Protein AF-A0A6P4YP68-F1 (afdb_monomer)

Sequence (832 aa):
MTGPCTFGFWMWVSLGLITTTARVTGQVCQDPLGMENGGIPDGSITASSIWGYNHEAYRARLNGVGGRGGCWAAGTNNIGQWLQVFTGNNDMNTPVTNLLDNPIYTRYVRFNPQAWYAYISMRVEILGCSTNILERLPISRYRLRYQPADGSGSSQDLSPAPEAGATSAALLGLMDQTEYSLTLTSFGEDDQPNGVINRTYTTVCQDPLGMESGAIPDDSITASSFVGATLEPYRARLNGVAGNGGWAVQTNVIGEWLQVDLGEMKLITGTITQGRAFGRDLEQWVKSYKIQHSADGAAWTTYAGSDGVDKVFTGNTDTNTPVTNLLDNPVDARYVRFYPQSWNEWITMRVEILGCSTGSRFLVLLGLTLNDAGMDHLTVSWTVVGNLPISRYRLRYQPADGSGSYQDLSPAPGTGATSATVLGLLAETEYSLTLTSFDEDDKPNGEISGTYTTDAVIVNVECDQDSMSLSIPRAALPAVNVENLHLLDPDCGATEDEDEDVFKLETHLQECGTRQETSGDDKFIFSNEIIANQVTYDNGAVRNQPVNLPFQCEFLRQRNVSGGAIMYNIPAPRVQIVDANNSFIIEMHMYSSGDFIESYESSDFPIQVSPSDRLHFGLSVASPLDNLELFARDCVSTPTTSPDDYPRVSIIDDGCQVDQTLQKDNNLSNDKALYYSVDAFTFPNALDPSLVYFHCTMIICFKDDPDSRCKQGCIPPAARRRRAVSDGTETRVRRESNRDKQVDITQGPFQVQSGEEAGTGPAGVPLGTAVGAAVGVAGIMVLLIVAGVLVKKRGGLALGRKKRDNDTVGLDNYAFQTWGKMSKTGIVDTKA

pLDDT: mean 70.21, std 21.25, range [18.53, 98.06]

Organism: Branchiostoma belcheri (NCBI:txid7741)

Secondary structure (DSSP, 8-state):
---------------------EE--S----EE-STTTS-S-GGG---S--SSGGG-GGG-BTT---GGGSSEE-SS------S------SSSSS------SS----S---------SSS-EE-B--EE--S-S-----EEEEEEEEEETTS-S--EE-SSPPPTT-S--EE--PPTT-EEEEEEEEEETTS-EEEEEEEEEE----EE-STTTS-S-GGGEEES--SSTTS-GGG-BTT--STTSSEE-SS-STT--EEEEEEEEEEEEEEEEE-EEETTTEEEEEEEEEEEEESSSSS-EE-B-TTSSBPPEE--SSSS--EEEEEEEEEEEEEEEEEEEEEESS-EEEEEEEEEE--SSS-EEEEEEEEEE-SSEEEEEEEEESSSPP-EEEEEEEETTS-S--EE-SSPPPTT-SEEEEESPPTT-EEEEEEEEE-TTS-EEEEEEEEEEPPP---PEEE-SSEEEEEEEGGG-TT--GGGEE-SSTTSB-EEETTTTEEEEEEETTSTT-EEEE-SSSEEEEEEEEEE--EE-TTS-EES--EEEEEEEEEE----TTT-PPPPP---SEEEEEETTEEEEEEEEEESSTT--SBPPGGGPSEEE-TTPEEEEEEEEE-S-SSEEEEEEEEEEESSS-TT-SS-EEEEETTEE-STT-EE-TTT--SSEEEEEEE----TTSSSTTEEEEEEEEEEEETT-TTSHHHH--------PPP----S------PPPTT-EEEEEEEEEEEE--------------------------S---SS------------------------------------------------

Foldseek 3Di:
DDDDDDDDDDDDPDPDPFFLWDKDFDDPQFDFCDLAPCVPPLVNFQDPAFCDPLAGRSLLAPPQDRPPRNWHFGNDDDADDDDDDDDDDPDDRDDDDDDDPDDDDDPDDDDGDDDDDPTDIHRDTDGGDDPPDDDPQQFQFKWKWKDFPVNPDDIDTDPPGQGRPDRIDTDGDDDAQTKMKMKMFTAGPVRDTPDIDIDIDHHHQFDWLDLQPCPQPLVQKQKPAFDDPQQGRSLLAAVRPGRQRWHFHPDFDFPIKIKGFSVAKWWFWKKKKAAADDPDPAWKEFQKWWKWFAAPVPDIDTQDAPVRHRDIDGADPTHHDIDMDTHPDIDIHRMMMTGGDGMGPGYIIRMTITTGHPPPPFFEFDDQDFPDFAQFKTKTFTDTDDDAAFPFKWKKKDFPVNPDDIDTDPPGDDSPDGMDMDGGHHAQTKMKIKMFTAHPVRHTRYIDIDIDHHHHFDWDWDDDLFKIKTKGACSNFVQADQLQKAKCANVQGWDADPVRNITMGMDTLPDRPWDWDDDDPWKIKIKMWIFGDWDQDPVRDTGGDTGTGMDMDIDTCDDDPPDPDHDARFFDQWDWDDDPPWIKIKGKFKAPDPVRPHTDDSVCPPPEAALADKTKMKIFIDTPDPQKAKAWQWKKKDLHQDRPDPPMDTQHHRQRGPAPQKDWDPVPDDRGMTMIIGGDAFQPPDPQRFWMKMKIKMKMDGNPDCLASVVVHHDDDDDPDDDDDDDDDPPPPRPHDPRIDIDMGMGDIYGYDDDDDDDDDDDDDDDDDDDDDDDDDDDDDDDDDDDDDDDDDDDDDDDDDDDDDDDDDDDDDDDDDDDDDDDDDDDDDDDD

Radius of gyration: 46.15 Å; Cα contacts (8 Å, |Δi|>4): 1598; chains: 1; bounding box: 101×108×128 Å

Mean predicted aligned error: 24.34 Å

InterPro domains:
  IPR000421 Coagulation factor 5/8, C-terminal domain [PF00754] (220-353)
  IPR000421 Coagulation factor 5/8, C-terminal domain [PS01286] (113-129)
  IPR000421 Coagulation factor 5/8, C-terminal domain [PS01286] (340-356)
  IPR000421 Coagulation factor 5/8, C-terminal domain [PS50022] (1-129)
  IPR000421 Coagulation factor 5/8, C-terminal domain [PS50022] (205-356)
  IPR000421 Coagulation factor 5/8, C-terminal domain [SM00231] (28-129)
  IPR000421 Coagulation factor 5/8, C-terminal domain [SM00231] (204-356)
  IPR000421 Coagulation factor 5/8, C-terminal domain [cd00057] (32-128)
  IPR000421 Coagulation factor 5/8, C-terminal domain [cd00057] (208-355)
  IPR001507 Zona pellucida domain [PS51034] (462-717)
  IPR001507 Zona pellucida domain [SM00241] (462-717)
  IPR003961 Fibronectin type III [PF00041] (368-438)
  IPR003961 Fibronectin type III [PS50853] (364-457)
  IPR003961 Fibronectin type III [cd00063] (367-441)
  IPR008979 Galactose-binding-like domain superfamily [SSF49785] (29-130)
  IPR008979 Galactose-binding-like domain superfamily [SSF49785] (205-357)
  IPR013783 Immunoglobulin-like fold [G3DSA:2.60.40.10] (140-208)
  IPR013783 Immunoglobulin-like fold [G3DSA:2.60.40.10] (366-458)
  IPR036116 Fibronectin type III superfamily [SSF49265] (367-440)
  IPR042235 Zona pellucida, ZP-C domain [G3DSA:2.60.40.4100] (584-754)

Structure (mmCIF, N/CA/C/O backbone):
data_AF-A0A6P4YP68-F1
#
_entry.id   AF-A0A6P4YP68-F1
#
loop_
_atom_site.group_PDB
_atom_site.id
_atom_site.type_symbol
_atom_site.label_atom_id
_atom_site.label_alt_id
_atom_site.label_comp_id
_atom_site.label_asym_id
_atom_site.label_entity_id
_atom_site.label_seq_id
_atom_site.pdbx_PDB_ins_code
_atom_site.Cartn_x
_atom_site.Cartn_y
_atom_site.Cartn_z
_atom_site.occupancy
_atom_site.B_iso_or_equiv
_atom_site.auth_seq_id
_atom_site.auth_comp_id
_atom_site.auth_asym_id
_atom_site.auth_atom_id
_atom_site.pdbx_PDB_model_num
ATOM 1 N N . MET A 1 1 ? 53.198 -8.523 -1.053 1.00 25.52 1 MET A N 1
ATOM 2 C CA . MET A 1 1 ? 52.636 -8.945 0.249 1.00 25.52 1 MET A CA 1
ATOM 3 C C . MET A 1 1 ? 51.865 -7.741 0.756 1.00 25.52 1 MET A C 1
ATOM 5 O O . MET A 1 1 ? 52.497 -6.716 0.929 1.00 25.52 1 MET A O 1
ATOM 9 N N . THR A 1 2 ? 50.543 -7.703 0.837 1.00 25.62 2 THR A N 1
ATOM 10 C CA . THR A 1 2 ? 49.514 -8.733 1.047 1.00 25.62 2 THR A CA 1
ATOM 11 C C . THR A 1 2 ? 48.190 -8.211 0.465 1.00 25.62 2 THR A C 1
ATOM 13 O O . THR A 1 2 ? 47.913 -7.021 0.584 1.00 25.62 2 THR A O 1
ATOM 16 N N . GLY A 1 3 ? 47.393 -9.077 -0.171 1.00 22.69 3 GLY A N 1
ATOM 17 C CA . GLY A 1 3 ? 45.963 -8.815 -0.408 1.00 22.69 3 GLY A CA 1
ATOM 18 C C . GLY A 1 3 ? 45.135 -9.057 0.869 1.00 22.69 3 GLY A C 1
ATOM 19 O O . GLY A 1 3 ? 45.709 -9.083 1.957 1.00 22.69 3 GLY A O 1
ATOM 20 N N . PRO A 1 4 ? 43.847 -9.407 0.739 1.00 42.19 4 PRO A N 1
ATOM 21 C CA . PRO A 1 4 ? 42.707 -8.510 0.522 1.00 42.19 4 PRO A CA 1
ATOM 22 C C . PRO A 1 4 ? 41.754 -8.505 1.738 1.00 42.19 4 PRO A C 1
ATOM 24 O O . PRO A 1 4 ? 41.797 -9.424 2.549 1.00 42.19 4 PRO A O 1
ATOM 27 N N . CYS A 1 5 ? 40.841 -7.529 1.823 1.00 20.81 5 CYS A N 1
ATOM 28 C CA . CYS A 1 5 ? 39.636 -7.639 2.654 1.00 20.81 5 CYS A CA 1
ATOM 29 C C . CYS A 1 5 ? 38.392 -7.231 1.854 1.00 20.81 5 CYS A C 1
ATOM 31 O O . CYS A 1 5 ? 38.293 -6.135 1.311 1.00 20.81 5 CYS A O 1
ATOM 33 N N . THR A 1 6 ? 37.483 -8.193 1.804 1.00 23.81 6 THR A N 1
ATOM 34 C CA . THR A 1 6 ? 36.102 -8.241 1.323 1.00 23.81 6 THR A CA 1
ATOM 35 C C . THR A 1 6 ? 35.163 -7.238 1.999 1.00 23.81 6 THR A C 1
ATOM 37 O O . THR A 1 6 ? 35.257 -7.057 3.210 1.00 23.81 6 THR A O 1
ATOM 40 N N . PHE A 1 7 ? 34.168 -6.732 1.264 1.00 22.47 7 PHE A N 1
ATOM 41 C CA . PHE A 1 7 ? 32.848 -6.389 1.811 1.00 22.47 7 PHE A CA 1
ATOM 42 C C . PHE A 1 7 ? 31.752 -6.912 0.874 1.00 22.47 7 PHE A C 1
ATOM 44 O O . PHE A 1 7 ? 31.904 -6.885 -0.346 1.00 22.47 7 PHE A O 1
ATOM 51 N N . GLY A 1 8 ? 30.724 -7.498 1.488 1.00 21.80 8 GLY A N 1
ATOM 52 C CA . GLY A 1 8 ? 29.726 -8.357 0.866 1.00 21.80 8 GLY A CA 1
ATOM 53 C C . GLY A 1 8 ? 28.594 -7.650 0.119 1.00 21.80 8 GLY A C 1
ATOM 54 O O . GLY A 1 8 ? 28.329 -6.464 0.287 1.00 21.80 8 GLY A O 1
ATOM 55 N N . PHE A 1 9 ? 27.956 -8.483 -0.698 1.00 20.31 9 PHE A N 1
ATOM 56 C CA . PHE A 1 9 ? 26.770 -8.327 -1.534 1.00 20.31 9 PHE A CA 1
ATOM 57 C C . PHE A 1 9 ? 25.539 -7.683 -0.873 1.00 20.31 9 PHE A C 1
ATOM 59 O O . PHE A 1 9 ? 25.198 -8.037 0.250 1.00 20.31 9 PHE A O 1
ATOM 66 N N . TRP A 1 10 ? 24.779 -6.923 -1.674 1.00 20.75 10 TRP A N 1
ATOM 67 C CA . TRP A 1 10 ? 23.339 -7.151 -1.873 1.00 20.75 10 TRP A CA 1
ATOM 68 C C . TRP A 1 10 ? 23.056 -7.154 -3.382 1.00 20.75 10 TRP A C 1
ATOM 70 O O . TRP A 1 10 ? 23.332 -6.182 -4.081 1.00 20.75 10 TRP A O 1
ATOM 80 N N . MET A 1 11 ? 22.574 -8.294 -3.877 1.00 18.53 11 MET A N 1
ATOM 81 C CA . MET A 1 11 ? 22.149 -8.524 -5.256 1.00 18.53 11 MET A CA 1
ATOM 82 C C . MET A 1 11 ? 20.680 -8.109 -5.358 1.00 18.53 11 MET A C 1
ATOM 84 O O . MET A 1 11 ? 19.851 -8.683 -4.661 1.00 18.53 11 MET A O 1
ATOM 88 N N . TRP A 1 12 ? 20.348 -7.159 -6.227 1.00 20.64 12 TRP A N 1
ATOM 89 C CA . TRP A 1 12 ? 19.013 -7.102 -6.821 1.00 20.64 12 TRP A CA 1
ATOM 90 C C . TRP A 1 12 ? 19.165 -7.577 -8.261 1.00 20.64 12 TRP A C 1
ATOM 92 O O . TRP A 1 12 ? 19.699 -6.863 -9.108 1.00 20.64 12 TRP A O 1
ATOM 102 N N . VAL A 1 13 ? 18.751 -8.817 -8.524 1.00 19.95 13 VAL A N 1
ATOM 103 C CA . VAL A 1 13 ? 18.486 -9.272 -9.890 1.00 19.95 13 VAL A CA 1
ATOM 104 C C . VAL A 1 13 ? 17.158 -8.646 -10.281 1.00 19.95 13 VAL A C 1
ATOM 106 O O . VAL A 1 13 ? 16.099 -9.135 -9.904 1.00 19.95 13 VAL A O 1
ATOM 109 N N . SER A 1 14 ? 17.216 -7.534 -11.005 1.00 21.30 14 SER A N 1
ATOM 110 C CA . SER A 1 14 ? 16.086 -7.107 -11.819 1.00 21.30 14 SER A CA 1
ATOM 111 C C . SER A 1 14 ? 16.146 -7.914 -13.114 1.00 21.30 14 SER A C 1
ATOM 113 O O . SER A 1 14 ? 17.004 -7.677 -13.965 1.00 21.30 14 SER A O 1
ATOM 115 N N . LEU A 1 15 ? 15.277 -8.918 -13.235 1.00 20.81 15 LEU A N 1
ATOM 116 C CA . LEU A 1 15 ? 14.896 -9.483 -14.527 1.00 20.81 15 LEU A CA 1
ATOM 117 C C . LEU A 1 15 ? 14.131 -8.382 -15.269 1.00 20.81 15 LEU A C 1
ATOM 119 O O . LEU A 1 15 ? 12.941 -8.170 -15.052 1.00 20.81 15 LEU A O 1
ATOM 123 N N . GLY A 1 16 ? 14.860 -7.610 -16.072 1.00 21.55 16 GLY A N 1
ATOM 124 C CA . GLY A 1 16 ? 14.312 -6.478 -16.804 1.00 21.55 16 GLY A CA 1
ATOM 125 C C . GLY A 1 16 ? 13.378 -6.937 -17.919 1.00 21.55 16 GLY A C 1
ATOM 126 O O . GLY A 1 16 ? 13.837 -7.319 -18.990 1.00 21.55 16 GLY A O 1
ATOM 127 N N . LEU A 1 17 ? 12.069 -6.838 -17.688 1.00 22.38 17 LEU A N 1
ATOM 128 C CA . LEU A 1 17 ? 11.087 -6.658 -18.756 1.00 22.38 17 LEU A CA 1
ATOM 129 C C . LEU A 1 17 ? 11.377 -5.305 -19.425 1.00 22.38 17 LEU A C 1
ATOM 131 O O . LEU A 1 17 ? 11.124 -4.239 -18.858 1.00 22.38 17 LEU A O 1
ATOM 135 N N . ILE A 1 18 ? 11.983 -5.360 -20.612 1.00 29.44 18 ILE A N 1
ATOM 136 C CA . ILE A 1 18 ? 12.369 -4.189 -21.403 1.00 29.44 18 ILE A CA 1
ATOM 137 C C . ILE A 1 18 ? 11.091 -3.522 -21.908 1.00 29.44 18 ILE A C 1
ATOM 139 O O . ILE A 1 18 ? 10.360 -4.064 -22.734 1.00 29.44 18 ILE A O 1
ATOM 143 N N . THR A 1 19 ? 10.816 -2.343 -21.368 1.00 25.22 19 THR A N 1
ATOM 144 C CA . THR A 1 19 ? 9.623 -1.546 -21.629 1.00 25.22 19 THR A CA 1
ATOM 145 C C . THR A 1 19 ? 10.037 -0.156 -22.102 1.00 25.22 19 THR A C 1
ATOM 147 O O . THR A 1 19 ? 10.919 0.465 -21.514 1.00 25.22 19 THR A O 1
ATOM 150 N N . THR A 1 20 ? 9.400 0.365 -23.151 1.00 31.42 20 THR A N 1
ATOM 151 C CA . THR A 1 20 ? 9.526 1.769 -23.571 1.00 31.42 20 THR A CA 1
ATOM 152 C C . THR A 1 20 ? 8.841 2.651 -22.527 1.00 31.42 20 THR A C 1
ATOM 154 O O . THR A 1 20 ? 7.652 2.933 -22.620 1.00 31.42 20 THR A O 1
ATOM 157 N N . THR A 1 21 ? 9.563 3.051 -21.478 1.00 30.03 21 THR A N 1
ATOM 158 C CA . THR A 1 21 ? 8.996 3.863 -20.393 1.00 30.03 21 THR A CA 1
ATOM 159 C C . THR A 1 21 ? 9.086 5.354 -20.711 1.00 30.03 21 THR A C 1
ATOM 161 O O . THR A 1 21 ? 10.176 5.927 -20.706 1.00 30.03 21 THR A O 1
ATOM 164 N N . ALA A 1 22 ? 7.951 6.029 -20.892 1.00 31.47 22 ALA A N 1
ATOM 165 C CA . ALA A 1 22 ? 7.900 7.481 -20.725 1.00 31.47 22 ALA A CA 1
ATOM 166 C C . ALA A 1 22 ? 7.827 7.795 -19.221 1.00 31.47 22 ALA A C 1
ATOM 168 O O . ALA A 1 22 ? 6.819 7.499 -18.584 1.00 31.47 22 ALA A O 1
ATOM 169 N N . ARG A 1 23 ? 8.888 8.371 -18.636 1.00 30.39 23 ARG A N 1
ATOM 170 C CA . ARG A 1 23 ? 8.860 8.866 -17.248 1.00 30.39 23 ARG A CA 1
ATOM 171 C C . ARG A 1 23 ? 8.214 10.249 -17.209 1.00 30.39 23 ARG A C 1
ATOM 173 O O . ARG A 1 23 ? 8.785 11.212 -17.719 1.00 30.39 23 ARG A O 1
ATOM 180 N N . VAL A 1 24 ? 7.059 10.367 -16.559 1.00 31.77 24 VAL A N 1
ATOM 181 C CA . VAL A 1 24 ? 6.473 11.671 -16.211 1.00 31.77 24 VAL A CA 1
ATOM 182 C C . VAL A 1 24 ? 6.868 11.999 -14.780 1.00 31.77 24 VAL A C 1
ATOM 184 O O . VAL A 1 24 ? 6.323 11.420 -13.846 1.00 31.77 24 VAL A O 1
ATOM 187 N N . THR A 1 25 ? 7.832 12.901 -14.599 1.00 30.84 25 THR A N 1
ATOM 188 C CA . THR A 1 25 ? 8.198 13.398 -13.272 1.00 30.84 25 THR A CA 1
ATOM 189 C C . THR A 1 25 ? 7.231 14.486 -12.815 1.00 30.84 25 THR A C 1
ATOM 191 O O . THR A 1 25 ? 7.053 15.509 -13.482 1.00 30.84 25 THR A O 1
ATOM 194 N N . GLY A 1 26 ? 6.593 14.260 -11.665 1.00 31.67 26 GLY A N 1
ATOM 195 C CA . GLY A 1 26 ? 5.806 15.273 -10.968 1.00 31.67 26 GLY A CA 1
ATOM 196 C C . GLY A 1 26 ? 6.714 16.425 -10.537 1.00 31.67 26 GLY A C 1
ATOM 197 O O . GLY A 1 26 ? 7.642 16.228 -9.762 1.00 31.67 26 GLY A O 1
ATOM 198 N N . GLN A 1 27 ? 6.444 17.612 -11.081 1.00 42.03 27 GLN A N 1
ATOM 199 C CA . GLN A 1 27 ? 7.165 18.872 -10.875 1.00 42.03 27 GLN A CA 1
ATOM 200 C C . GLN A 1 27 ? 8.647 18.863 -11.307 1.00 42.03 27 GLN A C 1
ATOM 202 O O . GLN A 1 27 ? 9.573 18.641 -10.529 1.00 42.03 27 GLN A O 1
ATOM 207 N N . VAL A 1 28 ? 8.887 19.223 -12.573 1.00 39.66 28 VAL A N 1
ATOM 208 C CA . VAL A 1 28 ? 10.221 19.595 -13.065 1.00 39.66 28 VAL A CA 1
ATOM 209 C C . VAL A 1 28 ? 10.590 20.969 -12.495 1.00 39.66 28 VAL A C 1
ATOM 211 O O . VAL A 1 28 ? 10.307 21.999 -13.095 1.00 39.66 28 VAL A O 1
ATOM 214 N N . CYS A 1 29 ? 11.221 20.989 -11.322 1.00 50.03 29 CYS A N 1
ATOM 215 C CA . CYS A 1 29 ? 11.900 22.168 -10.783 1.00 50.03 29 CYS A CA 1
ATOM 216 C C . CYS A 1 29 ? 13.316 22.266 -11.365 1.00 50.03 29 CYS A C 1
ATOM 218 O O . CYS A 1 29 ? 14.297 22.030 -10.666 1.00 50.03 29 CYS A O 1
ATOM 220 N N . GLN A 1 30 ? 13.415 22.535 -12.666 1.00 56.12 30 GLN A N 1
ATOM 221 C CA . GLN A 1 30 ? 14.692 22.738 -13.367 1.00 56.12 30 GLN A CA 1
ATOM 222 C C . GLN A 1 30 ? 14.798 24.157 -13.937 1.00 56.12 30 GLN A C 1
ATOM 224 O O . GLN A 1 30 ? 15.557 24.399 -14.873 1.00 56.12 30 GLN A O 1
ATOM 229 N N . ASP A 1 31 ? 14.032 25.097 -13.381 1.00 67.19 31 ASP A N 1
ATOM 230 C CA . ASP A 1 31 ? 14.109 26.485 -13.806 1.00 67.19 31 ASP A CA 1
ATOM 231 C C . ASP A 1 31 ? 15.437 27.091 -13.329 1.00 67.19 31 ASP A C 1
ATOM 233 O O . ASP A 1 31 ? 15.872 26.827 -12.198 1.00 67.19 31 ASP A O 1
ATOM 237 N N . PRO A 1 32 ? 16.103 27.910 -14.160 1.00 62.50 32 PRO A N 1
ATOM 238 C CA . PRO A 1 32 ? 17.285 28.640 -13.732 1.00 62.50 32 PRO A CA 1
ATOM 239 C C . PRO A 1 32 ? 16.894 29.603 -12.609 1.00 62.50 32 PRO A C 1
ATOM 241 O O . PRO A 1 32 ? 16.088 30.516 -12.801 1.00 62.50 32 PRO A O 1
ATOM 244 N N . LEU A 1 33 ? 17.485 29.422 -11.426 1.00 71.38 33 LEU A N 1
ATOM 245 C CA . LEU A 1 33 ? 17.204 30.261 -10.257 1.00 71.38 33 LEU A CA 1
ATOM 246 C C . LEU A 1 33 ? 17.818 31.661 -10.370 1.00 71.38 33 LEU A C 1
ATOM 248 O O . LEU A 1 33 ? 17.495 32.550 -9.580 1.00 71.38 33 LEU A O 1
ATOM 252 N N . GLY A 1 34 ? 18.666 31.872 -11.377 1.00 69.12 34 GLY A N 1
ATOM 253 C CA . GLY A 1 34 ? 19.048 33.192 -11.852 1.00 69.12 34 GLY A CA 1
ATOM 254 C C . GLY A 1 34 ? 20.502 33.559 -11.596 1.00 69.12 34 GLY A C 1
ATOM 255 O O . GLY A 1 34 ? 20.819 34.742 -11.421 1.00 69.12 34 GLY A O 1
ATOM 256 N N . MET A 1 35 ? 21.407 32.577 -11.581 1.00 74.38 35 MET A N 1
ATOM 257 C CA . MET A 1 35 ? 22.838 32.867 -11.658 1.00 74.38 35 MET A CA 1
ATOM 258 C C . MET A 1 35 ? 23.205 33.436 -13.031 1.00 74.38 35 MET A C 1
ATOM 260 O O . MET A 1 35 ? 23.973 34.384 -13.089 1.00 74.38 35 MET A O 1
ATOM 264 N N . GLU A 1 36 ? 22.654 32.944 -14.134 1.00 76.44 36 GLU A N 1
ATOM 265 C CA . GLU A 1 36 ? 22.941 33.436 -15.486 1.00 76.44 36 GLU A CA 1
ATOM 266 C C . GLU A 1 36 ? 22.264 34.785 -15.761 1.00 76.44 36 GLU A C 1
ATOM 268 O O . GLU A 1 36 ? 22.911 35.741 -16.183 1.00 76.44 36 GLU A O 1
ATOM 273 N N . ASN A 1 37 ? 20.965 34.889 -15.468 1.00 69.69 37 ASN A N 1
ATOM 274 C CA . ASN A 1 37 ? 20.133 36.032 -15.867 1.00 69.69 37 ASN A CA 1
ATOM 275 C C . ASN A 1 37 ? 20.106 37.204 -14.862 1.00 69.69 37 ASN A C 1
ATOM 277 O O . ASN A 1 37 ? 19.431 38.203 -15.109 1.00 69.69 37 ASN A O 1
ATOM 281 N N . GLY A 1 38 ? 20.811 37.096 -13.730 1.00 66.31 38 GLY A N 1
ATOM 282 C CA . GLY A 1 38 ? 20.847 38.141 -12.700 1.00 66.31 38 GLY A CA 1
ATOM 283 C C . GLY A 1 38 ? 19.732 38.073 -11.649 1.00 66.31 38 GLY A C 1
ATOM 284 O O . GLY A 1 38 ? 19.691 38.940 -10.778 1.00 66.31 38 GLY A O 1
ATOM 285 N N . GLY A 1 39 ? 18.855 37.062 -11.689 1.00 69.00 39 GLY A N 1
ATOM 286 C CA . GLY A 1 39 ? 17.806 36.837 -10.686 1.00 69.00 39 GLY A CA 1
ATOM 287 C C . GLY A 1 39 ? 18.345 36.624 -9.264 1.00 69.00 39 GLY A C 1
ATOM 288 O O . GLY A 1 39 ? 17.727 37.067 -8.296 1.00 69.00 39 GLY A O 1
ATOM 289 N N . ILE A 1 40 ? 19.541 36.043 -9.132 1.00 70.38 40 ILE A N 1
ATOM 290 C CA . ILE A 1 40 ? 20.327 36.067 -7.893 1.00 70.38 40 ILE A CA 1
ATOM 291 C C . ILE A 1 40 ? 21.185 37.337 -7.910 1.00 70.38 40 ILE A C 1
ATOM 293 O O . ILE A 1 40 ? 22.032 37.457 -8.797 1.00 70.38 40 ILE A O 1
ATOM 297 N N . PRO A 1 41 ? 21.021 38.286 -6.970 1.00 73.69 41 PRO A N 1
ATOM 298 C CA . PRO A 1 41 ? 21.763 39.546 -6.984 1.00 73.69 41 PRO A CA 1
ATOM 299 C C . PRO A 1 41 ? 23.236 39.348 -6.598 1.00 73.69 41 PRO A C 1
ATOM 301 O O . PRO A 1 41 ? 23.549 38.519 -5.745 1.00 73.69 41 PRO A O 1
ATOM 304 N N . ASP A 1 42 ? 24.137 40.159 -7.167 1.00 76.19 42 ASP A N 1
ATOM 305 C CA . ASP A 1 42 ? 25.599 40.038 -6.991 1.00 76.19 42 ASP A CA 1
ATOM 306 C C . ASP A 1 42 ? 26.037 39.959 -5.519 1.00 76.19 42 ASP A C 1
ATOM 308 O O . ASP A 1 42 ? 26.904 39.164 -5.168 1.00 76.19 42 ASP A O 1
ATOM 312 N N . GLY A 1 43 ? 25.388 40.723 -4.632 1.00 71.06 43 GLY A N 1
ATOM 313 C CA . GLY A 1 43 ? 25.685 40.727 -3.194 1.00 71.06 43 GLY A CA 1
ATOM 314 C C . GLY A 1 43 ? 25.346 39.426 -2.452 1.00 71.06 43 GLY A C 1
ATOM 315 O O . GLY A 1 43 ? 25.735 39.275 -1.297 1.00 71.06 43 GLY A O 1
ATOM 316 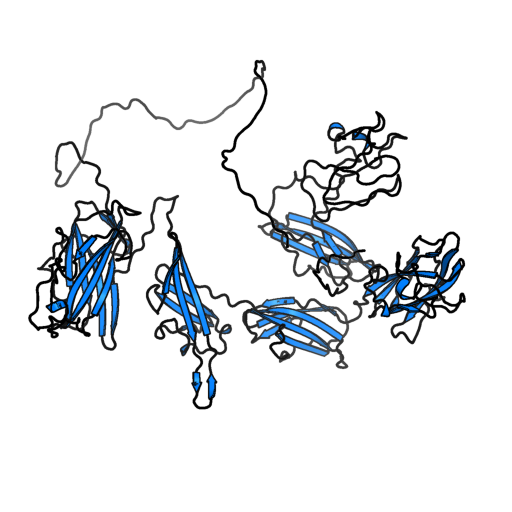N N . SER A 1 44 ? 24.631 38.492 -3.087 1.00 71.00 44 SER A N 1
ATOM 317 C CA . SER A 1 44 ? 24.338 37.158 -2.535 1.00 71.00 44 SER A CA 1
ATOM 318 C C . SER A 1 44 ? 25.393 36.112 -2.905 1.00 71.00 44 SER A C 1
ATOM 320 O O . SER A 1 44 ? 25.364 35.004 -2.372 1.00 71.00 44 SER A O 1
ATOM 322 N N . ILE A 1 45 ? 26.333 36.449 -3.794 1.00 75.38 45 ILE A N 1
ATOM 323 C CA . ILE A 1 45 ? 27.375 35.543 -4.275 1.00 75.38 45 ILE A CA 1
ATOM 324 C C . ILE A 1 45 ? 28.676 35.870 -3.540 1.00 75.38 45 ILE A C 1
ATOM 326 O O . ILE A 1 45 ? 29.223 36.964 -3.658 1.00 75.38 45 ILE A O 1
ATOM 330 N N . THR A 1 46 ? 29.188 34.913 -2.769 1.00 69.75 46 THR A N 1
ATOM 331 C CA . THR A 1 46 ? 30.416 35.077 -1.979 1.00 69.75 46 THR A CA 1
ATOM 332 C C . THR A 1 46 ? 31.391 33.944 -2.270 1.00 69.75 46 THR A C 1
ATOM 334 O O . THR A 1 46 ? 30.986 32.837 -2.621 1.00 69.75 46 THR A O 1
ATOM 337 N N . ALA A 1 47 ? 32.688 34.214 -2.138 1.00 74.69 47 ALA A N 1
ATOM 338 C CA . ALA A 1 47 ? 33.741 33.220 -2.307 1.00 74.69 47 ALA A CA 1
ATOM 339 C C . ALA A 1 47 ? 34.717 33.277 -1.131 1.00 74.69 47 ALA A C 1
ATOM 341 O O . ALA A 1 47 ? 34.905 34.325 -0.515 1.00 74.69 47 ALA A O 1
ATOM 342 N N . SER A 1 48 ? 35.362 32.149 -0.837 1.00 77.38 48 SER A N 1
ATOM 343 C CA . SER A 1 48 ? 36.372 32.049 0.224 1.00 77.38 48 SER A CA 1
ATOM 344 C C . SER A 1 48 ? 37.652 32.829 -0.092 1.00 77.38 48 SER A C 1
ATOM 346 O O . SER A 1 48 ? 38.365 33.245 0.816 1.00 77.38 48 SER A O 1
ATOM 348 N N . SER A 1 49 ? 37.952 33.023 -1.378 1.00 76.56 49 SER A N 1
ATOM 349 C CA . SER A 1 49 ? 39.058 33.840 -1.873 1.00 76.56 49 SER A CA 1
ATOM 350 C C . SER A 1 49 ? 38.805 34.256 -3.323 1.00 76.56 49 SER A C 1
ATOM 352 O O . SER A 1 49 ? 37.986 33.652 -4.021 1.00 76.56 49 SER A O 1
ATOM 354 N N . ILE A 1 50 ? 39.521 35.281 -3.782 1.00 80.69 50 ILE A N 1
ATOM 355 C CA . ILE A 1 50 ? 39.476 35.770 -5.164 1.00 80.69 50 ILE A CA 1
ATOM 356 C C . ILE A 1 50 ? 40.904 36.011 -5.663 1.00 80.69 50 ILE A C 1
ATOM 358 O O . ILE A 1 50 ? 41.746 36.501 -4.911 1.00 80.69 50 ILE A O 1
ATOM 362 N N . TRP A 1 51 ? 41.187 35.663 -6.919 1.00 77.00 51 TRP A N 1
ATOM 363 C CA . TRP A 1 51 ? 42.507 35.870 -7.531 1.00 77.00 51 TRP A CA 1
ATOM 364 C C . TRP A 1 51 ? 42.797 37.347 -7.857 1.00 77.00 51 TRP A C 1
ATOM 366 O O . TRP A 1 51 ? 43.939 37.794 -7.774 1.00 77.00 51 TRP A O 1
ATOM 376 N N . GLY A 1 52 ? 41.768 38.133 -8.189 1.00 77.69 52 GLY A N 1
ATOM 377 C CA . GLY A 1 52 ? 41.883 39.568 -8.471 1.00 77.69 52 GLY A CA 1
ATOM 378 C C . GLY A 1 52 ? 40.551 40.192 -8.901 1.00 77.69 52 GLY A C 1
ATOM 379 O O . GLY A 1 52 ? 39.564 39.481 -9.071 1.00 77.69 52 GLY A O 1
ATOM 380 N N . TYR A 1 53 ? 40.528 41.514 -9.120 1.00 77.75 53 TYR A N 1
ATOM 381 C CA . TYR A 1 53 ? 39.304 42.296 -9.403 1.00 77.75 53 TYR A CA 1
ATOM 382 C C . TYR A 1 53 ? 38.520 41.839 -10.652 1.00 77.75 53 TYR A C 1
ATOM 384 O O . TYR A 1 53 ? 37.312 42.031 -10.757 1.00 77.75 53 TYR A O 1
ATOM 392 N N . ASN A 1 54 ? 39.193 41.188 -11.606 1.00 79.06 54 ASN A N 1
ATOM 393 C CA . ASN A 1 54 ? 38.555 40.633 -12.802 1.00 79.06 54 ASN A CA 1
ATOM 394 C C . ASN A 1 54 ? 37.905 39.254 -12.574 1.00 79.06 54 ASN A C 1
ATOM 396 O O . ASN A 1 54 ? 37.272 38.746 -13.490 1.00 79.06 54 ASN A O 1
ATOM 400 N N . HIS A 1 55 ? 38.055 38.650 -11.390 1.00 79.00 55 HIS A N 1
ATOM 401 C CA . HIS A 1 55 ? 37.623 37.278 -11.077 1.00 79.00 55 HIS A CA 1
ATOM 402 C C . HIS A 1 55 ? 36.843 37.188 -9.760 1.00 79.00 55 HIS A C 1
ATOM 404 O O . HIS A 1 55 ? 36.931 36.203 -9.024 1.00 79.00 55 HIS A O 1
ATOM 410 N N . GLU A 1 56 ? 36.109 38.249 -9.435 1.00 79.69 56 GLU A N 1
ATOM 411 C CA . GLU A 1 56 ? 35.262 38.314 -8.246 1.00 79.69 56 GLU A CA 1
ATOM 412 C C . GLU A 1 56 ? 34.123 37.283 -8.267 1.00 79.69 56 GLU A C 1
ATOM 414 O O . GLU A 1 56 ? 33.713 36.799 -9.321 1.00 79.69 56 GLU A O 1
ATOM 419 N N . ALA A 1 57 ? 33.593 36.955 -7.085 1.00 79.38 57 ALA A N 1
ATOM 420 C CA . ALA A 1 57 ? 32.606 35.888 -6.904 1.00 79.38 57 ALA A CA 1
ATOM 421 C C . ALA A 1 57 ? 31.347 36.072 -7.771 1.00 79.38 57 ALA A C 1
ATOM 423 O O . ALA A 1 57 ? 30.879 35.115 -8.383 1.00 79.38 57 ALA A O 1
ATOM 424 N N . TYR A 1 58 ? 30.845 37.305 -7.905 1.00 76.56 58 TYR A N 1
ATOM 425 C CA . TYR A 1 58 ? 29.649 37.610 -8.703 1.00 76.56 58 TYR A CA 1
ATOM 426 C C . TYR A 1 58 ? 29.813 37.340 -10.208 1.00 76.56 58 TYR A C 1
ATOM 428 O O . TYR A 1 58 ? 28.827 37.324 -10.939 1.00 76.56 58 TYR A O 1
ATOM 436 N N . ARG A 1 59 ? 31.044 37.116 -10.687 1.00 78.31 59 ARG A N 1
ATOM 437 C CA . ARG A 1 59 ? 31.343 36.764 -12.083 1.00 78.31 59 ARG A CA 1
ATOM 438 C C . ARG A 1 59 ? 31.215 35.265 -12.357 1.00 78.31 59 ARG A C 1
ATOM 440 O O . ARG A 1 59 ? 31.355 34.859 -13.503 1.00 78.31 59 ARG A O 1
ATOM 447 N N . ALA A 1 60 ? 30.915 34.439 -11.351 1.00 77.94 60 ALA A N 1
ATOM 448 C CA . ALA A 1 60 ? 30.690 32.992 -11.475 1.00 77.94 60 ALA A CA 1
ATOM 449 C C . ALA A 1 60 ? 29.365 32.614 -12.174 1.00 77.94 60 ALA A C 1
ATOM 451 O O . ALA A 1 60 ? 28.797 31.559 -11.897 1.00 77.94 60 ALA A O 1
ATOM 452 N N . ARG A 1 61 ? 28.857 33.464 -13.066 1.00 79.38 61 ARG A N 1
ATOM 453 C CA . ARG A 1 61 ? 27.581 33.284 -13.765 1.00 79.38 61 ARG A CA 1
ATOM 454 C C . ARG A 1 61 ? 27.788 32.472 -15.039 1.00 79.38 61 ARG A C 1
ATOM 456 O O . ARG A 1 61 ? 28.761 32.700 -15.766 1.00 79.38 61 ARG A O 1
ATOM 463 N N . LEU A 1 62 ? 26.893 31.525 -15.313 1.00 75.88 62 LEU A N 1
ATOM 464 C CA . LEU A 1 62 ? 26.912 30.772 -16.569 1.00 75.88 62 LEU A CA 1
ATOM 465 C C . LEU A 1 62 ? 26.812 31.738 -17.767 1.00 75.88 62 LEU A C 1
ATOM 467 O O . LEU A 1 62 ? 26.161 32.772 -17.673 1.00 75.88 62 LEU A O 1
ATOM 471 N N . ASN A 1 63 ? 27.549 31.461 -18.849 1.00 69.81 63 ASN A N 1
ATOM 472 C CA . ASN A 1 63 ? 27.625 32.289 -20.070 1.00 69.81 63 ASN A CA 1
ATOM 473 C C . ASN A 1 63 ? 28.015 33.777 -19.903 1.00 69.81 63 ASN A C 1
ATOM 475 O O . ASN A 1 63 ? 27.917 34.545 -20.860 1.00 69.81 63 ASN A O 1
ATOM 479 N N . GLY A 1 64 ? 28.536 34.194 -18.744 1.00 61.97 64 GLY A N 1
ATOM 480 C CA . GLY A 1 64 ? 28.983 35.572 -18.520 1.00 61.97 64 GLY A CA 1
ATOM 481 C C . GLY A 1 64 ? 29.992 36.059 -19.573 1.00 61.97 64 GLY A C 1
ATOM 482 O O . GLY A 1 64 ? 31.035 35.436 -19.794 1.00 61.97 64 GLY A O 1
ATOM 483 N N . VAL A 1 65 ? 29.693 37.189 -20.224 1.00 58.62 65 VAL A N 1
ATOM 484 C CA . VAL A 1 65 ? 30.518 37.760 -21.302 1.00 58.62 65 VAL A CA 1
ATOM 485 C C . VAL A 1 65 ? 31.469 38.806 -20.723 1.00 58.62 65 VAL A C 1
ATOM 487 O O . VAL A 1 65 ? 31.046 39.871 -20.278 1.00 58.62 65 VAL A O 1
ATOM 490 N N . GLY A 1 66 ? 32.771 38.510 -20.703 1.00 54.25 66 GLY A N 1
ATOM 491 C CA . GLY A 1 66 ? 33.736 39.403 -20.057 1.00 54.25 66 GLY A CA 1
ATOM 492 C C . GLY A 1 66 ? 35.207 39.057 -20.264 1.00 54.25 66 GLY A C 1
ATOM 493 O O . GLY A 1 66 ? 35.955 39.049 -19.293 1.00 54.25 66 GLY A O 1
ATOM 494 N N . GLY A 1 67 ? 35.650 38.769 -21.494 1.00 60.19 67 GLY A N 1
ATOM 495 C CA . GLY A 1 67 ? 37.075 38.554 -21.808 1.00 60.19 67 GLY A CA 1
ATOM 496 C C . GLY A 1 67 ? 37.798 37.617 -20.822 1.00 60.19 67 GLY A C 1
ATOM 497 O O . GLY A 1 67 ? 37.226 36.631 -20.366 1.00 60.19 67 GLY A O 1
ATOM 498 N N . ARG A 1 68 ? 39.046 37.935 -20.434 1.00 54.75 68 ARG A N 1
ATOM 499 C CA . ARG A 1 68 ? 39.813 37.148 -19.441 1.00 54.75 68 ARG A CA 1
ATOM 500 C C . ARG A 1 68 ? 39.200 37.122 -18.025 1.00 54.75 68 ARG A C 1
ATOM 502 O O . ARG A 1 68 ? 39.732 36.402 -17.198 1.00 54.75 68 ARG A O 1
ATOM 509 N N . GLY A 1 69 ? 38.118 37.858 -17.743 1.00 61.62 69 GLY A N 1
ATOM 510 C CA . GLY A 1 69 ? 37.486 37.998 -16.421 1.00 61.62 69 GLY A CA 1
ATOM 511 C C . GLY A 1 69 ? 36.005 37.595 -16.376 1.00 61.62 69 GLY A C 1
ATOM 512 O O . GLY A 1 69 ? 35.227 38.179 -15.625 1.00 61.62 69 GLY A O 1
ATOM 513 N N . GLY A 1 70 ? 35.567 36.661 -17.224 1.00 68.94 70 GLY A N 1
ATOM 514 C CA . GLY A 1 70 ? 34.170 36.195 -17.286 1.00 68.94 70 GLY A CA 1
ATOM 515 C C . GLY A 1 70 ? 33.805 35.089 -16.286 1.00 68.94 70 GLY A C 1
ATOM 516 O O . GLY A 1 70 ? 32.804 34.413 -16.484 1.00 68.94 70 GLY A O 1
ATOM 517 N N . CYS A 1 71 ? 34.638 34.835 -15.275 1.00 78.50 71 CYS A N 1
ATOM 518 C CA . CYS A 1 71 ? 34.467 33.740 -14.319 1.00 78.50 71 CYS A CA 1
ATOM 519 C C . CYS A 1 71 ? 35.008 34.124 -12.940 1.00 78.50 71 CYS A C 1
ATOM 521 O O . CYS A 1 71 ? 35.826 35.040 -12.820 1.00 78.50 71 CYS A O 1
ATOM 523 N N . TRP A 1 72 ? 34.614 33.378 -11.909 1.00 85.62 72 TRP A N 1
ATOM 524 C CA . TRP A 1 72 ? 35.323 33.410 -10.632 1.00 85.62 72 TRP A CA 1
ATOM 525 C C . TRP A 1 72 ? 36.572 32.521 -10.692 1.00 85.62 72 TRP A C 1
ATOM 527 O O . TRP A 1 72 ? 36.565 31.464 -11.334 1.00 85.62 72 TRP A O 1
ATOM 537 N N . ALA A 1 73 ? 37.635 32.951 -10.010 1.00 81.44 73 ALA A N 1
ATOM 538 C CA . ALA A 1 73 ? 38.843 32.167 -9.786 1.00 81.44 73 ALA A CA 1
ATOM 539 C C . ALA A 1 73 ? 39.346 32.353 -8.348 1.00 81.44 73 ALA A C 1
ATOM 541 O O . ALA A 1 73 ? 39.403 33.480 -7.838 1.00 81.44 73 ALA A O 1
ATOM 542 N N . ALA A 1 74 ? 39.723 31.251 -7.700 1.00 80.06 74 ALA A N 1
ATOM 543 C CA . ALA A 1 74 ? 40.206 31.267 -6.323 1.00 80.06 74 ALA A CA 1
ATOM 544 C C . ALA A 1 74 ? 41.594 31.922 -6.212 1.00 80.06 74 ALA A C 1
ATOM 546 O O . ALA A 1 74 ? 42.431 31.800 -7.105 1.00 80.06 74 ALA A O 1
ATOM 547 N N . GLY A 1 75 ? 41.861 32.593 -5.088 1.00 76.50 75 GLY A N 1
ATOM 548 C CA . GLY A 1 75 ? 43.176 33.185 -4.813 1.00 76.50 75 GLY A CA 1
ATOM 549 C C . GLY A 1 75 ? 44.253 32.146 -4.485 1.00 76.50 75 GLY A C 1
ATOM 550 O O . GLY A 1 75 ? 45.437 32.396 -4.702 1.00 76.50 75 GLY A O 1
ATOM 551 N N . THR A 1 76 ? 43.852 30.973 -3.987 1.00 75.88 76 THR A N 1
ATOM 552 C CA . THR A 1 76 ? 44.729 29.838 -3.667 1.00 75.88 76 THR A CA 1
ATOM 553 C C . THR A 1 76 ? 44.043 28.505 -3.993 1.00 75.88 76 THR A C 1
ATOM 555 O O . THR A 1 76 ? 42.821 28.390 -3.931 1.00 75.88 76 THR A O 1
ATOM 558 N N . ASN A 1 77 ? 44.836 27.486 -4.337 1.00 75.00 77 ASN A N 1
ATOM 559 C CA . ASN A 1 77 ? 44.361 26.171 -4.781 1.00 75.00 77 ASN A CA 1
ATOM 560 C C . ASN A 1 77 ? 44.445 25.129 -3.636 1.00 75.00 77 ASN A C 1
ATOM 562 O O . ASN A 1 77 ? 45.405 24.362 -3.585 1.00 75.00 77 ASN A O 1
ATOM 566 N N . ASN A 1 78 ? 43.469 25.104 -2.715 1.00 70.75 78 ASN A N 1
ATOM 567 C CA . ASN A 1 78 ? 43.445 24.208 -1.538 1.00 70.75 78 ASN A CA 1
ATOM 568 C C . ASN A 1 78 ? 42.195 23.291 -1.515 1.00 70.75 78 ASN A C 1
ATOM 570 O O . ASN A 1 78 ? 41.128 23.719 -1.947 1.00 70.75 78 ASN A O 1
ATOM 574 N N . ILE A 1 79 ? 42.304 22.071 -0.955 1.00 65.44 79 ILE A N 1
ATOM 575 C CA . ILE A 1 79 ? 41.237 21.034 -0.886 1.00 65.44 79 ILE A CA 1
ATOM 576 C C . ILE A 1 79 ? 40.782 20.794 0.573 1.00 65.44 79 ILE A C 1
ATOM 578 O O . ILE A 1 79 ? 41.619 20.835 1.475 1.00 65.44 79 ILE A O 1
ATOM 582 N N . GLY A 1 80 ? 39.493 20.487 0.827 1.00 56.16 80 GLY A N 1
ATOM 583 C CA . GLY A 1 80 ? 38.997 20.092 2.163 1.00 56.16 80 GLY A CA 1
ATOM 584 C C . GLY A 1 80 ? 37.580 19.473 2.223 1.00 56.16 80 GLY A C 1
ATOM 585 O O . GLY A 1 80 ? 36.619 20.147 1.874 1.00 56.16 80 GLY A O 1
ATOM 586 N N . GLN A 1 81 ? 37.534 18.204 2.681 1.00 35.47 81 GLN A N 1
ATOM 587 C CA . GLN A 1 81 ? 36.461 17.240 3.079 1.00 35.47 81 GLN A CA 1
ATOM 588 C C . GLN A 1 81 ? 35.031 17.292 2.472 1.00 35.47 81 GLN A C 1
ATOM 590 O O . GLN A 1 81 ? 34.379 18.333 2.472 1.00 35.47 81 GLN A O 1
ATOM 595 N N . TRP A 1 82 ? 34.503 16.124 2.041 1.00 44.59 82 TRP A N 1
ATOM 596 C CA . TRP A 1 82 ? 33.158 15.953 1.443 1.00 44.59 82 TRP A CA 1
ATOM 597 C C . TRP A 1 82 ? 32.612 14.493 1.481 1.00 44.59 82 TRP A C 1
ATOM 599 O O . TRP A 1 82 ? 33.374 13.565 1.745 1.00 44.59 82 TRP A O 1
ATOM 609 N N . LEU A 1 83 ? 31.297 14.323 1.208 1.00 45.53 83 LEU A N 1
ATOM 610 C CA . LEU A 1 83 ? 30.499 13.068 1.242 1.00 45.53 83 LEU A CA 1
ATOM 611 C C . LEU A 1 83 ? 29.923 12.618 -0.145 1.00 45.53 83 LEU A C 1
ATOM 613 O O . LEU A 1 83 ? 29.624 11.442 -0.306 1.00 45.53 83 LEU A O 1
ATOM 617 N N . GLN A 1 84 ? 29.811 13.494 -1.165 1.00 47.31 84 GLN A N 1
ATOM 618 C CA . GLN A 1 84 ? 29.531 13.151 -2.586 1.00 47.31 84 GLN A CA 1
ATOM 619 C C . GLN A 1 84 ? 30.325 14.002 -3.634 1.00 47.31 84 GLN A C 1
ATOM 621 O O . GLN A 1 84 ? 30.533 15.194 -3.397 1.00 47.31 84 GLN A O 1
ATOM 626 N N . VAL A 1 85 ? 30.770 13.416 -4.771 1.00 56.31 85 VAL A N 1
ATOM 627 C CA . VAL A 1 85 ? 31.543 14.077 -5.866 1.00 56.31 85 VAL A CA 1
ATOM 628 C C . VAL A 1 85 ? 30.833 13.994 -7.208 1.00 56.31 85 VAL A C 1
ATOM 630 O O . VAL A 1 85 ? 30.292 12.953 -7.561 1.00 56.31 85 VAL A O 1
ATOM 633 N N . PHE A 1 86 ? 30.916 15.089 -7.967 1.00 70.94 86 PHE A N 1
ATOM 634 C CA . PHE A 1 86 ? 30.334 15.251 -9.299 1.00 70.94 86 PHE A CA 1
ATOM 635 C C . PHE A 1 86 ? 31.412 15.413 -10.374 1.00 70.94 86 PHE A C 1
ATOM 637 O O . PHE A 1 86 ? 32.508 15.914 -10.097 1.00 70.94 86 PHE A O 1
ATOM 644 N N . THR A 1 87 ? 31.083 15.038 -11.611 1.00 74.44 87 THR A N 1
ATOM 645 C CA . THR A 1 87 ? 31.971 15.211 -12.767 1.00 74.44 87 THR A CA 1
ATOM 646 C C . THR A 1 87 ? 32.033 16.686 -13.175 1.00 74.44 87 THR A C 1
ATOM 648 O O . THR A 1 87 ? 31.004 17.350 -13.319 1.00 74.44 87 THR A O 1
ATOM 651 N N . GLY A 1 88 ? 33.251 17.211 -13.341 1.00 74.12 88 GLY A N 1
ATOM 652 C CA . GLY A 1 88 ? 33.507 18.590 -13.772 1.00 74.12 88 GLY A CA 1
ATOM 653 C C . GLY A 1 88 ? 33.654 18.749 -15.290 1.00 74.12 88 GLY A C 1
ATOM 654 O O . GLY A 1 88 ? 33.545 17.787 -16.046 1.00 74.12 88 GLY A O 1
ATOM 655 N N . ASN A 1 89 ? 33.922 19.977 -15.742 1.00 79.50 89 ASN A N 1
ATOM 656 C CA . ASN A 1 89 ? 34.130 20.296 -17.157 1.00 79.50 89 ASN A CA 1
ATOM 657 C C . ASN A 1 89 ? 35.471 19.757 -17.690 1.00 79.50 89 ASN A C 1
ATOM 659 O O . ASN A 1 89 ? 36.494 19.844 -17.011 1.00 79.50 89 ASN A O 1
ATOM 663 N N . ASN A 1 90 ? 35.471 19.285 -18.943 1.00 79.88 90 ASN A N 1
ATOM 664 C CA . ASN A 1 90 ? 36.679 18.859 -19.671 1.00 79.88 90 ASN A CA 1
ATOM 665 C C . ASN A 1 90 ? 37.268 19.960 -20.573 1.00 79.88 90 ASN A C 1
ATOM 667 O O . ASN A 1 90 ? 38.392 19.837 -21.054 1.00 79.88 90 ASN A O 1
ATOM 671 N N . ASP A 1 91 ? 36.521 21.042 -20.795 1.00 75.88 91 ASP A N 1
ATOM 672 C CA . ASP A 1 91 ? 36.948 22.214 -21.551 1.00 75.88 91 ASP A CA 1
ATOM 673 C C . ASP A 1 91 ? 36.354 23.501 -20.937 1.00 75.88 91 ASP A C 1
ATOM 675 O O . ASP A 1 91 ? 35.605 23.460 -19.961 1.00 75.88 91 ASP A O 1
ATOM 679 N N . MET A 1 92 ? 36.727 24.668 -21.472 1.00 70.25 92 MET A N 1
ATOM 680 C CA . MET A 1 92 ? 36.334 25.973 -20.918 1.00 70.25 92 MET A CA 1
ATOM 681 C C . MET A 1 92 ? 34.944 26.477 -21.345 1.00 70.25 92 MET A C 1
ATOM 683 O O . MET A 1 92 ? 34.475 27.475 -20.793 1.00 70.25 92 MET A O 1
ATOM 687 N N . ASN A 1 93 ? 34.295 25.847 -22.326 1.00 71.88 93 ASN A N 1
ATOM 688 C CA . ASN A 1 93 ? 33.114 26.380 -23.012 1.00 71.88 93 ASN A CA 1
ATOM 689 C C . ASN A 1 93 ? 31.867 25.506 -22.862 1.00 71.88 93 ASN A C 1
ATOM 691 O O . ASN A 1 93 ? 30.771 26.057 -22.822 1.00 71.88 93 ASN A O 1
ATOM 695 N N . THR A 1 94 ? 32.022 24.189 -22.768 1.00 71.50 94 THR A N 1
ATOM 696 C CA . THR A 1 94 ? 30.925 23.222 -22.714 1.00 71.50 94 THR A CA 1
ATOM 697 C C . THR A 1 94 ? 30.369 23.141 -21.290 1.00 71.50 94 THR A C 1
ATOM 699 O O . THR A 1 94 ? 31.102 22.748 -20.374 1.00 71.50 94 THR A O 1
ATOM 702 N N . PRO A 1 95 ? 29.093 23.505 -21.056 1.00 69.94 95 PRO A N 1
ATOM 703 C CA . PRO A 1 95 ? 28.452 23.322 -19.758 1.00 69.94 95 PRO A CA 1
ATOM 704 C C . PRO A 1 95 ? 28.310 21.833 -19.424 1.00 69.94 95 PRO A C 1
ATOM 706 O O . PRO A 1 95 ? 27.971 21.031 -20.290 1.00 69.94 95 PRO A O 1
ATOM 709 N N . VAL A 1 96 ? 28.539 21.469 -18.162 1.00 69.50 96 VAL A N 1
ATOM 710 C CA . VAL A 1 96 ? 28.289 20.116 -17.645 1.00 69.50 96 VAL A CA 1
ATOM 711 C C . VAL A 1 96 ? 27.154 20.200 -16.637 1.00 69.50 96 VAL A C 1
ATOM 713 O O . VAL A 1 96 ? 27.251 20.933 -15.652 1.00 69.50 96 VAL A O 1
ATOM 716 N N . THR A 1 97 ? 26.083 19.451 -16.889 1.00 71.50 97 THR A N 1
ATOM 717 C CA . THR A 1 97 ? 24.911 19.393 -16.012 1.00 71.50 97 THR A CA 1
ATOM 718 C C . THR A 1 97 ? 25.034 18.202 -15.075 1.00 71.50 97 THR A C 1
ATOM 720 O O . THR A 1 97 ? 25.170 17.069 -15.525 1.00 71.50 97 THR A O 1
ATOM 723 N N . ASN A 1 98 ? 24.956 18.459 -13.771 1.00 68.25 98 ASN A N 1
ATOM 724 C CA . ASN A 1 98 ? 24.901 17.425 -12.744 1.00 68.25 98 ASN A CA 1
ATOM 725 C C . ASN A 1 98 ? 23.540 17.509 -12.049 1.00 68.25 98 ASN A C 1
ATOM 727 O O . ASN A 1 98 ? 23.222 18.532 -11.441 1.00 68.25 98 ASN A O 1
ATOM 731 N N . LEU A 1 99 ? 22.737 16.452 -12.166 1.00 61.88 99 LEU A N 1
ATOM 732 C CA . LEU A 1 99 ? 21.444 16.342 -11.494 1.00 61.88 99 LEU A CA 1
ATOM 733 C C . LEU A 1 99 ? 21.625 15.665 -10.133 1.00 61.88 99 LEU A C 1
ATOM 735 O O . LEU A 1 99 ? 22.481 14.798 -9.972 1.00 61.88 99 LEU A O 1
ATOM 739 N N . LEU A 1 100 ? 20.828 16.084 -9.152 1.00 57.34 100 LEU A N 1
ATOM 740 C CA . LEU A 1 100 ? 20.779 15.441 -7.844 1.00 57.34 100 LEU A CA 1
ATOM 741 C C . LEU A 1 100 ? 19.702 14.358 -7.870 1.00 57.34 100 LEU A C 1
ATOM 743 O O . LEU A 1 100 ? 18.553 14.663 -8.184 1.00 57.34 100 LEU A O 1
ATOM 747 N N . ASP A 1 101 ? 20.062 13.131 -7.489 1.00 48.56 101 ASP A N 1
ATOM 748 C CA . ASP A 1 101 ? 19.110 12.013 -7.391 1.00 48.56 101 ASP A CA 1
ATOM 749 C C . ASP A 1 101 ? 17.988 12.307 -6.381 1.00 48.56 101 ASP A C 1
ATOM 751 O O . ASP A 1 101 ? 16.856 11.866 -6.559 1.00 48.56 101 ASP A O 1
ATOM 755 N N . ASN A 1 102 ? 18.293 13.115 -5.353 1.00 46.88 102 ASN A N 1
ATOM 756 C CA . ASN A 1 102 ? 17.333 13.634 -4.382 1.00 46.88 102 ASN A CA 1
ATOM 757 C C . ASN A 1 102 ? 17.385 15.175 -4.341 1.00 46.88 102 ASN A C 1
ATOM 759 O O . ASN A 1 102 ? 18.466 15.734 -4.116 1.00 46.88 102 ASN A O 1
ATOM 763 N N . PRO A 1 103 ? 16.255 15.890 -4.512 1.00 58.41 103 PRO A N 1
ATOM 764 C CA . PRO A 1 103 ? 16.228 17.348 -4.423 1.00 58.41 103 PRO A CA 1
ATOM 765 C C . PRO A 1 103 ? 16.550 17.823 -2.999 1.00 58.41 103 PRO A C 1
ATOM 767 O O . PRO A 1 103 ? 16.074 17.265 -2.011 1.00 58.41 103 PRO A O 1
ATOM 770 N N . ILE A 1 104 ? 17.356 18.881 -2.886 1.00 62.47 104 ILE A N 1
ATOM 771 C CA . ILE A 1 104 ? 17.815 19.422 -1.599 1.00 62.47 104 ILE A CA 1
ATOM 772 C C . ILE A 1 104 ? 17.076 20.727 -1.295 1.00 62.47 104 ILE A C 1
ATOM 774 O O . ILE A 1 104 ? 17.188 21.702 -2.037 1.00 62.47 104 ILE A O 1
ATOM 778 N N . TYR A 1 105 ? 16.383 20.781 -0.155 1.00 64.56 105 TYR A N 1
ATOM 779 C CA . TYR A 1 105 ? 15.786 22.013 0.362 1.00 64.56 105 TYR A CA 1
ATOM 780 C C . TYR A 1 105 ? 16.826 22.809 1.147 1.00 64.56 105 TYR A C 1
ATOM 782 O O . TYR A 1 105 ? 17.184 22.459 2.271 1.00 64.56 105 TYR A O 1
ATOM 790 N N . THR A 1 106 ? 17.326 23.897 0.566 1.00 62.12 106 THR A N 1
ATOM 791 C CA . THR A 1 106 ? 18.307 24.750 1.238 1.00 62.12 106 THR A CA 1
ATOM 792 C C . THR A 1 106 ? 18.189 26.206 0.814 1.00 62.12 106 THR A C 1
ATOM 794 O O . THR A 1 106 ? 17.791 26.529 -0.301 1.00 62.12 106 THR A O 1
ATOM 797 N N . ARG A 1 107 ? 18.579 27.100 1.724 1.00 67.44 107 ARG A N 1
ATOM 798 C CA . ARG A 1 107 ? 18.755 28.529 1.446 1.00 67.44 107 ARG A CA 1
ATOM 799 C C . ARG A 1 107 ? 20.166 28.863 0.955 1.00 67.44 107 ARG A C 1
ATOM 801 O O . ARG A 1 107 ? 20.362 29.902 0.334 1.00 67.44 107 ARG A O 1
ATOM 808 N N . TYR A 1 108 ? 21.145 28.012 1.256 1.00 71.50 108 TYR A N 1
ATOM 809 C CA . TYR A 1 108 ? 22.553 28.248 0.948 1.00 71.50 108 TYR A CA 1
ATOM 810 C C . TYR A 1 108 ? 23.148 27.025 0.254 1.00 71.50 108 TYR A C 1
ATOM 812 O O . TYR A 1 108 ? 23.083 25.911 0.775 1.00 71.50 108 TYR A O 1
ATOM 820 N N . VAL A 1 109 ? 23.759 27.249 -0.907 1.00 74.25 109 VAL A N 1
ATOM 821 C CA . VAL A 1 109 ? 24.483 26.233 -1.680 1.00 74.25 109 VAL A CA 1
ATOM 822 C C . VAL A 1 109 ? 25.964 26.604 -1.678 1.00 74.25 109 VAL A C 1
ATOM 824 O O . VAL A 1 109 ? 26.315 27.764 -1.892 1.00 74.25 109 VAL A O 1
ATOM 827 N N . ARG A 1 110 ? 26.842 25.630 -1.419 1.00 78.81 110 ARG A N 1
ATOM 828 C CA . ARG A 1 110 ? 28.299 25.813 -1.448 1.00 78.81 110 ARG A CA 1
ATOM 829 C C . ARG A 1 110 ? 28.926 24.802 -2.403 1.00 78.81 110 ARG A C 1
ATOM 831 O O . ARG A 1 110 ? 28.709 23.605 -2.258 1.00 78.81 110 ARG A O 1
ATOM 838 N N . PHE A 1 111 ? 29.753 25.292 -3.322 1.00 77.50 111 PHE A N 1
ATOM 839 C CA . PHE A 1 111 ? 30.556 24.466 -4.221 1.00 77.50 111 PHE A CA 1
ATOM 840 C C . PHE A 1 111 ? 31.971 24.304 -3.654 1.00 77.50 111 PHE A C 1
ATOM 842 O O . PHE A 1 111 ? 32.625 25.299 -3.344 1.00 77.50 111 PHE A O 1
ATOM 849 N N . ASN A 1 112 ? 32.439 23.057 -3.536 1.00 78.56 112 ASN A N 1
ATOM 850 C CA . ASN A 1 112 ? 33.779 22.714 -3.048 1.00 78.56 112 ASN A CA 1
ATOM 851 C C . ASN A 1 112 ? 34.555 21.969 -4.154 1.00 78.56 112 ASN A C 1
ATOM 853 O O . ASN A 1 112 ? 34.392 20.753 -4.282 1.00 78.56 112 ASN A O 1
ATOM 857 N N . PRO A 1 113 ? 35.383 22.656 -4.959 1.00 77.50 113 PRO A N 1
ATOM 858 C CA . PRO A 1 113 ? 36.139 22.035 -6.051 1.00 77.50 113 PRO A CA 1
ATOM 859 C C . PRO A 1 113 ? 37.112 20.956 -5.554 1.00 77.50 113 PRO A C 1
ATOM 861 O O . PRO A 1 113 ? 37.848 21.187 -4.597 1.00 77.50 113 PRO A O 1
ATOM 864 N N . GLN A 1 114 ? 37.122 19.789 -6.212 1.00 78.50 114 GLN A N 1
ATOM 865 C CA . GLN A 1 114 ? 37.954 18.635 -5.821 1.00 78.50 114 GLN A CA 1
ATOM 866 C C . GLN A 1 114 ? 39.119 18.357 -6.780 1.00 78.50 114 GLN A C 1
ATOM 868 O O . GLN A 1 114 ? 40.166 17.882 -6.347 1.00 78.50 114 GLN A O 1
ATOM 873 N N . ALA A 1 115 ? 38.960 18.683 -8.065 1.00 77.81 115 ALA A N 1
ATOM 874 C CA . ALA A 1 115 ? 39.993 18.581 -9.094 1.00 77.81 115 ALA A CA 1
ATOM 875 C C . ALA A 1 115 ? 39.844 19.738 -10.097 1.00 77.81 115 ALA A C 1
ATOM 877 O O . ALA A 1 115 ? 38.735 20.229 -10.312 1.00 77.81 115 ALA A O 1
ATOM 878 N N . TRP A 1 116 ? 40.952 20.199 -10.686 1.00 82.62 116 TRP A N 1
ATOM 879 C CA . TRP A 1 116 ? 40.972 21.314 -11.642 1.00 82.62 116 TRP A CA 1
ATOM 880 C C . TRP A 1 116 ? 42.173 21.226 -12.591 1.00 82.62 116 TRP A C 1
ATOM 882 O O . TRP A 1 116 ? 43.165 20.554 -12.305 1.00 82.62 116 TRP A O 1
ATOM 892 N N . TYR A 1 117 ? 42.106 21.966 -13.700 1.00 77.81 117 TYR A N 1
ATOM 893 C CA . TYR A 1 117 ? 43.216 22.163 -14.630 1.00 77.81 117 TYR A CA 1
ATOM 894 C C . TYR A 1 117 ? 43.742 23.604 -14.528 1.00 77.81 117 TYR A C 1
ATOM 896 O O . TYR A 1 117 ? 42.984 24.559 -14.674 1.00 77.81 117 TYR A O 1
ATOM 904 N N . ALA A 1 118 ? 45.046 23.759 -14.270 1.00 83.44 118 ALA A N 1
ATOM 905 C CA . ALA A 1 118 ? 45.759 25.019 -14.003 1.00 83.44 118 ALA A CA 1
ATOM 906 C C . ALA A 1 118 ? 45.310 25.793 -12.741 1.00 83.44 118 ALA A C 1
ATOM 908 O O . ALA A 1 118 ? 46.084 25.909 -11.790 1.00 83.44 118 ALA A O 1
ATOM 909 N N . TYR A 1 119 ? 44.075 26.296 -12.701 1.00 77.94 119 TYR A N 1
ATOM 910 C CA . TYR A 1 119 ? 43.515 27.066 -11.584 1.00 77.94 119 TYR A CA 1
ATOM 911 C C . TYR A 1 119 ? 42.073 26.649 -11.303 1.00 77.94 119 TYR A C 1
ATOM 913 O O . TYR A 1 119 ? 41.350 26.251 -12.214 1.00 77.94 119 TYR A O 1
ATOM 921 N N . ILE A 1 120 ? 41.636 26.791 -10.051 1.00 82.56 120 ILE A N 1
ATOM 922 C CA . ILE A 1 120 ? 40.220 26.638 -9.707 1.00 82.56 120 ILE A CA 1
ATOM 923 C C . ILE A 1 120 ? 39.446 27.799 -10.338 1.00 82.56 120 ILE A C 1
ATOM 925 O O . ILE A 1 120 ? 39.593 28.947 -9.914 1.00 82.56 120 ILE A O 1
ATOM 929 N N . SER A 1 121 ? 38.625 27.490 -11.341 1.00 81.00 121 SER A N 1
ATOM 930 C CA . SER A 1 121 ? 37.783 28.454 -12.049 1.00 81.00 121 SER A CA 1
ATOM 931 C C . SER A 1 121 ? 36.411 27.858 -12.344 1.00 81.00 121 SER A C 1
ATOM 933 O O . SER A 1 121 ? 36.319 26.692 -12.724 1.00 81.00 121 SER A O 1
ATOM 935 N N . MET A 1 122 ? 35.344 28.639 -12.141 1.00 80.38 122 MET A N 1
ATOM 936 C CA . MET A 1 122 ? 33.968 28.157 -12.307 1.00 80.38 122 MET A CA 1
ATOM 937 C C . MET A 1 122 ? 33.015 29.232 -12.847 1.00 80.38 122 MET A C 1
ATOM 939 O O . MET A 1 122 ? 33.113 30.417 -12.508 1.00 80.38 122 MET A O 1
ATOM 943 N N . ARG A 1 123 ? 32.053 28.769 -13.654 1.00 82.06 123 ARG A N 1
ATOM 944 C CA . ARG A 1 123 ? 30.815 29.455 -14.052 1.00 82.06 123 ARG A CA 1
ATOM 945 C C . ARG A 1 123 ? 29.662 28.487 -13.803 1.00 82.06 123 ARG A C 1
ATOM 947 O O . ARG A 1 123 ? 29.768 27.336 -14.217 1.00 82.06 123 ARG A O 1
ATOM 954 N N . VAL A 1 124 ? 28.616 28.918 -13.106 1.00 79.56 124 VAL A N 1
ATOM 955 C CA . VAL A 1 124 ? 27.572 28.013 -12.605 1.00 79.56 124 VAL A CA 1
ATOM 956 C C . VAL A 1 124 ? 26.184 28.614 -12.811 1.00 79.56 124 VAL A C 1
ATOM 958 O O . VAL A 1 124 ? 26.003 29.824 -12.682 1.00 79.56 124 VAL A O 1
ATOM 961 N N . GLU A 1 125 ? 25.212 27.749 -13.098 1.00 81.81 125 GLU A N 1
ATOM 962 C CA . GLU A 1 125 ? 23.781 28.001 -12.912 1.00 81.81 125 GLU A CA 1
ATOM 963 C C . GLU A 1 125 ? 23.211 26.960 -11.947 1.00 81.81 125 GLU A C 1
ATOM 965 O O . GLU A 1 125 ? 23.651 25.810 -11.942 1.00 81.81 125 GLU A O 1
ATOM 970 N N . ILE A 1 126 ? 22.275 27.384 -11.097 1.00 78.88 126 ILE A N 1
ATOM 971 C CA . ILE A 1 126 ? 21.585 26.511 -10.150 1.00 78.88 126 ILE A CA 1
ATOM 972 C C . ILE A 1 126 ? 20.160 26.326 -10.656 1.00 78.88 126 ILE A C 1
ATOM 974 O O . ILE A 1 126 ? 19.422 27.294 -10.835 1.00 78.88 126 ILE A O 1
ATOM 978 N N . LEU A 1 127 ? 19.780 25.070 -10.857 1.00 70.06 127 LEU A N 1
ATOM 979 C CA . LEU A 1 127 ? 18.447 24.695 -11.310 1.00 70.06 127 LEU A CA 1
ATOM 980 C C . LEU A 1 127 ? 17.584 24.323 -10.099 1.00 70.06 127 LEU A C 1
ATOM 982 O O . LEU A 1 127 ? 18.051 23.631 -9.191 1.00 70.06 127 LEU A O 1
ATOM 986 N N . GLY A 1 128 ? 16.346 24.811 -10.053 1.00 69.00 128 GLY A N 1
ATOM 987 C CA . GLY A 1 128 ? 15.431 24.556 -8.941 1.00 69.00 128 GLY A CA 1
ATOM 988 C C . GLY A 1 128 ? 14.099 25.287 -9.083 1.00 69.00 128 GLY A C 1
ATOM 989 O O . GLY A 1 128 ? 13.713 25.700 -10.170 1.00 69.00 128 GLY A O 1
ATOM 990 N N . CYS A 1 129 ? 13.383 25.459 -7.970 1.00 61.75 129 CYS A N 1
ATOM 991 C CA . CYS A 1 129 ? 12.162 26.266 -7.902 1.00 61.75 129 CYS A CA 1
ATOM 992 C C . CYS A 1 129 ? 12.002 26.920 -6.519 1.00 61.75 129 CYS A C 1
ATOM 994 O O . CYS A 1 129 ? 12.532 26.435 -5.519 1.00 61.75 129 CYS A O 1
ATOM 996 N N . SER A 1 130 ? 11.279 28.043 -6.459 1.00 52.66 130 SER A N 1
ATOM 997 C CA . SER A 1 130 ? 10.970 28.749 -5.207 1.00 52.66 130 SER A CA 1
ATOM 998 C C . SER A 1 130 ? 9.766 28.120 -4.506 1.00 52.66 130 SER A C 1
ATOM 1000 O O . SER A 1 130 ? 8.742 27.878 -5.138 1.00 52.66 130 SER A O 1
ATOM 1002 N N . THR A 1 131 ? 9.848 27.919 -3.189 1.00 51.50 131 THR A N 1
ATOM 1003 C CA . THR A 1 131 ? 8.764 27.349 -2.366 1.00 51.50 131 THR A CA 1
ATOM 1004 C C . THR A 1 131 ? 7.688 28.365 -1.956 1.00 51.50 131 THR A C 1
ATOM 1006 O O . THR A 1 131 ? 6.802 28.029 -1.178 1.00 51.50 131 THR A O 1
ATOM 1009 N N . ASN A 1 132 ? 7.742 29.608 -2.452 1.00 43.25 132 ASN A N 1
ATOM 1010 C CA . ASN A 1 132 ? 6.870 30.704 -2.001 1.00 43.25 132 ASN A CA 1
ATOM 1011 C C . ASN A 1 132 ? 5.601 30.939 -2.834 1.00 43.25 132 ASN A C 1
ATOM 1013 O O . ASN A 1 132 ? 5.001 32.007 -2.736 1.00 43.25 132 ASN A O 1
ATOM 1017 N N . ILE A 1 133 ? 5.154 29.959 -3.613 1.00 36.66 133 ILE A N 1
ATOM 1018 C CA . ILE A 1 133 ? 3.779 29.927 -4.115 1.00 36.66 133 ILE A CA 1
ATOM 1019 C C . ILE A 1 133 ? 3.324 28.480 -4.035 1.00 36.66 133 ILE A C 1
ATOM 1021 O O . ILE A 1 133 ? 3.728 27.675 -4.864 1.00 36.66 133 ILE A O 1
ATOM 1025 N N . LEU A 1 134 ? 2.567 28.174 -2.983 1.00 35.12 134 LEU A N 1
ATOM 1026 C CA . LEU A 1 134 ? 1.431 27.255 -2.929 1.00 35.12 134 LEU A CA 1
ATOM 1027 C C . LEU A 1 134 ? 1.104 27.073 -1.444 1.00 35.12 134 LEU A C 1
ATOM 1029 O O . LEU A 1 134 ? 1.867 26.477 -0.681 1.00 35.12 134 LEU A O 1
ATOM 1033 N N . GLU A 1 135 ? -0.044 27.606 -1.027 1.00 36.41 135 GLU A N 1
ATOM 1034 C CA . GLU A 1 135 ? -0.796 26.965 0.046 1.00 36.41 135 GLU A CA 1
ATOM 1035 C C . GLU A 1 135 ? -0.812 25.468 -0.275 1.00 36.41 135 GLU A C 1
ATOM 1037 O O . GLU A 1 135 ? -1.133 25.076 -1.398 1.00 36.41 135 GLU A O 1
ATOM 1042 N N . ARG A 1 136 ? -0.346 24.647 0.670 1.00 41.59 136 ARG A N 1
ATOM 1043 C CA . ARG A 1 136 ? -0.396 23.191 0.562 1.00 41.59 136 ARG A CA 1
ATOM 1044 C C . ARG A 1 136 ? -1.861 22.790 0.412 1.00 41.59 136 ARG A C 1
ATOM 1046 O O . ARG A 1 136 ? -2.538 22.601 1.415 1.00 41.59 136 ARG A O 1
ATOM 1053 N N . LEU A 1 137 ? -2.346 22.682 -0.819 1.00 45.19 137 LEU A N 1
ATOM 1054 C CA . LEU A 1 137 ? -3.542 21.910 -1.095 1.00 45.19 137 LEU A CA 1
ATOM 1055 C C . LEU A 1 137 ? -3.102 20.441 -1.067 1.00 45.19 137 LEU A C 1
ATOM 1057 O O . LEU A 1 137 ? -2.241 20.068 -1.871 1.00 45.19 137 LEU A O 1
ATOM 1061 N N . PRO A 1 138 ? -3.590 19.626 -0.118 1.00 52.38 138 PRO A N 1
ATOM 1062 C CA . PRO A 1 138 ? -3.306 18.197 -0.108 1.00 52.38 138 PRO A CA 1
ATOM 1063 C C . PRO A 1 138 ? -3.799 17.588 -1.428 1.00 52.38 138 PRO A C 1
ATOM 1065 O O . PRO A 1 138 ? -4.964 17.732 -1.800 1.00 52.38 138 PRO A O 1
ATOM 1068 N N . ILE A 1 139 ? -2.878 16.977 -2.177 1.00 56.12 139 ILE A N 1
ATOM 1069 C CA . ILE A 1 139 ? -3.195 16.247 -3.408 1.00 56.12 139 ILE A CA 1
ATOM 1070 C C . ILE A 1 139 ? -3.623 14.845 -2.989 1.00 56.12 139 ILE A C 1
ATOM 1072 O O . ILE A 1 139 ? -2.835 14.127 -2.377 1.00 56.12 139 ILE A O 1
ATOM 1076 N N . SER A 1 140 ? -4.852 14.465 -3.325 1.00 62.75 140 SER A N 1
ATOM 1077 C CA . SER A 1 140 ? -5.438 13.170 -2.972 1.00 62.75 140 SER A CA 1
ATOM 1078 C C . SER A 1 140 ? -5.095 12.077 -3.986 1.00 62.75 140 SER A C 1
ATOM 1080 O O . SER A 1 140 ? -4.911 10.925 -3.604 1.00 62.75 140 SER A O 1
ATOM 1082 N N . ARG A 1 141 ? -4.987 12.422 -5.279 1.00 68.81 141 ARG A N 1
ATOM 1083 C CA . ARG A 1 141 ? -4.600 11.503 -6.365 1.00 68.81 141 ARG A CA 1
ATOM 1084 C C . ARG A 1 141 ? -4.189 12.230 -7.646 1.00 68.81 141 ARG A C 1
ATOM 1086 O O . ARG A 1 141 ? -4.512 13.404 -7.851 1.00 68.81 141 ARG A O 1
ATOM 1093 N N . TYR A 1 142 ? -3.539 11.499 -8.550 1.00 66.19 142 TYR A N 1
ATOM 1094 C CA . TYR A 1 142 ? -3.259 11.936 -9.918 1.00 66.19 142 TYR A CA 1
ATOM 1095 C C . TYR A 1 142 ? -4.061 11.126 -10.941 1.00 66.19 142 TYR A C 1
ATOM 1097 O O . TYR A 1 142 ? -4.418 9.977 -10.708 1.00 66.19 142 TYR A O 1
ATOM 1105 N N . ARG A 1 143 ? -4.304 11.709 -12.115 1.00 74.94 143 ARG A N 1
ATOM 1106 C CA . ARG A 1 143 ? -4.823 11.020 -13.303 1.00 74.94 143 ARG A CA 1
ATOM 1107 C C . ARG A 1 143 ? -3.921 11.328 -14.483 1.00 74.94 143 ARG A C 1
ATOM 1109 O O . ARG A 1 143 ? -3.807 12.491 -14.865 1.00 74.94 143 ARG A O 1
ATOM 1116 N N . LEU A 1 144 ? -3.299 10.307 -15.063 1.00 70.81 144 LEU A N 1
ATOM 1117 C CA . LEU A 1 144 ? -2.502 10.445 -16.280 1.00 70.81 144 LEU A CA 1
ATOM 1118 C C . LEU A 1 144 ? -3.281 9.875 -17.465 1.00 70.81 144 LEU A C 1
ATOM 1120 O O . LEU A 1 144 ? -3.640 8.703 -17.461 1.00 70.81 144 LEU A O 1
ATOM 1124 N N . ARG A 1 145 ? -3.531 10.712 -18.470 1.00 75.00 145 ARG A N 1
ATOM 1125 C CA . ARG A 1 145 ? -4.148 10.358 -19.749 1.00 75.00 145 ARG A CA 1
ATOM 1126 C C . ARG A 1 145 ? -3.124 10.369 -20.861 1.00 75.00 145 ARG A C 1
ATOM 1128 O O . ARG A 1 145 ? -2.250 11.231 -20.857 1.00 75.00 145 ARG A O 1
ATOM 1135 N N . TYR A 1 146 ? -3.272 9.476 -21.829 1.00 72.75 146 TYR A N 1
ATOM 1136 C CA . TYR A 1 146 ? -2.469 9.478 -23.045 1.00 72.75 146 TYR A CA 1
ATOM 1137 C C . TYR A 1 146 ? -3.307 9.134 -24.280 1.00 72.75 146 TYR A C 1
ATOM 1139 O O . TYR A 1 146 ? -4.267 8.366 -24.205 1.00 72.75 146 TYR A O 1
ATOM 1147 N N . GLN A 1 147 ? -2.946 9.720 -25.420 1.00 76.44 147 GLN A N 1
ATOM 1148 C CA . GLN A 1 147 ? -3.550 9.435 -26.725 1.00 76.44 147 GLN A CA 1
ATOM 1149 C C . GLN A 1 147 ? -2.565 9.733 -27.864 1.00 76.44 147 GLN A C 1
ATOM 1151 O O . GLN A 1 147 ? -1.742 10.640 -27.705 1.00 76.44 147 GLN A O 1
ATOM 1156 N N . PRO A 1 148 ? -2.636 9.037 -29.012 1.00 70.31 148 PRO A N 1
ATOM 1157 C CA . PRO A 1 148 ? -1.895 9.432 -30.208 1.00 70.31 148 PRO A CA 1
ATOM 1158 C C . PRO A 1 148 ? -2.219 10.881 -30.600 1.00 70.31 148 PRO A C 1
ATOM 1160 O O . PRO A 1 148 ? -3.386 11.274 -30.666 1.00 70.31 148 PRO A O 1
ATOM 1163 N N . ALA A 1 149 ? -1.194 11.700 -30.829 1.00 67.88 149 ALA A N 1
ATOM 1164 C CA . ALA A 1 149 ? -1.329 13.124 -31.142 1.00 67.88 149 ALA A CA 1
ATOM 1165 C C . ALA A 1 149 ? -1.965 13.368 -32.523 1.00 67.88 149 ALA A C 1
ATOM 1167 O O . ALA A 1 149 ? -2.537 14.430 -32.760 1.00 67.88 149 ALA A O 1
ATOM 1168 N N . ASP A 1 150 ? -1.916 12.369 -33.406 1.00 62.56 150 ASP A N 1
ATOM 1169 C CA . ASP A 1 150 ? -2.592 12.355 -34.705 1.00 62.56 150 ASP A CA 1
ATOM 1170 C C . ASP A 1 150 ? -4.099 12.030 -34.611 1.00 62.56 150 ASP A C 1
ATOM 1172 O O . ASP A 1 150 ? -4.810 12.096 -35.614 1.00 62.56 150 ASP A O 1
ATOM 1176 N N . GLY A 1 151 ? -4.601 11.699 -33.414 1.00 60.75 151 GLY A N 1
ATOM 1177 C CA . GLY A 1 151 ? -6.002 11.353 -33.170 1.00 60.75 151 GLY A CA 1
ATOM 1178 C C . GLY A 1 151 ? -6.405 9.958 -33.659 1.00 60.75 151 GLY A C 1
ATOM 1179 O O . GLY A 1 151 ? -7.597 9.657 -33.699 1.00 60.75 151 GLY A O 1
ATOM 1180 N N . SER A 1 152 ? -5.444 9.102 -34.023 1.00 51.03 152 SER A N 1
ATOM 1181 C CA . SER A 1 152 ? -5.690 7.741 -34.526 1.00 51.03 152 SER A CA 1
ATOM 1182 C C . SER A 1 152 ? -6.202 6.754 -33.466 1.00 51.03 152 SER A C 1
ATOM 1184 O O . SER A 1 152 ? -6.689 5.680 -33.817 1.00 51.03 152 SER A O 1
ATOM 1186 N N . GLY A 1 153 ? -6.133 7.109 -32.178 1.00 59.47 153 GLY A N 1
ATOM 1187 C CA . GLY A 1 153 ? -6.550 6.264 -31.057 1.00 59.47 153 GLY A CA 1
ATOM 1188 C C . GLY A 1 153 ? -7.374 7.005 -30.003 1.00 59.47 153 GLY A C 1
ATOM 1189 O O . GLY A 1 153 ? -7.358 8.232 -29.915 1.00 59.47 153 GLY A O 1
ATOM 1190 N N . SER A 1 154 ? -8.105 6.244 -29.185 1.00 51.19 154 SER A N 1
ATOM 1191 C CA . SER A 1 154 ? -8.890 6.770 -28.064 1.00 51.19 154 SER A CA 1
ATOM 1192 C C . SER A 1 154 ? -8.000 7.175 -26.886 1.00 51.19 154 SER A C 1
ATOM 1194 O O . SER A 1 154 ? -7.033 6.480 -26.583 1.00 51.19 154 SER A O 1
ATOM 1196 N N . SER A 1 155 ? -8.379 8.239 -26.172 1.00 64.12 155 SER A N 1
ATOM 1197 C CA . SER A 1 155 ? -7.756 8.612 -24.895 1.00 64.12 155 SER A CA 1
ATOM 1198 C C . SER A 1 155 ? -7.868 7.481 -23.877 1.00 64.12 155 SER A C 1
ATOM 1200 O O . SER A 1 155 ? -8.972 7.016 -23.595 1.00 64.12 155 SER A O 1
ATOM 1202 N N . GLN A 1 156 ? -6.739 7.094 -23.289 1.00 69.81 156 GLN A N 1
ATOM 1203 C CA . GLN A 1 156 ? -6.659 6.075 -22.243 1.00 69.81 156 GLN A CA 1
ATOM 1204 C C . GLN A 1 156 ? -6.136 6.679 -20.936 1.00 69.81 156 GLN A C 1
ATOM 1206 O O . GLN A 1 156 ? -5.274 7.559 -20.960 1.00 69.81 156 GLN A O 1
ATOM 1211 N N . ASP A 1 157 ? -6.667 6.212 -19.805 1.00 69.69 157 ASP A N 1
ATOM 1212 C CA . ASP A 1 157 ? -6.160 6.524 -18.465 1.00 69.69 157 ASP A CA 1
ATOM 1213 C C . ASP A 1 157 ? -5.095 5.474 -18.086 1.00 69.69 157 ASP A C 1
ATOM 1215 O O . ASP A 1 157 ? -5.279 4.284 -18.347 1.00 69.69 157 ASP A O 1
ATOM 1219 N N . LEU A 1 158 ? -3.987 5.888 -17.465 1.00 60.97 158 LEU A N 1
ATOM 1220 C CA . LEU A 1 158 ? -3.020 4.957 -16.876 1.00 60.97 158 LEU A CA 1
ATOM 1221 C C . LEU A 1 158 ? -3.664 4.245 -15.674 1.00 60.97 158 LEU A C 1
ATOM 1223 O O . LEU A 1 158 ? -4.181 4.918 -14.780 1.00 60.97 158 LEU A O 1
ATOM 1227 N N . SER A 1 159 ? -3.607 2.910 -15.654 1.00 50.88 159 SER A N 1
ATOM 1228 C CA . SER A 1 159 ? -4.139 2.077 -14.571 1.00 50.88 159 SER A CA 1
ATOM 1229 C C . SER A 1 159 ? -3.082 1.066 -14.087 1.00 50.88 159 SER A C 1
ATOM 1231 O O . SER A 1 159 ? -2.550 0.336 -14.927 1.00 50.88 159 SER A O 1
ATOM 1233 N N . PRO A 1 160 ? -2.770 1.008 -12.776 1.00 51.66 160 PRO A N 1
ATOM 1234 C CA . PRO A 1 160 ? -3.324 1.858 -11.722 1.00 51.66 160 PRO A CA 1
ATOM 1235 C C . PRO A 1 160 ? -2.866 3.320 -11.857 1.00 51.66 160 PRO A C 1
ATOM 1237 O O . PRO A 1 160 ? -1.807 3.622 -12.412 1.00 51.66 160 PRO A O 1
ATOM 1240 N N . ALA A 1 161 ? -3.701 4.243 -11.378 1.00 54.38 161 ALA A N 1
ATOM 1241 C CA . ALA A 1 161 ? -3.378 5.664 -11.383 1.00 54.38 161 ALA A CA 1
ATOM 1242 C C . ALA A 1 161 ? -2.194 5.951 -10.435 1.00 54.38 161 ALA A C 1
ATOM 1244 O O . ALA A 1 161 ? -2.066 5.275 -9.414 1.00 54.38 161 ALA A O 1
ATOM 1245 N N . PRO A 1 162 ? -1.334 6.948 -10.720 1.00 58.19 162 PRO A N 1
ATOM 1246 C CA . PRO A 1 162 ? -0.225 7.273 -9.828 1.00 58.19 162 PRO A CA 1
ATOM 1247 C C . PRO A 1 162 ? -0.734 7.697 -8.441 1.00 58.19 162 PRO A C 1
ATOM 1249 O O . PRO A 1 162 ? -1.581 8.590 -8.334 1.00 58.19 162 PRO A O 1
ATOM 1252 N N . GLU A 1 163 ? -0.198 7.075 -7.390 1.00 52.62 163 GLU A N 1
ATOM 1253 C CA . GLU A 1 163 ? -0.555 7.368 -5.999 1.00 52.62 163 GLU A CA 1
ATOM 1254 C C . GLU A 1 163 ? -0.203 8.808 -5.585 1.00 52.62 163 GLU A C 1
ATOM 1256 O O . GLU A 1 163 ? 0.660 9.473 -6.174 1.00 52.62 163 GLU A O 1
ATOM 1261 N N . ALA A 1 164 ? -0.857 9.300 -4.529 1.00 52.75 164 ALA A N 1
ATOM 1262 C CA . ALA A 1 164 ? -0.515 10.577 -3.916 1.00 52.75 164 ALA A CA 1
ATOM 1263 C C . ALA A 1 164 ? 0.943 10.560 -3.422 1.00 52.75 164 ALA A C 1
ATOM 1265 O O . ALA A 1 164 ? 1.315 9.779 -2.554 1.00 52.75 164 ALA A O 1
ATOM 1266 N N . GLY A 1 165 ? 1.780 11.433 -3.990 1.00 48.00 165 GLY A N 1
ATOM 1267 C CA . GLY A 1 165 ? 3.218 11.492 -3.694 1.00 48.00 165 GLY A CA 1
ATOM 1268 C C . GLY A 1 165 ? 4.120 10.744 -4.682 1.00 48.00 165 GLY A C 1
ATOM 1269 O O . GLY A 1 165 ? 5.341 10.861 -4.573 1.00 48.00 165 GLY A O 1
ATOM 1270 N N . ALA A 1 166 ? 3.562 10.050 -5.682 1.00 47.97 166 ALA A N 1
ATOM 1271 C CA . ALA A 1 166 ? 4.349 9.435 -6.747 1.00 47.97 166 ALA A CA 1
ATOM 1272 C C . ALA A 1 166 ? 5.148 10.495 -7.530 1.00 47.97 166 ALA A C 1
ATOM 1274 O O . ALA A 1 166 ? 4.595 11.453 -8.074 1.00 47.97 166 ALA A O 1
ATOM 1275 N N . THR A 1 167 ? 6.469 10.317 -7.605 1.00 43.88 167 THR A N 1
ATOM 1276 C CA . THR A 1 167 ? 7.375 11.224 -8.331 1.00 43.88 167 THR A CA 1
ATOM 1277 C C . THR A 1 167 ? 7.601 10.803 -9.778 1.00 43.88 167 THR A C 1
ATOM 1279 O O . THR A 1 167 ? 8.143 11.589 -10.552 1.00 43.88 167 THR A O 1
ATOM 1282 N N . SER A 1 168 ? 7.184 9.594 -10.165 1.00 45.72 168 SER A N 1
ATOM 1283 C CA . SER A 1 168 ? 7.236 9.103 -11.542 1.00 45.72 168 SER A CA 1
ATOM 1284 C C . SER A 1 168 ? 6.164 8.045 -11.810 1.00 45.72 168 SER A C 1
ATOM 1286 O O . SER A 1 168 ? 5.738 7.353 -10.890 1.00 45.72 168 SER A O 1
ATOM 1288 N N . ALA A 1 169 ? 5.754 7.916 -13.072 1.00 50.84 169 ALA A N 1
ATOM 1289 C CA . ALA A 1 169 ? 4.888 6.846 -13.565 1.00 50.84 169 ALA A CA 1
ATOM 1290 C C . ALA A 1 169 ? 5.444 6.310 -14.893 1.00 50.84 169 ALA A C 1
ATOM 1292 O O . ALA A 1 169 ? 6.008 7.088 -15.669 1.00 50.84 169 ALA A O 1
ATOM 1293 N N . ALA A 1 170 ? 5.306 5.003 -15.134 1.00 49.28 170 ALA A N 1
ATOM 1294 C CA . ALA A 1 170 ? 5.732 4.348 -16.367 1.00 49.28 170 ALA A CA 1
ATOM 1295 C C . ALA A 1 170 ? 4.520 4.090 -17.267 1.00 49.28 170 ALA A C 1
ATOM 1297 O O . ALA A 1 170 ? 3.559 3.443 -16.858 1.00 49.28 170 ALA A O 1
ATOM 1298 N N . LEU A 1 171 ? 4.578 4.603 -18.492 1.00 50.69 171 LEU A N 1
ATOM 1299 C CA . LEU A 1 171 ? 3.581 4.346 -19.524 1.00 50.69 171 LEU A CA 1
ATOM 1300 C C . LEU A 1 171 ? 4.109 3.252 -20.461 1.00 50.69 171 LEU A C 1
ATOM 1302 O O . LEU A 1 171 ? 5.224 3.390 -20.958 1.00 50.69 171 LEU A O 1
ATOM 1306 N N . LEU A 1 172 ? 3.340 2.182 -20.670 1.00 48.88 172 LEU A N 1
ATOM 1307 C CA . LEU A 1 172 ? 3.744 0.992 -21.430 1.00 48.88 172 LEU A CA 1
ATOM 1308 C C . LEU A 1 172 ? 2.875 0.811 -22.681 1.00 48.88 172 LEU A C 1
ATOM 1310 O O . LEU A 1 172 ? 1.744 1.284 -22.715 1.00 48.88 172 LEU A O 1
ATOM 1314 N N . GLY A 1 173 ? 3.386 0.107 -23.697 1.00 49.12 173 GLY A N 1
ATOM 1315 C CA . GLY A 1 173 ? 2.596 -0.264 -24.883 1.00 49.12 173 GLY A CA 1
ATOM 1316 C C . GLY A 1 173 ? 2.349 0.869 -25.887 1.00 49.12 173 GLY A C 1
ATOM 1317 O O . GLY A 1 173 ? 1.389 0.816 -26.653 1.00 49.12 173 GLY A O 1
ATOM 1318 N N . LEU A 1 174 ? 3.197 1.901 -25.888 1.00 53.84 174 LEU A N 1
ATOM 1319 C CA . LEU A 1 174 ? 3.156 2.958 -26.898 1.00 53.84 174 LEU A CA 1
ATOM 1320 C C . LEU A 1 174 ? 3.656 2.441 -28.256 1.00 53.84 174 LEU A C 1
ATOM 1322 O O . LEU A 1 174 ? 4.658 1.730 -28.323 1.00 53.84 174 LEU A O 1
ATOM 1326 N N . MET A 1 175 ? 2.975 2.829 -29.336 1.00 48.56 175 MET A N 1
ATOM 1327 C CA . MET A 1 175 ? 3.391 2.538 -30.709 1.00 48.56 175 MET A CA 1
ATOM 1328 C C . MET A 1 175 ? 4.690 3.282 -31.020 1.00 48.56 175 MET A C 1
ATOM 1330 O O . MET A 1 175 ? 4.776 4.485 -30.785 1.00 48.56 175 MET A O 1
ATOM 1334 N N . ASP A 1 176 ? 5.684 2.576 -31.561 1.00 50.97 176 ASP A N 1
ATOM 1335 C CA . ASP A 1 176 ? 6.973 3.174 -31.921 1.00 50.97 176 ASP A CA 1
ATOM 1336 C C . ASP A 1 176 ? 6.808 4.269 -32.993 1.00 50.97 176 ASP A C 1
ATOM 1338 O O . ASP A 1 176 ? 5.859 4.259 -33.782 1.00 50.97 176 ASP A O 1
ATOM 1342 N N . GLN A 1 177 ? 7.721 5.245 -32.995 1.00 50.75 177 GLN A N 1
ATOM 1343 C CA . GLN A 1 177 ? 7.716 6.423 -33.875 1.00 50.75 177 GLN A CA 1
ATOM 1344 C C . GLN A 1 177 ? 6.414 7.247 -33.860 1.00 50.75 177 GLN A C 1
ATOM 1346 O O . GLN A 1 177 ? 6.185 8.057 -34.758 1.00 50.75 177 GLN A O 1
ATOM 1351 N N . THR A 1 178 ? 5.558 7.068 -32.853 1.00 50.38 178 THR A N 1
ATOM 1352 C CA . THR A 1 178 ? 4.274 7.765 -32.761 1.00 50.38 178 THR A CA 1
ATOM 1353 C C . THR A 1 178 ? 4.377 8.890 -31.736 1.00 50.38 178 THR A C 1
ATOM 1355 O O . THR A 1 178 ? 4.945 8.732 -30.652 1.00 50.38 178 THR A O 1
ATOM 1358 N N . GLU A 1 179 ? 3.862 10.066 -32.089 1.00 64.19 179 GLU A N 1
ATOM 1359 C CA . GLU A 1 179 ? 3.748 11.177 -31.150 1.00 64.19 179 GLU A CA 1
ATOM 1360 C C . GLU A 1 179 ? 2.499 10.971 -30.290 1.00 64.19 179 GLU A C 1
ATOM 1362 O O . GLU A 1 179 ? 1.402 10.772 -30.806 1.00 64.19 179 GLU A O 1
ATOM 1367 N N . TYR A 1 180 ? 2.658 11.019 -28.974 1.00 64.00 180 TYR A N 1
ATOM 1368 C CA . TYR A 1 180 ? 1.584 10.879 -28.001 1.00 64.00 180 TYR A CA 1
ATOM 1369 C C . TYR A 1 180 ? 1.396 12.177 -27.229 1.00 64.00 180 TYR A C 1
ATOM 1371 O O . TYR A 1 180 ? 2.364 12.788 -26.781 1.00 64.00 180 TYR A O 1
ATOM 1379 N N . SER A 1 181 ? 0.144 12.581 -27.030 1.00 73.75 181 SER A N 1
ATOM 1380 C CA . SER A 1 181 ? -0.236 13.648 -26.109 1.00 73.75 181 SER A CA 1
ATOM 1381 C C . SER A 1 181 ? -0.563 13.049 -24.746 1.00 73.75 181 SER A C 1
ATOM 1383 O O . SER A 1 181 ? -1.411 12.163 -24.646 1.00 73.75 181 SER A O 1
ATOM 1385 N N . LEU A 1 182 ? 0.128 13.518 -23.709 1.00 71.38 182 LEU A N 1
ATOM 1386 C CA . LEU A 1 182 ? -0.052 13.115 -22.321 1.00 71.38 182 LEU A CA 1
ATOM 1387 C C . LEU A 1 182 ? -0.638 14.278 -21.512 1.00 71.38 182 LEU A C 1
ATOM 1389 O O . LEU A 1 182 ? -0.109 15.392 -21.542 1.00 71.38 182 LEU A O 1
ATOM 1393 N N . THR A 1 183 ? -1.686 13.994 -20.741 1.00 74.12 183 THR A N 1
ATOM 1394 C CA . THR A 1 183 ? -2.375 14.931 -19.844 1.00 74.12 183 THR A CA 1
ATOM 1395 C C . THR A 1 183 ? -2.311 14.394 -18.417 1.00 74.12 183 THR A C 1
ATOM 1397 O O . THR A 1 183 ? -2.985 13.420 -18.089 1.00 74.12 183 THR A O 1
ATOM 1400 N N . LEU A 1 184 ? -1.542 15.036 -17.542 1.00 69.06 184 LEU A N 1
ATOM 1401 C CA . LEU A 1 184 ? -1.519 14.749 -16.107 1.00 69.06 184 LEU A CA 1
ATOM 1402 C C . LEU A 1 184 ? -2.427 15.737 -15.373 1.00 69.06 184 LEU A C 1
ATOM 1404 O O . LEU A 1 184 ? -2.243 16.944 -15.490 1.00 69.06 184 LEU A O 1
ATOM 1408 N N . THR A 1 185 ? -3.381 15.238 -14.595 1.00 73.62 185 THR A N 1
ATOM 1409 C CA . THR A 1 185 ? -4.274 16.044 -13.750 1.00 73.62 185 THR A CA 1
ATOM 1410 C C . THR A 1 185 ? -4.068 15.675 -12.284 1.00 73.62 185 THR A C 1
ATOM 1412 O O . THR A 1 185 ? -4.072 14.491 -11.957 1.00 73.62 185 THR A O 1
ATOM 1415 N N . SER A 1 186 ? -3.892 16.656 -11.400 1.00 63.34 186 SER A N 1
ATOM 1416 C CA . SER A 1 186 ? -3.886 16.463 -9.944 1.00 63.34 186 SER A CA 1
ATOM 1417 C C . SER A 1 186 ? -5.243 16.822 -9.344 1.00 63.34 186 SER A C 1
ATOM 1419 O O . SER A 1 186 ? -5.880 17.774 -9.796 1.00 63.34 186 SER A O 1
ATOM 1421 N N . PHE A 1 187 ? -5.669 16.080 -8.322 1.00 67.44 187 PHE A N 1
ATOM 1422 C CA . PHE A 1 187 ? -6.944 16.283 -7.627 1.00 67.44 187 PHE A CA 1
ATOM 1423 C C . PHE A 1 187 ? -6.723 16.632 -6.152 1.00 67.44 187 PHE A C 1
ATOM 1425 O O . PHE A 1 187 ? -5.803 16.107 -5.522 1.00 67.44 187 PHE A O 1
ATOM 1432 N N . GLY A 1 188 ? -7.540 17.538 -5.615 1.00 61.41 188 GLY A N 1
ATOM 1433 C CA . GLY A 1 188 ? -7.588 17.865 -4.186 1.00 61.41 188 GLY A CA 1
ATOM 1434 C C . GLY A 1 188 ? -8.378 16.854 -3.357 1.00 61.41 188 GLY A C 1
ATOM 1435 O O . GLY A 1 188 ? -8.961 15.915 -3.895 1.00 61.41 188 GLY A O 1
ATOM 1436 N N . GLU A 1 189 ? -8.428 17.048 -2.037 1.00 64.50 189 GLU A N 1
ATOM 1437 C CA . GLU A 1 189 ? -9.298 16.268 -1.131 1.00 64.50 189 GLU A CA 1
ATOM 1438 C C . GLU A 1 189 ? -10.799 16.394 -1.456 1.00 64.50 189 GLU A C 1
ATOM 1440 O O . GLU A 1 189 ? -11.572 15.491 -1.160 1.00 64.50 189 GLU A O 1
ATOM 1445 N N . ASP A 1 190 ? -11.211 17.480 -2.109 1.00 68.62 190 ASP A N 1
ATOM 1446 C CA . ASP A 1 190 ? -12.574 17.725 -2.600 1.00 68.62 190 ASP A CA 1
ATOM 1447 C C . ASP A 1 190 ? -12.865 17.078 -3.967 1.00 68.62 190 ASP A C 1
ATOM 1449 O O . ASP A 1 190 ? -13.921 17.295 -4.567 1.00 68.62 190 ASP A O 1
ATOM 1453 N N . ASP A 1 191 ? -11.908 16.300 -4.468 1.00 66.50 191 ASP A N 1
ATOM 1454 C CA . ASP A 1 191 ? -11.922 15.632 -5.762 1.00 66.50 191 ASP A CA 1
ATOM 1455 C C . ASP A 1 191 ? -12.057 16.578 -6.972 1.00 66.50 191 ASP A C 1
ATOM 1457 O O . ASP A 1 191 ? -12.468 16.181 -8.068 1.00 66.50 191 ASP A O 1
ATOM 1461 N N . GLN A 1 192 ? -11.678 17.849 -6.795 1.00 63.69 192 GLN A N 1
ATOM 1462 C CA . GLN A 1 192 ? -11.593 18.833 -7.872 1.00 63.69 192 GLN A CA 1
ATOM 1463 C C . GLN A 1 192 ? -10.176 18.908 -8.460 1.00 63.69 192 GLN A C 1
ATOM 1465 O O . GLN A 1 192 ? -9.188 18.713 -7.745 1.00 63.69 192 GLN A O 1
ATOM 1470 N N . PRO A 1 193 ? -10.041 19.185 -9.773 1.00 60.91 193 PRO A N 1
ATOM 1471 C CA . PRO A 1 193 ? -8.741 19.294 -10.415 1.00 60.91 193 PRO A CA 1
ATOM 1472 C C . PRO A 1 193 ? -8.011 20.568 -9.967 1.00 60.91 193 PRO A C 1
ATOM 1474 O O . PRO A 1 193 ? -8.432 21.683 -10.274 1.00 60.91 193 PRO A O 1
ATOM 1477 N N . ASN A 1 194 ? -6.869 20.394 -9.302 1.00 59.97 194 ASN A N 1
ATOM 1478 C CA . ASN A 1 194 ? -6.040 21.480 -8.768 1.00 59.97 194 ASN A CA 1
ATOM 1479 C C . ASN A 1 194 ? -4.869 21.855 -9.693 1.00 59.97 194 ASN A C 1
ATOM 1481 O O . ASN A 1 194 ? -4.221 22.883 -9.495 1.00 59.97 194 ASN A O 1
ATOM 1485 N N . GLY A 1 195 ? -4.599 21.049 -10.724 1.00 56.69 195 GLY A N 1
ATOM 1486 C CA . GLY A 1 195 ? -3.582 21.327 -11.735 1.00 56.69 195 GLY A CA 1
ATOM 1487 C C . GLY A 1 195 ? -3.664 20.369 -12.921 1.00 56.69 195 GLY A C 1
ATOM 1488 O O . GLY A 1 195 ? -3.940 19.185 -12.748 1.00 56.69 195 GLY A O 1
ATOM 1489 N N . VAL A 1 196 ? -3.422 20.878 -14.133 1.00 63.47 196 VAL A N 1
ATOM 1490 C CA . VAL A 1 196 ? -3.390 20.088 -15.376 1.00 63.47 196 VAL A CA 1
ATOM 1491 C C . VAL A 1 196 ? -2.108 20.407 -16.142 1.00 63.47 196 VAL A C 1
ATOM 1493 O O . VAL A 1 196 ? -1.814 21.571 -16.410 1.00 63.47 196 VAL A O 1
ATOM 1496 N N . ILE A 1 197 ? -1.354 19.375 -16.516 1.00 57.31 197 ILE A N 1
ATOM 1497 C CA . ILE A 1 197 ? -0.137 19.457 -17.327 1.00 57.31 197 ILE A CA 1
ATOM 1498 C C . ILE A 1 197 ? -0.367 18.679 -18.619 1.00 57.31 197 ILE A C 1
ATOM 1500 O O . ILE A 1 197 ? -0.693 17.499 -18.572 1.00 57.31 197 ILE A O 1
ATOM 1504 N N . ASN A 1 198 ? -0.131 19.322 -19.762 1.00 67.25 198 ASN A N 1
ATOM 1505 C CA . ASN A 1 198 ? -0.176 18.690 -21.080 1.00 67.25 198 ASN A CA 1
ATOM 1506 C C . ASN A 1 198 ? 1.214 18.706 -21.718 1.00 67.25 198 ASN A C 1
ATOM 1508 O O . ASN A 1 198 ? 1.872 19.749 -21.725 1.00 67.25 198 ASN A O 1
ATOM 1512 N N . ARG A 1 199 ? 1.654 17.580 -22.281 1.00 56.94 199 ARG A N 1
ATOM 1513 C CA . ARG A 1 199 ? 2.893 17.475 -23.068 1.00 56.94 199 ARG A CA 1
ATOM 1514 C C . ARG A 1 199 ? 2.723 16.517 -24.238 1.00 56.94 199 ARG A C 1
ATOM 1516 O O . ARG A 1 199 ? 1.876 15.633 -24.180 1.00 56.94 199 ARG A O 1
ATOM 1523 N N . THR A 1 200 ? 3.542 16.676 -25.273 1.00 54.38 200 THR A N 1
ATOM 1524 C CA . THR A 1 200 ? 3.686 15.670 -26.329 1.00 54.38 200 THR A CA 1
ATOM 1525 C C . THR A 1 200 ? 5.043 14.982 -26.233 1.00 54.38 200 THR A C 1
ATOM 1527 O O . THR A 1 200 ? 6.034 15.592 -25.825 1.00 54.38 200 THR A O 1
ATOM 1530 N N . TYR A 1 201 ? 5.065 13.690 -26.543 1.00 53.88 201 TYR A N 1
ATOM 1531 C CA . TYR A 1 201 ? 6.250 12.842 -26.508 1.00 53.88 201 TYR A CA 1
ATOM 1532 C C . TYR A 1 201 ? 6.292 11.977 -27.760 1.00 53.88 201 TYR A C 1
ATOM 1534 O O . TYR A 1 201 ? 5.298 11.349 -28.109 1.00 53.88 201 TYR A O 1
ATOM 1542 N N . THR A 1 202 ? 7.451 11.906 -28.405 1.00 50.31 202 THR A N 1
ATOM 1543 C CA . THR A 1 202 ? 7.702 10.969 -29.503 1.00 50.31 202 THR A CA 1
ATOM 1544 C C . THR A 1 202 ? 8.440 9.765 -28.942 1.00 50.31 202 THR A C 1
ATOM 1546 O O . THR A 1 202 ? 9.492 9.919 -28.319 1.00 50.31 202 THR A O 1
ATOM 1549 N N . THR A 1 203 ? 7.907 8.565 -29.141 1.00 55.31 203 THR A N 1
ATOM 1550 C CA . THR A 1 203 ? 8.633 7.335 -28.810 1.00 55.31 203 THR A CA 1
ATOM 1551 C C . THR A 1 203 ? 9.744 7.123 -29.835 1.00 55.31 203 THR A C 1
ATOM 1553 O O . THR A 1 203 ? 9.464 7.035 -31.031 1.00 55.31 203 THR A O 1
ATOM 1556 N N . VAL A 1 204 ? 10.998 7.069 -29.386 1.00 55.66 204 VAL A N 1
ATOM 1557 C CA . VAL A 1 204 ? 12.161 6.851 -30.253 1.00 55.66 204 VAL A CA 1
ATOM 1558 C C . VAL A 1 204 ? 12.853 5.559 -29.820 1.00 55.66 204 VAL A C 1
ATOM 1560 O O . VAL A 1 204 ? 13.520 5.538 -28.792 1.00 55.66 204 VAL A O 1
ATOM 1563 N N . CYS A 1 205 ? 12.699 4.483 -30.594 1.00 65.19 205 CYS A N 1
ATOM 1564 C CA . CYS A 1 205 ? 13.395 3.208 -30.390 1.00 65.19 205 CYS A CA 1
ATOM 1565 C C . CYS A 1 205 ? 14.895 3.341 -30.726 1.00 65.19 205 CYS A C 1
ATOM 1567 O O . CYS A 1 205 ? 15.331 2.980 -31.811 1.00 65.19 205 CYS A O 1
ATOM 1569 N N . GLN A 1 206 ? 15.708 3.928 -29.846 1.00 73.00 206 GLN A N 1
ATOM 1570 C CA . GLN A 1 206 ? 17.165 4.093 -30.033 1.00 73.00 206 GLN A CA 1
ATOM 1571 C C . GLN A 1 206 ? 17.955 3.671 -28.786 1.00 73.00 206 GLN A C 1
ATOM 1573 O O . GLN A 1 206 ? 19.051 4.176 -28.540 1.00 73.00 206 GLN A O 1
ATOM 1578 N N . ASP A 1 207 ? 17.409 2.751 -27.991 1.00 77.81 207 ASP A N 1
ATOM 1579 C CA . ASP A 1 207 ? 18.043 2.307 -26.753 1.00 77.81 207 ASP A CA 1
ATOM 1580 C C . ASP A 1 207 ? 19.263 1.410 -27.043 1.00 77.81 207 ASP A C 1
ATOM 1582 O O . ASP A 1 207 ? 19.221 0.587 -27.964 1.00 77.81 207 ASP A O 1
ATOM 1586 N N . PRO A 1 208 ? 20.364 1.530 -26.275 1.00 74.50 208 PRO A N 1
ATOM 1587 C CA . PRO A 1 208 ? 21.487 0.605 -26.376 1.00 74.50 208 PRO A CA 1
ATOM 1588 C C . PRO A 1 208 ? 21.058 -0.794 -25.918 1.00 74.50 208 PRO A C 1
ATOM 1590 O O . PRO A 1 208 ? 20.560 -0.978 -24.807 1.00 74.50 208 PRO A O 1
ATOM 1593 N N . LEU A 1 209 ? 21.276 -1.801 -26.764 1.00 83.25 209 LEU A N 1
ATOM 1594 C CA . LEU A 1 209 ? 20.788 -3.163 -26.529 1.00 83.25 209 LEU A CA 1
ATOM 1595 C C . LEU A 1 209 ? 21.659 -3.985 -25.577 1.00 83.25 209 LEU A C 1
ATOM 1597 O O . LEU A 1 209 ? 21.250 -5.078 -25.179 1.00 83.25 209 LEU A O 1
ATOM 1601 N N . GLY A 1 210 ? 22.822 -3.461 -25.184 1.00 83.81 210 GLY A N 1
ATOM 1602 C CA . GLY A 1 210 ? 23.571 -3.968 -24.039 1.00 83.81 210 GLY A CA 1
ATOM 1603 C C . GLY A 1 210 ? 24.985 -4.449 -24.332 1.00 83.81 210 GLY A C 1
ATOM 1604 O O . GLY A 1 210 ? 25.518 -5.248 -23.554 1.00 83.81 210 GLY A O 1
ATOM 1605 N N . MET A 1 211 ? 25.609 -3.988 -25.420 1.00 90.19 211 MET A N 1
ATOM 1606 C CA . MET A 1 211 ? 27.027 -4.257 -25.653 1.00 90.19 211 MET A CA 1
ATOM 1607 C C . MET A 1 211 ? 27.880 -3.553 -24.596 1.00 90.19 211 MET A C 1
ATOM 1609 O O . MET A 1 211 ? 28.673 -4.215 -23.935 1.00 90.19 211 MET A O 1
ATOM 1613 N N . GLU A 1 212 ? 27.717 -2.247 -24.381 1.00 87.19 212 GLU A N 1
ATOM 1614 C CA . GLU A 1 212 ? 28.503 -1.485 -23.399 1.00 87.19 212 GLU A CA 1
ATOM 1615 C C . GLU A 1 212 ? 28.182 -1.892 -21.958 1.00 87.19 212 GLU A C 1
ATOM 1617 O O . GLU A 1 212 ? 29.089 -2.105 -21.154 1.00 87.19 212 GLU A O 1
ATOM 1622 N N . SER A 1 213 ? 26.894 -2.042 -21.640 1.00 76.50 213 SER A N 1
ATOM 1623 C CA . SER A 1 213 ? 26.429 -2.307 -20.272 1.00 76.50 213 SER A CA 1
ATOM 1624 C C . SER A 1 213 ? 26.748 -3.716 -19.765 1.00 76.50 213 SER A C 1
ATOM 1626 O O . SER A 1 213 ? 26.689 -3.956 -18.561 1.00 76.50 213 SER A O 1
ATOM 1628 N N . GLY A 1 214 ? 27.063 -4.654 -20.663 1.00 81.38 214 GLY A N 1
ATOM 1629 C CA . GLY A 1 214 ? 27.253 -6.064 -20.317 1.00 81.38 214 GLY A CA 1
ATOM 1630 C C . GLY A 1 214 ? 25.960 -6.881 -20.276 1.00 81.38 214 GLY A C 1
ATOM 1631 O O . GLY A 1 214 ? 26.024 -8.073 -19.988 1.00 81.38 214 GLY A O 1
ATOM 1632 N N . ALA A 1 215 ? 24.801 -6.281 -20.577 1.00 78.50 215 ALA A N 1
ATOM 1633 C CA . ALA A 1 215 ? 23.523 -6.998 -20.588 1.00 78.50 215 ALA A CA 1
ATOM 1634 C C . ALA A 1 215 ? 23.465 -8.084 -21.676 1.00 78.50 215 ALA A C 1
ATOM 1636 O O . ALA A 1 215 ? 22.823 -9.112 -21.478 1.00 78.50 215 ALA A O 1
ATOM 1637 N N . ILE A 1 216 ? 24.171 -7.892 -22.796 1.00 86.19 216 ILE A N 1
ATOM 1638 C CA . ILE A 1 216 ? 24.453 -8.968 -23.753 1.00 86.19 216 ILE A CA 1
ATOM 1639 C C . ILE A 1 216 ? 25.610 -9.801 -23.184 1.00 86.19 216 ILE A C 1
ATOM 1641 O O . ILE A 1 216 ? 26.692 -9.233 -23.022 1.00 86.19 216 ILE A O 1
ATOM 1645 N N . PRO A 1 217 ? 25.440 -11.105 -22.893 1.00 89.50 217 PRO A N 1
ATOM 1646 C CA . PRO A 1 217 ? 26.501 -11.947 -22.333 1.00 89.50 217 PRO A CA 1
ATOM 1647 C C . PRO A 1 217 ? 27.690 -12.137 -23.284 1.00 89.50 217 PRO A C 1
ATOM 1649 O O . PRO A 1 217 ? 27.526 -12.109 -24.502 1.00 89.50 217 PRO A O 1
ATOM 1652 N N . ASP A 1 218 ? 28.885 -12.391 -22.740 1.00 92.31 218 ASP A N 1
ATOM 1653 C CA . ASP A 1 218 ? 30.105 -12.595 -23.543 1.00 92.31 218 ASP A CA 1
ATOM 1654 C C . ASP A 1 218 ? 29.958 -13.748 -24.555 1.00 92.31 218 ASP A C 1
ATOM 1656 O O . ASP A 1 218 ? 30.333 -13.597 -25.717 1.00 92.31 218 ASP A O 1
ATOM 1660 N N . ASP A 1 219 ? 29.320 -14.853 -24.154 1.00 94.44 219 ASP A N 1
ATOM 1661 C CA . ASP A 1 219 ? 29.080 -16.025 -25.013 1.00 94.44 219 ASP A CA 1
ATOM 1662 C C . ASP A 1 219 ? 28.141 -15.735 -26.198 1.00 94.44 219 ASP A C 1
ATOM 1664 O O . ASP A 1 219 ? 28.089 -16.494 -27.165 1.00 94.44 219 ASP A O 1
ATOM 1668 N N . SER A 1 220 ? 27.399 -14.626 -26.143 1.00 95.75 220 SER A N 1
ATOM 1669 C CA . SER A 1 220 ? 26.511 -14.181 -27.223 1.00 95.75 220 SER A CA 1
ATOM 1670 C C . SER A 1 220 ? 27.243 -13.365 -28.294 1.00 95.75 220 SER A C 1
ATOM 1672 O O . SER A 1 220 ? 26.645 -12.998 -29.306 1.00 95.75 220 SER A O 1
ATOM 1674 N N . ILE A 1 221 ? 28.538 -13.088 -28.109 1.00 97.56 221 ILE A N 1
ATOM 1675 C CA . ILE A 1 221 ? 29.353 -12.297 -29.030 1.00 97.56 221 ILE A CA 1
ATOM 1676 C C . ILE A 1 221 ? 30.404 -13.209 -29.666 1.00 97.56 221 ILE A C 1
ATOM 1678 O O . ILE A 1 221 ? 31.330 -13.691 -29.017 1.00 97.56 221 ILE A O 1
ATOM 1682 N N . THR A 1 222 ? 30.283 -13.428 -30.972 1.00 96.69 222 THR A N 1
ATOM 1683 C CA . THR A 1 222 ? 31.157 -14.322 -31.748 1.00 96.69 222 THR A CA 1
ATOM 1684 C C . THR A 1 222 ? 31.728 -13.595 -32.960 1.00 96.69 222 THR A C 1
ATOM 1686 O O . THR A 1 222 ? 31.273 -12.517 -33.321 1.00 96.69 222 THR A O 1
ATOM 1689 N N . ALA A 1 223 ? 32.757 -14.143 -33.599 1.00 96.81 223 ALA A N 1
ATOM 1690 C CA . ALA A 1 223 ? 33.327 -13.556 -34.809 1.00 96.81 223 ALA A CA 1
ATOM 1691 C C . ALA A 1 223 ? 33.860 -14.638 -35.747 1.00 96.81 223 ALA A C 1
ATOM 1693 O O . ALA A 1 223 ? 34.055 -15.783 -35.338 1.00 96.81 223 ALA A O 1
ATOM 1694 N N . SER A 1 224 ? 34.159 -14.250 -36.984 1.00 96.00 224 SER A N 1
ATOM 1695 C CA . SER A 1 224 ? 34.838 -15.095 -37.971 1.00 96.00 224 SER A CA 1
ATOM 1696 C C . SER A 1 224 ? 36.229 -15.537 -37.517 1.00 96.00 224 SER A C 1
ATOM 1698 O O . SER A 1 224 ? 36.617 -16.685 -37.726 1.00 96.00 224 SER A O 1
ATOM 1700 N N . SER A 1 225 ? 36.991 -14.625 -36.913 1.00 94.69 225 SER A N 1
ATOM 1701 C CA . SER A 1 225 ? 38.346 -14.858 -36.413 1.00 94.69 225 SER A CA 1
ATOM 1702 C C . SER A 1 225 ? 38.728 -13.809 -35.363 1.00 94.69 225 SER A C 1
ATOM 1704 O O . SER A 1 225 ? 38.061 -12.779 -35.241 1.00 94.69 225 SER A O 1
ATOM 1706 N N . PHE A 1 226 ? 39.793 -14.041 -34.589 1.00 93.56 226 PHE A N 1
ATOM 1707 C CA . PHE A 1 226 ? 40.318 -13.042 -33.649 1.00 93.56 226 PHE A CA 1
ATOM 1708 C C . PHE A 1 226 ? 41.818 -13.219 -33.349 1.00 93.56 226 PHE A C 1
ATOM 1710 O O . PHE A 1 226 ? 42.370 -14.314 -33.476 1.00 93.56 226 PHE A O 1
ATOM 1717 N N . VAL A 1 227 ? 42.495 -12.140 -32.934 1.00 87.38 227 VAL A N 1
ATOM 1718 C CA . VAL A 1 227 ? 43.935 -12.142 -32.596 1.00 87.38 227 VAL A CA 1
ATOM 1719 C C . VAL A 1 227 ? 44.166 -12.333 -31.103 1.00 87.38 227 VAL A C 1
ATOM 1721 O O . VAL A 1 227 ? 44.156 -11.377 -30.332 1.00 87.38 227 VAL A O 1
ATOM 1724 N N . GLY A 1 228 ? 44.504 -13.559 -30.703 1.00 83.19 228 GLY A N 1
ATOM 1725 C CA . GLY A 1 228 ? 44.925 -13.863 -29.333 1.00 83.19 228 GLY A CA 1
ATOM 1726 C C . GLY A 1 228 ? 43.851 -13.589 -28.268 1.00 83.19 228 GLY A C 1
ATOM 1727 O O . GLY A 1 228 ? 42.789 -13.038 -28.534 1.00 83.19 228 GLY A O 1
ATOM 1728 N N . ALA A 1 229 ? 44.136 -13.962 -27.020 1.00 81.94 229 ALA A N 1
ATOM 1729 C CA . ALA A 1 229 ? 43.141 -13.915 -25.937 1.00 81.94 229 ALA A CA 1
ATOM 1730 C C . ALA A 1 229 ? 42.745 -12.487 -25.489 1.00 81.94 229 ALA A C 1
ATOM 1732 O O . ALA A 1 229 ? 41.784 -12.286 -24.751 1.00 81.94 229 ALA A O 1
ATOM 1733 N N . THR A 1 230 ? 43.493 -11.454 -25.893 1.00 83.88 230 THR A N 1
ATOM 1734 C CA . THR A 1 230 ? 43.238 -10.070 -25.457 1.00 83.88 230 THR A CA 1
ATOM 1735 C C . THR A 1 230 ? 42.367 -9.265 -26.423 1.00 83.88 230 THR A C 1
ATOM 1737 O O . THR A 1 230 ? 42.009 -8.139 -26.071 1.00 83.88 230 THR A O 1
ATOM 1740 N N . LEU A 1 231 ? 42.012 -9.820 -27.593 1.00 88.69 231 LEU A N 1
ATOM 1741 C CA . LEU A 1 231 ? 41.191 -9.186 -28.646 1.00 88.69 231 LEU A CA 1
ATOM 1742 C C . LEU A 1 231 ? 40.043 -10.086 -29.126 1.00 88.69 231 LEU A C 1
ATOM 1744 O O . LEU A 1 231 ? 39.645 -10.050 -30.292 1.00 88.69 231 LEU A O 1
ATOM 1748 N N . GLU A 1 232 ? 39.537 -10.916 -28.219 1.00 93.25 232 GLU A N 1
ATOM 1749 C CA . GLU A 1 232 ? 38.401 -11.804 -28.455 1.00 93.25 232 GLU A CA 1
ATOM 1750 C C . GLU A 1 232 ? 37.112 -11.026 -28.790 1.00 93.25 232 GLU A C 1
ATOM 1752 O O . GLU A 1 232 ? 36.987 -9.854 -28.423 1.00 93.25 232 GLU A O 1
ATOM 1757 N N . PRO A 1 233 ? 36.134 -11.660 -29.462 1.00 94.75 233 PRO A N 1
ATOM 1758 C CA . PRO A 1 233 ? 34.925 -10.988 -29.949 1.00 94.75 233 PRO A CA 1
ATOM 1759 C C . PRO A 1 233 ? 34.146 -10.238 -28.864 1.00 94.75 233 PRO A C 1
ATOM 1761 O O . PRO A 1 233 ? 33.778 -9.083 -29.060 1.00 94.75 233 PRO A O 1
ATOM 1764 N N . TYR A 1 234 ? 33.973 -10.834 -27.682 1.00 92.94 234 TYR A N 1
ATOM 1765 C CA . TYR A 1 234 ? 33.248 -10.222 -26.561 1.00 92.94 234 TYR A CA 1
ATOM 1766 C C . TYR A 1 234 ? 33.924 -8.964 -25.983 1.00 92.94 234 TYR A C 1
ATOM 1768 O O . TYR A 1 234 ? 33.321 -8.227 -25.207 1.00 92.94 234 TYR A O 1
ATOM 1776 N N . ARG A 1 235 ? 35.169 -8.663 -26.382 1.00 92.06 235 ARG A N 1
ATOM 1777 C CA . ARG A 1 235 ? 35.865 -7.414 -26.030 1.00 92.06 235 ARG A CA 1
ATOM 1778 C C . ARG A 1 235 ? 35.496 -6.249 -26.946 1.00 92.06 235 ARG A C 1
ATOM 1780 O O . ARG A 1 235 ? 35.927 -5.128 -26.685 1.00 92.06 235 ARG A O 1
ATOM 1787 N N . ALA A 1 236 ? 34.688 -6.478 -27.981 1.00 94.06 236 ALA A N 1
ATOM 1788 C CA . ALA A 1 236 ? 34.192 -5.465 -28.910 1.00 94.06 236 ALA A CA 1
ATOM 1789 C C . ALA A 1 236 ? 33.133 -4.525 -28.313 1.00 94.06 236 ALA A C 1
ATOM 1791 O O . ALA A 1 236 ? 32.360 -3.942 -29.059 1.00 94.06 236 ALA A O 1
ATOM 1792 N N . ARG A 1 237 ? 33.043 -4.372 -26.994 1.00 94.00 237 ARG A N 1
ATOM 1793 C CA . ARG A 1 237 ? 32.037 -3.514 -26.354 1.00 94.00 237 ARG A CA 1
ATOM 1794 C C . ARG A 1 237 ? 32.425 -2.041 -26.505 1.00 94.00 237 ARG A C 1
ATOM 1796 O O . ARG A 1 237 ? 33.608 -1.703 -26.378 1.00 94.00 237 ARG A O 1
ATOM 1803 N N . LEU A 1 238 ? 31.455 -1.172 -26.793 1.00 88.50 238 LEU A N 1
ATOM 1804 C CA . LEU A 1 238 ? 31.663 0.281 -26.849 1.00 88.50 238 LEU A CA 1
ATOM 1805 C C . LEU A 1 238 ? 32.317 0.783 -25.550 1.00 88.50 238 LEU A C 1
ATOM 1807 O O . LEU A 1 238 ? 32.045 0.252 -24.478 1.00 88.50 238 LEU A O 1
ATOM 1811 N N . ASN A 1 239 ? 33.257 1.730 -25.659 1.00 85.06 239 ASN A N 1
ATOM 1812 C CA . ASN A 1 239 ? 34.075 2.241 -24.547 1.00 85.06 239 ASN A CA 1
ATOM 1813 C C . ASN A 1 239 ? 34.847 1.169 -23.748 1.00 85.06 239 ASN A C 1
ATOM 1815 O O . ASN A 1 239 ? 35.458 1.469 -22.722 1.00 85.06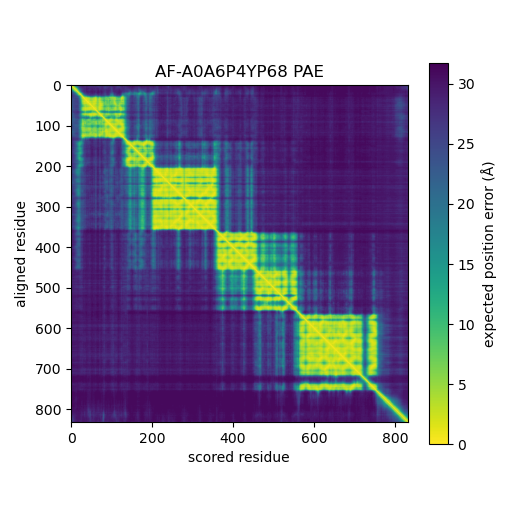 239 ASN A O 1
ATOM 1819 N N . GLY A 1 240 ? 34.901 -0.071 -24.242 1.00 80.94 240 GLY A N 1
ATOM 1820 C CA . GLY A 1 240 ? 35.569 -1.181 -23.584 1.00 80.94 240 GLY A CA 1
ATOM 1821 C C . GLY A 1 240 ? 37.066 -0.930 -23.413 1.00 80.94 240 GLY A C 1
ATOM 1822 O O . GLY A 1 240 ? 37.782 -0.649 -24.376 1.00 80.94 240 GLY A O 1
ATOM 1823 N N . VAL A 1 241 ? 37.540 -1.073 -22.174 1.00 78.19 241 VAL A N 1
ATOM 1824 C CA . VAL A 1 241 ? 38.962 -0.968 -21.792 1.00 78.19 241 VAL A CA 1
ATOM 1825 C C . VAL A 1 241 ? 39.565 -2.310 -21.361 1.00 78.19 241 VAL A C 1
ATOM 1827 O O . VAL A 1 241 ? 40.757 -2.398 -21.081 1.00 78.19 241 VAL A O 1
ATOM 1830 N N . ALA A 1 242 ? 38.755 -3.371 -21.295 1.00 70.50 242 ALA A N 1
ATOM 1831 C CA . ALA A 1 242 ? 39.185 -4.684 -20.832 1.00 70.50 242 ALA A CA 1
ATOM 1832 C C . ALA A 1 242 ? 40.087 -5.398 -21.854 1.00 70.50 242 ALA A C 1
ATOM 1834 O O . ALA A 1 242 ? 39.796 -5.458 -23.053 1.00 70.50 242 ALA A O 1
ATOM 1835 N N . GLY A 1 243 ? 41.155 -6.033 -21.363 1.00 72.44 243 GLY A N 1
ATOM 1836 C CA . GLY A 1 243 ? 42.163 -6.661 -22.216 1.00 72.44 243 GLY A CA 1
ATOM 1837 C C . GLY A 1 243 ? 42.900 -5.590 -23.004 1.00 72.44 243 GLY A C 1
ATOM 1838 O O . GLY A 1 243 ? 43.495 -4.692 -22.420 1.00 72.44 243 GLY A O 1
ATOM 1839 N N . ASN A 1 244 ? 42.839 -5.680 -24.328 1.00 76.44 244 ASN A N 1
ATOM 1840 C CA . ASN A 1 244 ? 43.411 -4.669 -25.198 1.00 76.44 244 ASN A CA 1
ATOM 1841 C C . ASN A 1 244 ? 42.378 -3.634 -25.699 1.00 76.44 244 ASN A C 1
ATOM 1843 O O . ASN A 1 244 ? 42.784 -2.705 -26.391 1.00 76.44 244 ASN A O 1
ATOM 1847 N N . GLY A 1 245 ? 41.090 -3.753 -25.347 1.00 76.69 245 GLY A N 1
ATOM 1848 C CA . GLY A 1 245 ? 40.064 -2.736 -25.629 1.00 76.69 245 GLY A CA 1
ATOM 1849 C C . GLY A 1 245 ? 39.420 -2.803 -27.022 1.00 76.69 245 GLY A C 1
ATOM 1850 O O . GLY A 1 245 ? 39.316 -1.778 -27.691 1.00 76.69 245 GLY A O 1
ATOM 1851 N N . GLY A 1 246 ? 39.038 -3.998 -27.490 1.00 88.00 246 GLY A N 1
ATOM 1852 C CA . GLY A 1 246 ? 38.287 -4.201 -28.740 1.00 88.00 246 GLY A CA 1
ATOM 1853 C C . GLY A 1 246 ? 38.402 -5.626 -29.292 1.00 88.00 246 GLY A C 1
ATOM 1854 O O . GLY A 1 246 ? 39.197 -6.419 -28.788 1.00 88.00 246 GLY A O 1
ATOM 1855 N N . TRP A 1 247 ? 37.651 -5.934 -30.351 1.00 93.88 247 TRP A N 1
ATOM 1856 C CA . TRP A 1 247 ? 37.861 -7.130 -31.179 1.00 93.88 247 TRP A CA 1
ATOM 1857 C C . TRP A 1 247 ? 38.741 -6.793 -32.378 1.00 93.88 247 TRP A C 1
ATOM 1859 O O . TRP A 1 247 ? 38.564 -5.734 -32.981 1.00 93.88 247 TRP A O 1
ATOM 1869 N N . ALA A 1 248 ? 39.661 -7.690 -32.736 1.00 93.00 248 ALA A N 1
ATOM 1870 C CA . ALA A 1 248 ? 40.498 -7.559 -33.926 1.00 93.00 248 ALA A CA 1
ATOM 1871 C C . ALA A 1 248 ? 40.618 -8.892 -34.668 1.00 93.00 248 ALA A C 1
ATOM 1873 O O . ALA A 1 248 ? 40.908 -9.915 -34.046 1.00 93.00 248 ALA A O 1
ATOM 1874 N N . VAL A 1 249 ? 40.453 -8.863 -35.990 1.00 94.69 249 VAL A N 1
ATOM 1875 C CA . VAL A 1 249 ? 40.464 -10.055 -36.863 1.00 94.69 249 VAL A CA 1
ATOM 1876 C C . VAL A 1 249 ? 41.835 -10.714 -36.930 1.00 94.69 249 VAL A C 1
ATOM 1878 O O . VAL A 1 249 ? 42.852 -10.021 -36.898 1.00 94.69 249 VAL A O 1
ATOM 1881 N N . GLN A 1 250 ? 41.891 -12.033 -37.118 1.00 93.25 250 GLN A N 1
ATOM 1882 C CA . GLN A 1 250 ? 43.159 -12.749 -37.290 1.00 93.25 250 GLN A CA 1
ATOM 1883 C C . GLN A 1 250 ? 43.852 -12.403 -38.611 1.00 93.25 250 GLN A C 1
ATOM 1885 O O . GLN A 1 250 ? 45.074 -12.249 -38.643 1.00 93.25 250 GLN A O 1
ATOM 1890 N N . THR A 1 251 ? 43.079 -12.280 -39.692 1.00 90.81 251 THR A N 1
ATOM 1891 C CA . THR A 1 251 ? 43.591 -11.960 -41.026 1.00 90.81 251 THR A CA 1
ATOM 1892 C C . THR A 1 251 ? 42.902 -10.707 -41.545 1.00 90.81 251 THR A C 1
ATOM 1894 O O . THR A 1 251 ? 41.682 -10.605 -41.546 1.00 90.81 251 THR A O 1
ATOM 1897 N N . ASN A 1 252 ? 43.691 -9.734 -41.989 1.00 91.75 252 ASN A N 1
ATOM 1898 C CA . ASN A 1 252 ? 43.208 -8.410 -42.371 1.00 91.75 252 ASN A CA 1
ATOM 1899 C C . ASN A 1 252 ? 42.643 -8.401 -43.808 1.00 91.75 252 ASN A C 1
ATOM 1901 O O . ASN A 1 252 ? 43.263 -7.849 -44.719 1.00 91.75 252 ASN A O 1
ATOM 1905 N N . VAL A 1 253 ? 41.513 -9.081 -44.033 1.00 94.50 253 VAL A N 1
ATOM 1906 C CA . VAL A 1 253 ? 40.873 -9.270 -45.351 1.00 94.50 253 VAL A CA 1
ATOM 1907 C C . VAL A 1 253 ? 39.374 -8.962 -45.315 1.00 94.50 253 VAL A C 1
ATOM 1909 O O . VAL A 1 253 ? 38.730 -9.036 -44.273 1.00 94.50 253 VAL A O 1
ATOM 1912 N N . ILE A 1 254 ? 38.796 -8.633 -46.475 1.00 94.94 254 ILE A N 1
ATOM 1913 C CA . ILE A 1 254 ? 37.336 -8.543 -46.629 1.00 94.94 254 ILE A CA 1
ATOM 1914 C C . ILE A 1 254 ? 36.761 -9.960 -46.513 1.00 94.94 254 ILE A C 1
ATOM 1916 O O . ILE A 1 254 ? 37.280 -10.880 -47.145 1.00 94.94 254 ILE A O 1
ATOM 1920 N N . GLY A 1 255 ? 35.694 -10.135 -45.734 1.00 92.75 255 GLY A N 1
ATOM 1921 C CA . GLY A 1 255 ? 35.136 -11.458 -45.418 1.00 92.75 255 GLY A CA 1
ATOM 1922 C C . GLY A 1 255 ? 34.954 -11.699 -43.925 1.00 92.75 255 GLY A C 1
ATOM 1923 O O . GLY A 1 255 ? 34.178 -12.568 -43.533 1.00 92.75 255 GLY A O 1
ATOM 1924 N N . GLU A 1 256 ? 35.646 -10.919 -43.100 1.00 96.81 256 GLU A N 1
ATOM 1925 C CA . GLU A 1 256 ? 35.566 -11.015 -41.648 1.00 96.81 256 GLU A CA 1
ATOM 1926 C C . GLU A 1 256 ? 34.261 -10.405 -41.112 1.00 96.81 256 GLU A C 1
ATOM 1928 O O . GLU A 1 256 ? 33.710 -9.466 -41.690 1.00 96.81 256 GLU A O 1
ATOM 1933 N N . TRP A 1 257 ? 33.764 -10.929 -39.993 1.00 97.06 257 TRP A N 1
ATOM 1934 C CA . TRP A 1 257 ? 32.542 -10.461 -39.345 1.00 97.06 257 TRP A CA 1
ATOM 1935 C C . TRP A 1 257 ? 32.618 -10.564 -37.824 1.00 97.06 257 TRP A C 1
ATOM 1937 O O . TRP A 1 257 ? 33.200 -11.502 -37.281 1.00 97.06 257 TRP A O 1
ATOM 1947 N N . LEU A 1 258 ? 31.958 -9.622 -37.150 1.00 97.69 258 LEU A N 1
ATOM 1948 C CA . LEU A 1 258 ? 31.619 -9.682 -35.728 1.00 97.69 258 LEU A CA 1
ATOM 1949 C C . LEU A 1 258 ? 30.111 -9.885 -35.610 1.00 97.69 258 LEU A C 1
ATOM 1951 O O . LEU A 1 258 ? 29.350 -9.126 -36.203 1.00 97.69 258 LEU A O 1
ATOM 1955 N N . GLN A 1 259 ? 29.687 -10.893 -34.862 1.00 97.81 259 GLN A N 1
ATOM 1956 C CA . GLN A 1 259 ? 28.301 -11.302 -34.685 1.00 97.81 259 GLN A CA 1
ATOM 1957 C C . GLN A 1 259 ? 27.867 -11.137 -33.232 1.00 97.81 259 GLN A C 1
ATOM 1959 O O . GLN A 1 259 ? 28.589 -11.504 -32.307 1.00 97.81 259 GLN A O 1
ATOM 1964 N N . VAL A 1 260 ? 26.639 -10.667 -33.057 1.00 97.94 260 VAL A N 1
ATOM 1965 C CA . VAL A 1 260 ? 25.980 -10.530 -31.762 1.00 97.94 260 VAL A CA 1
ATOM 1966 C C . VAL A 1 260 ? 24.638 -11.261 -31.817 1.00 97.94 260 VAL A C 1
ATOM 1968 O O . VAL A 1 260 ? 23.827 -10.979 -32.700 1.00 97.94 260 VAL A O 1
ATOM 1971 N N . ASP A 1 261 ? 24.426 -12.218 -30.910 1.00 96.12 261 ASP A N 1
ATOM 1972 C CA . ASP A 1 261 ? 23.115 -12.805 -30.600 1.00 96.12 261 ASP A CA 1
ATOM 1973 C C . ASP A 1 261 ? 22.435 -11.942 -29.529 1.00 96.12 261 ASP A C 1
ATOM 1975 O O . ASP A 1 261 ? 22.970 -11.744 -28.440 1.00 96.12 261 ASP A O 1
ATOM 1979 N N . LEU A 1 262 ? 21.262 -11.402 -29.843 1.00 89.31 262 LEU A N 1
ATOM 1980 C CA . LEU A 1 262 ? 20.486 -10.547 -28.944 1.00 89.31 262 LEU A CA 1
ATOM 1981 C C . LEU A 1 262 ? 19.594 -11.351 -27.982 1.00 89.31 262 LEU A C 1
ATOM 1983 O O . LEU A 1 262 ? 18.872 -10.753 -27.183 1.00 89.31 262 LEU A O 1
ATOM 1987 N N . GLY A 1 263 ? 19.617 -12.686 -28.072 1.00 84.75 263 GLY A N 1
ATOM 1988 C CA . GLY A 1 263 ? 18.831 -13.631 -27.274 1.00 84.75 263 GLY A CA 1
ATOM 1989 C C . GLY A 1 263 ? 17.397 -13.816 -27.779 1.00 84.75 263 GLY A C 1
ATOM 1990 O O . GLY A 1 263 ? 16.895 -14.938 -27.833 1.00 84.75 263 GLY A O 1
ATOM 1991 N N . GLU A 1 264 ? 16.767 -12.730 -28.220 1.00 81.12 264 GLU A N 1
ATOM 1992 C CA . GLU A 1 264 ? 15.397 -12.671 -28.736 1.00 81.12 264 GLU A CA 1
ATOM 1993 C C . GLU A 1 264 ? 15.304 -11.777 -29.984 1.00 81.12 264 GLU A C 1
ATOM 1995 O O . GLU A 1 264 ? 16.257 -11.084 -30.341 1.00 81.12 264 GLU A O 1
ATOM 2000 N N . MET A 1 265 ? 14.151 -11.787 -30.659 1.00 79.25 265 MET A N 1
ATOM 2001 C CA . MET A 1 265 ? 13.894 -10.888 -31.789 1.00 79.25 265 MET A CA 1
ATOM 2002 C C . MET A 1 265 ? 13.770 -9.434 -31.310 1.00 79.25 265 MET A C 1
ATOM 2004 O O . MET A 1 265 ? 12.888 -9.104 -30.511 1.00 79.25 265 MET A O 1
ATOM 2008 N N . LYS A 1 266 ? 14.605 -8.539 -31.846 1.00 79.62 266 LYS A N 1
ATOM 2009 C CA . LYS A 1 266 ? 14.603 -7.099 -31.540 1.00 79.62 266 LYS A CA 1
ATOM 2010 C C . LYS A 1 266 ? 14.506 -6.252 -32.811 1.00 79.62 266 LYS A C 1
ATOM 2012 O O . LYS A 1 266 ? 14.982 -6.658 -33.868 1.00 79.62 266 LYS A O 1
ATOM 2017 N N . LEU A 1 267 ? 13.866 -5.091 -32.699 1.00 81.06 267 LEU A N 1
ATOM 2018 C CA . LEU A 1 267 ? 13.824 -4.080 -33.744 1.00 81.06 267 LEU A CA 1
ATOM 2019 C C . LEU A 1 267 ? 15.130 -3.294 -33.675 1.00 81.06 267 LEU A C 1
ATOM 2021 O O . LEU A 1 267 ? 15.396 -2.607 -32.691 1.00 81.06 267 LEU A O 1
ATOM 2025 N N . ILE A 1 268 ? 15.955 -3.413 -34.707 1.00 86.25 268 ILE A N 1
ATOM 2026 C CA . ILE A 1 268 ? 17.248 -2.745 -34.812 1.00 86.25 268 ILE A CA 1
ATOM 2027 C C . ILE A 1 268 ? 17.054 -1.435 -35.556 1.00 86.25 268 ILE A C 1
ATOM 2029 O O . ILE A 1 268 ? 16.539 -1.420 -36.674 1.00 86.25 268 ILE A O 1
ATOM 2033 N N . THR A 1 269 ? 17.497 -0.339 -34.956 1.00 82.38 269 THR A N 1
ATOM 2034 C CA . THR A 1 269 ? 17.314 1.019 -35.489 1.00 82.38 269 THR A CA 1
ATOM 2035 C C . THR A 1 269 ? 18.629 1.726 -35.769 1.00 82.38 269 THR A C 1
ATOM 2037 O O . THR A 1 269 ? 18.652 2.738 -36.470 1.00 82.38 269 THR A O 1
ATOM 2040 N N . GLY A 1 270 ? 19.750 1.193 -35.285 1.00 85.12 270 GLY A N 1
ATOM 2041 C CA . GLY A 1 270 ? 21.060 1.758 -35.561 1.00 85.12 270 GLY A CA 1
ATOM 2042 C C . GLY A 1 270 ? 22.201 1.009 -34.898 1.00 85.12 270 GLY A C 1
ATOM 2043 O O . GLY A 1 270 ? 22.023 -0.007 -34.231 1.00 85.12 270 GLY A O 1
ATOM 2044 N N . THR A 1 271 ? 23.401 1.538 -35.087 1.00 90.62 271 THR A N 1
ATOM 2045 C CA . THR A 1 271 ? 24.634 1.016 -34.497 1.00 90.62 271 THR A CA 1
ATOM 2046 C C . THR A 1 271 ? 25.585 2.150 -34.153 1.00 90.62 271 THR A C 1
ATOM 2048 O O . THR A 1 271 ? 25.631 3.158 -34.860 1.00 90.62 271 THR A O 1
ATOM 2051 N N . ILE A 1 272 ? 26.403 1.960 -33.123 1.00 87.56 272 ILE A N 1
ATOM 2052 C CA . ILE A 1 272 ? 27.516 2.844 -32.772 1.00 87.56 272 ILE A CA 1
ATOM 2053 C C . ILE A 1 272 ? 28.814 2.059 -32.945 1.00 87.56 272 ILE A C 1
ATOM 2055 O O . ILE A 1 272 ? 28.911 0.930 -32.472 1.00 87.56 272 ILE A O 1
ATOM 2059 N N . THR A 1 273 ? 29.818 2.638 -33.604 1.00 90.12 273 THR A N 1
ATOM 2060 C CA . THR A 1 273 ? 31.139 2.015 -33.782 1.00 90.12 273 THR A CA 1
ATOM 2061 C C . THR A 1 273 ? 32.255 2.903 -33.245 1.00 90.12 273 THR A C 1
ATOM 2063 O O . THR A 1 273 ? 32.172 4.128 -33.288 1.00 90.12 273 THR A O 1
ATOM 2066 N N . GLN A 1 274 ? 33.328 2.300 -32.746 1.00 90.44 274 GLN A N 1
ATOM 2067 C CA . GLN A 1 274 ? 34.502 2.975 -32.195 1.00 90.44 274 GLN A CA 1
ATOM 2068 C C . GLN A 1 274 ? 35.770 2.181 -32.554 1.00 90.44 274 GLN A C 1
ATOM 2070 O O . GLN A 1 274 ? 35.756 0.949 -32.611 1.00 90.44 274 GLN A O 1
ATOM 2075 N N . GLY A 1 275 ? 36.868 2.888 -32.834 1.00 88.88 275 GLY A N 1
ATOM 2076 C CA . GLY A 1 275 ? 38.174 2.288 -33.125 1.00 88.88 275 GLY A CA 1
ATOM 2077 C C . GLY A 1 275 ? 38.908 1.820 -31.867 1.00 88.88 275 GLY A C 1
ATOM 2078 O O . GLY A 1 275 ? 38.309 1.668 -30.804 1.00 88.88 275 GLY A O 1
ATOM 2079 N N . ARG A 1 276 ? 40.225 1.626 -31.961 1.00 85.25 276 ARG A N 1
ATOM 2080 C CA . ARG A 1 276 ? 41.110 1.318 -30.830 1.00 85.25 276 ARG A CA 1
ATOM 2081 C C . ARG A 1 276 ? 42.528 1.832 -31.087 1.00 85.25 276 ARG A C 1
ATOM 2083 O O . ARG A 1 276 ? 43.063 1.691 -32.184 1.00 85.25 276 ARG A O 1
ATOM 2090 N N . ALA A 1 277 ? 43.175 2.348 -30.045 1.00 76.19 277 ALA A N 1
ATOM 2091 C CA . ALA A 1 277 ? 44.608 2.631 -30.059 1.00 76.19 277 ALA A CA 1
ATOM 2092 C C . ALA A 1 277 ? 45.408 1.425 -29.534 1.00 76.19 277 ALA A C 1
ATOM 2094 O O . ALA A 1 277 ? 45.070 0.852 -28.495 1.00 76.19 277 ALA A O 1
ATOM 2095 N N . PHE A 1 278 ? 46.486 1.038 -30.220 1.00 69.75 278 PHE A N 1
ATOM 2096 C CA . PHE A 1 278 ? 47.427 0.023 -29.747 1.00 69.75 278 PHE A CA 1
ATOM 2097 C C . PHE A 1 278 ? 48.859 0.569 -29.721 1.00 69.75 278 PHE A C 1
ATOM 2099 O O . PHE A 1 278 ? 49.498 0.764 -30.748 1.00 69.75 278 PHE A O 1
ATOM 2106 N N . GLY A 1 279 ? 49.407 0.787 -28.524 1.00 67.12 279 GLY A N 1
ATOM 2107 C CA . GLY A 1 279 ? 50.731 1.401 -28.390 1.00 67.12 279 GLY A CA 1
ATOM 2108 C C . GLY A 1 279 ? 50.746 2.871 -28.832 1.00 67.12 279 GLY A C 1
ATOM 2109 O O . GLY A 1 279 ? 49.702 3.511 -28.895 1.00 67.12 279 GLY A O 1
ATOM 2110 N N . ARG A 1 280 ? 51.942 3.426 -29.075 1.00 58.56 280 ARG A N 1
ATOM 2111 C CA . ARG A 1 280 ? 52.106 4.855 -29.406 1.00 58.56 280 ARG A CA 1
ATOM 2112 C C . ARG A 1 280 ? 51.853 5.208 -30.877 1.00 58.56 280 ARG A C 1
ATOM 2114 O O . ARG A 1 280 ? 51.548 6.364 -31.126 1.00 58.56 280 ARG A O 1
ATOM 2121 N N . ASP A 1 281 ? 51.933 4.241 -31.797 1.00 61.66 281 ASP A N 1
ATOM 2122 C CA . ASP A 1 281 ? 51.952 4.517 -33.247 1.00 61.66 281 ASP A CA 1
ATOM 2123 C C . ASP A 1 281 ? 51.013 3.623 -34.090 1.00 61.66 281 ASP A C 1
ATOM 2125 O O . ASP A 1 281 ? 51.023 3.725 -35.314 1.00 61.66 281 ASP A O 1
ATOM 2129 N N . LEU A 1 282 ? 50.217 2.725 -33.485 1.00 73.44 282 LEU A N 1
ATOM 2130 C CA . LEU A 1 282 ? 49.291 1.854 -34.231 1.00 73.44 282 LEU A CA 1
ATOM 2131 C C . LEU A 1 282 ? 47.846 2.200 -33.891 1.00 73.44 282 LEU A C 1
ATOM 2133 O O . LEU A 1 282 ? 47.263 1.726 -32.912 1.00 73.44 282 LEU A O 1
ATOM 2137 N N . GLU A 1 283 ? 47.266 3.038 -34.736 1.00 84.44 283 GLU A N 1
ATOM 2138 C CA . GLU A 1 283 ? 45.883 3.461 -34.628 1.00 84.44 283 GLU A CA 1
ATOM 2139 C C . GLU A 1 283 ? 44.997 2.633 -35.569 1.00 84.44 283 GLU A C 1
ATOM 2141 O O . GLU A 1 283 ? 45.166 2.658 -36.789 1.00 84.44 283 GLU A O 1
ATOM 2146 N N . GLN A 1 284 ? 44.061 1.866 -35.006 1.00 90.25 284 GLN A N 1
ATOM 2147 C CA . GLN A 1 284 ? 43.288 0.868 -35.747 1.00 90.25 284 GLN A CA 1
ATOM 2148 C C . GLN A 1 284 ? 41.796 1.165 -35.662 1.00 90.25 284 GLN A C 1
ATOM 2150 O O . GLN A 1 284 ? 41.258 1.367 -34.572 1.00 90.25 284 GLN A O 1
ATOM 2155 N N . TRP A 1 285 ? 41.110 1.164 -36.800 1.00 93.56 285 TRP A N 1
ATOM 2156 C CA . TRP A 1 285 ? 39.661 1.352 -36.844 1.00 93.56 285 TRP A CA 1
ATOM 2157 C C . TRP A 1 285 ? 39.074 0.926 -38.188 1.00 93.56 285 TRP A C 1
ATOM 2159 O O . TRP A 1 285 ? 39.756 0.909 -39.213 1.00 93.56 285 TRP A O 1
ATOM 2169 N N . VAL A 1 286 ? 37.777 0.632 -38.210 1.00 95.88 286 VAL A N 1
ATOM 2170 C CA . VAL A 1 286 ? 37.032 0.363 -39.446 1.00 95.88 286 VAL A CA 1
ATOM 2171 C C . VAL A 1 286 ? 36.487 1.673 -40.019 1.00 95.88 286 VAL A C 1
ATOM 2173 O O . VAL A 1 286 ? 35.814 2.426 -39.324 1.00 95.88 286 VAL A O 1
ATOM 2176 N N . LYS A 1 287 ? 36.784 1.948 -41.295 1.00 92.94 287 LYS A N 1
ATOM 2177 C CA . LYS A 1 287 ? 36.376 3.157 -42.037 1.00 92.94 287 LYS A CA 1
ATOM 2178 C C . LYS A 1 287 ? 35.024 2.990 -42.723 1.00 92.94 287 LYS A C 1
ATOM 2180 O O . LYS A 1 287 ? 34.309 3.968 -42.903 1.00 92.94 287 LYS A O 1
ATOM 2185 N N . SER A 1 288 ? 34.677 1.771 -43.128 1.00 94.31 288 SER A N 1
ATOM 2186 C CA . SER A 1 288 ? 33.351 1.455 -43.663 1.00 94.31 288 SER A CA 1
ATOM 2187 C C . SER A 1 288 ? 32.980 -0.003 -43.425 1.00 94.31 288 SER A C 1
ATOM 2189 O O . SER A 1 288 ? 33.860 -0.866 -43.364 1.00 94.31 288 SER A O 1
ATOM 2191 N N . TYR A 1 289 ? 31.687 -0.281 -43.283 1.00 97.00 289 TYR A N 1
ATOM 2192 C CA . TYR A 1 289 ? 31.155 -1.618 -43.016 1.00 97.00 289 TYR A CA 1
ATOM 2193 C C . TYR A 1 289 ? 29.745 -1.782 -43.591 1.00 97.00 289 TYR A C 1
ATOM 2195 O O . TYR A 1 289 ? 29.059 -0.807 -43.889 1.00 97.00 289 TYR A O 1
ATOM 2203 N N . LYS A 1 290 ? 29.312 -3.031 -43.749 1.00 96.69 290 LYS A N 1
ATOM 2204 C CA . LYS A 1 290 ? 27.915 -3.405 -43.990 1.00 96.69 290 LYS A CA 1
ATOM 2205 C C . LYS A 1 290 ? 27.334 -4.036 -42.727 1.00 96.69 290 LYS A C 1
ATOM 2207 O O . LYS A 1 290 ? 28.081 -4.571 -41.907 1.00 96.69 290 LYS A O 1
ATOM 2212 N N . ILE A 1 291 ? 26.012 -4.004 -42.602 1.00 97.44 291 ILE A N 1
ATOM 2213 C CA . ILE A 1 291 ? 25.284 -4.756 -41.577 1.00 97.44 291 ILE A CA 1
ATOM 2214 C C . ILE A 1 291 ? 24.589 -5.940 -42.238 1.00 97.44 291 ILE A C 1
ATOM 2216 O O . ILE A 1 291 ? 23.936 -5.782 -43.270 1.00 97.44 291 ILE A O 1
ATOM 2220 N N . GLN A 1 292 ? 24.721 -7.120 -41.642 1.00 96.56 292 GLN A N 1
ATOM 2221 C CA . GLN A 1 292 ? 23.887 -8.273 -41.959 1.00 96.56 292 GLN A CA 1
ATOM 2222 C C . GLN A 1 292 ? 23.027 -8.628 -40.752 1.00 96.56 292 GLN A C 1
ATOM 2224 O O . GLN A 1 292 ? 23.451 -8.452 -39.612 1.00 96.56 292 GLN A O 1
ATOM 2229 N N . HIS A 1 293 ? 21.828 -9.134 -41.000 1.00 94.50 293 HIS A N 1
ATOM 2230 C CA . HIS A 1 293 ? 20.880 -9.499 -39.958 1.00 94.50 293 HIS A CA 1
ATOM 2231 C C . HIS A 1 293 ? 20.233 -10.853 -40.251 1.00 94.50 293 HIS A C 1
ATOM 2233 O O . HIS A 1 293 ? 20.163 -11.288 -41.405 1.00 94.50 293 HIS A O 1
ATOM 2239 N N . SER A 1 294 ? 19.804 -11.537 -39.194 1.00 89.06 294 SER A N 1
ATOM 2240 C CA . SER A 1 294 ? 19.170 -12.850 -39.268 1.00 89.06 294 SER A CA 1
ATOM 2241 C C . SER A 1 294 ? 18.233 -13.084 -38.079 1.00 89.06 294 SER A C 1
ATOM 2243 O O . SER A 1 294 ? 18.463 -12.582 -36.976 1.00 89.06 294 SER A O 1
ATOM 2245 N N . ALA A 1 295 ? 17.178 -13.868 -38.300 1.00 78.75 295 ALA A N 1
ATOM 2246 C CA . ALA A 1 295 ? 16.280 -14.335 -37.245 1.00 78.75 295 ALA A CA 1
ATOM 2247 C C . ALA A 1 295 ? 16.761 -15.651 -36.600 1.00 78.75 295 ALA A C 1
ATOM 2249 O O . ALA A 1 295 ? 16.510 -15.883 -35.421 1.00 78.75 295 ALA A O 1
ATOM 2250 N N . ASP A 1 296 ? 17.468 -16.498 -37.354 1.00 78.69 296 ASP A N 1
ATOM 2251 C CA . ASP A 1 296 ? 17.814 -17.878 -36.975 1.00 78.69 296 ASP A CA 1
ATOM 2252 C C . ASP A 1 296 ? 19.328 -18.144 -36.877 1.00 78.69 296 ASP A C 1
ATOM 2254 O O . ASP A 1 296 ? 19.747 -19.216 -36.446 1.00 78.69 296 ASP A O 1
ATOM 2258 N N . GLY A 1 297 ? 20.158 -17.183 -37.289 1.00 84.31 297 GLY A N 1
ATOM 2259 C CA . GLY A 1 297 ? 21.615 -17.299 -37.322 1.00 84.31 297 GLY A CA 1
ATOM 2260 C C . GLY A 1 297 ? 22.151 -18.129 -38.497 1.00 84.31 297 GLY A C 1
ATOM 2261 O O . GLY A 1 297 ? 23.371 -18.224 -38.667 1.00 84.31 297 GLY A O 1
ATOM 2262 N N . ALA A 1 298 ? 21.278 -18.686 -39.341 1.00 84.12 298 ALA A N 1
ATOM 2263 C CA . ALA A 1 298 ? 21.621 -19.529 -40.485 1.00 84.12 298 ALA A CA 1
ATOM 2264 C C . ALA A 1 298 ? 21.410 -18.801 -41.821 1.00 84.12 298 ALA A C 1
ATOM 2266 O O . ALA A 1 298 ? 22.311 -18.790 -42.664 1.00 84.12 298 ALA A O 1
ATOM 2267 N N . ALA A 1 299 ? 20.255 -18.160 -42.007 1.00 85.50 299 ALA A N 1
ATOM 2268 C CA . ALA A 1 299 ? 19.933 -17.374 -43.192 1.00 85.50 299 ALA A CA 1
ATOM 2269 C C . ALA A 1 299 ? 20.208 -15.889 -42.932 1.00 85.50 299 ALA A C 1
ATOM 2271 O O . ALA A 1 299 ? 19.621 -15.288 -42.034 1.00 85.50 299 ALA A O 1
ATOM 2272 N N . TRP A 1 300 ? 21.104 -15.291 -43.719 1.00 92.69 300 TRP A N 1
ATOM 2273 C CA . TRP A 1 300 ? 21.577 -13.922 -43.506 1.00 92.69 300 TRP A CA 1
ATOM 2274 C C . TRP A 1 300 ? 21.156 -12.992 -44.637 1.00 92.69 300 TRP A C 1
ATOM 2276 O O . TRP A 1 300 ? 21.382 -13.291 -45.811 1.00 92.69 300 TRP A O 1
ATOM 2286 N N . THR A 1 301 ? 20.631 -11.828 -44.265 1.00 92.75 301 THR A N 1
ATOM 2287 C CA . THR A 1 301 ? 20.251 -10.757 -45.189 1.00 92.75 301 THR A CA 1
ATOM 2288 C C . THR A 1 301 ? 21.161 -9.554 -44.967 1.00 92.75 301 THR A C 1
ATOM 2290 O O . THR A 1 301 ? 21.375 -9.125 -43.834 1.00 92.75 301 THR A O 1
ATOM 2293 N N . THR A 1 302 ? 21.713 -8.991 -46.042 1.00 93.31 302 THR A N 1
ATOM 2294 C CA . THR A 1 302 ? 22.478 -7.736 -45.958 1.00 93.31 302 THR A CA 1
ATOM 2295 C C . THR A 1 302 ? 21.507 -6.561 -45.935 1.00 93.31 302 THR A C 1
ATOM 2297 O O . THR A 1 302 ? 20.553 -6.533 -46.709 1.00 93.31 302 THR A O 1
ATOM 2300 N N . TYR A 1 303 ? 21.719 -5.608 -45.028 1.00 92.31 303 TYR A N 1
ATOM 2301 C CA . TYR A 1 303 ? 20.875 -4.424 -44.925 1.00 92.31 303 TYR A CA 1
ATOM 2302 C C . TYR A 1 303 ? 20.984 -3.569 -46.195 1.00 92.31 303 TYR A C 1
ATOM 2304 O O . TYR A 1 303 ? 22.086 -3.206 -46.623 1.00 92.31 303 TYR A O 1
ATOM 2312 N N . ALA A 1 304 ? 19.834 -3.235 -46.774 1.00 82.62 304 ALA A N 1
ATOM 2313 C CA . ALA A 1 304 ? 19.720 -2.397 -47.958 1.00 82.62 304 ALA A CA 1
ATOM 2314 C C . ALA A 1 304 ? 19.173 -1.012 -47.588 1.00 82.62 304 ALA A C 1
ATOM 2316 O O . ALA A 1 304 ? 18.349 -0.876 -46.684 1.00 82.62 304 ALA A O 1
ATOM 2317 N N . GLY A 1 305 ? 19.640 0.022 -48.287 1.00 67.50 305 GLY A N 1
ATOM 2318 C CA . GLY A 1 305 ? 19.106 1.375 -48.163 1.00 67.50 305 GLY A CA 1
ATOM 2319 C C . GLY A 1 305 ? 17.680 1.489 -48.703 1.00 67.50 305 GLY A C 1
ATOM 2320 O O . GLY A 1 305 ? 17.104 0.541 -49.237 1.00 67.50 305 GLY A O 1
ATOM 2321 N N . SER A 1 306 ? 17.107 2.689 -48.611 1.00 72.19 306 SER A N 1
ATOM 2322 C CA . SER A 1 306 ? 15.788 3.002 -49.184 1.00 72.19 306 SER A CA 1
ATOM 2323 C C . SER A 1 306 ? 15.718 2.846 -50.712 1.00 72.19 306 SER A C 1
ATOM 2325 O O . SER A 1 306 ? 14.630 2.763 -51.274 1.00 72.19 306 SER A O 1
ATOM 2327 N N . ASP A 1 307 ? 16.867 2.766 -51.381 1.00 76.75 307 ASP A N 1
ATOM 2328 C CA . ASP A 1 307 ? 17.037 2.499 -52.809 1.00 76.75 307 ASP A CA 1
ATOM 2329 C C . ASP A 1 307 ? 17.109 0.999 -53.161 1.00 76.75 307 ASP A C 1
ATOM 2331 O O . ASP A 1 307 ? 17.202 0.647 -54.338 1.00 76.75 307 ASP A O 1
ATOM 2335 N N . GLY A 1 308 ? 17.055 0.108 -52.163 1.00 74.19 308 GLY A N 1
ATOM 2336 C CA . GLY A 1 308 ? 17.118 -1.344 -52.346 1.00 74.19 308 GLY A CA 1
ATOM 2337 C C . GLY A 1 308 ? 18.521 -1.889 -52.632 1.00 74.19 308 GLY A C 1
ATOM 2338 O O . GLY A 1 308 ? 18.656 -3.069 -52.953 1.00 74.19 308 GLY A O 1
ATOM 2339 N N . VAL A 1 309 ? 19.566 -1.063 -52.514 1.00 83.25 309 VAL A N 1
ATOM 2340 C CA . VAL A 1 309 ? 20.969 -1.470 -52.682 1.00 83.25 309 VAL A CA 1
ATOM 2341 C C . VAL A 1 309 ? 21.608 -1.703 -51.314 1.00 83.25 309 VAL A C 1
ATOM 2343 O O . VAL A 1 309 ? 21.320 -0.975 -50.366 1.00 83.25 309 VAL A O 1
ATOM 2346 N N . ASP A 1 310 ? 22.501 -2.695 -51.203 1.00 89.00 310 ASP A N 1
ATOM 2347 C CA . ASP A 1 310 ? 23.314 -2.930 -50.001 1.00 89.00 310 ASP A CA 1
ATOM 2348 C C . ASP A 1 310 ? 23.908 -1.620 -49.460 1.00 89.00 310 ASP A C 1
ATOM 2350 O O . ASP A 1 310 ? 24.748 -0.981 -50.107 1.00 89.00 310 ASP A O 1
ATOM 2354 N N . LYS A 1 311 ? 23.532 -1.249 -48.237 1.00 90.56 311 LYS A N 1
ATOM 2355 C CA . LYS A 1 311 ? 24.028 -0.030 -47.603 1.00 90.56 311 LYS A CA 1
ATOM 2356 C C . LYS A 1 311 ? 25.447 -0.259 -47.090 1.00 90.56 311 LYS A C 1
ATOM 2358 O O . LYS A 1 311 ? 25.699 -1.158 -46.287 1.00 90.56 311 LYS A O 1
ATOM 2363 N N . VAL A 1 312 ? 26.368 0.602 -47.513 1.00 92.19 312 VAL A N 1
ATOM 2364 C CA . VAL A 1 312 ? 27.704 0.718 -46.917 1.00 92.19 312 VAL A CA 1
ATOM 2365 C C . VAL A 1 312 ? 27.694 1.904 -45.958 1.00 92.19 312 VAL A C 1
ATOM 2367 O O . VAL A 1 312 ? 27.487 3.042 -46.376 1.00 92.19 312 VAL A O 1
ATOM 2370 N N . PHE A 1 313 ? 27.900 1.633 -44.674 1.00 90.31 313 PHE A N 1
ATOM 2371 C CA . PHE A 1 313 ? 27.958 2.640 -43.621 1.00 90.31 313 PHE A CA 1
ATOM 2372 C C . PHE A 1 313 ? 29.353 3.247 -43.524 1.00 90.31 313 PHE A C 1
ATOM 2374 O O . PHE A 1 313 ? 30.363 2.542 -43.628 1.00 90.31 313 PHE A O 1
ATOM 2381 N N . THR A 1 314 ? 29.404 4.554 -43.276 1.00 90.88 314 THR A N 1
ATOM 2382 C CA . THR A 1 314 ? 30.643 5.252 -42.930 1.00 90.88 314 THR A CA 1
ATOM 2383 C C . THR A 1 314 ? 30.957 4.984 -41.460 1.00 90.88 314 THR A C 1
ATOM 2385 O O . THR A 1 314 ? 30.144 5.264 -40.581 1.00 90.88 314 THR A O 1
ATOM 2388 N N . GLY A 1 315 ? 32.126 4.404 -41.203 1.00 86.44 315 GLY A N 1
ATOM 2389 C CA . GLY A 1 315 ? 32.617 4.080 -39.867 1.00 86.44 315 GLY A CA 1
ATOM 2390 C C . GLY A 1 315 ? 33.452 5.204 -39.261 1.00 86.44 315 GLY A C 1
ATOM 2391 O O . GLY A 1 315 ? 33.157 6.387 -39.410 1.00 86.44 315 GLY A O 1
ATOM 2392 N N . ASN A 1 316 ? 34.514 4.823 -38.563 1.00 92.06 316 ASN A N 1
ATOM 2393 C CA . ASN A 1 316 ? 35.335 5.719 -37.762 1.00 92.06 316 ASN A CA 1
ATOM 2394 C C . ASN A 1 316 ? 36.425 6.426 -38.582 1.00 92.06 316 ASN A C 1
ATOM 2396 O O . ASN A 1 316 ? 36.895 5.934 -39.614 1.00 92.06 316 ASN A O 1
ATOM 2400 N N . THR A 1 317 ? 36.862 7.580 -38.079 1.00 89.75 317 THR A N 1
ATOM 2401 C CA . THR A 1 317 ? 37.993 8.362 -38.610 1.00 89.75 317 THR A CA 1
ATOM 2402 C C . THR A 1 317 ? 39.185 8.422 -37.658 1.00 89.75 317 THR A C 1
ATOM 2404 O O . THR A 1 317 ? 40.232 8.927 -38.047 1.00 89.75 317 THR A O 1
ATOM 2407 N N . ASP A 1 318 ? 39.024 7.924 -36.432 1.00 84.75 318 ASP A N 1
ATOM 2408 C CA . ASP A 1 318 ? 40.044 7.880 -35.388 1.00 84.75 318 ASP A CA 1
ATOM 2409 C C . ASP A 1 318 ? 39.818 6.672 -34.450 1.00 84.75 318 ASP A C 1
ATOM 2411 O O . ASP A 1 318 ? 38.956 5.816 -34.686 1.00 84.75 318 ASP A O 1
ATOM 2415 N N . THR A 1 319 ? 40.612 6.584 -33.382 1.00 83.00 319 THR A N 1
ATOM 2416 C CA . THR A 1 319 ? 40.608 5.450 -32.447 1.00 83.00 319 THR A CA 1
ATOM 2417 C C . THR A 1 319 ? 39.556 5.514 -31.344 1.00 83.00 319 THR A C 1
ATOM 2419 O O . THR A 1 319 ? 39.275 4.478 -30.743 1.00 83.00 319 THR A O 1
ATOM 2422 N N . ASN A 1 320 ? 38.989 6.679 -31.030 1.00 80.69 320 ASN A N 1
ATOM 2423 C CA . ASN A 1 320 ? 38.275 6.884 -29.765 1.00 80.69 320 ASN A CA 1
ATOM 2424 C C . ASN A 1 320 ? 36.923 7.581 -29.902 1.00 80.69 320 ASN A C 1
ATOM 2426 O O . ASN A 1 320 ? 36.111 7.447 -28.994 1.00 80.69 320 ASN A O 1
ATOM 2430 N N . THR A 1 321 ? 36.643 8.280 -30.992 1.00 78.12 321 THR A N 1
ATOM 2431 C CA . THR A 1 321 ? 35.366 8.960 -31.207 1.00 78.12 321 THR A CA 1
ATOM 2432 C C . THR A 1 321 ? 34.314 7.941 -31.657 1.00 78.12 321 THR A C 1
ATOM 2434 O O . THR A 1 321 ? 34.487 7.319 -32.714 1.00 78.12 321 THR A O 1
ATOM 2437 N N . PRO A 1 322 ? 33.228 7.729 -30.886 1.00 82.88 322 PRO A N 1
ATOM 2438 C CA . PRO A 1 322 ? 32.111 6.897 -31.320 1.00 82.88 322 PRO A CA 1
ATOM 2439 C C . PRO A 1 322 ? 31.398 7.515 -32.529 1.00 82.88 322 PRO A C 1
ATOM 2441 O O . PRO A 1 322 ? 31.192 8.726 -32.581 1.00 82.88 322 PRO A O 1
ATOM 2444 N N . VAL A 1 323 ? 30.995 6.683 -33.489 1.00 74.31 323 VAL A N 1
ATOM 2445 C CA . VAL A 1 323 ? 30.234 7.090 -34.677 1.00 74.31 323 VAL A CA 1
ATOM 2446 C C . VAL A 1 323 ? 28.916 6.329 -34.711 1.00 74.31 323 VAL A C 1
ATOM 2448 O O . VAL A 1 323 ? 28.908 5.105 -34.828 1.00 74.31 323 VAL A O 1
ATOM 2451 N N . THR A 1 324 ? 27.807 7.060 -34.641 1.00 79.56 324 THR A N 1
ATOM 2452 C CA . THR A 1 324 ? 26.450 6.506 -34.718 1.00 79.56 324 THR A CA 1
ATOM 2453 C C . THR A 1 324 ? 25.953 6.508 -36.158 1.00 79.56 324 THR A C 1
ATOM 2455 O O . THR A 1 324 ? 26.000 7.532 -36.837 1.00 79.56 324 THR A O 1
ATOM 2458 N N . ASN A 1 325 ? 25.433 5.373 -36.614 1.00 74.81 325 ASN A N 1
ATOM 2459 C CA . ASN A 1 325 ? 24.719 5.237 -37.878 1.00 74.81 325 ASN A CA 1
ATOM 2460 C C . ASN A 1 325 ? 23.314 4.698 -37.601 1.00 74.81 325 ASN A C 1
ATOM 2462 O O . ASN A 1 325 ? 23.171 3.612 -37.043 1.00 74.81 325 ASN A O 1
ATOM 2466 N N . LEU A 1 326 ? 22.291 5.454 -37.998 1.00 77.88 326 LEU A N 1
ATOM 2467 C CA . LEU A 1 326 ? 20.897 5.023 -37.916 1.00 77.88 326 LEU A CA 1
ATOM 2468 C C . LEU A 1 326 ? 20.484 4.310 -39.205 1.00 77.88 326 LEU A C 1
ATOM 2470 O O . LEU A 1 326 ? 20.991 4.611 -40.290 1.00 77.88 326 LEU A O 1
ATOM 2474 N N . LEU A 1 327 ? 19.572 3.354 -39.075 1.00 78.06 327 LEU A N 1
ATOM 2475 C CA . LEU A 1 327 ? 18.975 2.655 -40.201 1.00 78.06 327 LEU A CA 1
ATOM 2476 C C . LEU A 1 327 ? 17.797 3.476 -40.725 1.00 78.06 327 LEU A C 1
ATOM 2478 O O . LEU A 1 327 ? 16.852 3.746 -39.992 1.00 78.06 327 LEU A O 1
ATOM 2482 N N . ASP A 1 328 ? 17.858 3.846 -42.006 1.00 70.06 328 ASP A N 1
ATOM 2483 C CA . ASP A 1 328 ? 16.755 4.518 -42.709 1.00 70.06 328 ASP A CA 1
ATOM 2484 C C . ASP A 1 328 ? 15.444 3.707 -42.610 1.00 70.06 328 ASP A C 1
ATOM 2486 O O . ASP A 1 328 ? 14.365 4.280 -42.493 1.00 70.06 328 ASP A O 1
ATOM 2490 N N . ASN A 1 329 ? 15.553 2.372 -42.619 1.00 72.69 329 ASN A N 1
ATOM 2491 C CA . ASN A 1 329 ? 14.468 1.436 -42.350 1.00 72.69 329 ASN A CA 1
ATOM 2492 C C . ASN A 1 329 ? 14.891 0.501 -41.203 1.00 72.69 329 ASN A C 1
ATOM 2494 O O . ASN A 1 329 ? 15.791 -0.316 -41.403 1.00 72.69 329 ASN A O 1
ATOM 2498 N N . PRO A 1 330 ? 14.278 0.585 -40.014 1.00 80.12 330 PRO A N 1
ATOM 2499 C CA . PRO A 1 330 ? 14.505 -0.382 -38.944 1.00 80.12 330 PRO A CA 1
ATOM 2500 C C . PRO A 1 330 ? 14.268 -1.835 -39.384 1.00 80.12 330 PRO A C 1
ATOM 2502 O O . PRO A 1 330 ? 13.421 -2.095 -40.242 1.00 80.12 330 PRO A O 1
ATOM 2505 N N . VAL A 1 331 ? 15.003 -2.786 -38.800 1.00 79.81 331 VAL A N 1
ATOM 2506 C CA . VAL A 1 331 ? 14.928 -4.214 -39.166 1.00 79.81 331 VAL A CA 1
ATOM 2507 C C . VAL A 1 331 ? 14.721 -5.112 -37.955 1.00 79.81 331 VAL A C 1
ATOM 2509 O O . VAL A 1 331 ? 15.402 -4.959 -36.947 1.00 79.81 331 VAL A O 1
ATOM 2512 N N . ASP A 1 332 ? 13.825 -6.091 -38.072 1.00 81.94 332 ASP A N 1
ATOM 2513 C CA . ASP A 1 332 ? 13.624 -7.113 -37.044 1.00 81.94 332 ASP A CA 1
ATOM 2514 C C . ASP A 1 332 ? 14.708 -8.193 -37.151 1.00 81.94 332 ASP A C 1
ATOM 2516 O O . ASP A 1 332 ? 14.855 -8.851 -38.186 1.00 81.94 332 ASP A O 1
ATOM 2520 N N . ALA A 1 333 ? 15.475 -8.400 -36.083 1.00 85.38 333 ALA A N 1
ATOM 2521 C CA . ALA A 1 333 ? 16.547 -9.386 -36.054 1.00 85.38 333 ALA A CA 1
ATOM 2522 C C . ALA A 1 333 ? 16.835 -9.893 -34.640 1.00 85.38 333 ALA A C 1
ATOM 2524 O O . ALA A 1 333 ? 16.743 -9.153 -33.664 1.00 85.38 333 ALA A O 1
ATOM 2525 N N . ARG A 1 334 ? 17.266 -11.152 -34.540 1.00 91.31 334 ARG A N 1
ATOM 2526 C CA . ARG A 1 334 ? 17.901 -11.689 -33.328 1.00 91.31 334 ARG A CA 1
ATOM 2527 C C . ARG A 1 334 ? 19.421 -11.637 -33.431 1.00 91.31 334 ARG A C 1
ATOM 2529 O O . ARG A 1 334 ? 20.103 -11.399 -32.443 1.00 91.31 334 ARG A O 1
ATOM 2536 N N . TYR A 1 335 ? 19.955 -11.848 -34.628 1.00 95.44 335 TYR A N 1
ATOM 2537 C CA . TYR A 1 335 ? 21.387 -11.872 -34.878 1.00 95.44 335 TYR A CA 1
ATOM 2538 C C . TYR A 1 335 ? 21.792 -10.695 -35.756 1.00 95.44 335 TYR A C 1
ATOM 2540 O O . TYR A 1 335 ? 21.220 -10.487 -36.828 1.00 95.44 335 TYR A O 1
ATOM 2548 N N . VAL A 1 336 ? 22.821 -9.962 -35.333 1.00 97.81 336 VAL A N 1
ATOM 2549 C CA . VAL A 1 336 ? 23.382 -8.823 -36.072 1.00 97.81 336 VAL A CA 1
ATOM 2550 C C . VAL A 1 336 ? 24.860 -9.073 -36.340 1.00 97.81 336 VAL A C 1
ATOM 2552 O O . VAL A 1 336 ? 25.605 -9.466 -35.444 1.00 97.81 336 VAL A O 1
ATOM 2555 N N . ARG A 1 337 ? 25.295 -8.844 -37.581 1.00 98.06 337 ARG A N 1
ATOM 2556 C CA . ARG A 1 337 ? 26.686 -8.954 -38.026 1.00 98.06 337 ARG A CA 1
ATOM 2557 C C . ARG A 1 337 ? 27.204 -7.621 -38.540 1.00 98.06 337 ARG A C 1
ATOM 2559 O O . ARG A 1 337 ? 26.650 -7.053 -39.481 1.00 98.06 337 ARG A O 1
ATOM 2566 N N . PHE A 1 338 ? 28.326 -7.183 -37.987 1.00 97.94 338 PHE A N 1
ATOM 2567 C CA . PHE A 1 338 ? 29.152 -6.121 -38.545 1.00 97.94 338 PHE A CA 1
ATOM 2568 C C . PHE A 1 338 ? 30.118 -6.738 -39.554 1.00 97.94 338 PHE A C 1
ATOM 2570 O O . PHE A 1 338 ? 30.877 -7.641 -39.205 1.00 97.94 338 PHE A O 1
ATOM 2577 N N . TYR A 1 339 ? 30.091 -6.251 -40.794 1.00 96.75 339 TYR A N 1
ATOM 2578 C CA . TYR A 1 339 ? 30.871 -6.781 -41.912 1.00 96.75 339 TYR A CA 1
ATOM 2579 C C . TYR A 1 339 ? 31.796 -5.691 -42.494 1.00 96.75 339 TYR A C 1
ATOM 2581 O O . TYR A 1 339 ? 31.385 -4.934 -43.383 1.00 96.75 339 TYR A O 1
ATOM 2589 N N . PRO A 1 340 ? 33.031 -5.541 -41.978 1.00 97.31 340 PRO A N 1
ATOM 2590 C CA . PRO A 1 340 ? 33.972 -4.496 -42.386 1.00 97.31 340 PRO A CA 1
ATOM 2591 C C . PRO A 1 340 ? 34.308 -4.535 -43.882 1.00 97.31 340 PRO A C 1
ATOM 2593 O O . PRO A 1 340 ? 34.475 -5.601 -44.470 1.00 97.31 340 PRO A O 1
ATOM 2596 N N . GLN A 1 341 ? 34.402 -3.362 -44.512 1.00 96.94 341 GLN A N 1
ATOM 2597 C CA . GLN A 1 341 ? 34.693 -3.194 -45.945 1.00 96.94 341 GLN A CA 1
ATOM 2598 C C . GLN A 1 341 ? 36.004 -2.440 -46.190 1.00 96.94 341 GLN A C 1
ATOM 2600 O O . GLN A 1 341 ? 36.724 -2.743 -47.139 1.00 96.94 341 GLN A O 1
ATOM 2605 N N . SER A 1 342 ? 36.337 -1.472 -45.334 1.00 95.81 342 SER A N 1
ATOM 2606 C CA . SER A 1 342 ? 37.629 -0.780 -45.350 1.00 95.81 342 SER A CA 1
ATOM 2607 C C . SER A 1 342 ? 38.035 -0.343 -43.943 1.00 95.81 342 SER A C 1
ATOM 2609 O O . SER A 1 342 ? 37.182 -0.146 -43.078 1.00 95.81 342 SER A O 1
ATOM 2611 N N . TRP A 1 343 ? 39.336 -0.203 -43.690 1.00 96.00 343 TRP A N 1
ATOM 2612 C CA . TRP A 1 343 ? 39.889 0.039 -42.352 1.00 96.00 343 TRP A CA 1
ATOM 2613 C C . TRP A 1 343 ? 41.184 0.862 -42.396 1.00 96.00 343 TRP A C 1
ATOM 2615 O O . TRP A 1 343 ? 41.731 1.167 -43.461 1.00 96.00 343 TRP A O 1
ATOM 2625 N N . ASN A 1 344 ? 41.641 1.286 -41.221 1.00 93.38 344 ASN A N 1
ATOM 2626 C CA . ASN A 1 344 ? 42.955 1.863 -40.980 1.00 93.38 344 ASN A CA 1
ATOM 2627 C C . ASN A 1 344 ? 43.831 0.844 -40.264 1.00 93.38 344 ASN A C 1
ATOM 2629 O O . ASN A 1 344 ? 43.425 0.371 -39.206 1.00 93.38 344 ASN A O 1
ATOM 2633 N N . GLU A 1 345 ? 45.004 0.542 -40.823 1.00 92.06 345 GLU A N 1
ATOM 2634 C CA . GLU A 1 345 ? 45.982 -0.438 -40.321 1.00 92.06 345 GLU A CA 1
ATOM 2635 C C . GLU A 1 345 ? 45.435 -1.873 -40.172 1.00 92.06 345 GLU A C 1
ATOM 2637 O O . GLU A 1 345 ? 45.851 -2.775 -40.898 1.00 92.06 345 GLU A O 1
ATOM 2642 N N . TRP A 1 346 ? 44.463 -2.103 -39.289 1.00 92.00 346 TRP A N 1
ATOM 2643 C CA . TRP A 1 346 ? 43.872 -3.405 -38.986 1.00 92.00 346 TRP A CA 1
ATOM 2644 C C . TRP A 1 346 ? 42.358 -3.311 -38.753 1.00 92.00 346 TRP A C 1
ATOM 2646 O O . TRP A 1 346 ? 41.881 -2.316 -38.202 1.00 92.00 346 TRP A O 1
ATOM 2656 N N . ILE A 1 347 ? 41.600 -4.345 -39.135 1.00 95.06 347 ILE A N 1
ATOM 2657 C CA . ILE A 1 347 ? 40.176 -4.447 -38.785 1.00 95.06 347 ILE A CA 1
ATOM 2658 C C . ILE A 1 347 ? 40.061 -4.655 -37.276 1.00 95.06 347 ILE A C 1
ATOM 2660 O O . ILE A 1 347 ? 40.294 -5.752 -36.760 1.00 95.06 347 ILE A O 1
ATOM 2664 N N . THR A 1 348 ? 39.666 -3.581 -36.601 1.00 92.31 348 THR A N 1
ATOM 2665 C CA . THR A 1 348 ? 39.457 -3.541 -35.159 1.00 92.31 348 THR A CA 1
ATOM 2666 C C . THR A 1 348 ? 38.210 -2.720 -34.853 1.00 92.31 348 THR A C 1
ATOM 2668 O O . THR A 1 348 ? 38.047 -1.625 -35.399 1.00 92.31 348 THR A O 1
ATOM 2671 N N . MET A 1 349 ? 37.329 -3.239 -33.993 1.00 93.06 349 MET A N 1
ATOM 2672 C CA . MET A 1 349 ? 36.058 -2.590 -33.655 1.00 93.06 349 MET A CA 1
ATOM 2673 C C . MET A 1 349 ? 35.701 -2.710 -32.169 1.00 93.06 349 MET A C 1
ATOM 2675 O O . MET A 1 349 ? 35.928 -3.738 -31.525 1.00 93.06 349 MET A O 1
ATOM 2679 N N . ARG A 1 350 ? 35.075 -1.646 -31.668 1.00 94.75 350 ARG A N 1
ATOM 2680 C CA . ARG A 1 350 ? 34.188 -1.596 -30.503 1.00 94.75 350 ARG A CA 1
ATOM 2681 C C . ARG A 1 350 ? 32.811 -1.141 -30.994 1.00 94.75 350 ARG A C 1
ATOM 2683 O O . ARG A 1 350 ? 32.751 -0.258 -31.849 1.00 94.75 350 ARG A O 1
ATOM 2690 N N . VAL A 1 351 ? 31.729 -1.744 -30.518 1.00 95.88 351 VAL A N 1
ATOM 2691 C CA . VAL A 1 351 ? 30.381 -1.549 -31.060 1.00 95.88 351 VAL A CA 1
ATOM 2692 C C . VAL A 1 351 ? 29.308 -1.499 -29.971 1.00 95.88 351 VAL A C 1
ATOM 2694 O O . VAL A 1 351 ? 29.466 -2.077 -28.896 1.00 95.88 351 VAL A O 1
ATOM 2697 N N . GLU A 1 352 ? 28.205 -0.828 -30.290 1.00 94.31 352 GLU A N 1
ATOM 2698 C CA . GLU A 1 352 ? 26.905 -0.908 -29.615 1.00 94.31 352 GLU A CA 1
ATOM 2699 C C . GLU A 1 352 ? 25.804 -1.019 -30.677 1.00 94.31 352 GLU A C 1
ATOM 2701 O O . GLU A 1 352 ? 25.943 -0.491 -31.785 1.00 94.31 352 GLU A O 1
ATOM 2706 N N . ILE A 1 353 ? 24.724 -1.726 -30.358 1.00 94.06 353 ILE A N 1
ATOM 2707 C CA . ILE A 1 353 ? 23.559 -1.876 -31.235 1.00 94.06 353 ILE A CA 1
ATOM 2708 C C . ILE A 1 353 ? 22.411 -1.086 -30.614 1.00 94.06 353 ILE A C 1
ATOM 2710 O O . ILE A 1 353 ? 22.162 -1.202 -29.417 1.00 94.06 353 ILE A O 1
ATOM 2714 N N . LEU A 1 354 ? 21.727 -0.283 -31.426 1.00 82.44 354 LEU A N 1
ATOM 2715 C CA . LEU A 1 354 ? 20.567 0.499 -31.012 1.00 82.44 354 LEU A CA 1
ATOM 2716 C C . LEU A 1 354 ? 19.284 -0.185 -31.476 1.00 82.44 354 LEU A C 1
ATOM 2718 O O . LEU A 1 354 ? 19.205 -0.664 -32.614 1.00 82.44 354 LEU A O 1
ATOM 2722 N N . GLY A 1 355 ? 18.282 -0.219 -30.606 1.00 79.00 355 GLY A N 1
ATOM 2723 C CA . GLY A 1 355 ? 17.000 -0.835 -30.906 1.00 79.00 355 GLY A CA 1
ATOM 2724 C C . GLY A 1 355 ? 16.093 -0.970 -29.691 1.00 79.00 355 GLY A C 1
ATOM 2725 O O . GLY A 1 355 ? 16.344 -0.395 -28.639 1.00 79.00 355 GLY A O 1
ATOM 2726 N N . CYS A 1 356 ? 15.041 -1.766 -29.834 1.00 72.38 356 CYS A N 1
ATOM 2727 C CA . CYS A 1 356 ? 14.087 -2.107 -28.778 1.00 72.38 356 CYS A CA 1
ATOM 2728 C C . CYS A 1 356 ? 13.497 -3.502 -29.056 1.00 72.38 356 CYS A C 1
ATOM 2730 O O . CYS A 1 356 ? 13.642 -4.034 -30.156 1.00 72.38 356 CYS A O 1
ATOM 2732 N N . SER A 1 357 ? 12.871 -4.156 -28.075 1.00 64.19 357 SER A N 1
ATOM 2733 C CA . SER A 1 357 ? 12.279 -5.487 -28.299 1.00 64.19 357 SER A CA 1
ATOM 2734 C C . SER A 1 357 ? 11.111 -5.410 -29.297 1.00 64.19 357 SER A C 1
ATOM 2736 O O . SER A 1 357 ? 10.321 -4.471 -29.257 1.00 64.19 357 SER A O 1
ATOM 2738 N N . THR A 1 358 ? 10.967 -6.406 -30.185 1.00 53.09 358 THR A N 1
ATOM 2739 C CA . THR A 1 358 ? 9.915 -6.463 -31.239 1.00 53.09 358 THR A CA 1
ATOM 2740 C C . THR A 1 358 ? 8.483 -6.670 -30.710 1.00 53.09 358 THR A C 1
ATOM 2742 O O . THR A 1 358 ? 7.597 -7.118 -31.440 1.00 53.09 358 THR A O 1
ATOM 2745 N N . GLY A 1 359 ? 8.217 -6.342 -29.444 1.00 46.81 359 GLY A N 1
ATOM 2746 C CA . GLY A 1 359 ? 6.974 -6.605 -28.713 1.00 46.81 359 GLY A CA 1
ATOM 2747 C C . GLY A 1 359 ? 5.749 -5.803 -29.173 1.00 46.81 359 GLY A C 1
ATOM 2748 O O . GLY A 1 359 ? 4.997 -5.305 -28.345 1.00 46.81 359 GLY A O 1
ATOM 2749 N N . SER A 1 360 ? 5.523 -5.638 -30.477 1.00 45.66 360 SER A N 1
ATOM 2750 C CA . SER A 1 360 ? 4.346 -4.956 -31.034 1.00 45.66 360 SER A CA 1
ATOM 2751 C C . SER A 1 360 ? 3.819 -5.583 -32.335 1.00 45.66 360 SER A C 1
ATOM 2753 O O . SER A 1 360 ? 3.318 -4.867 -33.200 1.00 45.66 360 SER A O 1
ATOM 2755 N N . ARG A 1 361 ? 3.896 -6.919 -32.499 1.00 41.91 361 ARG A N 1
ATOM 2756 C CA . ARG A 1 361 ? 3.191 -7.652 -33.585 1.00 41.91 361 ARG A CA 1
ATOM 2757 C C . ARG A 1 361 ? 2.554 -9.004 -33.210 1.00 41.91 361 ARG A C 1
ATOM 2759 O O . ARG A 1 361 ? 2.280 -9.809 -34.094 1.00 41.91 361 ARG A O 1
ATOM 2766 N N . PHE A 1 362 ? 2.228 -9.234 -31.942 1.00 41.16 362 PHE A N 1
ATOM 2767 C CA . PHE A 1 362 ? 1.332 -10.329 -31.537 1.00 41.16 362 PHE A CA 1
ATOM 2768 C C . PHE A 1 362 ? 0.048 -9.756 -30.932 1.00 41.16 362 PHE A C 1
ATOM 2770 O O . PHE A 1 362 ? 0.031 -8.586 -30.558 1.00 41.16 362 PHE A O 1
ATOM 2777 N N . LEU A 1 363 ? -1.028 -10.551 -30.865 1.00 49.69 363 LEU A N 1
ATOM 2778 C CA . LEU A 1 363 ? -2.138 -10.244 -29.959 1.00 49.69 363 LEU A CA 1
ATOM 2779 C C . LEU A 1 363 ? -1.541 -10.097 -28.567 1.00 49.69 363 LEU A C 1
ATOM 2781 O O . LEU A 1 363 ? -1.044 -11.066 -27.995 1.00 49.69 363 LEU A O 1
ATOM 2785 N N . VAL A 1 364 ? -1.551 -8.882 -28.046 1.00 56.25 364 VAL A N 1
ATOM 2786 C CA . VAL A 1 364 ? -1.009 -8.628 -26.727 1.00 56.25 364 VAL A CA 1
ATOM 2787 C C . VAL A 1 364 ? -2.184 -8.725 -25.777 1.00 56.25 364 VAL A C 1
ATOM 2789 O O . VAL A 1 364 ? -3.013 -7.816 -25.689 1.00 56.25 364 VAL A O 1
ATOM 2792 N N . LEU A 1 365 ? -2.283 -9.869 -25.099 1.00 59.56 365 LEU A N 1
ATOM 2793 C CA . LEU A 1 365 ? -2.899 -9.852 -23.786 1.00 59.56 365 LEU A CA 1
ATOM 2794 C C . LEU A 1 365 ? -2.039 -8.907 -22.946 1.00 59.56 365 LEU A C 1
ATOM 2796 O O . LEU A 1 365 ? -0.828 -9.082 -22.862 1.00 59.56 365 LEU A O 1
ATOM 2800 N N . LEU A 1 366 ? -2.637 -7.847 -22.421 1.00 60.50 366 LEU A N 1
ATOM 2801 C CA . LEU A 1 366 ? -1.950 -6.824 -21.642 1.00 60.50 366 LEU A CA 1
ATOM 2802 C C . LEU A 1 366 ? -2.666 -6.608 -20.325 1.00 60.50 366 LEU A C 1
ATOM 2804 O O . LEU A 1 366 ? -3.893 -6.689 -20.256 1.00 60.50 366 LEU A O 1
ATOM 2808 N N . GLY A 1 367 ? -1.875 -6.265 -19.310 1.00 66.69 367 GLY A N 1
ATOM 2809 C CA . GLY A 1 367 ? -2.376 -5.833 -18.014 1.00 66.69 367 GLY A CA 1
ATOM 2810 C C . GLY A 1 367 ? -3.285 -6.875 -17.385 1.00 66.69 367 GLY A C 1
ATOM 2811 O O . GLY A 1 367 ? -4.474 -6.616 -17.258 1.00 66.69 367 GLY A O 1
ATOM 2812 N N . LEU A 1 368 ? -2.732 -8.034 -16.998 1.00 76.56 368 LEU A N 1
ATOM 2813 C CA . LEU A 1 368 ? -3.441 -8.886 -16.047 1.00 76.56 368 LEU A CA 1
ATOM 2814 C C . LEU A 1 368 ? -3.543 -8.059 -14.762 1.00 76.56 368 LEU A C 1
ATOM 2816 O O . LEU A 1 368 ? -2.533 -7.772 -14.114 1.00 76.56 368 LEU A O 1
ATOM 2820 N N . THR A 1 369 ? -4.732 -7.572 -14.454 1.00 77.00 369 THR A N 1
ATOM 2821 C CA . THR A 1 369 ? -4.967 -6.667 -13.333 1.00 77.00 369 THR A CA 1
ATOM 2822 C C . THR A 1 369 ? -5.962 -7.285 -12.385 1.00 77.00 369 THR A C 1
ATOM 2824 O O . THR A 1 369 ? -6.974 -7.836 -12.810 1.00 77.00 369 THR A O 1
ATOM 2827 N N . LEU A 1 370 ? -5.676 -7.181 -11.093 1.00 81.00 370 LEU A N 1
ATOM 2828 C CA . LEU A 1 370 ? -6.622 -7.532 -10.053 1.00 81.00 370 LEU A CA 1
ATOM 2829 C C . LEU A 1 370 ? -7.746 -6.491 -10.046 1.00 81.00 370 LEU A C 1
ATOM 2831 O O . LEU A 1 370 ? -7.492 -5.303 -9.857 1.00 81.00 370 LEU A O 1
ATOM 2835 N N . ASN A 1 371 ? -8.970 -6.938 -10.293 1.00 78.81 371 ASN A N 1
ATOM 2836 C CA . ASN A 1 371 ? -10.166 -6.118 -10.136 1.00 78.81 371 ASN A CA 1
ATOM 2837 C C . ASN A 1 371 ? -10.693 -6.176 -8.708 1.00 78.81 371 ASN A C 1
ATOM 2839 O O . ASN A 1 371 ? -11.187 -5.173 -8.207 1.00 78.81 371 ASN A O 1
ATOM 2843 N N . ASP A 1 372 ? -10.649 -7.369 -8.118 1.00 81.12 372 ASP A N 1
ATOM 2844 C CA . ASP A 1 372 ? -11.228 -7.668 -6.817 1.00 81.12 372 ASP A CA 1
ATOM 2845 C C . ASP A 1 372 ? -10.482 -8.851 -6.201 1.00 81.12 372 ASP A C 1
ATOM 2847 O O . ASP A 1 372 ? -10.197 -9.831 -6.901 1.00 81.12 372 ASP A O 1
ATOM 2851 N N . ALA A 1 373 ? -10.158 -8.753 -4.920 1.00 82.12 373 ALA A N 1
ATOM 2852 C CA . ALA A 1 373 ? -9.634 -9.849 -4.122 1.00 82.12 373 ALA A CA 1
ATOM 2853 C C . ALA A 1 373 ? -10.570 -10.044 -2.936 1.00 82.12 373 ALA A C 1
ATOM 2855 O O . ALA A 1 373 ? -10.840 -9.110 -2.195 1.00 82.12 373 ALA A O 1
ATOM 2856 N N . GLY A 1 374 ? -11.057 -11.267 -2.770 1.00 76.50 374 GLY A N 1
ATOM 2857 C CA . GLY A 1 374 ? -11.732 -11.697 -1.557 1.00 76.50 374 GLY A CA 1
ATOM 2858 C C . GLY A 1 374 ? -10.879 -12.700 -0.794 1.00 76.50 374 GLY A C 1
ATOM 2859 O O . GLY A 1 374 ? -9.798 -13.096 -1.236 1.00 76.50 374 GLY A O 1
ATOM 2860 N N . MET A 1 375 ? -11.393 -13.155 0.347 1.00 77.06 375 MET A N 1
ATOM 2861 C CA . MET A 1 375 ? -10.727 -14.166 1.179 1.00 77.06 375 MET A CA 1
ATOM 2862 C C . MET A 1 375 ? -10.625 -15.533 0.484 1.00 77.06 375 MET A C 1
ATOM 2864 O O . MET A 1 375 ? -9.738 -16.314 0.800 1.00 77.06 375 MET A O 1
ATOM 2868 N N . ASP A 1 376 ? -11.521 -15.830 -0.458 1.00 81.06 376 ASP A N 1
ATOM 2869 C CA . ASP A 1 376 ? -11.601 -17.118 -1.153 1.00 81.06 376 ASP A CA 1
ATOM 2870 C C . ASP A 1 376 ? -11.582 -16.989 -2.681 1.00 81.06 376 ASP A C 1
ATOM 2872 O O . ASP A 1 376 ? -11.767 -17.980 -3.396 1.00 81.06 376 ASP A O 1
ATOM 2876 N N . HIS A 1 377 ? -11.374 -15.783 -3.211 1.00 86.69 377 HIS A N 1
ATOM 2877 C CA . HIS A 1 377 ? -11.445 -15.555 -4.644 1.00 86.69 377 HIS A CA 1
ATOM 2878 C C . HIS A 1 377 ? -10.568 -14.413 -5.143 1.00 86.69 377 HIS A C 1
ATOM 2880 O O . HIS A 1 377 ? -10.229 -13.480 -4.423 1.00 86.69 377 HIS A O 1
ATOM 2886 N N . LEU A 1 378 ? -10.235 -14.482 -6.431 1.00 88.75 378 LEU A N 1
ATOM 2887 C CA . LEU A 1 378 ? -9.532 -13.433 -7.161 1.00 88.75 378 LEU A CA 1
ATOM 2888 C C . LEU A 1 378 ? -10.261 -13.168 -8.473 1.00 88.75 378 LEU A C 1
ATOM 2890 O O . LEU A 1 378 ? -10.419 -14.071 -9.298 1.00 88.75 378 LEU A O 1
ATOM 2894 N N . THR A 1 379 ? -10.668 -11.924 -8.696 1.00 89.94 379 THR A N 1
ATOM 2895 C CA . THR A 1 379 ? -11.189 -11.467 -9.984 1.00 89.94 379 THR A CA 1
ATOM 2896 C C . THR A 1 379 ? -10.101 -10.704 -10.716 1.00 89.94 379 THR A C 1
ATOM 2898 O O . THR A 1 379 ? -9.679 -9.635 -10.283 1.00 89.94 379 THR A O 1
ATOM 2901 N N . VAL A 1 380 ? -9.676 -11.223 -11.864 1.00 86.44 380 VAL A N 1
ATOM 2902 C CA . VAL A 1 380 ? -8.675 -10.585 -12.725 1.00 86.44 380 VAL A CA 1
ATOM 2903 C C . VAL A 1 380 ? -9.299 -10.116 -14.032 1.00 86.44 380 VAL A C 1
ATOM 2905 O O . VAL A 1 380 ? -10.213 -10.749 -14.562 1.00 86.44 380 VAL A O 1
ATOM 2908 N N . SER A 1 381 ? -8.799 -9.011 -14.569 1.00 84.81 381 SER A N 1
ATOM 2909 C CA . SER A 1 381 ? -9.098 -8.523 -15.913 1.00 84.81 381 SER A CA 1
ATOM 2910 C C . SER A 1 381 ? -7.851 -8.432 -16.769 1.00 84.81 381 SER A C 1
ATOM 2912 O O . SER A 1 381 ? -6.729 -8.479 -16.274 1.00 84.81 381 SER A O 1
ATOM 2914 N N . TRP A 1 382 ? -8.066 -8.351 -18.075 1.00 86.44 382 TRP A N 1
ATOM 2915 C CA . TRP A 1 382 ? -7.020 -8.158 -19.062 1.00 86.44 382 TRP A CA 1
ATOM 2916 C C . TRP A 1 382 ? -7.553 -7.364 -20.245 1.00 86.44 382 TRP A C 1
ATOM 2918 O O . TRP A 1 382 ? -8.755 -7.298 -20.516 1.00 86.44 382 TRP A O 1
ATOM 2928 N N . THR A 1 383 ? -6.624 -6.787 -20.992 1.00 75.88 383 THR A N 1
ATOM 2929 C CA . THR A 1 383 ? -6.898 -6.093 -22.245 1.00 75.88 383 THR A CA 1
ATOM 2930 C C . THR A 1 383 ? -6.390 -6.918 -23.412 1.00 75.88 383 THR A C 1
ATOM 2932 O O . THR A 1 383 ? -5.349 -7.567 -23.331 1.00 75.88 383 THR A O 1
ATOM 2935 N N . VAL A 1 384 ? -7.152 -6.914 -24.501 1.00 71.69 384 VAL A N 1
ATOM 2936 C CA . VAL A 1 384 ? -6.788 -7.585 -25.747 1.00 71.69 384 VAL A CA 1
ATOM 2937 C C . VAL A 1 384 ? -6.433 -6.502 -26.755 1.00 71.69 384 VAL A C 1
ATOM 2939 O O . VAL A 1 384 ? -7.294 -5.706 -27.128 1.00 71.69 384 VAL A O 1
ATOM 2942 N N . VAL A 1 385 ? -5.175 -6.456 -27.188 1.00 57.88 385 VAL A N 1
ATOM 2943 C CA . VAL A 1 385 ? -4.695 -5.480 -28.175 1.00 57.88 385 VAL A CA 1
ATOM 2944 C C . VAL A 1 385 ? -4.198 -6.206 -29.422 1.00 57.88 385 VAL A C 1
ATOM 2946 O O . VAL A 1 385 ? -3.305 -7.046 -29.351 1.00 57.88 385 VAL A O 1
ATOM 2949 N N . GLY A 1 386 ? -4.780 -5.881 -30.579 1.00 55.28 386 GLY A N 1
ATOM 2950 C CA . GLY A 1 386 ? -4.458 -6.487 -31.875 1.00 55.28 386 GLY A CA 1
ATOM 2951 C C . GLY A 1 386 ? -5.701 -6.942 -32.650 1.00 55.28 386 GLY A C 1
ATOM 2952 O O . GLY A 1 386 ? -6.812 -6.899 -32.135 1.00 55.28 386 GLY A O 1
ATOM 2953 N N . ASN A 1 387 ? -5.500 -7.379 -33.900 1.00 52.00 387 ASN A N 1
ATOM 2954 C CA . ASN A 1 387 ? -6.571 -7.778 -34.832 1.00 52.00 387 ASN A CA 1
ATOM 2955 C C . ASN A 1 387 ? -6.558 -9.278 -35.198 1.00 52.00 387 ASN A C 1
ATOM 2957 O O . ASN A 1 387 ? -7.193 -9.664 -36.179 1.00 52.00 387 ASN A O 1
ATOM 2961 N N . LEU A 1 388 ? -5.821 -10.132 -34.475 1.00 57.59 388 LEU A N 1
ATOM 2962 C CA . LEU A 1 388 ? -5.881 -11.579 -34.730 1.00 57.59 388 LEU A CA 1
ATOM 2963 C C . LEU A 1 388 ? -7.089 -12.198 -33.988 1.00 57.59 388 LEU A C 1
ATOM 2965 O O . LEU A 1 388 ? -7.482 -11.693 -32.935 1.00 57.59 388 LEU A O 1
ATOM 2969 N N . PRO A 1 389 ? -7.705 -13.267 -34.520 1.00 63.91 389 PRO A N 1
ATOM 2970 C CA . PRO A 1 389 ? -8.808 -13.966 -33.861 1.00 63.91 389 PRO A CA 1
ATOM 2971 C C . PRO A 1 389 ? -8.323 -14.828 -32.679 1.00 63.91 389 PRO A C 1
ATOM 2973 O O . PRO A 1 389 ? -7.298 -15.505 -32.772 1.00 63.91 389 PRO A O 1
ATOM 2976 N N . ILE A 1 390 ? -9.079 -14.822 -31.573 1.00 78.88 390 ILE A N 1
ATOM 2977 C CA . ILE A 1 390 ? -8.858 -15.683 -30.395 1.00 78.88 390 ILE A CA 1
ATOM 2978 C C . ILE A 1 390 ? -9.865 -16.835 -30.431 1.00 78.88 390 ILE A C 1
ATOM 2980 O O . ILE A 1 390 ? -11.074 -16.600 -30.418 1.00 78.88 390 ILE A O 1
ATOM 2984 N N . SER A 1 391 ? -9.377 -18.078 -30.444 1.00 84.44 391 SER A N 1
ATOM 2985 C CA . SER A 1 391 ? -10.221 -19.281 -30.470 1.00 84.44 391 SER A CA 1
ATOM 2986 C C . SER A 1 391 ? -10.661 -19.735 -29.077 1.00 84.44 391 SER A C 1
ATOM 2988 O O . SER A 1 391 ? -11.780 -20.223 -28.925 1.00 84.44 391 SER A O 1
ATOM 2990 N N . ARG A 1 392 ? -9.814 -19.555 -28.051 1.00 88.44 392 ARG A N 1
ATOM 2991 C CA . ARG A 1 392 ? -10.145 -19.727 -26.623 1.00 88.44 392 ARG A CA 1
ATOM 2992 C C . ARG A 1 392 ? -9.071 -19.146 -25.701 1.00 88.44 392 ARG A C 1
ATOM 2994 O O . ARG A 1 392 ? -7.949 -18.875 -26.131 1.00 88.44 392 ARG A O 1
ATOM 3001 N N . TYR A 1 393 ? -9.406 -19.083 -24.414 1.00 90.81 393 TYR A N 1
ATOM 3002 C CA . TYR A 1 393 ? -8.473 -18.828 -23.320 1.00 90.81 393 TYR A CA 1
ATOM 3003 C C . TYR A 1 393 ? -8.202 -20.078 -22.481 1.00 90.81 393 TYR A C 1
ATOM 3005 O O . TYR A 1 393 ? -9.023 -20.994 -22.410 1.00 90.81 393 TYR A O 1
ATOM 3013 N N . ARG A 1 394 ? -7.068 -20.071 -21.781 1.00 93.00 394 ARG A N 1
ATOM 3014 C CA . ARG A 1 394 ? -6.789 -20.912 -20.614 1.00 93.00 394 ARG A CA 1
ATOM 3015 C C . ARG A 1 394 ? -6.293 -20.013 -19.488 1.00 93.00 394 ARG A C 1
ATOM 3017 O O . ARG A 1 394 ? -5.268 -19.361 -19.661 1.00 93.00 394 ARG A O 1
ATOM 3024 N N . LEU A 1 395 ? -6.992 -20.006 -18.355 1.00 93.19 395 LEU A N 1
ATOM 3025 C CA . LEU A 1 395 ? -6.530 -19.354 -17.130 1.00 93.19 395 LEU A CA 1
ATOM 3026 C C . LEU A 1 395 ? -6.094 -20.429 -16.137 1.00 93.19 395 LEU A C 1
ATOM 3028 O O . LEU A 1 395 ? -6.904 -21.257 -15.725 1.00 93.19 395 LEU A O 1
ATOM 3032 N N . ARG A 1 396 ? -4.813 -20.420 -15.787 1.00 92.56 396 ARG A N 1
ATOM 3033 C CA . ARG A 1 396 ? -4.185 -21.338 -14.838 1.00 92.56 396 ARG A CA 1
ATOM 3034 C C . ARG A 1 396 ? -3.860 -20.602 -13.548 1.00 92.56 396 ARG A C 1
ATOM 3036 O O . ARG A 1 396 ? -3.433 -19.456 -13.619 1.00 92.56 396 ARG A O 1
ATOM 3043 N N . TYR A 1 397 ? -4.013 -21.259 -12.404 1.00 93.25 397 TYR A N 1
ATOM 3044 C CA . TYR A 1 397 ? -3.645 -20.720 -11.095 1.00 93.25 397 TYR A CA 1
ATOM 3045 C C . TYR A 1 397 ? -2.954 -21.774 -10.220 1.00 93.25 397 TYR A C 1
ATOM 3047 O O . TYR A 1 397 ? -3.237 -22.970 -10.324 1.00 93.25 397 TYR A O 1
ATOM 3055 N N . GLN A 1 398 ? -2.028 -21.336 -9.367 1.00 91.56 398 GLN A N 1
ATOM 3056 C CA . GLN A 1 398 ? -1.350 -22.172 -8.368 1.00 91.56 398 GLN A CA 1
ATOM 3057 C C . GLN A 1 398 ? -0.825 -21.324 -7.197 1.00 91.56 398 GLN A C 1
ATOM 3059 O O . GLN A 1 398 ? -0.532 -20.148 -7.423 1.00 91.56 398 GLN A O 1
ATOM 3064 N N . PRO A 1 399 ? -0.648 -21.885 -5.985 1.00 87.75 399 PRO A N 1
ATOM 3065 C CA . PRO A 1 399 ? 0.070 -21.199 -4.910 1.00 87.75 399 PRO A CA 1
ATOM 3066 C C . PRO A 1 399 ? 1.481 -20.796 -5.362 1.00 87.75 399 PRO A C 1
ATOM 3068 O O . PRO A 1 399 ? 2.203 -21.604 -5.957 1.00 87.75 399 PRO A O 1
ATOM 3071 N N . ALA A 1 400 ? 1.873 -19.545 -5.121 1.00 85.38 400 ALA A N 1
ATOM 3072 C CA . ALA A 1 400 ? 3.151 -18.994 -5.574 1.00 85.38 400 ALA A CA 1
ATOM 3073 C C . ALA A 1 400 ? 4.359 -19.623 -4.855 1.00 85.38 400 ALA A C 1
ATOM 3075 O O . ALA A 1 400 ? 5.443 -19.717 -5.430 1.00 85.38 400 ALA A O 1
ATOM 3076 N N . ASP A 1 401 ? 4.154 -20.129 -3.637 1.00 76.62 401 ASP A N 1
ATOM 3077 C CA . ASP A 1 401 ? 5.151 -20.851 -2.838 1.00 76.62 401 ASP A CA 1
ATOM 3078 C C . ASP A 1 401 ? 5.437 -22.283 -3.342 1.00 76.62 401 ASP A C 1
ATOM 3080 O O . ASP A 1 401 ? 6.359 -22.946 -2.863 1.00 76.62 401 ASP A O 1
ATOM 3084 N N . GLY A 1 402 ? 4.661 -22.769 -4.318 1.00 77.56 402 GLY A N 1
ATOM 3085 C CA . GLY A 1 402 ? 4.782 -24.114 -4.876 1.00 77.56 402 GLY A CA 1
ATOM 3086 C C . GLY A 1 402 ? 4.227 -25.230 -3.982 1.00 77.56 402 GLY A C 1
ATOM 3087 O O . GLY A 1 402 ? 4.479 -26.403 -4.263 1.00 77.56 402 GLY A O 1
ATOM 3088 N N . SER A 1 403 ? 3.473 -24.900 -2.929 1.00 73.31 403 SER A N 1
ATOM 3089 C CA . SER A 1 403 ? 2.848 -25.870 -2.014 1.00 73.31 403 SER A CA 1
ATOM 3090 C C . SER A 1 403 ? 1.757 -26.727 -2.672 1.00 73.31 403 SER A C 1
ATOM 3092 O O . SER A 1 403 ? 1.464 -27.827 -2.197 1.00 73.31 403 SER A O 1
ATOM 3094 N N . GLY A 1 404 ? 1.177 -26.259 -3.783 1.00 76.50 404 GLY A N 1
ATOM 3095 C CA . GLY A 1 404 ? 0.094 -26.923 -4.510 1.00 76.50 404 GLY A CA 1
ATOM 3096 C C . GLY A 1 404 ? 0.380 -27.146 -5.997 1.00 76.50 404 GLY A C 1
ATOM 3097 O O . GLY A 1 404 ? 1.203 -26.471 -6.611 1.00 76.50 404 GLY A O 1
ATOM 3098 N N . SER A 1 405 ? -0.334 -28.102 -6.599 1.00 79.31 405 SER A N 1
ATOM 3099 C CA . SER A 1 405 ? -0.336 -28.304 -8.053 1.00 79.31 405 SER A CA 1
ATOM 3100 C C . SER A 1 405 ? -1.172 -27.240 -8.760 1.00 79.31 405 SER A C 1
ATOM 3102 O O . SER A 1 405 ? -2.199 -26.814 -8.229 1.00 79.31 405 SER A O 1
ATOM 3104 N N . TYR A 1 406 ? -0.799 -26.895 -9.992 1.00 85.06 406 TYR A N 1
ATOM 3105 C CA . TYR A 1 406 ? -1.602 -25.996 -10.814 1.00 85.06 406 TYR A CA 1
ATOM 3106 C C . TYR A 1 406 ? -3.004 -26.542 -11.096 1.00 85.06 406 TYR A C 1
ATOM 3108 O O . TYR A 1 406 ? -3.200 -27.749 -11.268 1.00 85.06 406 TYR A O 1
ATOM 3116 N N . GLN A 1 407 ? -3.963 -25.627 -11.195 1.00 91.00 407 GLN A N 1
ATOM 3117 C CA . GLN A 1 407 ? -5.333 -25.888 -11.613 1.00 91.00 407 GLN A CA 1
ATOM 3118 C C . GLN A 1 407 ? -5.704 -24.950 -12.764 1.00 91.00 407 GLN A C 1
ATOM 3120 O O . GLN A 1 407 ? -5.223 -23.820 -12.841 1.00 91.00 407 GLN A O 1
ATOM 3125 N N . ASP A 1 408 ? -6.542 -25.434 -13.678 1.00 91.88 408 ASP A N 1
ATOM 3126 C CA . ASP A 1 408 ? -7.080 -24.634 -14.778 1.00 91.88 408 ASP A CA 1
ATOM 3127 C C . ASP A 1 408 ? -8.534 -24.260 -14.440 1.00 91.88 408 ASP A C 1
ATOM 3129 O O . ASP A 1 408 ? -9.315 -25.120 -14.021 1.00 91.88 408 ASP A O 1
ATOM 3133 N N . LEU A 1 409 ? -8.904 -22.987 -14.620 1.00 93.75 409 LEU A N 1
ATOM 3134 C CA . LEU A 1 409 ? -10.261 -22.508 -14.351 1.00 93.75 409 LEU A CA 1
ATOM 3135 C C . LEU A 1 409 ? -11.272 -23.248 -15.241 1.00 93.75 409 LEU A C 1
ATOM 3137 O O . LEU A 1 409 ? -11.125 -23.289 -16.466 1.00 93.75 409 LEU A O 1
ATOM 3141 N N . SER A 1 410 ? -12.314 -23.807 -14.619 1.00 89.00 410 SER A N 1
ATOM 3142 C CA . SER A 1 410 ? -13.370 -24.557 -15.299 1.00 89.00 410 SER A CA 1
ATOM 3143 C C . SER A 1 410 ? -14.755 -24.020 -14.907 1.00 89.00 410 SER A C 1
ATOM 3145 O O . SER A 1 410 ? -15.107 -24.094 -13.729 1.00 89.00 410 SER A O 1
ATOM 3147 N N . PRO A 1 411 ? -15.561 -23.513 -15.861 1.00 88.88 411 PRO A N 1
ATOM 3148 C CA . PRO A 1 411 ? -15.272 -23.402 -17.293 1.00 88.88 411 PRO A CA 1
ATOM 3149 C C . PRO A 1 411 ? -14.228 -22.318 -17.612 1.00 88.88 411 PRO A C 1
ATOM 3151 O O . PRO A 1 411 ? -14.111 -21.320 -16.906 1.00 88.88 411 PRO A O 1
ATOM 3154 N N . ALA A 1 412 ? -13.488 -22.506 -18.708 1.00 88.19 412 ALA A N 1
ATOM 3155 C CA . ALA A 1 412 ? -12.517 -21.519 -19.174 1.00 88.19 412 ALA A CA 1
ATOM 3156 C C . ALA A 1 412 ? -13.202 -20.204 -19.613 1.00 88.19 412 ALA A C 1
ATOM 3158 O O . ALA A 1 412 ? -14.362 -20.237 -20.045 1.00 88.19 412 ALA A O 1
ATOM 3159 N N . PRO A 1 413 ? -12.496 -19.054 -19.570 1.00 91.62 413 PRO A N 1
ATOM 3160 C CA . PRO A 1 413 ? -13.052 -17.782 -20.024 1.00 91.62 413 PRO A CA 1
ATOM 3161 C C . PRO A 1 413 ? -13.486 -17.833 -21.497 1.00 91.62 413 PRO A C 1
ATOM 3163 O O . PRO A 1 413 ? -12.794 -18.398 -22.348 1.00 91.62 413 PRO A O 1
ATOM 3166 N N . GLY A 1 414 ? -14.630 -17.219 -21.811 1.00 85.62 414 GLY A N 1
ATOM 3167 C CA . GLY A 1 414 ? -15.119 -17.115 -23.190 1.00 85.62 414 GLY A CA 1
ATOM 3168 C C . GLY A 1 414 ? -14.204 -16.254 -24.070 1.00 85.62 414 GLY A C 1
ATOM 3169 O O . GLY A 1 414 ? -13.506 -15.380 -23.573 1.00 85.62 414 GLY A O 1
ATOM 3170 N N . THR A 1 415 ? -14.229 -16.445 -25.391 1.00 81.94 415 THR A N 1
ATOM 3171 C CA . THR A 1 415 ? -13.340 -15.748 -26.351 1.00 81.94 415 THR A CA 1
ATOM 3172 C C . THR A 1 415 ? -13.467 -14.221 -26.360 1.00 81.94 415 THR A C 1
ATOM 3174 O O . THR A 1 415 ? -12.514 -13.535 -26.717 1.00 81.94 415 THR A O 1
ATOM 3177 N N . GLY A 1 416 ? -14.618 -13.685 -25.942 1.00 78.88 416 GLY A N 1
ATOM 3178 C CA . GLY A 1 416 ? -14.849 -12.247 -25.755 1.00 78.88 416 GLY A CA 1
ATOM 3179 C C . GLY A 1 416 ? -14.706 -11.761 -24.310 1.00 78.88 416 GLY A C 1
ATOM 3180 O O . GLY A 1 416 ? -15.017 -10.605 -24.036 1.00 78.88 416 GLY A O 1
ATOM 3181 N N . ALA A 1 417 ? -14.305 -12.627 -23.377 1.00 82.69 417 ALA A N 1
ATOM 3182 C CA . ALA A 1 417 ? -14.122 -12.244 -21.985 1.00 82.69 417 ALA A CA 1
ATOM 3183 C C . ALA A 1 417 ? -12.881 -11.356 -21.829 1.00 82.69 417 ALA A C 1
ATOM 3185 O O . ALA A 1 417 ? -11.834 -11.611 -22.426 1.00 82.69 417 ALA A O 1
ATOM 3186 N N . THR A 1 418 ? -13.016 -10.334 -20.991 1.00 85.75 418 THR A N 1
ATOM 3187 C CA . THR A 1 418 ? -11.932 -9.440 -20.556 1.00 85.75 418 THR A CA 1
ATOM 3188 C C . THR A 1 418 ? -11.706 -9.524 -19.045 1.00 85.75 418 THR A C 1
ATOM 3190 O O . THR A 1 418 ? -10.956 -8.728 -18.487 1.00 85.75 418 THR A O 1
ATOM 3193 N N . SER A 1 419 ? -12.391 -10.446 -18.366 1.00 90.00 419 SER A N 1
ATOM 3194 C CA . SER A 1 419 ? -12.222 -10.740 -16.947 1.00 90.00 419 SER A CA 1
ATOM 3195 C C . SER A 1 419 ? -12.662 -12.163 -16.607 1.00 90.00 419 SER A C 1
ATOM 3197 O O . SER A 1 419 ? -13.423 -12.791 -17.352 1.00 90.00 419 SER A O 1
ATOM 3199 N N . ALA A 1 420 ? -12.169 -12.675 -15.482 1.00 90.75 420 ALA A N 1
ATOM 3200 C CA . ALA A 1 420 ? -12.563 -13.951 -14.899 1.00 90.75 420 ALA A CA 1
ATOM 3201 C C . ALA A 1 420 ? -12.353 -13.941 -13.379 1.00 90.75 420 ALA A C 1
ATOM 3203 O O . ALA A 1 420 ? -11.440 -13.279 -12.885 1.00 90.75 420 ALA A O 1
ATOM 3204 N N . THR A 1 421 ? -13.170 -14.714 -12.666 1.00 93.00 421 THR A N 1
ATOM 3205 C CA . THR A 1 421 ? -13.064 -14.909 -11.215 1.00 93.00 421 THR A CA 1
ATOM 3206 C C . THR A 1 421 ? -12.655 -16.347 -10.922 1.00 93.00 421 THR A C 1
ATOM 3208 O O . THR A 1 421 ? -13.268 -17.289 -11.428 1.00 93.00 421 THR A O 1
ATOM 3211 N N . VAL A 1 422 ? -11.612 -16.512 -10.116 1.00 91.19 422 VAL A N 1
ATOM 3212 C CA . VAL A 1 422 ? -11.164 -17.793 -9.563 1.00 91.19 422 VAL A CA 1
ATOM 3213 C C . VAL A 1 422 ? -11.714 -17.898 -8.144 1.00 91.19 422 VAL A C 1
ATOM 3215 O O . VAL A 1 422 ? -11.484 -16.984 -7.365 1.00 91.19 422 VAL A O 1
ATOM 3218 N N . LEU A 1 423 ? -12.437 -18.973 -7.823 1.00 87.19 423 LEU A N 1
ATOM 3219 C CA . LEU A 1 423 ? -13.081 -19.207 -6.519 1.00 87.19 423 LEU A CA 1
ATOM 3220 C C . LEU A 1 423 ? -12.407 -20.368 -5.767 1.00 87.19 423 LEU A C 1
ATOM 3222 O O . LEU A 1 423 ? -11.765 -21.216 -6.391 1.00 87.19 423 LEU A O 1
ATOM 3226 N N . GLY A 1 424 ? -12.629 -20.460 -4.452 1.00 80.69 424 GLY A N 1
ATOM 3227 C CA . GLY A 1 424 ? -12.152 -21.562 -3.606 1.00 80.69 424 GLY A CA 1
ATOM 3228 C C . GLY A 1 424 ? -10.656 -21.497 -3.282 1.00 80.69 424 GLY A C 1
ATOM 3229 O O . GLY A 1 424 ? -10.010 -22.535 -3.123 1.00 80.69 424 GLY A O 1
ATOM 3230 N N . LEU A 1 425 ? -10.100 -20.290 -3.249 1.00 85.25 425 LEU A N 1
ATOM 3231 C CA . LEU A 1 425 ? -8.719 -20.011 -2.872 1.00 85.25 425 LEU A CA 1
ATOM 3232 C C . LEU A 1 425 ? -8.577 -19.938 -1.343 1.00 85.25 425 LEU A C 1
ATOM 3234 O O . LEU A 1 425 ? -9.561 -19.797 -0.623 1.00 85.25 425 LEU A O 1
ATOM 3238 N N . LEU A 1 426 ? -7.352 -20.080 -0.842 1.00 80.25 426 LEU A N 1
ATOM 3239 C CA . LEU A 1 426 ? -7.038 -19.894 0.574 1.00 80.25 426 LEU A CA 1
ATOM 3240 C C . LEU A 1 426 ? -6.776 -18.415 0.848 1.00 80.25 426 LEU A C 1
ATOM 3242 O O . LEU A 1 426 ? -6.080 -17.784 0.059 1.00 80.25 426 LEU A O 1
ATOM 3246 N N . ALA A 1 427 ? -7.274 -17.903 1.972 1.00 77.25 427 ALA A N 1
ATOM 3247 C CA . ALA A 1 427 ? -7.050 -16.521 2.386 1.00 77.25 427 ALA A CA 1
ATOM 3248 C C . ALA A 1 427 ? -5.571 -16.227 2.681 1.00 77.25 427 ALA A C 1
ATOM 3250 O O . ALA A 1 427 ? -4.793 -17.140 2.974 1.00 77.25 427 ALA A O 1
ATOM 3251 N N . GLU A 1 428 ? -5.188 -14.947 2.592 1.00 80.31 428 GLU A N 1
ATOM 3252 C CA . GLU A 1 428 ? -3.808 -14.457 2.780 1.00 80.31 428 GLU A CA 1
ATOM 3253 C C . GLU A 1 428 ? -2.734 -15.247 1.993 1.00 80.31 428 GLU A C 1
ATOM 3255 O O . GLU A 1 428 ? -1.561 -15.286 2.361 1.00 80.31 428 GLU A O 1
ATOM 3260 N N . THR A 1 429 ? -3.118 -15.906 0.897 1.00 80.25 429 THR A N 1
ATOM 3261 C CA . THR A 1 429 ? -2.218 -16.755 0.116 1.00 80.25 429 THR A CA 1
ATOM 3262 C C . THR A 1 429 ? -1.934 -16.107 -1.233 1.00 80.25 429 THR A C 1
ATOM 3264 O O . THR A 1 429 ? -2.838 -15.669 -1.946 1.00 80.25 429 THR A O 1
ATOM 3267 N N . GLU A 1 430 ? -0.654 -16.028 -1.598 1.00 89.25 430 GLU A N 1
ATOM 3268 C CA . GLU A 1 430 ? -0.239 -15.523 -2.905 1.00 89.25 430 GLU A CA 1
ATOM 3269 C C . GLU A 1 430 ? -0.419 -16.617 -3.965 1.00 89.25 430 GLU A C 1
ATOM 3271 O O . GLU A 1 430 ? 0.127 -17.720 -3.858 1.00 89.25 430 GLU A O 1
ATOM 3276 N N . TYR A 1 431 ? -1.170 -16.306 -5.016 1.00 87.69 431 TYR A N 1
ATOM 3277 C CA . TYR A 1 431 ? -1.397 -17.181 -6.156 1.00 87.69 431 TYR A CA 1
ATOM 3278 C C . TYR A 1 431 ? -0.743 -16.609 -7.410 1.00 87.69 431 TYR A C 1
ATOM 3280 O O . TYR A 1 431 ? -0.881 -15.430 -7.730 1.00 87.69 431 TYR A O 1
ATOM 3288 N N . SER A 1 432 ? -0.069 -17.473 -8.166 1.00 89.12 432 SER A N 1
ATOM 3289 C CA . SER A 1 432 ? 0.404 -17.173 -9.514 1.00 89.12 432 SER A CA 1
ATOM 3290 C C . SER A 1 432 ? -0.669 -17.560 -10.524 1.00 89.12 432 SER A C 1
ATOM 3292 O O . SER A 1 432 ? -1.064 -18.727 -10.596 1.00 89.12 432 SER A O 1
ATOM 3294 N N . LEU A 1 433 ? -1.152 -16.575 -11.279 1.00 90.44 433 LEU A N 1
ATOM 3295 C CA . LEU A 1 433 ? -2.142 -16.735 -12.337 1.00 90.44 433 LEU A CA 1
ATOM 3296 C C . LEU A 1 433 ? -1.471 -16.533 -13.698 1.00 90.44 433 LEU A C 1
ATOM 3298 O O . LEU A 1 433 ? -0.768 -15.547 -13.908 1.00 90.44 433 LEU A O 1
ATOM 3302 N N . THR A 1 434 ? -1.742 -17.432 -14.641 1.00 88.75 434 THR A N 1
ATOM 3303 C CA . THR A 1 434 ? -1.253 -17.367 -16.024 1.00 88.75 434 THR A CA 1
ATOM 3304 C C . THR A 1 434 ? -2.421 -17.501 -16.990 1.00 88.75 434 THR A C 1
ATOM 3306 O O . THR A 1 434 ? -3.086 -18.539 -17.045 1.00 88.75 434 THR A O 1
ATOM 3309 N N . LEU A 1 435 ? -2.664 -16.455 -17.775 1.00 89.44 435 LEU A N 1
ATOM 3310 C CA . LEU A 1 435 ? -3.643 -16.429 -18.852 1.00 89.44 435 LEU A CA 1
ATOM 3311 C C . LEU A 1 435 ? -2.939 -16.642 -20.195 1.00 89.44 435 LEU A C 1
ATOM 3313 O O . LEU A 1 435 ? -2.059 -15.874 -20.574 1.00 89.44 435 LEU A O 1
ATOM 3317 N N . THR A 1 436 ? -3.375 -17.652 -20.943 1.00 88.00 436 THR A N 1
ATOM 3318 C CA . THR A 1 436 ? -2.901 -17.952 -22.300 1.00 88.00 436 THR A CA 1
ATOM 3319 C C . THR A 1 436 ? -4.065 -17.841 -23.290 1.00 88.00 436 THR A C 1
ATOM 3321 O O . THR A 1 436 ? -5.122 -18.434 -23.057 1.00 88.00 436 THR A O 1
ATOM 3324 N N . SER A 1 437 ? -3.888 -17.124 -24.401 1.00 86.12 437 SER A N 1
ATOM 3325 C CA . SER A 1 437 ? -4.801 -17.138 -25.555 1.00 86.12 437 SER A CA 1
ATOM 3326 C C . SER A 1 437 ? -4.271 -18.034 -26.670 1.00 86.12 437 SER A C 1
ATOM 3328 O O . SER A 1 437 ? -3.060 -18.201 -26.832 1.00 86.12 437 SER A O 1
ATOM 3330 N N . PHE A 1 438 ? -5.193 -18.598 -27.449 1.00 84.75 438 PHE A N 1
ATOM 3331 C CA . PHE A 1 438 ? -4.892 -19.493 -28.565 1.00 84.75 438 PHE A CA 1
ATOM 3332 C C . PHE A 1 438 ? -5.493 -18.967 -29.874 1.00 84.75 438 PHE A C 1
ATOM 3334 O O . PHE A 1 438 ? -6.579 -18.379 -29.873 1.00 84.75 438 PHE A O 1
ATOM 3341 N N . ASP A 1 439 ? -4.796 -19.185 -30.989 1.00 80.50 439 ASP A N 1
ATOM 3342 C CA . ASP A 1 439 ? -5.296 -18.905 -32.340 1.00 80.50 439 ASP A CA 1
ATOM 3343 C C . ASP A 1 439 ? -6.201 -20.033 -32.875 1.00 80.50 439 ASP A C 1
ATOM 3345 O O . ASP A 1 439 ? -6.501 -21.005 -32.175 1.00 80.50 439 ASP A O 1
ATOM 3349 N N . GLU A 1 440 ? -6.689 -19.892 -34.110 1.00 80.69 440 GLU A N 1
ATOM 3350 C CA . GLU A 1 440 ? -7.556 -20.882 -34.771 1.00 80.69 440 GLU A CA 1
ATOM 3351 C C . GLU A 1 440 ? -6.886 -22.253 -34.981 1.00 80.69 440 GLU A C 1
ATOM 3353 O O . GLU A 1 440 ? -7.590 -23.261 -35.044 1.00 80.69 440 GLU A O 1
ATOM 3358 N N . ASP A 1 441 ? -5.550 -22.308 -35.022 1.00 79.94 441 ASP A N 1
ATOM 3359 C CA . ASP A 1 441 ? -4.755 -23.534 -35.176 1.00 79.94 441 ASP A CA 1
ATOM 3360 C C . ASP A 1 441 ? -4.370 -24.165 -33.824 1.00 79.94 441 ASP A C 1
ATOM 3362 O O . ASP A 1 441 ? -3.556 -25.091 -33.767 1.00 79.94 441 ASP A O 1
ATOM 3366 N N . ASP A 1 442 ? -4.948 -23.672 -32.727 1.00 79.00 442 ASP A N 1
ATOM 3367 C CA . ASP A 1 442 ? -4.641 -2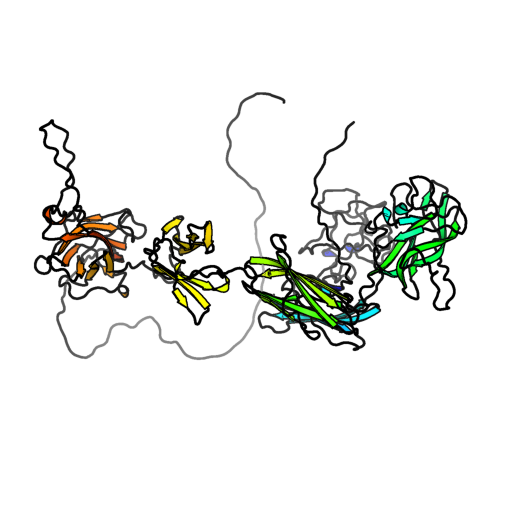4.089 -31.362 1.00 79.00 442 ASP A CA 1
ATOM 3368 C C . ASP A 1 442 ? -3.175 -23.841 -30.943 1.00 79.00 442 ASP A C 1
ATOM 3370 O O . ASP A 1 442 ? -2.582 -24.561 -30.131 1.00 79.00 442 ASP A O 1
ATOM 3374 N N . LYS A 1 443 ? -2.553 -22.798 -31.492 1.00 75.81 443 LYS A N 1
ATOM 3375 C CA . LYS A 1 443 ? -1.235 -22.344 -31.052 1.00 75.81 443 LYS A CA 1
ATOM 3376 C C . LYS A 1 443 ? -1.365 -21.181 -30.073 1.00 75.81 443 LYS A C 1
ATOM 3378 O O . LYS A 1 443 ? -2.183 -20.286 -30.291 1.00 75.81 443 LYS A O 1
ATOM 3383 N N . PRO A 1 444 ? -0.560 -21.165 -28.994 1.00 73.81 444 PRO A N 1
ATOM 3384 C CA . PRO A 1 444 ? -0.548 -20.042 -28.071 1.00 73.81 444 PRO A CA 1
ATOM 3385 C C . PRO A 1 444 ? -0.065 -18.791 -28.810 1.00 73.81 444 PRO A C 1
ATOM 3387 O O . PRO A 1 444 ? 1.017 -18.787 -29.399 1.00 73.81 444 PRO A O 1
ATOM 3390 N N . ASN A 1 445 ? -0.885 -17.743 -28.796 1.00 69.75 445 ASN A N 1
ATOM 3391 C CA . ASN A 1 445 ? -0.639 -16.488 -29.513 1.00 69.75 445 ASN A CA 1
ATOM 3392 C C . ASN A 1 445 ? -0.569 -15.260 -28.589 1.00 69.75 445 ASN A C 1
ATOM 3394 O O . ASN A 1 445 ? -0.340 -14.154 -29.076 1.00 69.75 445 ASN A O 1
ATOM 3398 N N . GLY A 1 446 ? -0.741 -15.469 -27.281 1.00 72.69 446 GLY A N 1
ATOM 3399 C CA . GLY A 1 446 ? -0.580 -14.477 -26.223 1.00 72.69 446 GLY A CA 1
ATOM 3400 C C . GLY A 1 446 ? -0.503 -15.160 -24.856 1.00 72.69 446 GLY A C 1
ATOM 3401 O O . GLY A 1 446 ? -1.202 -16.144 -24.606 1.00 72.69 446 GLY A O 1
ATOM 3402 N N . GLU A 1 447 ? 0.356 -14.658 -23.973 1.00 80.94 447 GLU A N 1
ATOM 3403 C CA . GLU A 1 447 ? 0.496 -15.156 -22.603 1.00 80.94 447 GLU A CA 1
ATOM 3404 C C . GLU A 1 447 ? 0.829 -13.998 -21.663 1.00 80.94 447 GLU A C 1
ATOM 3406 O O . GLU A 1 447 ? 1.742 -13.217 -21.927 1.00 80.94 447 GLU A O 1
ATOM 3411 N N . ILE A 1 448 ? 0.082 -13.892 -20.567 1.00 77.44 448 ILE A N 1
ATOM 3412 C CA . ILE A 1 448 ? 0.353 -12.959 -19.474 1.00 77.44 448 ILE A CA 1
ATOM 3413 C C . ILE A 1 448 ? 0.215 -13.670 -18.145 1.00 77.44 448 ILE A C 1
ATOM 3415 O O . ILE A 1 448 ? -0.635 -14.541 -17.975 1.00 77.44 448 ILE A O 1
ATOM 3419 N N . SER A 1 449 ? 1.059 -13.290 -17.196 1.00 84.00 449 SER A N 1
ATOM 3420 C CA . SER A 1 449 ? 1.028 -13.831 -15.845 1.00 84.00 449 SER A CA 1
ATOM 3421 C C . SER A 1 449 ? 1.102 -12.708 -14.824 1.00 84.00 449 SER A C 1
ATOM 3423 O O . SER A 1 449 ? 1.640 -11.639 -15.110 1.00 84.00 449 SER A O 1
ATOM 3425 N N . GLY A 1 450 ? 0.587 -12.972 -13.634 1.00 78.50 450 GLY A N 1
ATOM 3426 C CA . GLY A 1 450 ? 0.678 -12.090 -12.481 1.00 78.50 450 GLY A CA 1
ATOM 3427 C C . GLY A 1 450 ? 0.605 -12.903 -11.198 1.00 78.50 450 GLY A C 1
ATOM 3428 O O . GLY A 1 450 ? 0.097 -14.026 -11.199 1.00 78.50 450 GLY A O 1
ATOM 3429 N N . THR A 1 451 ? 1.145 -12.353 -10.118 1.00 85.44 451 THR A N 1
ATOM 3430 C CA . THR A 1 451 ? 0.915 -12.878 -8.773 1.00 85.44 451 THR A CA 1
ATOM 3431 C C . THR A 1 451 ? -0.020 -11.939 -8.036 1.00 85.44 451 THR A C 1
ATOM 3433 O O . THR A 1 451 ? 0.110 -10.717 -8.132 1.00 85.44 451 THR A O 1
ATOM 3436 N N . TYR A 1 452 ? -0.999 -12.514 -7.350 1.00 87.88 452 TYR A N 1
ATOM 3437 C CA . TYR A 1 452 ? -1.982 -11.768 -6.578 1.00 87.88 452 TYR A CA 1
ATOM 3438 C C . TYR A 1 452 ? -2.234 -12.491 -5.272 1.00 87.88 452 TYR A C 1
ATOM 3440 O O . TYR A 1 452 ? -2.279 -13.722 -5.229 1.00 87.88 452 TYR A O 1
ATOM 3448 N N . THR A 1 453 ? -2.425 -11.712 -4.223 1.00 86.38 453 THR A N 1
ATOM 3449 C CA . THR A 1 453 ? -2.719 -12.220 -2.891 1.00 86.38 453 THR A CA 1
ATOM 3450 C C . THR A 1 453 ? -4.212 -12.073 -2.653 1.00 86.38 453 THR A C 1
ATOM 3452 O O . THR A 1 453 ? -4.774 -11.014 -2.923 1.00 86.38 453 THR A O 1
ATOM 3455 N N . THR A 1 454 ? -4.859 -13.144 -2.201 1.00 83.12 454 THR A N 1
ATOM 3456 C CA . THR A 1 454 ? -6.224 -13.075 -1.659 1.00 83.12 454 THR A CA 1
ATOM 3457 C C . THR A 1 454 ? -6.237 -12.211 -0.408 1.00 83.12 454 THR A C 1
ATOM 3459 O O . THR A 1 454 ? -5.248 -12.191 0.331 1.00 83.12 454 THR A O 1
ATOM 3462 N N . ASP A 1 455 ? -7.361 -11.573 -0.118 1.00 80.75 455 ASP A N 1
ATOM 3463 C CA . ASP A 1 455 ? -7.471 -10.739 1.072 1.00 80.75 455 ASP A CA 1
ATOM 3464 C C . ASP A 1 455 ? -7.229 -11.547 2.354 1.00 80.75 455 ASP A C 1
ATOM 3466 O O . ASP A 1 455 ? -7.512 -12.750 2.448 1.00 80.75 455 ASP A O 1
ATOM 3470 N N . ALA A 1 456 ? -6.657 -10.871 3.349 1.00 65.75 456 ALA A N 1
ATOM 3471 C CA . ALA A 1 456 ? -6.538 -11.427 4.685 1.00 65.75 456 ALA A CA 1
ATOM 3472 C C . ALA A 1 456 ? -7.936 -11.572 5.297 1.00 65.75 456 ALA A C 1
ATOM 3474 O O . ALA A 1 456 ? -8.814 -10.731 5.087 1.00 65.75 456 ALA A O 1
ATOM 3475 N N . VAL A 1 457 ? -8.138 -12.617 6.100 1.00 64.31 457 VAL A N 1
ATOM 3476 C CA . VAL A 1 457 ? -9.351 -12.724 6.914 1.00 64.31 457 VAL A CA 1
ATOM 3477 C C . VAL A 1 457 ? -9.243 -11.697 8.037 1.00 64.31 457 VAL A C 1
ATOM 3479 O O . VAL A 1 457 ? -8.597 -11.940 9.056 1.00 64.31 457 VAL A O 1
ATOM 3482 N N . ILE A 1 458 ? -9.856 -10.531 7.849 1.00 58.25 458 ILE A N 1
ATOM 3483 C CA . ILE A 1 458 ? -9.964 -9.524 8.903 1.00 58.25 458 ILE A CA 1
ATOM 3484 C C . ILE A 1 458 ? -11.228 -9.831 9.697 1.00 58.25 458 ILE A C 1
ATOM 3486 O O . ILE A 1 458 ? -12.339 -9.508 9.285 1.00 58.25 458 ILE A O 1
ATOM 3490 N N . VAL A 1 459 ? -11.043 -10.479 10.843 1.00 64.75 459 VAL A N 1
ATOM 3491 C CA . VAL A 1 459 ? -12.098 -10.650 11.839 1.00 64.75 459 VAL A CA 1
ATOM 3492 C C . VAL A 1 459 ? -12.021 -9.463 12.786 1.00 64.75 459 VAL A C 1
ATOM 3494 O O . VAL A 1 459 ? -11.053 -9.324 13.537 1.00 64.75 459 VAL A O 1
ATOM 3497 N N . ASN A 1 460 ? -13.026 -8.593 12.746 1.00 65.62 460 ASN A N 1
ATOM 3498 C CA . ASN A 1 460 ? -13.133 -7.526 13.729 1.00 65.62 460 ASN A CA 1
ATOM 3499 C C . ASN A 1 460 ? -13.657 -8.109 15.039 1.00 65.62 460 ASN A C 1
ATOM 3501 O O . ASN A 1 460 ? -14.705 -8.754 15.067 1.00 65.62 460 ASN A O 1
ATOM 3505 N N . VAL A 1 461 ? -12.907 -7.867 16.110 1.00 74.94 461 VAL A N 1
ATOM 3506 C CA . VAL A 1 461 ? -13.368 -8.110 17.473 1.00 74.94 461 VAL A CA 1
ATOM 3507 C C . VAL A 1 461 ? -14.098 -6.853 17.919 1.00 74.94 461 VAL A C 1
ATOM 3509 O O . VAL A 1 461 ? -13.502 -5.775 17.989 1.00 74.94 461 VAL A O 1
ATOM 3512 N N . GLU A 1 462 ? -15.386 -6.983 18.190 1.00 77.94 462 GLU A N 1
ATOM 3513 C CA . GLU A 1 462 ? -16.179 -5.932 18.804 1.00 77.94 462 GLU A CA 1
ATOM 3514 C C . GLU A 1 462 ? -16.042 -6.062 20.316 1.00 77.94 462 GLU A C 1
ATOM 3516 O O . GLU A 1 462 ? -16.386 -7.079 20.912 1.00 77.94 462 GLU A O 1
ATOM 3521 N N . CYS A 1 463 ? -15.469 -5.031 20.926 1.00 75.06 463 CYS A N 1
ATOM 3522 C CA . CYS A 1 463 ? -15.287 -4.944 22.365 1.00 75.06 463 CYS A CA 1
ATOM 3523 C C . CYS A 1 463 ? -16.316 -3.958 22.906 1.00 75.06 463 CYS A C 1
ATOM 3525 O O . CYS A 1 463 ? -16.162 -2.748 22.708 1.00 75.06 463 CYS A O 1
ATOM 3527 N N . ASP A 1 464 ? -17.351 -4.465 23.567 1.00 68.25 464 ASP A N 1
ATOM 3528 C CA . ASP A 1 464 ? -18.298 -3.637 24.308 1.00 68.25 464 ASP A CA 1
ATOM 3529 C C . ASP A 1 464 ? -17.847 -3.500 25.775 1.00 68.25 464 ASP A C 1
ATOM 3531 O O . ASP A 1 464 ? -16.774 -3.960 26.172 1.00 68.25 464 ASP A O 1
ATOM 3535 N N . GLN A 1 465 ? -18.630 -2.808 26.595 1.00 57.53 465 GLN A N 1
ATOM 3536 C CA . GLN A 1 465 ? -18.298 -2.509 27.987 1.00 57.53 465 GLN A CA 1
ATOM 3537 C C . GLN A 1 465 ? -18.178 -3.763 28.864 1.00 57.53 465 GLN A C 1
ATOM 3539 O O . GLN A 1 465 ? -17.388 -3.764 29.808 1.00 57.53 465 GLN A O 1
ATOM 3544 N N . ASP A 1 466 ? -18.949 -4.807 28.567 1.00 64.69 466 ASP A N 1
ATOM 3545 C CA . ASP A 1 466 ? -19.068 -6.029 29.368 1.00 64.69 466 ASP A CA 1
ATOM 3546 C C . ASP A 1 466 ? -18.925 -7.319 28.545 1.00 64.69 466 ASP A C 1
ATOM 3548 O O . ASP A 1 466 ? -18.869 -8.414 29.104 1.00 64.69 466 ASP A O 1
ATOM 3552 N N . SER A 1 467 ? -18.783 -7.208 27.227 1.00 75.38 467 SER A N 1
ATOM 3553 C CA . SER A 1 467 ? -18.751 -8.342 26.311 1.00 75.38 467 SER A CA 1
ATOM 3554 C C . SER A 1 467 ? -17.752 -8.143 25.181 1.00 75.38 467 SER A C 1
ATOM 3556 O O . SER A 1 467 ? -17.272 -7.044 24.897 1.00 75.38 467 SER A O 1
ATOM 3558 N N . MET A 1 468 ? -17.402 -9.255 24.551 1.00 78.69 468 MET A N 1
ATOM 3559 C CA . MET A 1 468 ? -16.623 -9.274 23.332 1.00 78.69 468 MET A CA 1
ATOM 3560 C C . MET A 1 468 ? -17.231 -10.263 22.348 1.00 78.69 468 MET A C 1
ATOM 3562 O O . MET A 1 468 ? -17.554 -11.403 22.698 1.00 78.69 468 MET A O 1
ATOM 3566 N N . SER A 1 469 ? -17.383 -9.814 21.111 1.00 85.94 469 SER A N 1
ATOM 3567 C CA . SER A 1 469 ? -17.969 -10.596 20.035 1.00 85.94 469 SER A CA 1
ATOM 3568 C C . SER A 1 469 ? -17.122 -10.503 18.774 1.00 85.94 469 SER A C 1
ATOM 3570 O O . SER A 1 469 ? -16.294 -9.607 18.597 1.00 85.94 469 SER A O 1
ATOM 3572 N N . LEU A 1 470 ? -17.278 -11.490 17.902 1.00 84.06 470 LEU A N 1
ATOM 3573 C CA . LEU A 1 470 ? -16.620 -11.532 16.607 1.00 84.06 470 LEU A CA 1
ATOM 3574 C C . LEU A 1 470 ? -17.482 -12.295 15.607 1.00 84.06 470 LEU A C 1
ATOM 3576 O O . LEU A 1 470 ? -18.186 -13.247 15.955 1.00 84.06 470 LEU A O 1
ATOM 3580 N N . SER A 1 471 ? -17.382 -11.887 14.347 1.00 85.12 471 SER A N 1
ATOM 3581 C CA . SER A 1 471 ? -18.061 -12.532 13.225 1.00 85.12 471 SER A CA 1
ATOM 3582 C C . SER A 1 471 ? -17.023 -13.024 12.222 1.00 85.12 471 SER A C 1
ATOM 3584 O O . SER A 1 471 ? -16.259 -12.227 11.677 1.00 85.12 471 SER A O 1
ATOM 3586 N N . ILE A 1 472 ? -16.975 -14.336 11.984 1.00 79.56 472 ILE A N 1
ATOM 3587 C CA . ILE A 1 472 ? -16.058 -14.968 11.030 1.00 79.56 472 ILE A CA 1
ATOM 3588 C C . ILE A 1 472 ? -16.825 -15.309 9.756 1.00 79.56 472 ILE A C 1
ATOM 3590 O O . ILE A 1 472 ? -17.735 -16.133 9.811 1.00 79.56 472 ILE A O 1
ATOM 3594 N N . PRO A 1 473 ? -16.438 -14.767 8.596 1.00 78.38 473 PRO A N 1
ATOM 3595 C CA . PRO A 1 473 ? -17.006 -15.177 7.317 1.00 78.38 473 PRO A CA 1
ATOM 3596 C C . PRO A 1 473 ? -16.850 -16.678 7.082 1.00 78.38 473 PRO A C 1
ATOM 3598 O O . PRO A 1 473 ? -15.758 -17.225 7.248 1.00 78.38 473 PRO A O 1
ATOM 3601 N N . ARG A 1 474 ? -17.908 -17.360 6.637 1.00 78.25 474 ARG A N 1
ATOM 3602 C CA . ARG A 1 474 ? -17.876 -18.814 6.404 1.00 78.25 474 ARG A CA 1
ATOM 3603 C C . ARG A 1 474 ? -16.785 -19.232 5.416 1.00 78.25 474 ARG A C 1
ATOM 3605 O O . ARG A 1 474 ? -16.142 -20.266 5.598 1.00 78.25 474 ARG A O 1
ATOM 3612 N N . ALA A 1 475 ? -16.530 -18.391 4.415 1.00 69.94 475 ALA A N 1
ATOM 3613 C CA . ALA A 1 475 ? -15.459 -18.559 3.434 1.00 69.94 475 ALA A CA 1
ATOM 3614 C C . ALA A 1 475 ? -14.051 -18.660 4.058 1.00 69.94 475 ALA A C 1
ATOM 3616 O O . ALA A 1 475 ? -13.170 -19.280 3.468 1.00 69.94 475 ALA A O 1
ATOM 3617 N N . ALA A 1 476 ? -13.836 -18.114 5.261 1.00 69.69 476 ALA A N 1
ATOM 3618 C CA . ALA A 1 476 ? -12.567 -18.221 5.980 1.00 69.69 476 ALA A CA 1
ATOM 3619 C C . ALA A 1 476 ? -12.318 -19.622 6.568 1.00 69.69 476 ALA A C 1
ATOM 3621 O O . ALA A 1 476 ? -11.169 -20.000 6.791 1.00 69.69 476 ALA A O 1
ATOM 3622 N N . LEU A 1 477 ? -13.376 -20.405 6.818 1.00 74.62 477 LEU A N 1
ATOM 3623 C CA . LEU A 1 477 ? -13.309 -21.735 7.435 1.00 74.62 477 LEU A CA 1
ATOM 3624 C C . LEU A 1 477 ? -14.141 -22.775 6.649 1.00 74.62 477 LEU A C 1
ATOM 3626 O O . LEU A 1 477 ? -15.038 -23.410 7.209 1.00 74.62 477 LEU A O 1
ATOM 3630 N N . PRO A 1 478 ? -13.833 -23.031 5.362 1.00 66.31 478 PRO A N 1
ATOM 3631 C CA . PRO A 1 478 ? -14.684 -23.834 4.475 1.00 66.31 478 PRO A CA 1
ATOM 3632 C C . PRO A 1 478 ? -14.760 -25.326 4.854 1.00 66.31 478 PRO A C 1
ATOM 3634 O O . PRO A 1 478 ? -15.641 -26.046 4.389 1.00 66.31 478 PRO A O 1
ATOM 3637 N N . ALA A 1 479 ? -13.835 -25.808 5.692 1.00 66.44 479 ALA A N 1
ATOM 3638 C CA . ALA A 1 479 ? -13.737 -27.202 6.133 1.00 66.44 479 ALA A CA 1
ATOM 3639 C C . ALA A 1 479 ? -14.153 -27.423 7.604 1.00 66.44 479 ALA A C 1
ATOM 3641 O O . ALA A 1 479 ? -13.879 -28.491 8.166 1.00 66.44 479 ALA A O 1
ATOM 3642 N N . VAL A 1 480 ? -14.789 -26.431 8.239 1.00 72.12 480 VAL A N 1
ATOM 3643 C CA . VAL A 1 480 ? -15.202 -26.463 9.651 1.00 72.12 480 VAL A CA 1
ATOM 3644 C C . VAL A 1 480 ? -16.726 -26.407 9.745 1.00 72.12 480 VAL A C 1
ATOM 3646 O O . VAL A 1 480 ? -17.379 -25.654 9.031 1.00 72.12 480 VAL A O 1
ATOM 3649 N N . ASN A 1 481 ? -17.304 -27.236 10.615 1.00 75.88 481 ASN A N 1
ATOM 3650 C CA . ASN A 1 481 ? -18.733 -27.201 10.928 1.00 75.88 481 ASN A CA 1
ATOM 3651 C C . ASN A 1 481 ? -18.944 -26.356 12.196 1.00 75.88 481 ASN A C 1
ATOM 3653 O O . ASN A 1 481 ? -18.216 -26.566 13.169 1.00 75.88 481 ASN A O 1
ATOM 3657 N N . VAL A 1 482 ? -19.937 -25.457 12.174 1.00 79.06 482 VAL A N 1
ATOM 3658 C CA . VAL A 1 482 ? -20.298 -24.534 13.265 1.00 79.06 482 VAL A CA 1
ATOM 3659 C C . VAL A 1 482 ? -20.463 -25.237 14.613 1.00 79.06 482 VAL A C 1
ATOM 3661 O O . VAL A 1 482 ? -19.985 -24.735 15.620 1.00 79.06 482 VAL A O 1
ATOM 3664 N N . GLU A 1 483 ? -21.007 -26.458 14.632 1.00 80.69 483 GLU A N 1
ATOM 3665 C CA . GLU A 1 483 ? -21.203 -27.240 15.864 1.00 80.69 483 GLU A CA 1
ATOM 3666 C C . GLU A 1 483 ? -19.892 -27.621 16.573 1.00 80.69 483 GLU A C 1
ATOM 3668 O O . GLU A 1 483 ? -19.904 -28.013 17.735 1.00 80.69 483 GLU A O 1
ATOM 3673 N N . ASN A 1 484 ? -18.757 -27.553 15.871 1.00 80.62 484 ASN A N 1
ATOM 3674 C CA . ASN A 1 484 ? -17.443 -27.860 16.433 1.00 80.62 484 ASN A CA 1
ATOM 3675 C C . ASN A 1 484 ? -16.631 -26.601 16.766 1.00 80.62 484 ASN A C 1
ATOM 3677 O O . ASN A 1 484 ? -15.500 -26.748 17.221 1.00 80.62 484 ASN A O 1
ATOM 3681 N N . LEU A 1 485 ? -17.166 -25.404 16.502 1.00 86.94 485 LEU A N 1
ATOM 3682 C CA . LEU A 1 485 ? -16.546 -24.124 16.840 1.00 86.94 485 LEU A CA 1
ATOM 3683 C C . LEU A 1 485 ? -17.039 -23.672 18.213 1.00 86.94 485 LEU A C 1
ATOM 3685 O O . LEU A 1 485 ? -18.236 -23.472 18.410 1.00 86.94 485 LEU A O 1
ATOM 3689 N N . HIS A 1 486 ? -16.114 -23.491 19.148 1.00 90.19 486 HIS A N 1
ATOM 3690 C CA . HIS A 1 486 ? -16.408 -23.017 20.498 1.00 90.19 486 HIS A CA 1
ATOM 3691 C C . HIS A 1 486 ? -15.281 -22.119 21.027 1.00 90.19 486 HIS A C 1
ATOM 3693 O O . HIS A 1 486 ? -14.185 -22.091 20.465 1.00 90.19 486 HIS A O 1
ATOM 3699 N N . LEU A 1 487 ? -15.549 -21.371 22.096 1.00 90.94 487 LEU A N 1
ATOM 3700 C CA . LEU A 1 487 ? -14.542 -20.581 22.817 1.00 90.94 487 LEU A CA 1
ATOM 3701 C C . LEU A 1 487 ? -13.711 -21.463 23.769 1.00 90.94 487 LEU A C 1
ATOM 3703 O O . LEU A 1 487 ? -13.801 -22.689 23.738 1.00 90.94 487 LEU A O 1
ATOM 3707 N N . LEU A 1 488 ? -12.894 -20.871 24.645 1.00 86.75 488 LEU A N 1
ATOM 3708 C CA . LEU A 1 488 ? -12.155 -21.623 25.670 1.00 86.75 488 LEU A CA 1
ATOM 3709 C C . LEU A 1 488 ? -13.068 -22.512 26.533 1.00 86.75 488 LEU A C 1
ATOM 3711 O O . LEU A 1 488 ? -12.635 -23.582 26.968 1.00 86.75 488 LEU A O 1
ATOM 3715 N N . ASP A 1 489 ? -14.314 -22.086 26.750 1.00 86.44 489 ASP A N 1
ATOM 3716 C CA . ASP A 1 489 ? -15.382 -22.930 27.282 1.00 86.44 489 ASP A CA 1
ATOM 3717 C C . ASP A 1 489 ? -16.141 -23.647 26.142 1.00 86.44 489 ASP A C 1
ATOM 3719 O O . ASP A 1 489 ? -16.739 -22.974 25.295 1.00 86.44 489 ASP A O 1
ATOM 3723 N N . PRO A 1 490 ? -16.149 -24.995 26.103 1.00 84.38 490 PRO A N 1
ATOM 3724 C CA . PRO A 1 490 ? -16.882 -25.771 25.102 1.00 84.38 490 PRO A CA 1
ATOM 3725 C C . PRO A 1 490 ? -18.396 -25.540 25.082 1.00 84.38 490 PRO A C 1
ATOM 3727 O O . PRO A 1 490 ? -19.015 -25.795 24.050 1.00 84.38 490 PRO A O 1
ATOM 3730 N N . ASP A 1 491 ? -18.992 -25.075 26.185 1.00 86.00 491 ASP A N 1
ATOM 3731 C CA . ASP A 1 491 ? -20.429 -24.777 26.244 1.00 86.00 491 ASP A CA 1
ATOM 3732 C C . ASP A 1 491 ? -20.775 -23.454 25.526 1.00 86.00 491 ASP A C 1
ATOM 3734 O O . ASP A 1 491 ? -21.933 -23.213 25.180 1.00 86.00 491 ASP A O 1
ATOM 3738 N N . CYS A 1 492 ? -19.771 -22.622 25.226 1.00 88.44 492 CYS A N 1
ATOM 3739 C CA . CYS A 1 492 ? -19.913 -21.385 24.461 1.00 88.44 492 CYS A CA 1
ATOM 3740 C C . CYS A 1 492 ? -19.587 -21.617 22.979 1.00 88.44 492 CYS A C 1
ATOM 3742 O O . CYS A 1 492 ? -18.494 -21.305 22.493 1.00 88.44 492 CYS A O 1
ATOM 3744 N N . GLY A 1 493 ? -20.548 -22.218 22.277 1.00 87.06 493 GLY A N 1
ATOM 3745 C CA . GLY A 1 493 ? -20.466 -22.539 20.853 1.00 87.06 493 GLY A CA 1
ATOM 3746 C C . GLY A 1 493 ? -20.758 -21.356 19.924 1.00 87.06 493 GLY A C 1
ATOM 3747 O O . GLY A 1 493 ? -21.397 -20.376 20.306 1.00 87.06 493 GLY A O 1
ATOM 3748 N N . ALA A 1 494 ? -20.312 -21.471 18.675 1.00 88.19 494 ALA A N 1
ATOM 3749 C CA . ALA A 1 494 ? -20.636 -20.519 17.621 1.00 88.19 494 ALA A CA 1
ATOM 3750 C C . ALA A 1 494 ? -22.093 -20.645 17.150 1.00 88.19 494 ALA A C 1
ATOM 3752 O O . ALA A 1 494 ? -22.687 -21.724 17.157 1.00 88.19 494 ALA A O 1
ATOM 3753 N N . THR A 1 495 ? -22.646 -19.532 16.678 1.00 87.75 495 THR A N 1
ATOM 3754 C CA . THR A 1 495 ? -23.951 -19.471 16.009 1.00 87.75 495 THR A CA 1
ATOM 3755 C C . THR A 1 495 ? -23.763 -19.139 14.529 1.00 87.75 495 THR A C 1
ATOM 3757 O O . THR A 1 495 ? -22.794 -18.479 14.158 1.00 87.75 495 THR A O 1
ATOM 3760 N N . GLU A 1 496 ? -24.646 -19.638 13.663 1.00 82.62 496 GLU A N 1
ATOM 3761 C CA . GLU A 1 496 ? -24.616 -19.354 12.221 1.00 82.62 496 GLU A CA 1
ATOM 3762 C C . GLU A 1 496 ? -25.690 -18.317 11.896 1.00 82.62 496 GLU A C 1
ATOM 3764 O O . GLU A 1 496 ? -26.857 -18.494 12.252 1.00 82.62 496 GLU A O 1
ATOM 3769 N N . ASP A 1 497 ? -25.287 -17.236 11.234 1.00 79.56 497 ASP A N 1
ATOM 3770 C CA . ASP A 1 497 ? -26.206 -16.259 10.664 1.00 79.56 497 ASP A CA 1
ATOM 3771 C C . ASP A 1 497 ? -26.317 -16.523 9.156 1.00 79.56 497 ASP A C 1
ATOM 3773 O O . ASP A 1 497 ? -25.413 -16.186 8.388 1.00 79.56 497 ASP A O 1
ATOM 3777 N N . GLU A 1 498 ? -27.398 -17.195 8.741 1.00 74.81 498 GLU A N 1
ATOM 3778 C CA . GLU A 1 498 ? -27.617 -17.588 7.340 1.00 74.81 498 GLU A CA 1
ATOM 3779 C C . GLU A 1 498 ? -27.800 -16.380 6.404 1.00 74.81 498 GLU A C 1
ATOM 3781 O O . GLU A 1 498 ? -27.539 -16.500 5.205 1.00 74.81 498 GLU A O 1
ATOM 3786 N N . ASP A 1 499 ? -28.234 -15.227 6.927 1.00 76.00 499 ASP A N 1
ATOM 3787 C CA . ASP A 1 499 ? -28.461 -14.019 6.128 1.00 76.00 499 ASP A CA 1
ATOM 3788 C C . ASP A 1 499 ? -27.144 -13.273 5.839 1.00 76.00 499 ASP A C 1
ATOM 3790 O O . ASP A 1 499 ? -26.995 -12.671 4.772 1.00 76.00 499 ASP A O 1
ATOM 3794 N N . GLU A 1 500 ? -26.176 -13.333 6.762 1.00 70.50 500 GLU A N 1
ATOM 3795 C CA . GLU A 1 500 ? -24.866 -12.671 6.642 1.00 70.50 500 GLU A CA 1
ATOM 3796 C C . GLU A 1 500 ? -23.714 -13.617 6.221 1.00 70.50 500 GLU A C 1
ATOM 3798 O O . GLU A 1 500 ? -22.618 -13.136 5.939 1.00 70.50 500 GLU A O 1
ATOM 3803 N N . ASP A 1 501 ? -23.946 -14.935 6.125 1.00 79.69 501 ASP A N 1
ATOM 3804 C CA . ASP A 1 501 ? -22.951 -15.992 5.816 1.00 79.69 501 ASP A CA 1
ATOM 3805 C C . ASP A 1 501 ? -21.705 -15.946 6.731 1.00 79.69 501 ASP A C 1
ATOM 3807 O O . ASP A 1 501 ? -20.551 -16.097 6.305 1.00 79.69 501 ASP A O 1
ATOM 3811 N N . VAL A 1 502 ? -21.947 -15.725 8.029 1.00 82.81 502 VAL A N 1
ATOM 3812 C CA . VAL A 1 502 ? -20.917 -15.624 9.077 1.00 82.81 502 VAL A CA 1
ATOM 3813 C C . VAL A 1 502 ? -21.188 -16.562 10.260 1.00 82.81 502 VAL A C 1
ATOM 3815 O O . VAL A 1 502 ? -22.330 -16.832 10.634 1.00 82.81 502 VAL A O 1
ATOM 3818 N N . PHE A 1 503 ? -20.112 -17.018 10.902 1.00 85.88 503 PHE A N 1
ATOM 3819 C CA . PHE A 1 503 ? -20.129 -17.624 12.231 1.00 85.88 503 PHE A CA 1
ATOM 3820 C C . PHE A 1 503 ? -19.961 -16.532 13.293 1.00 85.88 503 PHE A C 1
ATOM 3822 O O . PHE A 1 503 ? -18.938 -15.846 13.309 1.00 85.88 503 PHE A O 1
ATOM 3829 N N . LYS A 1 504 ? -20.935 -16.380 14.193 1.00 87.81 504 LYS A N 1
ATOM 3830 C CA . LYS A 1 504 ? -20.911 -15.409 15.296 1.00 87.81 504 LYS A CA 1
ATOM 3831 C C . LYS A 1 504 ? -20.530 -16.096 16.603 1.00 87.81 504 LYS A C 1
ATOM 3833 O O . LYS A 1 504 ? -21.137 -17.104 16.978 1.00 87.81 504 LYS A O 1
ATOM 3838 N N . LEU A 1 505 ? -19.536 -15.545 17.295 1.00 88.94 505 LEU A N 1
ATOM 3839 C CA . LEU A 1 505 ? -19.154 -15.932 18.652 1.00 88.94 505 LEU A CA 1
ATOM 3840 C C . LEU A 1 505 ? -19.205 -14.697 19.549 1.00 88.94 505 LEU A C 1
ATOM 3842 O O . LEU A 1 505 ? -18.643 -13.660 19.208 1.00 88.94 505 LEU A O 1
ATOM 3846 N N . GLU A 1 506 ? -19.859 -14.824 20.698 1.00 87.81 506 GLU A N 1
ATOM 3847 C CA . GLU A 1 506 ? -20.030 -13.755 21.680 1.00 87.81 506 GLU A CA 1
ATOM 3848 C C . GLU A 1 506 ? -19.795 -14.315 23.082 1.00 87.81 506 GLU A C 1
ATOM 3850 O O . GLU A 1 506 ? -20.173 -15.447 23.387 1.00 87.81 506 GLU A O 1
ATOM 3855 N N . THR A 1 507 ? -19.145 -13.528 23.934 1.00 82.44 507 THR A N 1
ATOM 3856 C CA . THR A 1 507 ? -18.956 -13.854 25.346 1.00 82.44 507 THR A CA 1
ATOM 3857 C C . THR A 1 507 ? -18.934 -12.598 26.197 1.00 82.44 507 THR A C 1
ATOM 3859 O O . THR A 1 507 ? -18.377 -11.574 25.809 1.00 82.44 507 THR A O 1
ATOM 3862 N N . HIS A 1 508 ? -19.447 -12.704 27.419 1.00 81.25 508 HIS A N 1
ATOM 3863 C CA . HIS A 1 508 ? -19.192 -11.717 28.461 1.00 81.25 508 HIS A CA 1
ATOM 3864 C C . HIS A 1 508 ? -17.707 -11.765 28.888 1.00 81.25 508 HIS A C 1
ATOM 3866 O O . HIS A 1 508 ? -17.085 -12.832 28.871 1.00 81.25 508 HIS A O 1
ATOM 3872 N N . LEU A 1 509 ? -17.122 -10.633 29.299 1.00 69.50 509 LEU A N 1
ATOM 3873 C CA . LEU A 1 509 ? -15.682 -10.497 29.610 1.00 69.50 509 LEU A CA 1
ATOM 3874 C C . LEU A 1 509 ? -15.205 -11.395 30.769 1.00 69.50 509 LEU A C 1
ATOM 3876 O O . LEU A 1 509 ? -14.005 -11.590 30.946 1.00 69.50 509 LEU A O 1
ATOM 3880 N N . GLN A 1 510 ? -16.138 -11.921 31.566 1.00 71.94 510 GLN A N 1
ATOM 3881 C CA . GLN A 1 510 ? -15.887 -12.772 32.740 1.00 71.94 510 GLN A CA 1
ATOM 3882 C C . GLN A 1 510 ? -16.436 -14.202 32.583 1.00 71.94 510 GLN A C 1
ATOM 3884 O O . GLN A 1 510 ? -16.415 -14.979 33.535 1.00 71.94 510 GLN A O 1
ATOM 3889 N N . GLU A 1 511 ? -16.951 -14.554 31.405 1.00 77.25 511 GLU A N 1
ATOM 3890 C CA . GLU A 1 511 ? -17.564 -15.858 31.127 1.00 77.25 511 GLU A CA 1
ATOM 3891 C C . GLU A 1 511 ? -16.850 -16.567 29.960 1.00 77.25 511 GLU A C 1
ATOM 3893 O O . GLU A 1 511 ? -15.825 -16.096 29.455 1.00 77.25 511 GLU A O 1
ATOM 3898 N N . CYS A 1 512 ? -17.337 -17.755 29.584 1.00 80.19 512 CYS A N 1
ATOM 3899 C CA . CYS A 1 512 ? -16.826 -18.591 28.488 1.00 80.19 512 CYS A CA 1
ATOM 3900 C C . CYS A 1 512 ? -15.308 -18.832 28.483 1.00 80.19 512 CYS A C 1
ATOM 3902 O O . CYS A 1 512 ? -14.669 -18.896 27.427 1.00 80.19 512 CYS A O 1
ATOM 3904 N N . GLY A 1 513 ? -14.707 -18.941 29.670 1.00 77.69 513 GLY A N 1
ATOM 3905 C CA . GLY A 1 513 ? -13.272 -19.176 29.820 1.00 77.69 513 GLY A CA 1
ATOM 3906 C C . GLY A 1 513 ? -12.384 -17.988 29.431 1.00 77.69 513 GLY A C 1
ATOM 3907 O O . GLY A 1 513 ? -11.172 -18.176 29.307 1.00 77.69 513 GLY A O 1
ATOM 3908 N N . THR A 1 514 ? -12.951 -16.788 29.254 1.00 81.62 514 THR A N 1
ATOM 3909 C CA . THR A 1 514 ? -12.211 -15.556 28.942 1.00 81.62 514 THR A CA 1
ATOM 3910 C C . THR A 1 514 ? -11.158 -15.279 30.015 1.00 81.62 514 THR A C 1
ATOM 3912 O O . THR A 1 514 ? -11.428 -15.287 31.215 1.00 81.62 514 THR A O 1
ATOM 3915 N N . ARG A 1 515 ? -9.918 -15.061 29.582 1.00 79.19 515 ARG A N 1
ATOM 3916 C CA . ARG A 1 515 ? -8.764 -14.783 30.435 1.00 79.19 515 ARG A CA 1
ATOM 3917 C C . ARG A 1 515 ? -8.598 -13.278 30.572 1.00 79.19 515 ARG A C 1
ATOM 3919 O O . ARG A 1 515 ? -8.639 -12.554 29.586 1.00 79.19 515 ARG A O 1
ATOM 3926 N N . GLN A 1 516 ? -8.348 -12.809 31.786 1.00 75.81 516 GLN A N 1
ATOM 3927 C CA . GLN A 1 516 ? -8.032 -11.409 32.042 1.00 75.81 516 GLN A CA 1
ATOM 3928 C C . GLN A 1 516 ? -6.548 -11.261 32.382 1.00 75.81 516 GLN A C 1
ATOM 3930 O O . GLN A 1 516 ? -6.040 -11.910 33.296 1.00 75.81 516 GLN A O 1
ATOM 3935 N N . GLU A 1 517 ? -5.863 -10.365 31.679 1.00 65.12 517 GLU A N 1
ATOM 3936 C CA . GLU A 1 517 ? -4.478 -9.992 31.934 1.00 65.12 517 GLU A CA 1
ATOM 3937 C C . GLU A 1 517 ? -4.363 -8.480 32.165 1.00 65.12 517 GLU A C 1
ATOM 3939 O O . GLU A 1 517 ? -4.879 -7.654 31.411 1.00 65.12 517 GLU A O 1
ATOM 3944 N N . THR A 1 518 ? -3.645 -8.091 33.219 1.00 54.78 518 THR A N 1
ATOM 3945 C CA . THR A 1 518 ? -3.298 -6.686 33.463 1.00 54.78 518 THR A CA 1
ATOM 3946 C C . THR A 1 518 ? -1.925 -6.425 32.858 1.00 54.78 518 THR A C 1
ATOM 3948 O O . THR A 1 518 ? -0.931 -7.007 33.294 1.00 54.78 518 THR A O 1
ATOM 3951 N N . SER A 1 519 ? -1.856 -5.554 31.853 1.00 39.28 519 SER A N 1
ATOM 3952 C CA . SER A 1 519 ? -0.609 -5.220 31.161 1.00 39.28 519 SER A CA 1
ATOM 3953 C C . SER A 1 519 ? -0.246 -3.766 31.446 1.00 39.28 519 SER A C 1
ATOM 3955 O O . SER A 1 519 ? -0.762 -2.857 30.809 1.00 39.28 519 SER A O 1
ATOM 3957 N N . GLY A 1 520 ? 0.625 -3.543 32.434 1.00 47.97 520 GLY A N 1
ATOM 3958 C CA . GLY A 1 520 ? 1.027 -2.195 32.854 1.00 47.97 520 GLY A CA 1
ATOM 3959 C C . GLY A 1 520 ? -0.006 -1.456 33.719 1.00 47.97 520 GLY A C 1
ATOM 3960 O O . GLY A 1 520 ? -1.022 -2.014 34.132 1.00 47.97 520 GLY A O 1
ATOM 3961 N N . ASP A 1 521 ? 0.286 -0.191 34.037 1.00 52.53 521 ASP A N 1
ATOM 3962 C CA . ASP A 1 521 ? -0.507 0.651 34.953 1.00 52.53 521 ASP A CA 1
ATOM 3963 C C . ASP A 1 521 ? -1.736 1.311 34.288 1.00 52.53 521 ASP A C 1
ATOM 3965 O O . ASP A 1 521 ? -2.488 2.033 34.953 1.00 52.53 521 ASP A O 1
ATOM 3969 N N . ASP A 1 522 ? -1.963 1.084 32.994 1.00 52.91 522 ASP A N 1
ATOM 3970 C CA . ASP A 1 522 ? -2.805 1.912 32.124 1.00 52.91 522 ASP A CA 1
ATOM 3971 C C . ASP A 1 522 ? -3.844 1.152 31.277 1.00 52.91 522 ASP A C 1
ATOM 3973 O O . ASP A 1 522 ? -4.720 1.807 30.704 1.00 52.91 522 ASP A O 1
ATOM 3977 N N . LYS A 1 523 ? -3.836 -0.192 31.245 1.00 52.69 523 LYS A N 1
ATOM 3978 C CA . LYS A 1 523 ? -4.831 -0.987 30.496 1.00 52.69 523 LYS A CA 1
ATOM 3979 C C . LYS A 1 523 ? -5.248 -2.314 31.144 1.00 52.69 523 LYS A C 1
ATOM 3981 O O . LYS A 1 523 ? -4.475 -2.945 31.862 1.00 52.69 523 LYS A O 1
ATOM 3986 N N . PHE A 1 524 ? -6.471 -2.750 30.842 1.00 65.19 524 PHE A N 1
ATOM 3987 C CA . PHE A 1 524 ? -6.973 -4.110 31.072 1.00 65.19 524 PHE A CA 1
ATOM 3988 C C . PHE A 1 524 ? -7.049 -4.855 29.739 1.00 65.19 524 PHE A C 1
ATOM 3990 O O . PHE A 1 524 ? -7.526 -4.283 28.763 1.00 65.19 524 PHE A O 1
ATOM 3997 N N . ILE A 1 525 ? -6.587 -6.103 29.689 1.00 72.31 525 ILE A N 1
ATOM 3998 C CA . ILE A 1 525 ? -6.669 -6.954 28.498 1.00 72.31 525 ILE A CA 1
ATOM 3999 C C . ILE A 1 525 ? -7.547 -8.162 28.827 1.00 72.31 525 ILE A C 1
ATOM 4001 O O . ILE A 1 525 ? -7.286 -8.866 29.799 1.00 72.31 525 ILE A O 1
ATOM 4005 N N . PHE A 1 526 ? -8.568 -8.412 28.017 1.00 79.81 526 PHE A N 1
ATOM 4006 C CA . PHE A 1 526 ? -9.388 -9.623 28.074 1.00 79.81 526 PHE A CA 1
ATOM 4007 C C . PHE A 1 526 ? -9.134 -10.440 26.819 1.00 79.81 526 PHE A C 1
ATOM 4009 O O . PHE A 1 526 ? -9.176 -9.875 25.734 1.00 79.81 526 PHE A O 1
ATOM 4016 N N . SER A 1 527 ? -8.842 -11.731 26.945 1.00 80.44 527 SER A N 1
ATOM 4017 C CA . SER A 1 527 ? -8.494 -12.606 25.827 1.00 80.44 527 SER A CA 1
ATOM 4018 C C . SER A 1 527 ? -9.249 -13.932 25.868 1.00 80.44 527 SER A C 1
ATOM 4020 O O . SER A 1 527 ? -9.509 -14.497 26.927 1.00 80.44 527 SER A O 1
ATOM 4022 N N . ASN A 1 528 ? -9.603 -14.455 24.701 1.00 85.75 528 ASN A N 1
ATOM 4023 C CA . ASN A 1 528 ? -10.204 -15.779 24.539 1.00 85.75 528 ASN A CA 1
ATOM 4024 C C . ASN A 1 528 ? -9.695 -16.391 23.225 1.00 85.75 528 ASN A C 1
ATOM 4026 O O . ASN A 1 528 ? -8.902 -15.780 22.506 1.00 85.75 528 ASN A O 1
ATOM 4030 N N . GLU A 1 529 ? -10.066 -17.629 22.942 1.00 85.19 529 GLU A N 1
ATOM 4031 C CA . GLU A 1 529 ? -9.526 -18.407 21.838 1.00 85.19 529 GLU A CA 1
ATOM 4032 C C . GLU A 1 529 ? -10.626 -19.259 21.217 1.00 85.19 529 GLU A C 1
ATOM 4034 O O . GLU A 1 529 ? -11.360 -19.953 21.917 1.00 85.19 529 GLU A O 1
ATOM 4039 N N . ILE A 1 530 ? -10.741 -19.189 19.893 1.00 87.31 530 ILE A N 1
ATOM 4040 C CA . ILE A 1 530 ? -11.698 -19.976 19.120 1.00 87.31 530 ILE A CA 1
ATOM 4041 C C . ILE A 1 530 ? -11.054 -21.309 18.782 1.00 87.31 530 ILE A C 1
ATOM 4043 O O . ILE A 1 530 ? -9.994 -21.349 18.150 1.00 87.31 530 ILE A O 1
ATOM 4047 N N . ILE A 1 531 ? -11.722 -22.388 19.161 1.00 82.56 531 ILE A N 1
ATOM 4048 C CA . ILE A 1 531 ? -11.222 -23.750 19.064 1.00 82.56 531 ILE A CA 1
ATOM 4049 C C . ILE A 1 531 ? -12.164 -24.569 18.181 1.00 82.56 531 ILE A C 1
ATOM 4051 O O . ILE A 1 531 ? -13.380 -24.565 18.363 1.00 82.56 531 ILE A O 1
ATOM 4055 N N . ALA A 1 532 ? -11.581 -25.315 17.241 1.00 83.38 532 ALA A N 1
ATOM 4056 C CA . ALA A 1 532 ? -12.245 -26.434 16.583 1.00 83.38 532 ALA A CA 1
ATOM 4057 C C . ALA A 1 532 ? -11.303 -27.638 16.552 1.00 83.38 532 ALA A C 1
ATOM 4059 O O . ALA A 1 532 ? -10.192 -27.558 16.026 1.00 83.38 532 ALA A O 1
ATOM 4060 N N . ASN A 1 533 ? -11.733 -28.765 17.118 1.00 72.06 533 ASN A N 1
ATOM 4061 C CA . ASN A 1 533 ? -10.901 -29.962 17.229 1.00 72.06 533 ASN A CA 1
ATOM 4062 C C . ASN A 1 533 ? -11.038 -30.894 16.013 1.00 72.06 533 ASN A C 1
ATOM 4064 O O . ASN A 1 533 ? -12.112 -31.063 15.430 1.00 72.06 533 ASN A O 1
ATOM 4068 N N . GLN A 1 534 ? -9.937 -31.566 15.667 1.00 68.62 534 GLN A N 1
ATOM 4069 C CA . GLN A 1 534 ? -9.924 -32.641 14.674 1.00 68.62 534 GLN A CA 1
ATOM 4070 C C . GLN A 1 534 ? -10.543 -33.923 15.239 1.00 68.62 534 GLN A C 1
ATOM 4072 O O . GLN A 1 534 ? -10.110 -34.426 16.276 1.00 68.62 534 GLN A O 1
ATOM 4077 N N . VAL A 1 535 ? -11.510 -34.506 14.525 1.00 61.28 535 VAL A N 1
ATOM 4078 C CA . VAL A 1 535 ? -12.125 -35.782 14.911 1.00 61.28 535 VAL A CA 1
ATOM 4079 C C . VAL A 1 535 ? -11.438 -36.910 14.151 1.00 61.28 535 VAL A C 1
ATOM 4081 O O . VAL A 1 535 ? -11.551 -37.014 12.927 1.00 61.28 535 VAL A O 1
ATOM 4084 N N . THR A 1 536 ? -10.726 -37.767 14.884 1.00 55.28 536 THR A N 1
ATOM 4085 C CA . THR A 1 536 ? -10.117 -38.988 14.339 1.00 55.28 536 THR A CA 1
ATOM 4086 C C . THR A 1 536 ? -11.030 -40.172 14.625 1.00 55.28 536 THR A C 1
ATOM 4088 O O . THR A 1 536 ? -11.286 -40.498 15.781 1.00 55.28 536 THR A O 1
ATOM 4091 N N . TYR A 1 537 ? -11.530 -40.812 13.573 1.00 60.81 537 TYR A N 1
ATOM 4092 C CA . TYR A 1 537 ? -12.374 -42.000 13.674 1.00 60.81 537 TYR A CA 1
ATOM 4093 C C . TYR A 1 537 ? -11.521 -43.268 13.811 1.00 60.81 537 TYR A C 1
ATOM 4095 O O . TYR A 1 537 ? -10.373 -43.305 13.370 1.00 60.81 537 TYR A O 1
ATOM 4103 N N . ASP A 1 538 ? -12.106 -44.345 14.345 1.00 56.53 538 ASP A N 1
ATOM 4104 C CA . ASP A 1 538 ? -11.430 -45.638 14.572 1.00 56.53 538 ASP A CA 1
ATOM 4105 C C . ASP A 1 538 ? -10.802 -46.258 13.305 1.00 56.53 538 ASP A C 1
ATOM 4107 O O . ASP A 1 538 ? -9.922 -47.113 13.386 1.00 56.53 538 ASP A O 1
ATOM 4111 N N . ASN A 1 539 ? -11.232 -45.827 12.114 1.00 60.44 539 ASN A N 1
ATOM 4112 C CA . ASN A 1 539 ? -10.665 -46.231 10.825 1.00 60.44 539 ASN A CA 1
ATOM 4113 C C . ASN A 1 539 ? -9.444 -45.392 10.388 1.00 60.44 539 ASN A C 1
ATOM 4115 O O . ASN A 1 539 ? -8.972 -45.554 9.263 1.00 60.44 539 ASN A O 1
ATOM 4119 N N . GLY A 1 540 ? -8.957 -44.486 11.239 1.00 43.62 540 GLY A N 1
ATOM 4120 C CA . GLY A 1 540 ? -7.855 -43.569 10.947 1.00 43.62 540 GLY A CA 1
ATOM 4121 C C . GLY A 1 540 ? -8.234 -42.389 10.048 1.00 43.62 540 GLY A C 1
ATOM 4122 O O . GLY A 1 540 ? -7.352 -41.631 9.651 1.00 43.62 540 GLY A O 1
ATOM 4123 N N . ALA A 1 541 ? -9.517 -42.212 9.706 1.00 42.44 541 ALA A N 1
ATOM 4124 C CA . ALA A 1 541 ? -9.970 -41.032 8.980 1.00 42.44 541 ALA A CA 1
ATOM 4125 C C . ALA A 1 541 ? -10.012 -39.828 9.927 1.00 42.44 541 ALA A C 1
ATOM 4127 O O . ALA A 1 541 ? -10.674 -39.873 10.963 1.00 42.44 541 ALA A O 1
ATOM 4128 N N . VAL A 1 542 ? -9.335 -38.747 9.548 1.00 53.44 542 VAL A N 1
ATOM 4129 C CA . VAL A 1 542 ? -9.392 -37.457 10.242 1.00 53.44 542 VAL A CA 1
ATOM 4130 C C . VAL A 1 542 ? -10.373 -36.563 9.485 1.00 53.44 542 VAL A C 1
ATOM 4132 O O . VAL A 1 542 ? -10.244 -36.398 8.271 1.00 53.44 542 VAL A O 1
ATOM 4135 N N . ARG A 1 543 ? -11.383 -36.028 10.175 1.00 56.22 543 ARG A N 1
ATOM 4136 C CA . ARG A 1 543 ? -12.309 -35.012 9.645 1.00 56.22 543 ARG A CA 1
ATOM 4137 C C . ARG A 1 543 ? -12.221 -33.738 10.489 1.00 56.22 543 ARG A C 1
ATOM 4139 O O . ARG A 1 543 ? -11.869 -33.810 11.665 1.00 56.22 543 ARG A O 1
ATOM 4146 N N . ASN A 1 544 ? -12.600 -32.617 9.874 1.00 59.03 544 ASN A N 1
ATOM 4147 C CA . ASN A 1 544 ? -12.482 -31.240 10.369 1.00 59.03 544 ASN A CA 1
ATOM 4148 C C . ASN A 1 544 ? -11.044 -30.697 10.322 1.00 59.03 544 ASN A C 1
ATOM 4150 O O . ASN A 1 544 ? -10.067 -31.437 10.445 1.00 59.03 544 ASN A O 1
A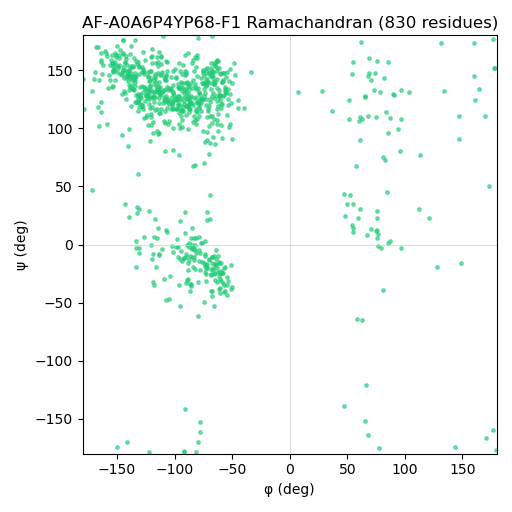TOM 4154 N N . GLN A 1 545 ? -10.915 -29.393 10.097 1.00 64.25 545 GLN A N 1
ATOM 4155 C CA . GLN A 1 545 ? -9.645 -28.674 10.178 1.00 64.25 545 GLN A CA 1
ATOM 4156 C C . GLN A 1 545 ? -9.464 -28.153 11.612 1.00 64.25 545 GLN A C 1
ATOM 4158 O O . GLN A 1 545 ? -10.430 -27.629 12.166 1.00 64.25 545 GLN A O 1
ATOM 4163 N N . PRO A 1 546 ? -8.283 -28.316 12.239 1.00 68.94 546 PRO A N 1
ATOM 4164 C CA . PRO A 1 546 ? -8.066 -27.813 13.581 1.00 68.94 546 PRO A CA 1
ATOM 4165 C C . PRO A 1 546 ? -7.959 -26.288 13.511 1.00 68.94 546 PRO A C 1
ATOM 4167 O O . PRO A 1 546 ? -7.156 -25.762 12.739 1.00 68.94 546 PRO A O 1
ATOM 4170 N N . VAL A 1 547 ? -8.778 -25.593 14.294 1.00 72.94 547 VAL A N 1
ATOM 4171 C CA . VAL A 1 547 ? -8.781 -24.128 14.390 1.00 72.94 547 VAL A CA 1
ATOM 4172 C C . VAL A 1 547 ? -8.354 -23.748 15.793 1.00 72.94 547 VAL A C 1
ATOM 4174 O O . VAL A 1 547 ? -8.840 -24.334 16.758 1.00 72.94 547 VAL A O 1
ATOM 4177 N N . ASN A 1 548 ? -7.429 -22.795 15.887 1.00 78.38 548 ASN A N 1
ATOM 4178 C CA . ASN A 1 548 ? -7.004 -22.211 17.147 1.00 78.38 548 ASN A CA 1
ATOM 4179 C C . ASN A 1 548 ? -6.675 -20.730 16.924 1.00 78.38 548 ASN A C 1
ATOM 4181 O O . ASN A 1 548 ? -5.588 -20.406 16.439 1.00 78.38 548 ASN A O 1
ATOM 4185 N N . LEU A 1 549 ? -7.647 -19.851 17.169 1.00 76.25 549 LEU A N 1
ATOM 4186 C CA . LEU A 1 549 ? -7.554 -18.421 16.859 1.00 76.25 549 LEU A CA 1
ATOM 4187 C C . LEU A 1 549 ? -7.722 -17.588 18.139 1.00 76.25 549 LEU A C 1
ATOM 4189 O O . LEU A 1 549 ? -8.850 -17.440 18.614 1.00 76.25 549 LEU A O 1
ATOM 4193 N N . PRO A 1 550 ? -6.634 -17.046 18.713 1.00 78.38 550 PRO A N 1
ATOM 4194 C CA . PRO A 1 550 ? -6.716 -16.178 19.880 1.00 78.38 550 PRO A CA 1
ATOM 4195 C C . PRO A 1 550 ? -7.182 -14.770 19.493 1.00 78.38 550 PRO A C 1
ATOM 4197 O O . PRO A 1 550 ? -6.780 -14.232 18.461 1.00 78.38 550 PRO A O 1
ATOM 4200 N N . PHE A 1 551 ? -7.979 -14.143 20.353 1.00 80.19 551 PHE A N 1
ATOM 4201 C CA . PHE A 1 551 ? -8.428 -12.762 20.202 1.00 80.19 551 PHE A CA 1
ATOM 4202 C C . PHE A 1 551 ? -8.497 -12.050 21.557 1.00 80.19 551 PHE A C 1
ATOM 4204 O O . PHE A 1 551 ? -8.572 -12.699 22.602 1.00 80.19 551 PHE A O 1
ATOM 4211 N N . GLN A 1 552 ? -8.421 -10.713 21.556 1.00 79.19 552 GLN A N 1
ATOM 4212 C CA . GLN A 1 552 ? -8.413 -9.923 22.788 1.00 79.19 552 GLN A CA 1
ATOM 4213 C C . GLN A 1 552 ? -9.000 -8.515 22.628 1.00 79.19 552 GLN A C 1
ATOM 4215 O O . GLN A 1 552 ? -8.912 -7.917 21.557 1.00 79.19 552 GLN A O 1
ATOM 4220 N N . CYS A 1 553 ? -9.496 -7.964 23.732 1.00 76.12 553 CYS A N 1
ATOM 4221 C CA . CYS A 1 553 ? -9.953 -6.588 23.890 1.00 76.12 553 CYS A CA 1
ATOM 4222 C C . CYS A 1 553 ? -9.063 -5.839 24.889 1.00 76.12 553 CYS A C 1
ATOM 4224 O O . CYS A 1 553 ? -8.808 -6.338 25.986 1.00 76.12 553 CYS A O 1
ATOM 4226 N N . GLU A 1 554 ? -8.600 -4.637 24.528 1.00 72.12 554 GLU A N 1
ATOM 4227 C CA . GLU A 1 554 ? -7.822 -3.764 25.418 1.00 72.12 554 GLU A CA 1
ATOM 4228 C C . GLU A 1 554 ? -8.652 -2.554 25.870 1.00 72.12 554 GLU A C 1
ATOM 4230 O O . GLU A 1 554 ? -9.101 -1.750 25.055 1.00 72.12 554 GLU A O 1
ATOM 4235 N N . PHE A 1 555 ? -8.793 -2.370 27.181 1.00 66.94 555 PHE A N 1
ATOM 4236 C CA . PHE A 1 555 ? -9.520 -1.257 27.788 1.00 66.94 555 PHE A CA 1
ATOM 4237 C C . PHE A 1 555 ? -8.551 -0.315 28.506 1.00 66.94 555 PHE A C 1
ATOM 4239 O O . PHE A 1 555 ? -7.899 -0.697 29.480 1.00 66.94 555 PHE A O 1
ATOM 4246 N N . LEU A 1 556 ? -8.458 0.935 28.041 1.00 50.72 556 LEU A N 1
ATOM 4247 C CA . LEU A 1 556 ? -7.625 1.976 28.654 1.00 50.72 556 LEU A CA 1
ATOM 4248 C C . LEU A 1 556 ? -8.250 2.509 29.950 1.00 50.72 556 LEU A C 1
ATOM 4250 O O . LEU A 1 556 ? -9.433 2.845 29.997 1.00 50.72 556 LEU A O 1
ATOM 4254 N N . ARG A 1 557 ? -7.427 2.727 30.979 1.00 55.38 557 ARG A N 1
ATOM 4255 C CA . ARG A 1 557 ? -7.811 3.497 32.172 1.00 55.38 557 ARG A CA 1
ATOM 4256 C C . ARG A 1 557 ? -7.863 4.995 31.825 1.00 55.38 557 ARG A C 1
ATOM 4258 O O . ARG A 1 557 ? -6.860 5.693 31.955 1.00 55.38 557 ARG A O 1
ATOM 4265 N N . GLN A 1 558 ? -8.993 5.529 31.354 1.00 45.38 558 GLN A N 1
ATOM 4266 C CA . GLN A 1 558 ? -9.073 6.951 30.971 1.00 45.38 558 GLN A CA 1
ATOM 4267 C C . GLN A 1 558 ? -9.415 7.899 32.141 1.00 45.38 558 GLN A C 1
ATOM 4269 O O . GLN A 1 558 ? -10.488 7.831 32.734 1.00 45.38 558 GLN A O 1
ATOM 4274 N N . ARG A 1 559 ? -8.525 8.877 32.397 1.00 41.19 559 ARG A N 1
ATOM 4275 C CA . ARG A 1 559 ? -8.850 10.193 32.994 1.00 41.19 559 ARG A CA 1
ATOM 4276 C C . ARG A 1 559 ? -9.191 11.169 31.868 1.00 41.19 559 ARG A C 1
ATOM 4278 O O . ARG A 1 559 ? -8.357 11.372 30.988 1.00 41.19 559 ARG A O 1
ATOM 4285 N N . ASN A 1 560 ? -10.333 11.852 31.930 1.00 32.09 560 ASN A N 1
ATOM 4286 C CA . ASN A 1 560 ? -10.657 12.909 30.968 1.00 32.09 560 ASN A CA 1
ATOM 4287 C C . ASN A 1 560 ? -10.242 14.301 31.496 1.00 32.09 560 ASN A C 1
ATOM 4289 O O . ASN A 1 560 ? -10.778 14.787 32.491 1.00 32.09 560 ASN A O 1
ATOM 4293 N N . VAL A 1 561 ? -9.276 14.949 30.829 1.00 44.62 561 VAL A N 1
ATOM 4294 C CA . VAL A 1 561 ? -8.709 16.272 31.198 1.00 44.62 561 VAL A CA 1
ATOM 4295 C C . VAL A 1 561 ? -9.501 17.445 30.589 1.00 44.62 561 VAL A C 1
ATOM 4297 O O . VAL A 1 561 ? -9.204 18.609 30.842 1.00 44.62 561 VAL A O 1
ATOM 4300 N N . SER A 1 562 ? -10.581 17.188 29.855 1.00 39.81 562 SER A N 1
ATOM 4301 C CA . SER A 1 562 ? -11.453 18.248 29.335 1.00 39.81 562 SER A CA 1
ATOM 4302 C C . SER A 1 562 ? -12.913 17.829 29.433 1.00 39.81 562 SER A C 1
ATOM 4304 O O . SER A 1 562 ? -13.482 17.289 28.492 1.00 39.81 562 SER A O 1
ATOM 4306 N N . GLY A 1 563 ? -13.505 18.060 30.605 1.00 39.84 563 GLY A N 1
ATOM 4307 C CA . GLY A 1 563 ? -14.927 17.812 30.859 1.00 39.84 563 GLY A CA 1
ATOM 4308 C C . GLY A 1 563 ? -15.258 17.418 32.296 1.00 39.84 563 GLY A C 1
ATOM 4309 O O . GLY A 1 563 ? -16.412 17.522 32.686 1.00 39.84 563 GLY A O 1
ATOM 4310 N N . GLY A 1 564 ? -14.264 17.016 33.098 1.00 37.47 564 GLY A N 1
ATOM 4311 C CA . GLY A 1 564 ? -14.433 16.801 34.541 1.00 37.47 564 GLY A CA 1
ATOM 4312 C C . GLY A 1 564 ? -15.336 15.629 34.947 1.00 37.47 564 GLY A C 1
ATOM 4313 O O . GLY A 1 564 ? -15.617 15.500 36.131 1.00 37.47 564 GLY A O 1
ATOM 4314 N N . ALA A 1 565 ? -15.771 14.778 34.013 1.00 35.44 565 ALA A N 1
ATOM 4315 C CA . ALA A 1 565 ? -16.516 13.560 34.321 1.00 35.44 565 ALA A CA 1
ATOM 4316 C C . ALA A 1 565 ? -15.593 12.337 34.229 1.00 35.44 565 ALA A C 1
ATOM 4318 O O . ALA A 1 565 ? -14.952 12.097 33.203 1.00 35.44 565 ALA A O 1
ATOM 4319 N N . ILE A 1 566 ? -15.511 11.605 35.337 1.00 42.78 566 ILE A N 1
ATOM 4320 C CA . ILE A 1 566 ? -14.813 10.327 35.485 1.00 42.78 566 ILE A CA 1
ATOM 4321 C C . ILE A 1 566 ? -15.809 9.239 35.054 1.00 42.78 566 ILE A C 1
ATOM 4323 O O . ILE A 1 566 ? -16.938 9.237 35.536 1.00 42.78 566 ILE A O 1
ATOM 4327 N N . MET A 1 567 ? -15.431 8.354 34.126 1.00 42.28 567 MET A N 1
ATOM 4328 C CA . MET A 1 567 ? -16.223 7.153 33.827 1.00 42.28 567 MET A CA 1
ATOM 4329 C C . MET A 1 567 ? -15.860 6.071 34.845 1.00 42.28 567 MET A C 1
ATOM 4331 O O . MET A 1 567 ? -14.679 5.771 35.029 1.00 42.28 567 MET A O 1
ATOM 4335 N N . TYR A 1 568 ? -16.867 5.524 35.519 1.00 56.31 568 TYR A N 1
ATOM 4336 C CA . TYR A 1 568 ? -16.714 4.503 36.551 1.00 56.31 568 TYR A CA 1
ATOM 4337 C C . TYR A 1 568 ? -17.085 3.129 35.995 1.00 56.31 568 TYR A C 1
ATOM 4339 O O . TYR A 1 568 ? -18.004 3.024 35.190 1.00 56.31 568 TYR A O 1
ATOM 4347 N N . ASN A 1 569 ? -16.380 2.083 36.428 1.00 52.03 569 ASN A N 1
ATOM 4348 C CA . ASN A 1 569 ? -16.791 0.707 36.161 1.00 52.03 569 ASN A CA 1
ATOM 4349 C C . ASN A 1 569 ? -17.960 0.373 37.100 1.00 52.03 569 ASN A C 1
ATOM 4351 O O . ASN A 1 569 ? -17.807 0.551 38.307 1.00 52.03 569 ASN A O 1
ATOM 4355 N N . ILE A 1 570 ? -19.103 -0.063 36.567 1.00 68.75 570 ILE A N 1
ATOM 4356 C CA . ILE A 1 570 ? -20.332 -0.321 37.334 1.00 68.75 570 ILE A CA 1
ATOM 4357 C C . ILE A 1 570 ? -20.625 -1.824 37.250 1.00 68.75 570 ILE A C 1
ATOM 4359 O O . ILE A 1 570 ? -21.168 -2.283 36.246 1.00 68.75 570 ILE A O 1
ATOM 4363 N N . PRO A 1 571 ? -20.232 -2.617 38.262 1.00 65.75 571 PRO A N 1
ATOM 4364 C CA . PRO A 1 571 ? -20.417 -4.064 38.244 1.00 65.75 571 PRO A CA 1
ATOM 4365 C C . PRO A 1 571 ? -21.898 -4.467 38.208 1.00 65.75 571 PRO A C 1
ATOM 4367 O O . PRO A 1 571 ? -22.754 -3.784 38.780 1.00 65.75 571 PRO A O 1
ATOM 4370 N N . ALA A 1 572 ? -22.202 -5.605 37.579 1.00 70.12 572 ALA A N 1
ATOM 4371 C CA . ALA A 1 572 ? -23.564 -6.123 37.515 1.00 70.12 572 ALA A CA 1
ATOM 4372 C C . ALA A 1 572 ? -24.099 -6.475 38.923 1.00 70.12 572 ALA A C 1
ATOM 4374 O O . ALA A 1 572 ? -23.404 -7.139 39.697 1.00 70.12 572 ALA A O 1
ATOM 4375 N N . PRO A 1 573 ? -25.344 -6.092 39.267 1.00 76.31 573 PRO A N 1
ATOM 4376 C CA . PRO A 1 573 ? -25.935 -6.363 40.582 1.00 76.31 573 PRO A CA 1
ATOM 4377 C C . PRO A 1 573 ? -26.421 -7.801 40.750 1.00 76.31 573 PRO A C 1
ATOM 4379 O O . PRO A 1 573 ? -26.957 -8.145 41.801 1.00 76.31 573 PRO A O 1
ATOM 4382 N N . ARG A 1 574 ? -26.249 -8.650 39.732 1.00 79.38 574 ARG A N 1
ATOM 4383 C CA . ARG A 1 574 ? -26.742 -10.025 39.716 1.00 79.38 574 ARG A CA 1
ATOM 4384 C C . ARG A 1 574 ? -25.736 -10.987 39.108 1.00 79.38 574 ARG A C 1
ATOM 4386 O O . ARG A 1 574 ? -25.054 -10.645 38.148 1.00 79.38 574 ARG A O 1
ATOM 4393 N N . VAL A 1 575 ? -25.707 -12.201 39.641 1.00 76.81 575 VAL A N 1
ATOM 4394 C CA . VAL A 1 575 ? -24.894 -13.321 39.157 1.00 76.81 575 VAL A CA 1
ATOM 4395 C C . VAL A 1 575 ? -25.783 -14.557 39.086 1.00 76.81 575 VAL A C 1
ATOM 4397 O O . VAL A 1 575 ? -26.456 -14.898 40.063 1.00 76.81 575 VAL A O 1
ATOM 4400 N N . GLN A 1 576 ? -25.803 -15.239 37.942 1.00 76.75 576 GLN A N 1
ATOM 4401 C CA . GLN A 1 576 ? -26.546 -16.486 37.782 1.00 76.75 576 GLN A CA 1
ATOM 4402 C C . GLN A 1 576 ? -25.614 -17.686 37.969 1.00 76.75 576 GLN A C 1
ATOM 4404 O O . GLN A 1 576 ? -24.585 -17.801 37.318 1.00 76.75 576 GLN A O 1
ATOM 4409 N N . ILE A 1 577 ? -26.001 -18.612 38.844 1.00 69.44 577 ILE A N 1
ATOM 4410 C CA . ILE A 1 577 ? -25.348 -19.911 39.003 1.00 69.44 577 ILE A CA 1
ATOM 4411 C C . ILE A 1 577 ? -26.249 -20.969 38.385 1.00 69.44 577 ILE A C 1
ATOM 4413 O O . ILE A 1 577 ? -27.393 -21.139 38.819 1.00 69.44 577 ILE A O 1
ATOM 4417 N N . VAL A 1 578 ? -25.715 -21.734 37.440 1.00 67.19 578 VAL A N 1
ATOM 4418 C CA . VAL A 1 578 ? -26.379 -22.917 36.891 1.00 67.19 578 VAL A CA 1
ATOM 4419 C C . VAL A 1 578 ? -25.618 -24.158 37.357 1.00 67.19 578 VAL A C 1
ATOM 4421 O O . VAL A 1 578 ? -24.419 -24.290 37.144 1.00 67.19 578 VAL A O 1
ATOM 4424 N N . ASP A 1 579 ? -26.314 -25.060 38.042 1.00 54.69 579 ASP A N 1
ATOM 4425 C CA . ASP A 1 579 ? -25.850 -26.413 38.363 1.00 54.69 579 ASP A CA 1
ATOM 4426 C C . ASP A 1 579 ? -26.708 -27.415 37.573 1.00 54.69 579 ASP A C 1
ATOM 4428 O O . ASP A 1 579 ? -27.821 -27.083 37.166 1.00 54.69 579 ASP A O 1
ATOM 4432 N N . ALA A 1 580 ? -26.244 -28.656 37.404 1.00 46.50 580 ALA A N 1
ATOM 4433 C CA . ALA A 1 580 ? -26.803 -29.672 36.500 1.00 46.50 580 ALA A CA 1
ATOM 4434 C C . ALA A 1 580 ? -28.326 -29.914 36.619 1.00 46.50 580 ALA A C 1
ATOM 4436 O O . ALA A 1 580 ? -28.919 -30.489 35.713 1.00 46.50 580 ALA A O 1
ATOM 4437 N N . ASN A 1 581 ? -28.959 -29.487 37.721 1.00 56.41 581 ASN A N 1
ATOM 4438 C CA . ASN A 1 581 ? -30.406 -29.557 37.933 1.00 56.41 581 ASN A CA 1
ATOM 4439 C C . ASN A 1 581 ? -31.055 -28.263 38.483 1.00 56.41 581 ASN A C 1
ATOM 4441 O O . ASN A 1 581 ? -32.271 -28.259 38.663 1.00 56.41 581 ASN A O 1
ATOM 4445 N N . ASN A 1 582 ? -30.304 -27.194 38.793 1.00 63.53 582 ASN A N 1
ATOM 4446 C CA . ASN A 1 582 ? -30.825 -26.011 39.503 1.00 63.53 582 ASN A CA 1
ATOM 4447 C C . ASN A 1 582 ? -30.225 -24.698 38.977 1.00 63.53 582 ASN A C 1
ATOM 4449 O O . ASN A 1 582 ? -29.033 -24.636 38.701 1.00 63.53 582 ASN A O 1
ATOM 4453 N N . SER A 1 583 ? -31.026 -23.629 38.955 1.00 74.50 583 SER A N 1
ATOM 4454 C CA . SER A 1 583 ? -30.559 -22.256 38.722 1.00 74.50 583 SER A CA 1
ATOM 4455 C C . SER A 1 583 ? -30.771 -21.415 39.981 1.00 74.50 583 SER A C 1
ATOM 4457 O O . SER A 1 583 ? -31.852 -21.446 40.580 1.00 74.50 583 SER A O 1
ATOM 4459 N N . PHE A 1 584 ? -29.755 -20.651 40.366 1.00 78.19 584 PHE A N 1
ATOM 4460 C CA . PHE A 1 584 ? -29.798 -19.682 41.459 1.00 78.19 584 PHE A CA 1
ATOM 4461 C C . PHE A 1 584 ? -29.426 -18.317 40.891 1.00 78.19 584 PHE A C 1
ATOM 4463 O O . PHE A 1 584 ? -28.393 -18.192 40.243 1.00 78.19 584 PHE A O 1
ATOM 4470 N N . ILE A 1 585 ? -30.253 -17.302 41.116 1.00 82.38 585 ILE A N 1
ATOM 4471 C CA . ILE A 1 585 ? -29.899 -15.920 40.784 1.00 82.38 585 ILE A CA 1
ATOM 4472 C C . ILE A 1 585 ? -29.541 -15.246 42.099 1.00 82.38 585 ILE A C 1
ATOM 4474 O O . ILE A 1 585 ? -30.372 -15.179 43.003 1.00 82.38 585 ILE A O 1
ATOM 4478 N N . ILE A 1 586 ? -28.292 -14.823 42.229 1.00 84.56 586 ILE A N 1
ATOM 4479 C CA . ILE A 1 586 ? -27.810 -14.063 43.376 1.00 84.56 586 ILE A CA 1
ATOM 4480 C C . ILE A 1 586 ? -27.853 -12.593 43.018 1.00 84.56 586 ILE A C 1
ATOM 4482 O O . ILE A 1 586 ? -27.404 -12.212 41.941 1.00 84.56 586 ILE A O 1
ATOM 4486 N N . GLU A 1 587 ? -28.355 -11.783 43.938 1.00 87.94 587 GLU A N 1
ATOM 4487 C CA . GLU A 1 587 ? -28.483 -10.347 43.747 1.00 87.94 587 GLU A CA 1
ATOM 4488 C C . GLU A 1 587 ? -27.884 -9.600 44.937 1.00 87.94 587 GLU A C 1
ATOM 4490 O O . GLU A 1 587 ? -28.124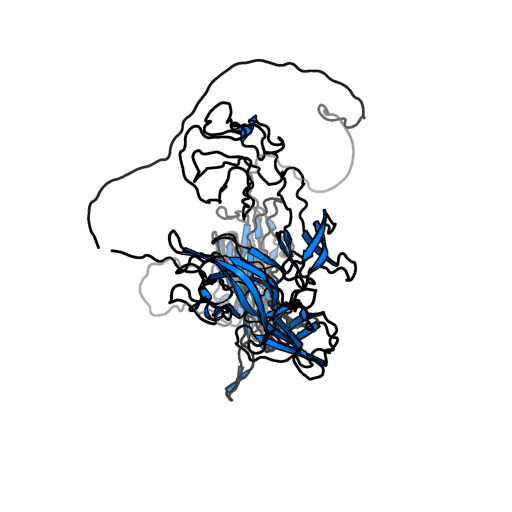 -9.945 46.101 1.00 87.94 587 GLU A O 1
ATOM 4495 N N . MET A 1 588 ? -27.118 -8.556 44.631 1.00 92.38 588 MET A N 1
ATOM 4496 C CA . MET A 1 588 ? -26.642 -7.565 45.581 1.00 92.38 588 MET A CA 1
ATOM 4497 C C . MET A 1 588 ? -27.159 -6.204 45.135 1.00 92.38 588 MET A C 1
ATOM 4499 O O . MET A 1 588 ? -26.728 -5.670 44.117 1.00 92.38 588 MET A O 1
ATOM 4503 N N . HIS A 1 589 ? -28.060 -5.636 45.929 1.00 90.88 589 HIS A N 1
ATOM 4504 C CA . HIS A 1 589 ? -28.637 -4.324 45.665 1.00 90.88 589 HIS A CA 1
ATOM 4505 C C . HIS A 1 589 ? -28.211 -3.322 46.725 1.00 90.88 589 HIS A C 1
ATOM 4507 O O . HIS A 1 589 ? -28.194 -3.629 47.920 1.00 90.88 589 HIS A O 1
ATOM 4513 N N . MET A 1 590 ? -27.920 -2.107 46.273 1.00 92.00 590 MET A N 1
ATOM 4514 C CA . MET A 1 590 ? -27.734 -0.943 47.129 1.00 92.00 590 MET A CA 1
ATOM 4515 C C . MET A 1 590 ? -29.064 -0.203 47.245 1.00 92.00 590 MET A C 1
ATOM 4517 O O . MET A 1 590 ? -29.770 -0.074 46.252 1.00 92.00 590 MET A O 1
ATOM 4521 N N . TYR A 1 591 ? -29.414 0.275 48.436 1.00 92.69 591 TYR A N 1
ATOM 4522 C CA . TYR A 1 591 ? -30.699 0.918 48.716 1.00 92.69 591 TYR A CA 1
ATOM 4523 C C . TYR A 1 591 ? -30.510 2.369 49.140 1.00 92.69 591 TYR A C 1
ATOM 4525 O O . TYR A 1 591 ? -29.533 2.718 49.809 1.00 92.69 591 TYR A O 1
ATOM 4533 N N . SER A 1 592 ? -31.471 3.217 48.781 1.00 90.38 592 SER A N 1
ATOM 4534 C CA . SER A 1 592 ? -31.440 4.644 49.113 1.00 90.38 592 SER A CA 1
ATOM 4535 C C . SER A 1 592 ? -31.706 4.924 50.595 1.00 90.38 592 SER A C 1
ATOM 4537 O O . SER A 1 592 ? -31.347 5.988 51.101 1.00 90.38 592 SER A O 1
ATOM 4539 N N . SER A 1 593 ? -32.320 3.973 51.305 1.00 91.31 593 SER A N 1
ATOM 4540 C CA . SER A 1 593 ? -32.772 4.141 52.683 1.00 91.31 593 SER A CA 1
ATOM 4541 C C . SER A 1 593 ? -32.791 2.817 53.462 1.00 91.31 593 SER A C 1
ATOM 4543 O O . SER A 1 593 ? -32.748 1.726 52.893 1.00 91.31 593 SER A O 1
ATOM 4545 N N . GLY A 1 594 ? -32.886 2.916 54.792 1.00 89.38 594 GLY A N 1
ATOM 4546 C CA . GLY A 1 594 ? -32.966 1.767 55.697 1.00 89.38 594 GLY A CA 1
ATOM 4547 C C . GLY A 1 594 ? -34.304 1.021 55.708 1.00 89.38 594 GLY A C 1
ATOM 4548 O O . GLY A 1 594 ? -34.454 0.102 56.506 1.00 89.38 594 GLY A O 1
ATOM 4549 N N . ASP A 1 595 ? -35.276 1.403 54.874 1.00 90.31 595 ASP A N 1
ATOM 4550 C CA . ASP A 1 595 ? -36.495 0.615 54.639 1.00 90.31 595 ASP A CA 1
ATOM 4551 C C . ASP A 1 595 ? -36.312 -0.498 53.593 1.00 90.31 595 ASP A C 1
ATOM 4553 O O . ASP A 1 595 ? -37.151 -1.396 53.520 1.00 90.31 595 ASP A O 1
ATOM 4557 N N . PHE A 1 596 ? -35.207 -0.468 52.836 1.00 90.88 596 PHE A N 1
ATOM 4558 C CA . PHE A 1 596 ? -34.850 -1.440 51.799 1.00 90.88 596 PHE A CA 1
ATOM 4559 C C . PHE A 1 596 ? -35.937 -1.631 50.724 1.00 90.88 596 PHE A C 1
ATOM 4561 O O . PHE A 1 596 ? -36.139 -2.739 50.225 1.00 90.88 596 PHE A O 1
ATOM 4568 N N . ILE A 1 597 ? -36.654 -0.556 50.373 1.00 88.00 597 ILE A N 1
ATOM 4569 C CA . ILE A 1 597 ? -37.702 -0.584 49.338 1.00 88.00 597 ILE A CA 1
ATOM 4570 C C . ILE A 1 597 ? -37.151 -0.138 47.980 1.00 88.00 597 ILE A C 1
ATOM 4572 O O . ILE A 1 597 ? -37.307 -0.849 46.990 1.00 88.00 597 ILE A O 1
ATOM 4576 N N . GLU A 1 598 ? -36.514 1.032 47.923 1.00 90.19 598 GLU A N 1
ATOM 4577 C CA . GLU A 1 598 ? -35.965 1.595 46.685 1.00 90.19 598 GLU A CA 1
ATOM 4578 C C . GLU A 1 598 ? -34.487 1.219 46.536 1.00 90.19 598 GLU A C 1
ATOM 4580 O O . GLU A 1 598 ? -33.650 1.619 47.352 1.00 90.19 598 GLU A O 1
ATOM 4585 N N . SER A 1 599 ? -34.178 0.437 45.497 1.00 90.12 599 SER A N 1
ATOM 4586 C CA . SER A 1 599 ? -32.803 0.085 45.130 1.00 90.12 599 SER A CA 1
ATOM 4587 C C . SER A 1 599 ? -32.261 1.017 44.050 1.00 90.12 599 SER A C 1
ATOM 4589 O O . SER A 1 599 ? -33.021 1.531 43.232 1.00 90.12 599 SER A O 1
ATOM 4591 N N . TYR A 1 600 ? -30.952 1.245 44.083 1.00 85.00 600 TYR A N 1
ATOM 4592 C CA . TYR A 1 600 ? -30.228 1.958 43.042 1.00 85.00 600 TYR A CA 1
ATOM 4593 C C . TYR A 1 600 ? -30.053 1.069 41.814 1.00 85.00 600 TYR A C 1
ATOM 4595 O O . TYR A 1 600 ? -29.729 -0.117 41.929 1.00 85.00 600 TYR A O 1
ATOM 4603 N N . GLU A 1 601 ? -30.221 1.669 40.645 1.00 77.31 601 GLU A N 1
ATOM 4604 C CA . GLU A 1 601 ? -29.968 1.047 39.353 1.00 77.31 601 GLU A CA 1
ATOM 4605 C C . GLU A 1 601 ? -28.524 1.300 38.909 1.00 77.31 601 GLU A C 1
ATOM 4607 O O . GLU A 1 601 ? -27.857 2.223 39.382 1.00 77.31 601 GLU A O 1
ATOM 4612 N N . SER A 1 602 ? -28.031 0.527 37.935 1.00 72.25 602 SER A N 1
ATOM 4613 C CA . SER A 1 602 ? -26.683 0.727 37.381 1.00 72.25 602 SER A CA 1
ATOM 4614 C C . SER A 1 602 ? -26.455 2.162 36.877 1.00 72.25 602 SER A C 1
ATOM 4616 O O . SER A 1 602 ? -25.335 2.648 36.927 1.00 72.25 602 SER A O 1
ATOM 4618 N N . SER A 1 603 ? -27.501 2.880 36.450 1.00 67.94 603 SER A N 1
ATOM 4619 C CA . SER A 1 603 ? -27.404 4.286 36.028 1.00 67.94 603 SER A CA 1
ATOM 4620 C C . SER A 1 603 ? -27.188 5.293 37.161 1.00 67.94 603 SER A C 1
ATOM 4622 O O . SER A 1 603 ? -26.823 6.434 36.882 1.00 67.94 603 SER A O 1
ATOM 4624 N N . ASP A 1 604 ? -27.439 4.913 38.415 1.00 73.56 604 ASP A N 1
ATOM 4625 C CA . ASP A 1 604 ? -27.348 5.816 39.569 1.00 73.56 604 ASP A CA 1
ATOM 4626 C C . ASP A 1 604 ? -25.920 5.921 40.126 1.00 73.56 604 ASP A C 1
ATOM 4628 O O . ASP A 1 604 ? -25.624 6.795 40.945 1.00 73.56 604 ASP A O 1
ATOM 4632 N N . PHE A 1 605 ? -25.016 5.048 39.678 1.00 74.50 605 PHE A N 1
ATOM 4633 C CA . PHE A 1 605 ? -23.616 5.069 40.075 1.00 74.50 605 PHE A CA 1
ATOM 4634 C C . PHE A 1 605 ? -22.817 6.107 39.253 1.00 74.50 605 PHE A C 1
ATOM 4636 O O . PHE A 1 605 ? -22.987 6.200 38.036 1.00 74.50 605 PHE A O 1
ATOM 4643 N N . PRO A 1 606 ? -21.908 6.887 39.876 1.00 78.31 606 PRO A N 1
ATOM 4644 C CA . PRO A 1 606 ? -21.486 6.808 41.271 1.00 78.31 606 PRO A CA 1
ATOM 4645 C C . PRO A 1 606 ? -22.483 7.460 42.241 1.00 78.31 606 PRO A C 1
ATOM 4647 O O . PRO A 1 606 ? -22.853 8.629 42.094 1.00 78.31 606 PRO A O 1
ATOM 4650 N N . ILE A 1 607 ? -22.834 6.747 43.309 1.00 81.44 607 ILE A N 1
ATOM 4651 C CA . ILE A 1 607 ? -23.751 7.276 44.324 1.00 81.44 607 ILE A CA 1
ATOM 4652 C C . ILE A 1 607 ? -22.987 8.260 45.212 1.00 81.44 607 ILE A C 1
ATOM 4654 O O . ILE A 1 607 ? -21.996 7.901 45.850 1.00 81.44 607 ILE A O 1
ATOM 4658 N N . GLN A 1 608 ? -23.455 9.504 45.267 1.00 85.38 608 GLN A N 1
ATOM 4659 C CA . GLN A 1 608 ? -22.854 10.554 46.090 1.00 85.38 608 GLN A CA 1
ATOM 4660 C C . GLN A 1 608 ? -23.314 10.425 47.539 1.00 85.38 608 GLN A C 1
ATOM 4662 O O . GLN A 1 608 ? -24.512 10.489 47.809 1.00 85.38 608 GLN A O 1
ATOM 4667 N N . VAL A 1 609 ? -22.372 10.295 48.471 1.00 86.50 609 VAL A N 1
ATOM 4668 C CA . VAL A 1 609 ? -22.673 10.126 49.901 1.00 86.50 609 VAL A CA 1
ATOM 4669 C C . VAL A 1 609 ? -21.765 10.993 50.767 1.00 86.50 609 VAL A C 1
ATOM 4671 O O . VAL A 1 609 ? -20.638 11.326 50.397 1.00 86.50 609 VAL A O 1
ATOM 4674 N N . SER A 1 610 ? -22.249 11.379 51.938 1.00 85.25 610 SER A N 1
ATOM 4675 C CA . SER A 1 610 ? -21.460 12.069 52.958 1.00 85.25 610 SER A CA 1
ATOM 4676 C C . SER A 1 610 ? -20.858 11.057 53.941 1.00 85.25 610 SER A C 1
ATOM 4678 O O . SER A 1 610 ? -21.456 10.011 54.176 1.00 85.25 610 SER A O 1
ATOM 4680 N N . PRO A 1 611 ? -19.729 11.361 54.608 1.00 79.06 611 PRO A N 1
ATOM 4681 C CA . PRO A 1 611 ? -19.142 10.476 55.623 1.00 79.06 611 PRO A CA 1
ATOM 4682 C C . PRO A 1 611 ? -20.060 10.183 56.823 1.00 79.06 611 PRO A C 1
ATOM 4684 O O . PRO A 1 611 ? -19.786 9.284 57.606 1.00 79.06 611 PRO A O 1
ATOM 4687 N N . SER A 1 612 ? -21.121 10.975 57.011 1.00 80.25 612 SER A N 1
ATOM 4688 C CA . SER A 1 612 ? -22.153 10.763 58.033 1.00 80.25 612 SER A CA 1
ATOM 4689 C C . SER A 1 612 ? -23.289 9.838 57.594 1.00 80.25 612 SER A C 1
ATOM 4691 O O . SER A 1 612 ? -24.142 9.506 58.418 1.00 80.25 612 SER A O 1
ATOM 4693 N N . ASP A 1 613 ? -23.353 9.490 56.310 1.00 89.81 613 ASP A N 1
ATOM 4694 C CA . ASP A 1 613 ? -24.445 8.700 55.756 1.00 89.81 613 ASP A CA 1
ATOM 4695 C C . ASP A 1 613 ? -24.219 7.214 56.034 1.00 89.81 613 ASP A C 1
ATOM 4697 O O . ASP A 1 613 ? -23.088 6.742 56.177 1.00 89.81 613 ASP A O 1
ATOM 4701 N N . ARG A 1 614 ? -25.320 6.465 56.102 1.00 91.81 614 ARG A N 1
ATOM 4702 C CA . ARG A 1 614 ? -25.290 5.006 56.194 1.00 91.81 614 ARG A CA 1
ATOM 4703 C C . ARG A 1 614 ? -25.587 4.415 54.828 1.00 91.81 614 ARG A C 1
ATOM 4705 O O . ARG A 1 614 ? -26.553 4.795 54.176 1.00 91.81 614 ARG A O 1
ATOM 4712 N N . LEU A 1 615 ? -24.749 3.479 54.413 1.00 92.69 615 LEU A N 1
ATOM 4713 C CA . LEU A 1 615 ? -24.884 2.732 53.174 1.00 92.69 615 LEU A CA 1
ATOM 4714 C C . LEU A 1 615 ? -25.717 1.487 53.449 1.00 92.69 615 LEU A C 1
ATOM 4716 O O . LEU A 1 615 ? -25.396 0.715 54.355 1.00 92.69 615 LEU A O 1
ATOM 4720 N N . HIS A 1 616 ? -26.792 1.309 52.686 1.00 94.62 616 HIS A N 1
ATOM 4721 C CA . HIS A 1 616 ? -27.749 0.220 52.848 1.00 94.62 616 HIS A CA 1
ATOM 4722 C C . HIS A 1 616 ? -27.587 -0.778 51.707 1.00 94.62 616 HIS A C 1
ATOM 4724 O O . HIS A 1 616 ? -27.664 -0.394 50.543 1.00 94.62 616 HIS A O 1
ATOM 4730 N N . PHE A 1 617 ? -27.372 -2.054 52.026 1.00 94.62 617 PHE A N 1
ATOM 4731 C CA . PHE A 1 617 ? -27.221 -3.099 51.017 1.00 94.62 617 PHE A CA 1
ATOM 4732 C C . PHE A 1 617 ? -27.977 -4.369 51.394 1.00 94.62 617 PHE A C 1
ATOM 4734 O O . PHE A 1 617 ? -28.079 -4.737 52.568 1.00 94.62 617 PHE A O 1
ATOM 4741 N N . GLY A 1 618 ? -28.527 -5.029 50.381 1.00 94.88 618 GLY A N 1
ATOM 4742 C CA . GLY A 1 618 ? -29.254 -6.283 50.503 1.00 94.88 618 GLY A CA 1
ATOM 4743 C C . GLY A 1 618 ? -28.604 -7.362 49.655 1.00 94.88 618 GLY A C 1
ATOM 4744 O O . GLY A 1 618 ? -28.238 -7.118 48.509 1.00 94.88 618 GLY A O 1
ATOM 4745 N N . LEU A 1 619 ? -28.477 -8.550 50.232 1.00 95.12 619 LEU A N 1
ATOM 4746 C CA . LEU A 1 619 ? -27.968 -9.754 49.589 1.00 95.12 619 LEU A CA 1
ATOM 4747 C C . LEU A 1 619 ? -29.118 -10.746 49.488 1.00 95.12 619 LEU A C 1
ATOM 4749 O O . LEU A 1 619 ? -29.728 -11.057 50.512 1.00 95.12 619 LEU A O 1
ATOM 4753 N N . SER A 1 620 ? -29.423 -11.259 48.302 1.00 94.00 620 SER A N 1
ATOM 4754 C CA . SER A 1 620 ? -30.531 -12.199 48.139 1.00 94.00 620 SER A CA 1
ATOM 4755 C C . SER A 1 620 ? -30.243 -13.308 47.136 1.00 94.00 620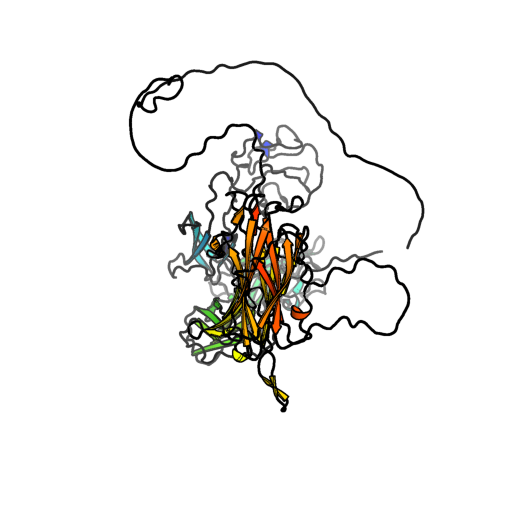 SER A C 1
ATOM 4757 O O . SER A 1 620 ? -29.338 -13.203 46.310 1.00 94.00 620 SER A O 1
ATOM 4759 N N . VAL A 1 621 ? -30.998 -14.401 47.249 1.00 90.50 621 VAL A N 1
ATOM 4760 C CA . VAL A 1 621 ? -30.980 -15.507 46.292 1.00 90.50 621 VAL A CA 1
ATOM 4761 C C . VAL A 1 621 ? -32.397 -15.839 45.828 1.00 90.50 621 VAL A C 1
ATOM 4763 O O . VAL A 1 621 ? -33.260 -16.239 46.617 1.00 90.50 621 VAL A O 1
ATOM 4766 N N . ALA A 1 622 ? -32.633 -15.729 44.524 1.00 86.88 622 ALA A N 1
ATOM 4767 C CA . ALA A 1 622 ? -33.843 -16.194 43.869 1.00 86.88 622 ALA A CA 1
ATOM 4768 C C . ALA A 1 622 ? -33.639 -17.628 43.357 1.00 86.88 622 ALA A C 1
ATOM 4770 O O . ALA A 1 622 ? -32.768 -17.921 42.536 1.00 86.88 622 ALA A O 1
ATOM 4771 N N . SER A 1 623 ? -34.447 -18.551 43.880 1.00 83.12 623 SER A N 1
ATOM 4772 C CA . SER A 1 623 ? -34.425 -19.966 43.508 1.00 83.12 623 SER A CA 1
ATOM 4773 C C . SER A 1 623 ? -35.775 -20.623 43.814 1.00 83.12 623 SER A C 1
ATOM 4775 O O . SER A 1 623 ? -36.394 -20.279 44.831 1.00 83.12 623 SER A O 1
ATOM 4777 N N . PRO A 1 624 ? -36.220 -21.601 42.998 1.00 77.56 624 PRO A N 1
ATOM 4778 C CA . PRO A 1 624 ? -37.435 -22.373 43.264 1.00 77.56 624 PRO A CA 1
ATOM 4779 C C . PRO A 1 624 ? -37.330 -23.303 44.488 1.00 77.56 624 PRO A C 1
ATOM 4781 O O . PRO A 1 624 ? -38.339 -23.857 44.913 1.00 77.56 624 PRO A O 1
ATOM 4784 N N . LEU A 1 625 ? -36.138 -23.507 45.061 1.00 80.31 625 LEU A N 1
ATOM 4785 C CA . LEU A 1 625 ? -35.940 -24.378 46.224 1.00 80.31 625 LEU A CA 1
ATOM 4786 C C . LEU A 1 625 ? -36.184 -23.633 47.542 1.00 80.31 625 LEU A C 1
ATOM 4788 O O . LEU A 1 625 ? -35.564 -22.602 47.794 1.00 80.31 625 LEU A O 1
ATOM 4792 N N . ASP A 1 626 ? -37.028 -24.167 48.428 1.00 82.62 626 ASP A N 1
ATOM 4793 C CA . ASP A 1 626 ? -37.352 -23.548 49.731 1.00 82.62 626 ASP A CA 1
ATOM 4794 C C . ASP A 1 626 ? -36.457 -23.996 50.897 1.00 82.62 626 ASP A C 1
ATOM 4796 O O . ASP A 1 626 ? -36.451 -23.384 51.969 1.00 82.62 626 ASP A O 1
ATOM 4800 N N . ASN A 1 627 ? -35.657 -25.043 50.699 1.00 87.31 627 ASN A N 1
ATOM 4801 C CA . ASN A 1 627 ? -34.746 -25.595 51.703 1.00 87.31 627 ASN A CA 1
ATOM 4802 C C . ASN A 1 627 ? -33.335 -24.978 51.666 1.00 87.31 627 ASN A C 1
ATOM 4804 O O . ASN A 1 627 ? -32.372 -25.640 52.056 1.00 87.31 627 ASN A O 1
ATOM 4808 N N . LEU A 1 628 ? -33.217 -23.727 51.221 1.00 88.75 628 LEU A N 1
ATOM 4809 C CA . LEU A 1 628 ? -31.954 -22.989 51.153 1.00 88.75 628 LEU A CA 1
ATOM 4810 C C . LEU A 1 628 ? -31.813 -22.001 52.314 1.00 88.75 628 LEU A C 1
ATOM 4812 O O . LEU A 1 628 ? -32.808 -21.468 52.810 1.00 88.75 628 LEU A O 1
ATOM 4816 N N . GLU A 1 629 ? -30.571 -21.766 52.717 1.00 90.62 629 GLU A N 1
ATOM 4817 C CA . GLU A 1 629 ? -30.152 -20.740 53.669 1.00 90.62 629 GLU A CA 1
ATOM 4818 C C . GLU A 1 629 ? -28.957 -19.979 53.075 1.00 90.62 629 GLU A C 1
ATOM 4820 O O . GLU A 1 629 ? -27.998 -20.591 52.603 1.00 90.62 629 GLU A O 1
ATOM 4825 N N . LEU A 1 630 ? -29.038 -18.652 53.067 1.00 92.69 630 LEU A N 1
ATOM 4826 C CA . LEU A 1 630 ? -28.032 -17.740 52.548 1.00 92.69 630 LEU A CA 1
ATOM 4827 C C . LEU A 1 630 ? -27.142 -17.229 53.683 1.00 92.69 630 LEU A C 1
ATOM 4829 O O . LEU A 1 630 ? -27.628 -16.806 54.733 1.00 92.69 630 LEU A O 1
ATOM 4833 N N . PHE A 1 631 ? -25.833 -17.213 53.451 1.00 93.75 631 PHE A N 1
ATOM 4834 C CA . PHE A 1 631 ? -24.834 -16.817 54.435 1.00 93.75 631 PHE A CA 1
ATOM 4835 C C . PHE A 1 631 ? -23.802 -15.870 53.826 1.00 93.75 631 PHE A C 1
ATOM 4837 O O . PHE A 1 631 ? -23.133 -16.215 52.859 1.00 93.75 631 PHE A O 1
ATOM 4844 N N . ALA A 1 632 ? -23.647 -14.678 54.401 1.00 94.06 632 ALA A N 1
ATOM 4845 C CA . ALA A 1 632 ? -22.563 -13.766 54.042 1.00 94.06 632 ALA A CA 1
ATOM 4846 C C . ALA A 1 632 ? -21.283 -14.206 54.769 1.00 94.06 632 ALA A C 1
ATOM 4848 O O . ALA A 1 632 ? -21.202 -14.062 55.992 1.00 94.06 632 ALA A O 1
ATOM 4849 N N . ARG A 1 633 ? -20.316 -14.777 54.036 1.00 92.94 633 ARG A N 1
ATOM 4850 C CA . ARG A 1 633 ? -19.038 -15.214 54.613 1.00 92.94 633 ARG A CA 1
ATOM 4851 C C . ARG A 1 633 ? -18.110 -14.024 54.786 1.00 92.94 633 ARG A C 1
ATOM 4853 O O . ARG A 1 633 ? -17.771 -13.694 55.912 1.00 92.94 633 ARG A O 1
ATOM 4860 N N . ASP A 1 634 ? -17.762 -13.365 53.692 1.00 93.12 634 ASP A N 1
ATOM 4861 C CA . ASP A 1 634 ? -16.836 -12.239 53.704 1.00 93.12 634 ASP A CA 1
ATOM 4862 C C . ASP A 1 634 ? -17.501 -11.060 53.016 1.00 93.12 634 ASP A C 1
ATOM 4864 O O . ASP A 1 634 ? -18.116 -11.221 51.971 1.00 93.12 634 ASP A O 1
ATOM 4868 N N . CYS A 1 635 ? -17.397 -9.873 53.591 1.00 94.94 635 CYS A N 1
ATOM 4869 C CA . CYS A 1 635 ? -17.727 -8.642 52.893 1.00 94.94 635 CYS A CA 1
ATOM 4870 C C . CYS A 1 635 ? -16.580 -7.675 53.128 1.00 94.94 635 CYS A C 1
ATOM 4872 O O . CYS A 1 635 ? -16.235 -7.374 54.272 1.00 94.94 635 CYS A O 1
ATOM 4874 N N . VAL A 1 636 ? -15.984 -7.199 52.048 1.00 93.75 636 VAL A N 1
ATOM 4875 C CA . VAL A 1 636 ? -14.840 -6.298 52.051 1.00 93.75 636 VAL A CA 1
ATOM 4876 C C . VAL A 1 636 ? -15.149 -5.111 51.161 1.00 93.75 636 VAL A C 1
ATOM 4878 O O . VAL A 1 636 ? -15.933 -5.197 50.220 1.00 93.75 636 VAL A O 1
ATOM 4881 N N . SER A 1 637 ? -14.527 -3.987 51.464 1.00 91.56 637 SER A N 1
ATOM 4882 C CA . SER A 1 637 ? -14.579 -2.816 50.617 1.00 91.56 637 SER A CA 1
ATOM 4883 C C . SER A 1 637 ? -13.188 -2.387 50.193 1.00 91.56 637 SER A C 1
ATOM 4885 O O . SER A 1 637 ? -12.250 -2.437 50.997 1.00 91.56 637 SER A O 1
ATOM 4887 N N . THR A 1 638 ? -13.072 -1.960 48.939 1.00 86.38 638 THR A N 1
ATOM 4888 C CA . THR A 1 638 ? -11.838 -1.468 48.321 1.00 86.38 638 THR A CA 1
ATOM 4889 C C . THR A 1 638 ? -12.141 -0.231 47.452 1.00 86.38 638 THR A C 1
ATOM 4891 O O . THR A 1 638 ? -13.306 0.029 47.134 1.00 86.38 638 THR A O 1
ATOM 4894 N N . PRO A 1 639 ? -11.130 0.568 47.056 1.00 79.44 639 PRO A N 1
ATOM 4895 C CA . PRO A 1 639 ? -11.319 1.693 46.137 1.00 79.44 639 PRO A CA 1
ATOM 4896 C C . PRO A 1 639 ? -11.423 1.273 44.656 1.00 79.44 639 PRO A C 1
ATOM 4898 O O . PRO A 1 639 ? -11.435 2.139 43.780 1.00 79.44 639 PRO A O 1
ATOM 4901 N N . THR A 1 640 ? -11.466 -0.029 44.347 1.00 76.88 640 THR A N 1
ATOM 4902 C CA . THR A 1 640 ? -11.501 -0.569 42.978 1.00 76.88 640 THR A CA 1
ATOM 4903 C C . THR A 1 640 ? -12.551 -1.676 42.852 1.00 76.88 640 THR A C 1
ATOM 4905 O O . THR A 1 640 ? -13.172 -2.078 43.824 1.00 76.88 640 THR A O 1
ATOM 4908 N N . THR A 1 641 ? -12.769 -2.211 41.651 1.00 76.56 641 THR A N 1
ATOM 4909 C CA . THR A 1 641 ? -13.686 -3.347 41.456 1.00 76.56 641 THR A CA 1
ATOM 4910 C C . THR A 1 641 ? -13.108 -4.694 41.910 1.00 76.56 641 THR A C 1
ATOM 4912 O O . THR A 1 641 ? -13.787 -5.708 41.776 1.00 76.56 641 THR A O 1
ATOM 4915 N N . SER A 1 642 ? -11.887 -4.727 42.453 1.00 78.06 642 SER A N 1
ATOM 4916 C CA . SER A 1 642 ? -11.203 -5.944 42.897 1.00 78.06 642 SER A CA 1
ATOM 4917 C C . SER A 1 642 ? -11.272 -6.093 44.426 1.00 78.06 642 SER A C 1
ATOM 4919 O O . SER A 1 642 ? -10.750 -5.229 45.130 1.00 78.06 642 SER A O 1
ATOM 4921 N N . PRO A 1 643 ? -11.835 -7.188 44.976 1.00 78.44 643 PRO A N 1
ATOM 4922 C CA . PRO A 1 643 ? -11.889 -7.425 46.427 1.00 78.44 643 PRO A CA 1
ATOM 4923 C C . PRO A 1 643 ? -10.514 -7.582 47.097 1.00 78.44 643 PRO A C 1
ATOM 4925 O O . PRO A 1 643 ? -10.394 -7.422 48.316 1.00 78.44 643 PRO A O 1
ATOM 4928 N N . ASP A 1 644 ? -9.479 -7.900 46.318 1.00 79.69 644 ASP A N 1
ATOM 4929 C CA . ASP A 1 644 ? -8.129 -8.176 46.813 1.00 79.69 644 ASP A CA 1
ATOM 4930 C C . ASP A 1 644 ? -7.230 -6.932 46.889 1.00 79.69 644 ASP A C 1
ATOM 4932 O O . ASP A 1 644 ? -6.149 -6.989 47.489 1.00 79.69 644 ASP A O 1
ATOM 4936 N N . ASP A 1 645 ? -7.666 -5.807 46.318 1.00 77.94 645 ASP A N 1
ATOM 4937 C CA . ASP A 1 645 ? -6.876 -4.578 46.259 1.00 77.94 645 ASP A CA 1
ATOM 4938 C C . ASP A 1 645 ? -6.686 -3.935 47.642 1.00 77.94 645 ASP A C 1
ATOM 4940 O O . ASP A 1 645 ? -7.468 -4.118 48.573 1.00 77.94 645 ASP A O 1
ATOM 4944 N N . TYR A 1 646 ? -5.618 -3.142 47.781 1.00 75.94 646 TYR A N 1
ATOM 4945 C CA . TYR A 1 646 ? -5.324 -2.370 48.990 1.00 75.94 646 TYR A CA 1
ATOM 4946 C C . TYR A 1 646 ? -5.335 -0.863 48.692 1.00 75.94 646 TYR A C 1
ATOM 4948 O O . TYR A 1 646 ? -4.842 -0.448 47.643 1.00 75.94 646 TYR A O 1
ATOM 4956 N N . PRO A 1 647 ? -5.781 -0.011 49.633 1.00 80.88 647 PRO A N 1
ATOM 4957 C CA . PRO A 1 647 ? -6.288 -0.336 50.972 1.00 80.88 647 PRO A CA 1
ATOM 4958 C C . PRO A 1 647 ? -7.655 -1.041 50.948 1.00 80.88 647 PRO A C 1
ATOM 4960 O O . PRO A 1 647 ? -8.471 -0.763 50.081 1.00 80.88 647 PRO A O 1
ATOM 4963 N N . ARG A 1 648 ? -7.908 -1.915 51.932 1.00 86.38 648 ARG A N 1
ATOM 4964 C CA . ARG A 1 648 ? -9.189 -2.620 52.092 1.00 86.38 648 ARG A CA 1
ATOM 4965 C C . ARG A 1 648 ? -9.726 -2.529 53.510 1.00 86.38 648 ARG A C 1
ATOM 4967 O O . ARG A 1 648 ? -8.945 -2.532 54.465 1.00 86.38 648 ARG A O 1
ATOM 4974 N N . VAL A 1 649 ? -11.046 -2.494 53.635 1.00 89.12 649 VAL A N 1
ATOM 4975 C CA . VAL A 1 649 ? -11.775 -2.533 54.908 1.00 89.12 649 VAL A CA 1
ATOM 4976 C C . VAL A 1 649 ? -12.630 -3.791 54.932 1.00 89.12 649 VAL A C 1
ATOM 4978 O O . VAL A 1 649 ? -13.531 -3.947 54.114 1.00 89.12 649 VAL A O 1
ATOM 4981 N N . SER A 1 650 ? -12.343 -4.701 55.860 1.00 90.50 650 SER A N 1
ATOM 4982 C CA . SER A 1 650 ? -13.195 -5.866 56.104 1.00 90.50 650 SER A CA 1
ATOM 4983 C C . SER A 1 650 ? -14.409 -5.442 56.925 1.00 90.50 650 SER A C 1
ATOM 4985 O O . SER A 1 650 ? -14.258 -4.811 57.969 1.00 90.50 650 SER A O 1
ATOM 4987 N N . ILE A 1 651 ? -15.596 -5.808 56.453 1.00 93.44 651 ILE A N 1
ATOM 4988 C CA . ILE A 1 651 ? -16.897 -5.511 57.062 1.00 93.44 651 ILE A CA 1
ATOM 4989 C C . ILE A 1 651 ? -17.451 -6.770 57.734 1.00 93.44 651 ILE A C 1
ATOM 4991 O O . ILE A 1 651 ? -17.857 -6.745 58.900 1.00 93.44 651 ILE A O 1
ATOM 4995 N N . ILE A 1 652 ? -17.390 -7.889 57.013 1.00 93.62 652 ILE A N 1
ATOM 4996 C CA . ILE A 1 652 ? -17.658 -9.239 57.511 1.00 93.62 652 ILE A CA 1
ATOM 4997 C C . ILE A 1 652 ? -16.434 -10.097 57.168 1.00 93.62 652 ILE A C 1
ATOM 4999 O O . ILE A 1 652 ? -15.929 -10.008 56.052 1.00 93.62 652 ILE A O 1
ATOM 5003 N N . ASP A 1 653 ? -15.947 -10.881 58.125 1.00 92.25 653 ASP A N 1
ATOM 5004 C CA . ASP A 1 653 ? -14.793 -11.780 57.980 1.00 92.25 653 ASP A CA 1
ATOM 5005 C C . ASP A 1 653 ? -15.169 -13.156 58.542 1.00 92.25 653 ASP A C 1
ATOM 5007 O O . ASP A 1 653 ? -15.494 -13.274 59.726 1.00 92.25 653 ASP A O 1
ATOM 5011 N N . ASP A 1 654 ? -15.213 -14.177 57.689 1.00 90.38 654 ASP A N 1
ATOM 5012 C CA . ASP A 1 654 ? -15.618 -15.556 57.998 1.00 90.38 654 ASP A CA 1
ATOM 5013 C C . ASP A 1 654 ? -16.936 -15.665 58.809 1.00 90.38 654 ASP A C 1
ATOM 5015 O O . ASP A 1 654 ? -17.091 -16.407 59.791 1.00 90.38 654 ASP A O 1
ATOM 5019 N N . GLY A 1 655 ? -17.918 -14.860 58.402 1.00 88.81 655 GLY A N 1
ATOM 5020 C CA . GLY A 1 655 ? -19.245 -14.718 58.999 1.00 88.81 655 GLY A CA 1
ATOM 5021 C C . GLY A 1 655 ? -19.294 -13.838 60.247 1.00 88.81 655 GLY A C 1
ATOM 5022 O O . GLY A 1 655 ? -20.371 -13.626 60.811 1.00 88.81 655 GLY A O 1
ATOM 5023 N N . CYS A 1 656 ? -18.153 -13.337 60.717 1.00 91.06 656 CYS A N 1
ATOM 5024 C CA . CYS A 1 656 ? -18.059 -12.458 61.872 1.00 91.06 656 CYS A CA 1
ATOM 5025 C C . CYS A 1 656 ? -18.169 -10.993 61.455 1.00 91.06 656 CYS A C 1
ATOM 5027 O O . CYS A 1 656 ? -17.468 -10.531 60.560 1.00 91.06 656 CYS A O 1
ATOM 5029 N N . GLN A 1 657 ? -19.019 -10.236 62.148 1.00 90.81 657 GLN A N 1
ATOM 5030 C CA . GLN A 1 657 ? -19.123 -8.789 61.962 1.00 90.81 657 GLN A CA 1
ATOM 5031 C C . GLN A 1 657 ? -17.880 -8.123 62.560 1.00 90.81 657 GLN A C 1
ATOM 5033 O O . GLN A 1 657 ? -17.699 -8.138 63.780 1.00 90.81 657 GLN A O 1
ATOM 5038 N N . VAL A 1 658 ? -17.008 -7.598 61.700 1.00 90.69 658 VAL A N 1
ATOM 5039 C CA . VAL A 1 658 ? -15.725 -6.999 62.104 1.00 90.69 658 VAL A CA 1
ATOM 5040 C C . VAL A 1 658 ? -15.755 -5.473 62.073 1.00 90.69 658 VAL A C 1
ATOM 5042 O O . VAL A 1 658 ? -15.054 -4.844 62.868 1.00 90.69 658 VAL A O 1
ATOM 5045 N N . ASP A 1 659 ? -16.602 -4.878 61.231 1.00 90.12 659 ASP A N 1
ATOM 5046 C CA . ASP A 1 659 ? -16.872 -3.442 61.269 1.00 90.12 659 ASP A CA 1
ATOM 5047 C C . ASP A 1 659 ? -17.857 -3.104 62.400 1.00 90.12 659 ASP A C 1
ATOM 5049 O O . ASP A 1 659 ? -18.908 -3.729 62.551 1.00 90.12 659 ASP A O 1
ATOM 5053 N N . GLN A 1 660 ? -17.508 -2.111 63.222 1.00 89.75 660 GLN A N 1
ATOM 5054 C CA . GLN A 1 660 ? -18.281 -1.736 64.415 1.00 89.75 660 GLN A CA 1
ATOM 5055 C C . GLN A 1 660 ? -19.582 -0.995 64.090 1.00 89.75 660 GLN A C 1
ATOM 5057 O O . GLN A 1 660 ? -20.464 -0.891 64.944 1.00 89.75 660 GLN A O 1
ATOM 5062 N N . THR A 1 661 ? -19.684 -0.444 62.885 1.00 92.38 661 THR A N 1
ATOM 5063 C CA . THR A 1 661 ? -20.820 0.347 62.416 1.00 92.38 661 THR A CA 1
ATOM 5064 C C . THR A 1 661 ? -21.841 -0.506 61.670 1.00 92.38 661 THR A C 1
ATOM 5066 O O . THR A 1 661 ? -22.978 -0.061 61.497 1.00 92.38 661 THR A O 1
ATOM 5069 N N . LEU A 1 662 ? -21.480 -1.736 61.281 1.00 94.12 662 LEU A N 1
ATOM 5070 C CA . LEU A 1 662 ? -22.361 -2.683 60.604 1.00 94.12 662 LEU A CA 1
ATOM 5071 C C . LEU A 1 662 ? -23.571 -3.054 61.478 1.00 94.12 662 LEU A C 1
ATOM 5073 O O . LEU A 1 662 ? -23.441 -3.480 62.624 1.00 94.12 662 LEU A O 1
ATOM 5077 N N . GLN A 1 663 ? -24.770 -2.947 60.911 1.00 94.19 663 GLN A N 1
ATOM 5078 C CA . GLN A 1 663 ? -26.032 -3.327 61.543 1.00 94.19 663 GLN A CA 1
ATOM 5079 C C . GLN A 1 663 ? -26.854 -4.190 60.587 1.00 94.19 663 GLN A C 1
ATOM 5081 O O . GLN A 1 663 ? -27.104 -3.790 59.453 1.00 94.19 663 GLN A O 1
ATOM 5086 N N . LYS A 1 664 ? -27.298 -5.362 61.055 1.00 94.00 664 LYS A N 1
ATOM 5087 C CA . LYS A 1 664 ? -28.216 -6.250 60.323 1.00 94.00 664 LYS A CA 1
ATOM 5088 C C . LYS A 1 664 ? -29.663 -5.959 60.720 1.00 94.00 664 LYS A C 1
ATOM 5090 O O . LYS A 1 664 ? -29.963 -5.933 61.916 1.00 94.00 664 LYS A O 1
ATOM 5095 N N . ASP A 1 665 ? -30.563 -5.821 59.748 1.00 95.06 665 ASP A N 1
ATOM 5096 C CA . ASP A 1 665 ? -32.001 -5.741 60.021 1.00 95.06 665 ASP A CA 1
ATOM 5097 C C . ASP A 1 665 ? -32.585 -7.148 60.209 1.00 95.06 665 ASP A C 1
ATOM 5099 O O . ASP A 1 665 ? -32.736 -7.915 59.257 1.00 95.06 665 ASP A O 1
ATOM 5103 N N . ASN A 1 666 ? -32.911 -7.506 61.451 1.00 92.12 666 ASN A N 1
ATOM 5104 C CA . ASN A 1 666 ? -33.435 -8.835 61.781 1.00 92.12 666 ASN A CA 1
ATOM 5105 C C . ASN A 1 666 ? -34.927 -9.022 61.459 1.00 92.12 666 ASN A C 1
ATOM 5107 O O . ASN A 1 666 ? -35.397 -10.155 61.504 1.00 92.12 666 ASN A O 1
ATOM 5111 N N . ASN A 1 667 ? -35.676 -7.949 61.191 1.00 92.19 667 ASN A N 1
ATOM 5112 C CA . ASN A 1 667 ? -37.101 -8.038 60.866 1.00 92.19 667 ASN A CA 1
ATOM 5113 C C . ASN A 1 667 ? -37.312 -8.301 59.371 1.00 92.19 667 ASN A C 1
ATOM 5115 O O . ASN A 1 667 ? -38.248 -9.009 59.007 1.00 92.19 667 ASN A O 1
ATOM 5119 N N . LEU A 1 668 ? -36.452 -7.727 58.526 1.00 91.56 668 LEU A N 1
ATOM 5120 C CA . LEU A 1 668 ? -36.494 -7.890 57.072 1.00 91.56 668 LEU A CA 1
ATOM 5121 C C . LEU A 1 668 ? -35.659 -9.083 56.594 1.00 91.56 668 LEU A C 1
ATOM 5123 O O . LEU A 1 668 ? -36.029 -9.747 55.624 1.00 91.56 668 LEU A O 1
ATOM 5127 N N . SER A 1 669 ? -34.548 -9.385 57.276 1.00 93.62 669 SER A N 1
ATOM 5128 C CA . SER A 1 669 ? -33.698 -10.520 56.904 1.00 93.62 669 SER A CA 1
ATOM 5129 C C . SER A 1 669 ? -34.385 -11.862 57.167 1.00 93.62 669 SER A C 1
ATOM 5131 O O . SER A 1 669 ? -34.988 -12.082 58.216 1.00 93.62 669 SER A O 1
ATOM 5133 N N . ASN A 1 670 ? -34.218 -12.798 56.241 1.00 93.06 670 ASN A N 1
ATOM 5134 C CA . ASN A 1 670 ? -34.712 -14.169 56.309 1.00 93.06 670 ASN A CA 1
ATOM 5135 C C . ASN A 1 670 ? -33.673 -15.147 55.724 1.00 93.06 670 ASN A C 1
ATOM 5137 O O . ASN A 1 670 ? -32.534 -14.770 55.456 1.00 93.06 670 ASN A O 1
ATOM 5141 N N . ASP A 1 671 ? -34.056 -16.410 55.530 1.00 91.12 671 ASP A N 1
ATOM 5142 C CA . ASP A 1 671 ? -33.135 -17.447 55.050 1.00 91.12 671 ASP A CA 1
ATOM 5143 C C . ASP A 1 671 ? -32.641 -17.230 53.607 1.00 91.12 671 ASP A C 1
ATOM 5145 O O . ASP A 1 671 ? -31.630 -17.808 53.236 1.00 91.12 671 ASP A O 1
ATOM 5149 N N . LYS A 1 672 ? -33.324 -16.433 52.776 1.00 91.06 672 LYS A N 1
ATOM 5150 C CA . LYS A 1 672 ? -32.954 -16.173 51.369 1.00 91.06 672 LYS A CA 1
ATOM 5151 C C . LYS A 1 672 ? -32.539 -14.724 51.096 1.00 91.06 672 LYS A C 1
ATOM 5153 O O . LYS A 1 672 ? -32.070 -14.444 49.997 1.00 91.06 672 LYS A O 1
ATOM 5158 N N . ALA A 1 673 ? -32.709 -13.815 52.055 1.00 93.94 673 ALA A N 1
ATOM 5159 C CA . ALA A 1 673 ? -32.372 -12.403 51.901 1.00 93.94 673 ALA A CA 1
ATOM 5160 C C . ALA A 1 673 ? -31.814 -11.815 53.204 1.00 93.94 673 ALA A C 1
ATOM 5162 O O . ALA A 1 673 ? -32.395 -11.995 54.273 1.00 93.94 673 ALA A O 1
ATOM 5163 N N . LEU A 1 674 ? -30.699 -11.097 53.120 1.00 95.62 674 LEU A N 1
ATOM 5164 C CA . LEU A 1 674 ? -30.000 -10.477 54.242 1.00 95.62 674 LEU A CA 1
ATOM 5165 C C . LEU A 1 674 ? -29.854 -8.976 53.983 1.00 95.62 674 LEU A C 1
ATOM 5167 O O . LEU A 1 674 ? -29.333 -8.588 52.942 1.00 95.62 674 LEU A O 1
ATOM 5171 N N . TYR A 1 675 ? -30.260 -8.145 54.942 1.00 96.56 675 TYR A N 1
ATOM 5172 C CA . TYR A 1 675 ? -30.232 -6.686 54.816 1.00 96.56 675 TYR A CA 1
ATOM 5173 C C . TYR A 1 675 ? -29.319 -6.056 55.866 1.00 96.56 675 TYR A C 1
ATOM 5175 O O . TYR A 1 675 ? -29.451 -6.321 57.068 1.00 96.56 675 TYR A O 1
ATOM 5183 N N . TYR A 1 676 ? -28.393 -5.218 55.405 1.00 95.94 676 TYR A N 1
ATOM 5184 C CA . TYR A 1 676 ? -27.339 -4.613 56.212 1.00 95.94 676 TYR A CA 1
ATOM 5185 C C . TYR A 1 676 ? -27.254 -3.100 55.999 1.00 95.94 676 TYR A C 1
ATOM 5187 O O . TYR A 1 676 ? -27.601 -2.571 54.945 1.00 95.94 676 TYR A O 1
ATOM 5195 N N . SER A 1 677 ? -26.748 -2.401 57.014 1.00 94.94 677 SER A N 1
ATOM 5196 C CA . SER A 1 677 ? -26.319 -1.008 56.905 1.00 94.94 677 SER A CA 1
ATOM 5197 C C . SER A 1 677 ? -24.960 -0.794 57.561 1.00 94.94 677 SER A C 1
ATOM 5199 O O . SER A 1 677 ? -24.699 -1.368 58.617 1.00 94.94 677 SER A O 1
ATOM 5201 N N . VAL A 1 678 ? -24.112 0.042 56.973 1.00 94.25 678 VAL A N 1
ATOM 5202 C CA . VAL A 1 678 ? -22.766 0.375 57.475 1.00 94.25 678 VAL A CA 1
ATOM 5203 C C . VAL A 1 678 ? -22.512 1.872 57.291 1.00 94.25 678 VAL A C 1
ATOM 5205 O O . VAL A 1 678 ? -23.089 2.468 56.385 1.00 94.25 678 VAL A O 1
ATOM 5208 N N . ASP A 1 679 ? -21.711 2.506 58.147 1.00 92.06 679 ASP A N 1
ATOM 5209 C CA . ASP A 1 679 ? -21.374 3.926 57.961 1.00 92.06 679 ASP A CA 1
ATOM 5210 C C . ASP A 1 679 ? -20.485 4.101 56.714 1.00 92.06 679 ASP A C 1
ATOM 5212 O O . ASP A 1 679 ? -19.661 3.239 56.405 1.00 92.06 679 ASP A O 1
ATOM 5216 N N . ALA A 1 680 ? -20.648 5.204 55.980 1.00 89.25 680 ALA A N 1
ATOM 5217 C CA . ALA A 1 680 ? -19.792 5.531 54.842 1.00 89.25 680 ALA A CA 1
ATOM 5218 C C . ALA A 1 680 ? -18.355 5.863 55.293 1.00 89.25 680 ALA A C 1
ATOM 5220 O O . ALA A 1 680 ? -18.131 6.499 56.323 1.00 89.25 680 ALA A O 1
ATOM 5221 N N . PHE A 1 681 ? -17.356 5.476 54.498 1.00 88.50 681 PHE A N 1
ATOM 5222 C CA . PHE A 1 681 ? -15.935 5.707 54.793 1.00 88.50 681 PHE A CA 1
ATOM 5223 C C . PHE A 1 681 ? -15.133 5.983 53.517 1.00 88.50 681 PHE A C 1
ATOM 5225 O O . PHE A 1 681 ? -15.595 5.716 52.419 1.00 88.50 681 PHE A O 1
ATOM 5232 N N . THR A 1 682 ? -13.920 6.524 53.650 1.00 85.25 682 THR A N 1
ATOM 5233 C CA . THR A 1 682 ? -13.032 6.871 52.524 1.00 85.25 682 THR A CA 1
ATOM 5234 C C . THR A 1 682 ? -11.710 6.116 52.602 1.00 85.25 682 THR A C 1
ATOM 5236 O O . THR A 1 682 ? -11.299 5.654 53.670 1.00 85.25 682 THR A O 1
ATOM 5239 N N . PHE A 1 683 ? -10.995 6.038 51.477 1.00 82.88 683 PHE A N 1
ATOM 5240 C CA . PHE A 1 683 ? -9.665 5.434 51.394 1.00 82.88 683 PHE A CA 1
ATOM 5241 C C . PHE A 1 683 ? -8.584 6.511 51.207 1.00 82.88 683 PHE A C 1
ATOM 5243 O O . PHE A 1 683 ? -8.094 6.705 50.098 1.00 82.88 683 PHE A O 1
ATOM 5250 N N . PRO A 1 684 ? -8.133 7.204 52.271 1.00 69.88 684 PRO A N 1
ATOM 5251 C CA . PRO A 1 684 ? -7.255 8.380 52.166 1.00 69.88 684 PRO A CA 1
ATOM 5252 C C . PRO A 1 684 ? -5.926 8.142 51.428 1.00 69.88 684 PRO A C 1
ATOM 5254 O O . PRO A 1 684 ? -5.309 9.096 50.966 1.00 69.88 684 PRO A O 1
ATOM 5257 N N . ASN A 1 685 ? -5.489 6.883 51.312 1.00 67.62 685 ASN A N 1
ATOM 5258 C CA . ASN A 1 685 ? -4.239 6.489 50.658 1.00 67.62 685 ASN A CA 1
ATOM 5259 C C . ASN A 1 685 ? -4.444 5.816 49.283 1.00 67.62 685 ASN A C 1
ATOM 5261 O O . ASN A 1 685 ? -3.502 5.220 48.762 1.00 67.62 685 ASN A O 1
ATOM 5265 N N . ALA A 1 686 ? -5.653 5.854 48.718 1.00 68.06 686 ALA A N 1
ATOM 5266 C CA . ALA A 1 686 ? -5.957 5.317 47.392 1.00 68.06 686 ALA A CA 1
ATOM 5267 C C . ALA A 1 686 ? -5.732 6.353 46.276 1.00 68.06 686 ALA A C 1
ATOM 5269 O O . ALA A 1 686 ? -5.634 7.553 46.531 1.00 68.06 686 ALA A O 1
ATOM 5270 N N . LEU A 1 687 ? -5.674 5.882 45.023 1.00 64.62 687 LEU A N 1
ATOM 5271 C CA . LEU A 1 687 ? -5.564 6.742 43.834 1.00 64.62 687 LEU A CA 1
ATOM 5272 C C . LEU A 1 687 ? -6.749 7.710 43.695 1.00 64.62 687 LEU A C 1
ATOM 5274 O O . LEU A 1 687 ? -6.551 8.856 43.288 1.00 64.62 687 LEU A O 1
ATOM 5278 N N . ASP A 1 688 ? -7.950 7.251 44.049 1.00 68.75 688 ASP A N 1
ATOM 5279 C CA . ASP A 1 688 ? -9.121 8.090 44.284 1.00 68.75 688 ASP A CA 1
ATOM 5280 C C . ASP A 1 688 ? -9.642 7.818 45.705 1.00 68.75 688 ASP A C 1
ATOM 5282 O O . ASP A 1 688 ? -10.257 6.778 45.950 1.00 68.75 688 ASP A O 1
ATOM 5286 N N . PRO A 1 689 ? -9.376 8.720 46.666 1.00 71.25 689 PRO A N 1
ATOM 5287 C CA . PRO A 1 689 ? -9.772 8.521 48.054 1.00 71.25 689 PRO A CA 1
ATOM 5288 C C . PRO A 1 689 ? -11.278 8.486 48.304 1.00 71.25 689 PRO A C 1
ATOM 5290 O O . PRO A 1 689 ? -11.698 8.064 49.383 1.00 71.25 689 PRO A O 1
ATOM 5293 N N . SER A 1 690 ? -12.072 8.974 47.348 1.00 79.19 690 SER A N 1
ATOM 5294 C CA . SER A 1 690 ? -13.520 9.103 47.483 1.00 79.19 690 SER A CA 1
ATOM 5295 C C . SER A 1 690 ? -14.283 7.853 47.054 1.00 79.19 690 SER A C 1
ATOM 5297 O O . SER A 1 690 ? -15.447 7.729 47.421 1.00 79.19 690 SER A O 1
ATOM 5299 N N . LEU A 1 691 ? -13.652 6.931 46.316 1.00 82.75 691 LEU A N 1
ATOM 5300 C CA . LEU A 1 691 ? -14.335 5.769 45.748 1.00 82.75 691 LEU A CA 1
ATOM 5301 C C . LEU A 1 691 ? -14.360 4.574 46.684 1.00 82.75 691 LEU A C 1
ATOM 5303 O O . LEU A 1 691 ? -13.350 4.215 47.285 1.00 82.75 691 LEU A O 1
ATOM 5307 N N . VAL A 1 692 ? -15.524 3.936 46.745 1.00 87.38 692 VAL A N 1
ATOM 5308 C CA . VAL A 1 692 ? -15.790 2.771 47.585 1.00 87.38 692 VAL A CA 1
ATOM 5309 C C . VAL A 1 692 ? -16.601 1.763 46.779 1.00 87.38 692 VAL A C 1
ATOM 5311 O O . VAL A 1 692 ? -17.717 2.057 46.352 1.00 87.38 692 VAL A O 1
ATOM 5314 N N . TYR A 1 693 ? -16.053 0.569 46.592 1.00 89.44 693 TYR A N 1
ATOM 5315 C CA . TYR A 1 693 ? -16.769 -0.601 46.094 1.00 89.44 693 TYR A CA 1
ATOM 5316 C C . TYR A 1 693 ? -16.991 -1.580 47.239 1.00 89.44 693 TYR A C 1
ATOM 5318 O O . TYR A 1 693 ? -16.194 -1.652 48.178 1.00 89.44 693 TYR A O 1
ATOM 5326 N N . PHE A 1 694 ? -18.084 -2.325 47.168 1.00 92.31 694 PHE A N 1
ATOM 5327 C CA . PHE A 1 694 ? -18.420 -3.388 48.099 1.00 92.31 694 PHE A CA 1
ATOM 5328 C C . PHE A 1 694 ? -18.315 -4.720 47.388 1.00 92.31 694 PHE A C 1
ATOM 5330 O O . PHE A 1 694 ? -18.898 -4.897 46.324 1.00 92.31 694 PHE A O 1
ATOM 5337 N N . HIS A 1 695 ? -17.631 -5.660 48.018 1.00 92.62 695 HIS A N 1
ATOM 5338 C CA . HIS A 1 695 ? -17.485 -7.019 47.536 1.00 92.62 695 HIS A CA 1
ATOM 5339 C C . HIS A 1 695 ? -17.965 -7.951 48.632 1.00 92.62 695 HIS A C 1
ATOM 5341 O O . HIS A 1 695 ? -17.507 -7.841 49.770 1.00 92.62 695 HIS A O 1
ATOM 5347 N N . CYS A 1 696 ? -18.871 -8.861 48.308 1.00 94.31 696 CYS A N 1
ATOM 5348 C CA . CYS A 1 696 ? -19.355 -9.852 49.252 1.00 94.31 696 CYS A CA 1
ATOM 5349 C C . CYS A 1 696 ? -19.231 -11.254 48.669 1.00 94.31 696 CYS A C 1
ATOM 5351 O O . CYS A 1 696 ? -19.690 -11.535 47.566 1.00 94.31 696 CYS A O 1
ATOM 5353 N N . THR A 1 697 ? -18.664 -12.139 49.471 1.00 92.94 697 THR A N 1
ATOM 5354 C CA . THR A 1 697 ? -18.668 -13.577 49.284 1.00 92.94 697 THR A CA 1
ATOM 5355 C C . THR A 1 697 ? -19.855 -14.178 50.025 1.00 92.94 697 THR A C 1
ATOM 5357 O O . THR A 1 697 ? -19.942 -14.157 51.259 1.00 92.94 697 THR A O 1
ATOM 5360 N N . MET A 1 698 ? -20.778 -14.743 49.263 1.00 91.81 698 MET A N 1
ATOM 5361 C CA . MET A 1 698 ? -22.015 -15.357 49.718 1.00 91.81 698 MET A CA 1
ATOM 5362 C C . MET A 1 698 ? -21.917 -16.873 49.597 1.00 91.81 698 MET A C 1
ATOM 5364 O O . MET A 1 698 ? -21.367 -17.390 48.633 1.00 91.81 698 MET A O 1
ATOM 5368 N N . ILE A 1 699 ? -22.474 -17.596 50.561 1.00 90.00 699 ILE A N 1
ATOM 5369 C CA . ILE A 1 699 ? -22.591 -19.050 50.535 1.00 90.00 699 ILE A CA 1
ATOM 5370 C C . ILE A 1 699 ? -24.067 -19.423 50.605 1.00 90.00 699 ILE A C 1
ATOM 5372 O O . ILE A 1 699 ? -24.787 -18.994 51.507 1.00 90.00 699 ILE A O 1
ATOM 5376 N N . ILE A 1 700 ? -24.509 -20.246 49.660 1.00 89.31 700 ILE A N 1
ATOM 5377 C CA . ILE A 1 700 ? -25.816 -20.896 49.677 1.00 89.31 700 ILE A CA 1
ATOM 5378 C C . ILE A 1 700 ? -25.634 -22.285 50.284 1.00 89.31 700 ILE A C 1
ATOM 5380 O O . ILE A 1 700 ? -24.902 -23.112 49.736 1.00 89.31 700 ILE A O 1
ATOM 5384 N N . CYS A 1 701 ? -26.329 -22.555 51.386 1.00 89.44 701 CYS A N 1
ATOM 5385 C CA . CYS A 1 701 ? -26.347 -23.860 52.035 1.00 89.44 701 CYS A CA 1
ATOM 5386 C C . CYS A 1 701 ? -27.730 -24.499 51.981 1.00 89.44 701 CYS A C 1
ATOM 5388 O O . CYS A 1 701 ? -28.765 -23.833 51.925 1.00 89.44 701 CYS A O 1
ATOM 5390 N N . PHE A 1 702 ? -27.748 -25.821 52.102 1.00 87.25 702 PHE A N 1
ATOM 5391 C CA . PHE A 1 702 ? -28.969 -26.585 52.315 1.00 87.25 702 PHE A CA 1
ATOM 5392 C C . PHE A 1 702 ? -29.273 -26.709 53.810 1.00 87.25 702 PHE A C 1
ATOM 5394 O O . PHE A 1 702 ? -28.421 -27.126 54.593 1.00 87.25 702 PHE A O 1
ATOM 5401 N N . LYS A 1 703 ? -30.508 -26.397 54.219 1.00 86.69 703 LYS A N 1
ATOM 5402 C CA . LYS A 1 703 ? -30.913 -26.425 55.639 1.00 86.69 703 LYS A CA 1
ATOM 5403 C C . LYS A 1 703 ? -30.809 -27.809 56.283 1.00 86.69 703 LYS A C 1
ATOM 5405 O O . LYS A 1 703 ? -30.653 -27.899 57.499 1.00 86.69 703 LYS A O 1
ATOM 5410 N N . ASP A 1 704 ? -30.936 -28.866 55.482 1.00 84.88 704 ASP A N 1
ATOM 5411 C CA . ASP A 1 704 ? -30.825 -30.265 55.898 1.00 84.88 704 ASP A CA 1
ATOM 5412 C C . ASP A 1 704 ? -29.378 -30.740 56.093 1.00 84.88 704 ASP A C 1
ATOM 5414 O O . ASP A 1 704 ? -29.176 -31.843 56.598 1.00 84.88 704 ASP A O 1
ATOM 5418 N N . ASP A 1 705 ? -28.381 -29.927 55.734 1.00 84.75 705 ASP A N 1
ATOM 5419 C CA . ASP A 1 705 ? -26.971 -30.280 55.859 1.00 84.75 705 ASP A CA 1
ATOM 5420 C C . ASP A 1 705 ? -26.374 -29.774 57.193 1.00 84.75 705 ASP A C 1
ATOM 5422 O O . ASP A 1 705 ? -26.153 -28.566 57.362 1.00 84.75 705 ASP A O 1
ATOM 5426 N N . PRO A 1 706 ? -26.095 -30.674 58.160 1.00 80.81 706 PRO A N 1
ATOM 5427 C CA . PRO A 1 706 ? -25.562 -30.303 59.467 1.00 80.81 706 PRO A CA 1
ATOM 5428 C C . PRO A 1 706 ? -24.081 -29.899 59.436 1.00 80.81 706 PRO A C 1
ATOM 5430 O O . PRO A 1 706 ? -23.607 -29.316 60.412 1.00 80.81 706 PRO A O 1
ATOM 5433 N N . ASP A 1 707 ? -23.352 -30.218 58.364 1.00 82.75 707 ASP A N 1
ATOM 5434 C CA . ASP A 1 707 ? -21.937 -29.873 58.205 1.00 82.75 707 ASP A CA 1
ATOM 5435 C C . ASP A 1 707 ? -21.735 -28.619 57.327 1.00 82.75 707 ASP A C 1
ATOM 5437 O O . ASP A 1 707 ? -20.603 -28.147 57.193 1.00 82.75 707 ASP A O 1
ATOM 5441 N N . SER A 1 708 ? -22.819 -28.034 56.797 1.00 86.75 708 SER A N 1
ATOM 5442 C CA . SER A 1 708 ? -22.777 -26.815 55.977 1.00 86.75 708 SER A CA 1
ATOM 5443 C C . SER A 1 708 ? -22.125 -25.627 56.684 1.00 86.75 708 SER A C 1
ATOM 5445 O O . SER A 1 708 ? -22.258 -25.435 57.902 1.00 86.75 708 SER A O 1
ATOM 5447 N N . ARG A 1 709 ? -21.455 -24.768 55.910 1.00 87.25 709 ARG A N 1
ATOM 5448 C CA . ARG A 1 709 ? -20.805 -23.555 56.421 1.00 87.25 709 ARG A CA 1
ATOM 5449 C C . ARG A 1 709 ? -21.800 -22.627 57.121 1.00 87.25 709 ARG A C 1
ATOM 5451 O O . ARG A 1 709 ? -21.441 -22.041 58.140 1.00 87.25 709 ARG A O 1
ATOM 5458 N N . CYS A 1 710 ? -23.055 -22.566 56.676 1.00 89.06 710 CYS A N 1
ATOM 5459 C CA . CYS A 1 710 ? -24.101 -21.757 57.307 1.00 89.06 710 CYS A CA 1
ATOM 5460 C C . CYS A 1 710 ? -24.379 -22.185 58.759 1.00 89.06 710 CYS A C 1
ATOM 5462 O O . CYS A 1 710 ? -24.522 -21.334 59.638 1.00 89.06 710 CYS A O 1
ATOM 5464 N N . LYS A 1 711 ? -24.362 -23.495 59.062 1.00 87.62 711 LYS A N 1
ATOM 5465 C CA . LYS A 1 711 ? -24.534 -24.004 60.438 1.00 87.62 711 LYS A CA 1
ATOM 5466 C C . LYS A 1 711 ? -23.334 -23.747 61.342 1.00 87.62 711 LYS A C 1
ATOM 5468 O O . LYS A 1 711 ? -23.487 -23.760 62.563 1.00 87.62 711 LYS A O 1
ATOM 5473 N N . GLN A 1 712 ? -22.159 -23.497 60.769 1.00 85.81 712 GLN A N 1
ATOM 5474 C CA . GLN A 1 712 ? -20.948 -23.187 61.528 1.00 85.81 712 GLN A CA 1
ATOM 5475 C C . GLN A 1 712 ? -20.930 -21.732 62.036 1.00 85.81 712 GLN A C 1
ATOM 5477 O O . GLN A 1 712 ? -20.279 -21.457 63.041 1.00 85.81 712 GLN A O 1
ATOM 5482 N N . GLY A 1 713 ? -21.689 -20.817 61.417 1.00 86.50 713 GLY A N 1
ATOM 5483 C CA . GLY A 1 713 ? -21.834 -19.429 61.876 1.00 86.50 713 GLY A CA 1
ATOM 5484 C C . GLY A 1 713 ? -20.535 -18.612 61.809 1.00 86.50 713 GLY A C 1
ATOM 5485 O O . GLY A 1 713 ? -19.679 -18.865 60.969 1.00 86.50 713 GLY A O 1
ATOM 5486 N N . CYS A 1 714 ? -20.374 -17.612 62.674 1.00 89.00 714 CYS A N 1
ATOM 5487 C CA . CYS A 1 714 ? -19.141 -16.816 62.748 1.00 89.00 714 CYS A CA 1
ATOM 5488 C C . CYS A 1 714 ? -17.971 -17.657 63.292 1.00 89.00 714 CYS A C 1
ATOM 5490 O O . CYS A 1 714 ? -18.061 -18.208 64.395 1.00 89.00 714 CYS A O 1
ATOM 5492 N N . ILE A 1 715 ? -16.867 -17.716 62.541 1.00 86.88 715 ILE A N 1
ATOM 5493 C CA . ILE A 1 715 ? -15.610 -18.344 62.962 1.00 86.88 715 ILE A CA 1
ATOM 5494 C C . ILE A 1 715 ? -14.581 -17.230 63.220 1.00 86.88 715 ILE A C 1
ATOM 5496 O O . ILE A 1 715 ? -14.057 -16.639 62.283 1.00 86.88 715 ILE A O 1
ATOM 5500 N N . PRO A 1 716 ? -14.268 -16.898 64.485 1.00 76.12 716 PRO A N 1
ATOM 5501 C CA . PRO A 1 716 ? -13.381 -15.778 64.779 1.00 76.12 716 PRO A CA 1
ATOM 5502 C C . PRO A 1 716 ? -11.925 -16.070 64.365 1.00 76.12 716 PRO A C 1
ATOM 5504 O O . PRO A 1 716 ? -11.450 -17.197 64.564 1.00 76.12 716 PRO A O 1
ATOM 5507 N N . PRO A 1 717 ? -11.162 -15.056 63.903 1.00 67.12 717 PRO A N 1
ATOM 5508 C CA . PRO A 1 717 ? -9.758 -15.216 63.540 1.00 67.12 717 PRO A CA 1
ATOM 5509 C C . PRO A 1 717 ? -8.953 -15.807 64.701 1.00 67.12 717 PRO A C 1
ATOM 5511 O O . PRO A 1 717 ? -9.029 -15.335 65.841 1.00 67.12 717 PRO A O 1
ATOM 5514 N N . ALA A 1 718 ? -8.156 -16.843 64.429 1.00 60.28 718 ALA A N 1
ATOM 5515 C CA . ALA A 1 718 ? -7.371 -17.518 65.455 1.00 60.28 718 ALA A CA 1
ATOM 5516 C C . ALA A 1 718 ? -6.390 -16.538 66.129 1.00 60.28 718 ALA A C 1
ATOM 5518 O O . ALA A 1 718 ? -5.320 -16.229 65.600 1.00 60.28 718 ALA A O 1
ATOM 5519 N N . ALA A 1 719 ? -6.718 -16.073 67.340 1.00 49.91 719 ALA A N 1
ATOM 5520 C CA . ALA A 1 719 ? -5.774 -15.349 68.181 1.00 49.91 719 ALA A CA 1
ATOM 5521 C C . ALA A 1 719 ? -4.517 -16.216 68.334 1.00 49.91 719 ALA A C 1
ATOM 5523 O O . ALA A 1 719 ? -4.622 -17.341 68.827 1.00 49.91 719 ALA A O 1
ATOM 5524 N N . ARG A 1 720 ? -3.340 -15.724 67.905 1.00 46.09 720 ARG A N 1
ATOM 5525 C CA . ARG A 1 720 ? -2.046 -16.429 68.018 1.00 46.09 720 ARG A CA 1
ATOM 5526 C C . ARG A 1 720 ? -1.838 -16.937 69.452 1.00 46.09 720 ARG A C 1
ATOM 5528 O O . ARG A 1 720 ? -1.269 -16.240 70.293 1.00 46.09 720 ARG A O 1
ATOM 5535 N N . ARG A 1 721 ? -2.264 -18.166 69.746 1.00 45.00 721 ARG A N 1
ATOM 5536 C CA . ARG A 1 721 ? -2.020 -18.840 71.021 1.00 45.00 721 ARG A CA 1
ATOM 5537 C C . ARG A 1 721 ? -0.812 -19.752 70.869 1.00 45.00 721 ARG A C 1
ATOM 5539 O O . ARG A 1 721 ? -0.764 -20.637 70.019 1.00 45.00 721 ARG A O 1
ATOM 5546 N N . ARG A 1 722 ? 0.196 -19.477 71.703 1.00 41.28 722 ARG A N 1
ATOM 5547 C CA . ARG A 1 722 ? 1.414 -20.279 71.861 1.00 41.28 722 ARG A CA 1
ATOM 5548 C C . ARG A 1 722 ? 1.037 -21.718 72.227 1.00 41.28 722 ARG A C 1
ATOM 5550 O O . ARG A 1 722 ? 0.182 -21.932 73.080 1.00 41.28 722 ARG A O 1
ATOM 5557 N N . ARG A 1 723 ? 1.704 -22.674 71.574 1.00 40.16 723 ARG A N 1
ATOM 5558 C CA . ARG A 1 723 ? 1.502 -24.122 71.727 1.00 40.16 723 ARG A CA 1
ATOM 5559 C C . ARG A 1 723 ? 1.601 -24.557 73.193 1.00 40.16 723 ARG A C 1
ATOM 5561 O O . ARG A 1 723 ? 2.581 -24.235 73.862 1.00 40.16 723 ARG A O 1
ATOM 5568 N N . ALA A 1 724 ? 0.648 -25.377 73.619 1.00 37.19 724 ALA A N 1
ATOM 5569 C CA . ALA A 1 724 ? 0.806 -26.332 74.708 1.00 37.19 724 ALA A CA 1
ATOM 5570 C C . ALA A 1 724 ? 0.136 -27.660 74.309 1.00 37.19 724 ALA A C 1
ATOM 5572 O O . ALA A 1 724 ? -0.715 -27.697 73.427 1.00 37.19 724 ALA A O 1
ATOM 5573 N N . VAL A 1 725 ? 0.636 -28.737 74.905 1.00 39.31 725 VAL A N 1
ATOM 5574 C CA . VAL A 1 725 ? 0.754 -30.103 74.379 1.00 39.31 725 VAL A CA 1
ATOM 5575 C C . VAL A 1 725 ? -0.511 -30.962 74.546 1.00 39.31 725 VAL A C 1
ATOM 5577 O O . VAL A 1 725 ? -1.060 -31.025 75.637 1.00 39.31 725 VAL A O 1
ATOM 5580 N N . SER A 1 726 ? -0.864 -31.654 73.451 1.00 42.84 726 SER A N 1
ATOM 5581 C CA . SER A 1 726 ? -1.541 -32.960 73.292 1.00 42.84 726 SER A CA 1
ATOM 5582 C C . SER A 1 726 ? -2.662 -33.374 74.259 1.00 42.84 726 SER A C 1
ATOM 5584 O O . SER A 1 726 ? -2.386 -33.817 75.369 1.00 42.84 726 SER A O 1
ATOM 5586 N N . ASP A 1 727 ? -3.873 -33.507 73.712 1.00 32.47 727 ASP A N 1
ATOM 5587 C CA . ASP A 1 727 ? -4.611 -34.774 73.808 1.00 32.47 727 ASP A CA 1
ATOM 5588 C C . ASP A 1 727 ? -5.251 -35.100 72.447 1.00 32.47 727 ASP A C 1
ATOM 5590 O O . ASP A 1 727 ? -5.720 -34.212 71.733 1.00 32.47 727 ASP A O 1
ATOM 5594 N N . GLY A 1 728 ? -5.154 -36.365 72.052 1.00 42.59 728 GLY A N 1
ATOM 5595 C CA . GLY A 1 728 ? -5.326 -36.884 70.698 1.00 42.59 728 GLY A CA 1
ATOM 5596 C C . GLY A 1 728 ? -6.771 -36.929 70.216 1.00 42.59 728 GLY A C 1
ATOM 5597 O O . GLY A 1 728 ? -7.318 -38.003 69.989 1.00 42.59 728 GLY A O 1
ATOM 5598 N N . THR A 1 729 ? -7.359 -35.765 69.964 1.00 34.56 729 THR A N 1
ATOM 5599 C CA . THR A 1 729 ? -8.468 -35.634 69.018 1.00 34.56 729 THR A CA 1
ATOM 5600 C C . THR A 1 729 ? -8.100 -34.551 68.020 1.00 34.56 729 THR A C 1
ATOM 5602 O O . THR A 1 729 ? -8.000 -33.376 68.360 1.00 34.56 729 THR A O 1
ATOM 5605 N N . GLU A 1 730 ? -7.823 -34.959 66.781 1.00 34.81 730 GLU A N 1
ATOM 5606 C CA . GLU A 1 730 ? -7.775 -34.041 65.651 1.00 34.81 730 GLU A CA 1
ATOM 5607 C C . GLU A 1 730 ? -9.081 -33.239 65.646 1.00 34.81 730 GLU A C 1
ATOM 5609 O O . GLU A 1 730 ? -10.135 -33.742 65.250 1.00 34.81 730 GLU A O 1
ATOM 5614 N N . THR A 1 731 ? -9.040 -31.980 66.082 1.00 37.22 731 THR A N 1
ATOM 5615 C CA . THR A 1 731 ? -10.036 -31.000 65.666 1.00 37.22 731 THR A CA 1
ATOM 5616 C C . THR A 1 731 ? -9.842 -30.824 64.170 1.00 37.22 731 THR A C 1
ATOM 5618 O O . THR A 1 731 ? -9.059 -29.982 63.729 1.00 37.22 731 THR A O 1
ATOM 5621 N N . ARG A 1 732 ? -10.500 -31.700 63.400 1.00 39.16 732 ARG A N 1
ATOM 5622 C CA . ARG A 1 732 ? -10.742 -31.537 61.971 1.00 39.16 732 ARG A CA 1
ATOM 5623 C C . ARG A 1 732 ? -11.077 -30.069 61.752 1.00 39.16 732 ARG A C 1
ATOM 5625 O O . ARG A 1 732 ? -12.089 -29.594 62.263 1.00 39.16 732 ARG A O 1
ATOM 5632 N N . VAL A 1 733 ? -10.247 -29.380 60.977 1.00 45.91 733 VAL A N 1
ATOM 5633 C CA . VAL A 1 733 ? -10.735 -28.293 60.131 1.00 45.91 733 VAL A CA 1
ATOM 5634 C C . VAL A 1 733 ? -11.881 -28.934 59.349 1.00 45.91 733 VAL A C 1
ATOM 5636 O O . VAL A 1 733 ? -11.645 -29.817 58.520 1.00 45.91 733 VAL A O 1
ATOM 5639 N N . ARG A 1 734 ? -13.124 -28.677 59.774 1.00 51.66 734 ARG A N 1
ATOM 5640 C CA . ARG A 1 734 ? -14.317 -29.275 59.170 1.00 51.66 734 ARG A CA 1
ATOM 5641 C C . ARG A 1 734 ? -14.329 -28.788 57.725 1.00 51.66 734 ARG A C 1
ATOM 5643 O O . ARG A 1 734 ? -14.427 -27.590 57.497 1.00 51.66 734 ARG A O 1
ATOM 5650 N N . ARG A 1 735 ? -14.129 -29.714 56.780 1.00 47.47 735 ARG A N 1
ATOM 5651 C CA . ARG A 1 735 ? -14.274 -29.451 55.343 1.00 47.47 735 ARG A CA 1
ATOM 5652 C C . ARG A 1 735 ? -15.640 -28.806 55.119 1.00 47.47 735 ARG A C 1
ATOM 5654 O O . ARG A 1 735 ? -16.626 -29.354 55.609 1.00 47.47 735 ARG A O 1
ATOM 5661 N N . GLU A 1 736 ? -15.664 -27.682 54.409 1.00 55.19 736 GLU A N 1
ATOM 5662 C CA . GLU A 1 736 ? -16.891 -27.114 53.844 1.00 55.19 736 GLU A CA 1
ATOM 5663 C C . GLU A 1 736 ? -17.640 -28.218 53.082 1.00 55.19 736 GLU A C 1
ATOM 5665 O O . GLU A 1 736 ? -17.012 -29.090 52.462 1.00 55.19 736 GLU A O 1
ATOM 5670 N N . SER A 1 737 ? -18.968 -28.256 53.209 1.00 65.62 737 SER A N 1
ATOM 5671 C CA . SER A 1 737 ? -19.761 -29.292 52.553 1.00 65.62 737 SER A CA 1
ATOM 5672 C C . SER A 1 737 ? -19.652 -29.114 51.044 1.00 65.62 737 SER A C 1
ATOM 5674 O O . SER A 1 737 ? -19.789 -28.008 50.536 1.00 65.62 737 SER A O 1
ATOM 5676 N N . ASN A 1 738 ? -19.498 -30.206 50.291 1.00 64.56 738 ASN A N 1
ATOM 5677 C CA . ASN A 1 738 ? -19.523 -30.148 48.822 1.00 64.56 738 ASN A CA 1
ATOM 5678 C C . ASN A 1 738 ? -20.881 -29.660 48.265 1.00 64.56 738 ASN A C 1
ATOM 5680 O O . ASN A 1 738 ? -21.010 -29.464 47.057 1.00 64.56 738 ASN A O 1
ATOM 5684 N N . ARG A 1 739 ? -21.911 -29.541 49.117 1.00 72.75 739 ARG A N 1
ATOM 5685 C CA . ARG A 1 739 ? -23.226 -28.989 48.770 1.00 72.75 739 ARG A CA 1
ATOM 5686 C C . ARG A 1 739 ? -23.307 -27.469 48.934 1.00 72.75 739 ARG A C 1
ATOM 5688 O O . ARG A 1 739 ? -24.275 -26.895 48.440 1.00 72.75 739 ARG A O 1
ATOM 5695 N N . ASP A 1 740 ? -22.341 -26.844 49.603 1.00 81.88 740 ASP A N 1
ATOM 5696 C CA . ASP A 1 740 ? -22.288 -25.394 49.773 1.00 81.88 740 ASP A CA 1
ATOM 5697 C C . ASP A 1 740 ? -21.845 -24.746 48.450 1.00 81.88 740 ASP A C 1
ATOM 5699 O O . ASP A 1 740 ? -20.903 -25.209 47.801 1.00 81.88 740 ASP A O 1
ATOM 5703 N N . LYS A 1 741 ? -22.534 -23.685 48.019 1.00 82.88 741 LYS A N 1
ATOM 5704 C CA . LYS A 1 741 ? -22.180 -22.926 46.807 1.00 82.88 741 LYS A CA 1
ATOM 5705 C C . LYS A 1 741 ? -21.730 -21.529 47.199 1.00 82.88 741 LYS A C 1
ATOM 5707 O O . LYS A 1 741 ? -22.541 -20.755 47.696 1.00 82.88 741 LYS A O 1
ATOM 5712 N N . GLN A 1 742 ? -20.453 -21.230 46.987 1.00 85.62 742 GLN A N 1
ATOM 5713 C CA . GLN A 1 742 ? -19.877 -19.908 47.219 1.00 85.62 742 GLN A CA 1
ATOM 5714 C C . GLN A 1 742 ? -19.956 -19.062 45.942 1.00 85.62 742 GLN A C 1
ATOM 5716 O O . GLN A 1 742 ? -19.666 -19.575 44.863 1.00 85.62 742 GLN A O 1
ATOM 5721 N N . VAL A 1 743 ? -20.296 -17.782 46.074 1.00 84.44 743 VAL A N 1
ATOM 5722 C CA . VAL A 1 743 ? -20.283 -16.787 44.995 1.00 84.44 743 VAL A CA 1
ATOM 5723 C C . VAL A 1 743 ? -19.772 -15.456 45.506 1.00 84.44 743 VAL A C 1
ATOM 5725 O O . VAL A 1 743 ? -20.139 -15.037 46.600 1.00 84.44 743 VAL A O 1
ATOM 5728 N N . ASP A 1 744 ? -18.984 -14.782 44.680 1.00 85.38 744 ASP A N 1
ATOM 5729 C CA . ASP A 1 744 ? -18.512 -13.427 44.927 1.00 85.38 744 ASP A CA 1
ATOM 5730 C C . ASP A 1 744 ? -19.302 -12.448 44.054 1.00 85.38 744 ASP A C 1
ATOM 5732 O O . ASP A 1 744 ? -19.511 -12.684 42.864 1.00 85.38 744 ASP A O 1
ATOM 5736 N N . ILE A 1 745 ? -19.766 -11.351 44.646 1.00 85.50 745 ILE A N 1
ATOM 5737 C CA . ILE A 1 745 ? -20.522 -10.303 43.958 1.00 85.50 745 ILE A CA 1
ATOM 5738 C C . ILE A 1 745 ? -20.004 -8.929 44.375 1.00 85.50 745 ILE A C 1
ATOM 5740 O O . ILE A 1 745 ? -19.630 -8.723 45.531 1.00 85.50 745 ILE A O 1
ATOM 5744 N N . THR A 1 746 ? -19.947 -7.996 43.422 1.00 86.88 746 THR A N 1
ATOM 5745 C CA . THR A 1 746 ? -19.434 -6.636 43.639 1.00 86.88 746 THR A CA 1
ATOM 5746 C C . THR A 1 746 ? -20.486 -5.592 43.275 1.00 86.88 746 THR A C 1
ATOM 5748 O O . THR A 1 746 ? -21.224 -5.769 42.310 1.00 86.88 746 THR A O 1
ATOM 5751 N N . GLN A 1 747 ? -20.529 -4.487 44.020 1.00 86.44 747 GLN A N 1
ATOM 5752 C CA . GLN A 1 747 ? -21.357 -3.312 43.741 1.00 86.44 747 GLN A CA 1
ATOM 5753 C C . GLN A 1 747 ? -20.621 -2.001 44.042 1.00 86.44 747 GLN A C 1
ATOM 5755 O O . GLN A 1 747 ? -19.781 -1.941 44.942 1.00 86.44 747 GLN A O 1
ATOM 5760 N N . GLY A 1 748 ? -20.943 -0.939 43.301 1.00 82.25 748 GLY A N 1
ATOM 5761 C CA . GLY A 1 748 ? -20.311 0.378 43.424 1.00 82.25 748 GLY A CA 1
ATOM 5762 C C . GLY A 1 748 ? -20.141 1.097 42.074 1.00 82.25 748 GLY A C 1
ATOM 5763 O O . GLY A 1 748 ? -20.584 0.573 41.054 1.00 82.25 748 GLY A O 1
ATOM 5764 N N . PRO A 1 749 ? -19.471 2.267 42.049 1.00 85.69 749 PRO A N 1
ATOM 5765 C CA . PRO A 1 749 ? -18.837 2.926 43.197 1.00 85.69 749 PRO A CA 1
ATOM 5766 C C . PRO A 1 749 ? -19.730 3.915 43.956 1.00 85.69 749 PRO A C 1
ATOM 5768 O O . PRO A 1 749 ? -20.538 4.635 43.376 1.00 85.69 749 PRO A O 1
ATOM 5771 N N . PHE A 1 750 ? -19.488 4.049 45.257 1.00 86.44 750 PHE A N 1
ATOM 5772 C CA . PHE A 1 750 ? -19.909 5.223 46.024 1.00 86.44 750 PHE A CA 1
ATOM 5773 C C . PHE A 1 750 ? -18.812 6.271 45.983 1.00 86.44 750 PHE A C 1
ATOM 5775 O O . PHE A 1 750 ? -17.635 5.935 46.107 1.00 86.44 750 PHE A O 1
ATOM 5782 N N . GLN A 1 751 ? -19.206 7.530 45.850 1.00 85.31 751 GLN A N 1
ATOM 5783 C CA . GLN A 1 751 ? -18.314 8.670 45.934 1.00 85.31 751 GLN A CA 1
ATOM 5784 C C . GLN A 1 751 ? -18.589 9.436 47.229 1.00 85.31 751 GLN A C 1
ATOM 5786 O O . GLN A 1 751 ? -19.601 10.126 47.367 1.00 85.31 751 GLN A O 1
ATOM 5791 N N . VAL A 1 752 ? -17.681 9.297 48.193 1.00 82.81 752 VAL A N 1
ATOM 5792 C CA . VAL A 1 752 ? -17.805 9.916 49.513 1.00 82.81 752 VAL A CA 1
ATOM 5793 C C . VAL A 1 752 ? -17.200 11.319 49.498 1.00 82.81 752 VAL A C 1
ATOM 5795 O O . VAL A 1 752 ? -16.005 11.498 49.250 1.00 82.81 752 VAL A O 1
ATOM 5798 N N . GLN A 1 753 ? -18.017 12.331 49.781 1.00 78.00 753 GLN A N 1
ATOM 5799 C CA . GLN A 1 753 ? -17.593 13.730 49.766 1.00 78.00 753 GLN A CA 1
ATOM 5800 C C . GLN A 1 753 ? -16.689 14.055 50.966 1.00 78.00 753 GLN A C 1
ATOM 5802 O O . GLN A 1 753 ? -16.963 13.671 52.103 1.00 78.00 753 GLN A O 1
ATOM 5807 N N . SER A 1 754 ? -15.599 14.793 50.746 1.00 59.41 754 SER A N 1
ATOM 5808 C CA . SER A 1 754 ? -14.726 15.251 51.832 1.00 59.41 754 SER A CA 1
ATOM 5809 C C . SER A 1 754 ? -15.431 16.332 52.657 1.00 59.41 754 SER A C 1
ATOM 5811 O O . SER A 1 754 ? -15.702 17.414 52.141 1.00 59.41 754 SER A O 1
ATOM 5813 N N . GLY A 1 755 ? -15.723 16.058 53.929 1.00 49.00 755 GLY A N 1
ATOM 5814 C CA . GLY A 1 755 ? -16.350 17.033 54.822 1.00 49.00 755 GLY A CA 1
ATOM 5815 C C . GLY A 1 755 ? -15.439 18.233 55.095 1.00 49.00 755 GLY A C 1
ATOM 5816 O O . GLY A 1 755 ? -14.462 18.110 55.829 1.00 49.00 755 GLY A O 1
ATOM 5817 N N . GLU A 1 756 ? -15.767 19.395 54.529 1.00 36.16 756 GLU A N 1
ATOM 5818 C CA . GLU A 1 756 ? -15.236 20.689 54.966 1.00 36.16 756 GLU A CA 1
ATOM 5819 C C . GLU A 1 756 ? -16.007 21.164 56.211 1.00 36.16 756 GLU A C 1
ATOM 5821 O O . GLU A 1 756 ? -17.232 21.061 56.292 1.00 36.16 756 GLU A O 1
ATOM 5826 N N . GLU A 1 757 ? -15.261 21.633 57.211 1.00 33.41 757 GLU A N 1
ATOM 5827 C CA . GLU A 1 757 ? -15.719 22.000 58.552 1.00 33.41 757 GLU A CA 1
ATOM 5828 C C . GLU A 1 757 ? -16.919 22.964 58.555 1.00 33.41 757 GLU A C 1
ATOM 5830 O O . GLU A 1 757 ? -16.842 24.108 58.105 1.00 33.41 757 GLU A O 1
ATOM 5835 N N . ALA A 1 758 ? -18.018 22.544 59.185 1.00 35.41 758 ALA A N 1
ATOM 5836 C CA . ALA A 1 758 ? -19.080 23.450 59.597 1.00 35.41 758 ALA A CA 1
ATOM 5837 C C . ALA A 1 758 ? -18.742 24.108 60.952 1.00 35.41 758 ALA A C 1
ATOM 5839 O O . ALA A 1 758 ? -18.809 23.475 62.005 1.00 35.41 758 ALA A O 1
ATOM 5840 N N . GLY A 1 759 ? -18.467 25.414 60.937 1.00 28.62 759 GLY A N 1
ATOM 5841 C CA . GLY A 1 759 ? -18.541 26.316 62.096 1.00 28.62 759 GLY A CA 1
ATOM 5842 C C . GLY A 1 759 ? -18.539 27.770 61.603 1.00 28.62 759 GLY A C 1
ATOM 5843 O O . GLY A 1 759 ? -17.618 28.178 60.917 1.00 28.62 759 GLY A O 1
ATOM 5844 N N . THR A 1 760 ? -19.506 28.656 61.876 1.00 28.03 760 THR A N 1
ATOM 5845 C CA . THR A 1 760 ? -20.227 28.858 63.141 1.00 28.03 760 THR A CA 1
ATOM 5846 C C . THR A 1 760 ? -21.519 29.696 62.938 1.00 28.03 760 THR A C 1
ATOM 5848 O O . THR A 1 760 ? -21.429 30.882 62.647 1.00 28.03 760 THR A O 1
ATOM 5851 N N . GLY A 1 761 ? -22.691 29.072 63.157 1.00 26.64 761 GLY A N 1
ATOM 5852 C CA . GLY A 1 761 ? -23.923 29.560 63.836 1.00 26.64 761 GLY A CA 1
ATOM 5853 C C . GLY A 1 761 ? -24.854 30.664 63.253 1.00 26.64 761 GLY A C 1
ATOM 5854 O O . GLY A 1 761 ? -24.407 31.508 62.484 1.00 26.64 761 GLY A O 1
ATOM 5855 N N . PRO A 1 762 ? -26.129 30.767 63.725 1.00 37.59 762 PRO A N 1
ATOM 5856 C CA . PRO A 1 762 ? -26.938 29.804 64.485 1.00 37.59 762 PRO A CA 1
ATOM 5857 C C . PRO A 1 762 ? -28.249 29.373 63.783 1.00 37.59 762 PRO A C 1
ATOM 5859 O O . PRO A 1 762 ? -28.702 29.945 62.796 1.00 37.59 762 PRO A O 1
ATOM 5862 N N . ALA A 1 763 ? -28.844 28.331 64.364 1.00 37.53 763 ALA A N 1
ATOM 5863 C CA . ALA A 1 763 ? -30.023 27.597 63.928 1.00 37.53 763 ALA A CA 1
ATOM 5864 C C . ALA A 1 763 ? -31.299 28.430 63.699 1.00 37.53 763 ALA A C 1
ATOM 5866 O O . ALA A 1 763 ? -31.645 29.313 64.484 1.00 37.53 763 ALA A O 1
ATOM 5867 N N . GLY A 1 764 ? -32.063 28.017 62.684 1.00 26.52 764 GLY A N 1
ATOM 5868 C CA . GLY A 1 764 ? -33.457 28.387 62.462 1.00 26.52 764 GLY A CA 1
ATOM 5869 C C . GLY A 1 764 ? -34.093 27.461 61.423 1.00 26.52 764 GLY A C 1
ATOM 5870 O O . GLY A 1 764 ? -33.844 27.600 60.233 1.00 26.52 764 GLY A O 1
ATOM 5871 N N . VAL A 1 765 ? -34.876 26.493 61.899 1.00 36.66 765 VAL A N 1
ATOM 5872 C CA . VAL A 1 765 ? -35.711 25.552 61.125 1.00 36.66 765 VAL A CA 1
ATOM 5873 C C . VAL A 1 765 ? -36.616 26.297 60.128 1.00 36.66 765 VAL A C 1
ATOM 5875 O O . VAL A 1 765 ? -37.101 27.378 60.468 1.00 36.66 765 VAL A O 1
ATOM 5878 N N . PRO A 1 766 ? -36.989 25.682 58.989 1.00 29.75 766 PRO A N 1
ATOM 5879 C CA . PRO A 1 766 ? -38.363 25.876 58.539 1.00 29.75 766 PRO A CA 1
ATOM 5880 C C . PRO A 1 766 ? -39.063 24.568 58.156 1.00 29.75 766 PRO A C 1
ATOM 5882 O O . PRO A 1 766 ? -38.655 23.826 57.267 1.00 29.75 766 PRO A O 1
ATOM 5885 N N . LEU A 1 767 ? -40.185 24.353 58.836 1.00 29.69 767 LEU A N 1
ATOM 5886 C CA . LEU A 1 767 ? -41.277 23.486 58.430 1.00 29.69 767 LEU A CA 1
ATOM 5887 C C . LEU A 1 767 ? -42.234 24.321 57.554 1.00 29.69 767 LEU A C 1
ATOM 5889 O O . LEU A 1 767 ? -42.606 25.420 57.950 1.00 29.69 767 LEU A O 1
ATOM 5893 N N . GLY A 1 768 ? -42.653 23.773 56.412 1.00 28.09 768 GLY A N 1
ATOM 5894 C CA . GLY A 1 768 ? -44.007 23.914 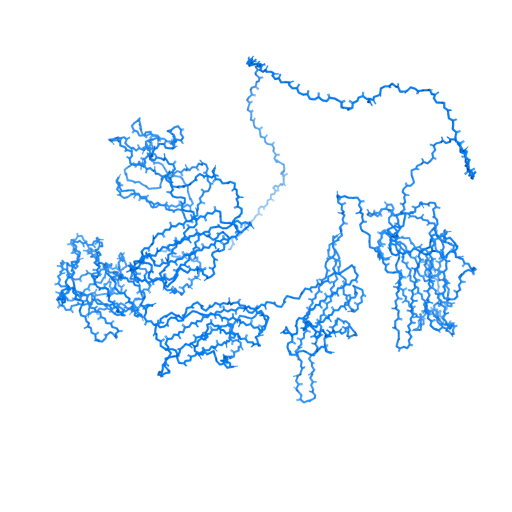55.857 1.00 28.09 768 GLY 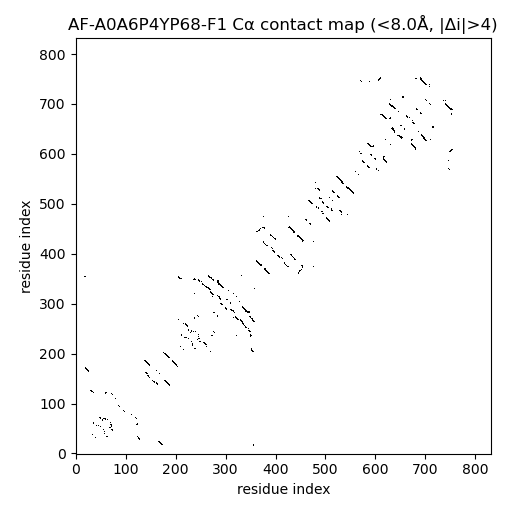A CA 1
ATOM 5895 C C . GLY A 1 768 ? -44.562 25.292 55.446 1.00 28.09 768 GLY A C 1
ATOM 5896 O O . GLY A 1 768 ? -45.094 26.035 56.260 1.00 28.09 768 GLY A O 1
ATOM 5897 N N . THR A 1 769 ? -44.665 25.465 54.123 1.00 31.62 769 THR A N 1
ATOM 5898 C CA . THR A 1 769 ? -45.807 26.029 53.359 1.00 31.62 769 THR A CA 1
ATOM 5899 C C . THR A 1 769 ? -46.250 27.503 53.506 1.00 31.62 769 THR A C 1
ATOM 5901 O O . THR A 1 769 ? -46.729 27.937 54.545 1.00 31.62 769 THR A O 1
ATOM 5904 N N . ALA A 1 770 ? -46.340 28.136 52.323 1.00 27.88 770 ALA A N 1
ATOM 5905 C CA . ALA A 1 770 ? -47.443 28.976 51.818 1.00 27.88 770 ALA A CA 1
ATOM 5906 C C . ALA A 1 770 ? -47.321 30.525 51.797 1.00 27.88 770 ALA A C 1
ATOM 5908 O O . ALA A 1 770 ? -47.076 31.187 52.793 1.00 27.88 770 ALA A O 1
ATOM 5909 N N . VAL A 1 771 ? -47.665 31.046 50.605 1.00 26.56 771 VAL A N 1
ATOM 5910 C CA . VAL A 1 771 ? -48.307 32.335 50.255 1.00 26.56 771 VAL A CA 1
ATOM 5911 C C . VAL A 1 771 ? -47.539 33.654 50.468 1.00 26.56 771 VAL A C 1
ATOM 5913 O O . VAL A 1 771 ? -47.466 34.198 51.557 1.00 26.56 771 VAL A O 1
ATOM 5916 N N . GLY A 1 772 ? -47.181 34.271 49.333 1.00 25.16 772 GLY A N 1
ATOM 5917 C CA . GLY A 1 772 ? -47.779 35.550 48.925 1.00 25.16 772 GLY A CA 1
ATOM 5918 C C . GLY A 1 772 ? -47.167 36.865 49.420 1.00 25.16 772 GLY A C 1
ATOM 5919 O O . GLY A 1 772 ? -47.451 37.327 50.513 1.00 25.16 772 GLY A O 1
ATOM 5920 N N . ALA A 1 773 ? -46.547 37.545 48.452 1.00 27.12 773 ALA A N 1
ATOM 5921 C CA . ALA A 1 773 ? -46.691 38.971 48.151 1.00 27.12 773 ALA A CA 1
ATOM 5922 C C . ALA A 1 773 ? -46.070 40.048 49.073 1.00 27.12 773 ALA A C 1
ATOM 5924 O O . ALA A 1 773 ? -46.359 40.172 50.254 1.00 27.12 773 ALA A O 1
ATOM 5925 N N . ALA A 1 774 ? -45.404 40.969 48.362 1.00 27.47 774 ALA A N 1
ATOM 5926 C CA . ALA A 1 774 ? -45.480 42.425 48.507 1.00 27.47 774 ALA A CA 1
ATOM 5927 C C . ALA A 1 774 ? -44.419 43.172 49.351 1.00 27.47 774 ALA A C 1
ATOM 5929 O O . ALA A 1 774 ? -44.510 43.293 50.564 1.00 27.47 774 ALA A O 1
ATOM 5930 N N . VAL A 1 775 ? -43.574 43.878 48.580 1.00 29.75 775 VAL A N 1
ATOM 5931 C CA . VAL A 1 775 ? -43.262 45.323 48.678 1.00 29.75 775 VAL A CA 1
ATOM 5932 C C . VAL A 1 775 ? -42.093 45.778 49.563 1.00 29.75 775 VAL A C 1
ATOM 5934 O O . VAL A 1 775 ? -42.060 45.573 50.767 1.00 29.75 775 VAL A O 1
ATOM 5937 N N . GLY A 1 776 ? -41.235 46.592 48.926 1.00 26.91 776 GLY A N 1
ATOM 5938 C CA . GLY A 1 776 ? -40.532 47.721 49.552 1.00 26.91 776 GLY A CA 1
ATOM 5939 C C . GLY A 1 776 ? -39.025 47.515 49.654 1.00 26.91 776 GLY A C 1
ATOM 5940 O O . GLY A 1 776 ? -38.534 47.070 50.675 1.00 26.91 776 GLY A O 1
ATOM 5941 N N . VAL A 1 777 ? -38.262 47.671 48.569 1.00 30.92 777 VAL A N 1
ATOM 5942 C CA . VAL A 1 777 ? -37.645 48.948 48.143 1.00 30.92 777 VAL A CA 1
ATOM 5943 C C . VAL A 1 777 ? -36.856 49.641 49.258 1.00 30.92 777 VAL A C 1
ATOM 5945 O O . VAL A 1 777 ? -37.446 50.273 50.125 1.00 30.92 777 VAL A O 1
ATOM 5948 N N . ALA A 1 778 ? -35.527 49.608 49.126 1.00 28.17 778 ALA A N 1
ATOM 5949 C CA . ALA A 1 778 ? -34.609 50.758 49.146 1.00 28.17 778 ALA A CA 1
ATOM 5950 C C . ALA A 1 778 ? -33.275 50.337 49.768 1.00 28.17 778 ALA A C 1
ATOM 5952 O O . ALA A 1 778 ? -33.192 50.106 50.970 1.00 28.17 778 ALA A O 1
ATOM 5953 N N . GLY A 1 779 ? -32.214 50.267 48.963 1.00 27.75 779 GLY A N 1
ATOM 5954 C CA . GLY A 1 779 ? -30.912 49.932 49.528 1.00 27.75 779 GLY A CA 1
ATOM 5955 C C . GLY A 1 779 ? -29.779 49.699 48.546 1.00 27.75 779 GLY A C 1
ATOM 5956 O O . GLY A 1 779 ? -29.057 48.732 48.703 1.00 27.75 779 GLY A O 1
ATOM 5957 N N . ILE A 1 780 ? -29.590 50.630 47.606 1.00 33.53 780 ILE A N 1
ATOM 5958 C CA . ILE A 1 780 ? -28.265 50.945 47.041 1.00 33.53 780 ILE A CA 1
ATOM 5959 C C . ILE A 1 780 ? -27.802 49.997 45.919 1.00 33.53 780 ILE A C 1
ATOM 5961 O O . ILE A 1 780 ? -26.844 49.240 46.006 1.00 33.53 780 ILE A O 1
ATOM 5965 N N . MET A 1 781 ? -28.467 50.195 44.780 1.00 30.11 781 MET A N 1
ATOM 5966 C CA . MET A 1 781 ? -27.823 50.336 43.474 1.00 30.11 781 MET A CA 1
ATOM 5967 C C . MET A 1 781 ? -26.915 51.575 43.482 1.00 30.11 781 MET A C 1
ATOM 5969 O O . MET A 1 781 ? -27.394 52.686 43.264 1.00 30.11 781 MET A O 1
ATOM 5973 N N . VAL A 1 782 ? -25.614 51.403 43.699 1.00 35.88 782 VAL A N 1
ATOM 5974 C CA . VAL A 1 782 ? -24.591 52.309 43.158 1.00 35.88 782 VAL A CA 1
ATOM 5975 C C . VAL A 1 782 ? -23.405 51.435 42.761 1.00 35.88 782 VAL A C 1
ATOM 5977 O O . VAL A 1 782 ? -22.883 50.701 43.589 1.00 35.88 782 VAL A O 1
ATOM 5980 N N . LEU A 1 783 ? -22.991 51.563 41.499 1.00 31.20 783 LEU A N 1
ATOM 5981 C CA . LEU A 1 783 ? -21.843 50.905 40.860 1.00 31.20 783 LEU A CA 1
ATOM 5982 C C . LEU A 1 783 ? -22.070 49.466 40.381 1.00 31.20 783 LEU A C 1
ATOM 5984 O O . LEU A 1 783 ? -21.465 48.538 40.899 1.00 31.20 783 LEU A O 1
ATOM 5988 N N . LEU A 1 784 ? -22.791 49.314 39.266 1.00 32.22 784 LEU A N 1
ATOM 5989 C CA . LEU A 1 784 ? -22.168 48.991 37.967 1.00 32.22 784 LEU A CA 1
ATOM 5990 C C . LEU A 1 784 ? -23.206 48.407 36.991 1.00 32.22 784 LEU A C 1
ATOM 5992 O O . LEU A 1 784 ? -23.776 47.356 37.239 1.00 32.22 784 LEU A O 1
ATOM 5996 N N . ILE A 1 785 ? -23.319 49.049 35.821 1.00 34.50 785 ILE A N 1
ATOM 5997 C CA . ILE A 1 785 ? -23.826 48.482 34.554 1.00 34.50 785 ILE A CA 1
ATOM 5998 C C . ILE A 1 785 ? -25.315 48.736 34.246 1.00 34.50 785 ILE A C 1
ATOM 6000 O O . ILE A 1 785 ? -26.176 47.871 34.317 1.00 34.50 785 ILE A O 1
ATOM 6004 N N . VAL A 1 786 ? -25.577 49.943 33.743 1.00 30.97 786 VAL A N 1
ATOM 6005 C CA . VAL A 1 786 ? -26.412 50.183 32.551 1.00 30.97 786 VAL A CA 1
ATOM 6006 C C . VAL A 1 786 ? -25.553 51.147 31.714 1.00 30.97 786 VAL A C 1
ATOM 6008 O O . VAL A 1 786 ? -25.059 52.129 32.251 1.00 30.97 786 VAL A O 1
ATOM 6011 N N . ALA A 1 787 ? -25.198 50.923 30.456 1.00 31.69 787 ALA A N 1
ATOM 6012 C CA . ALA A 1 787 ? -25.946 50.293 29.394 1.00 31.69 787 ALA A CA 1
ATOM 6013 C C . ALA A 1 787 ? -24.984 49.670 28.374 1.00 31.69 787 ALA A C 1
ATOM 6015 O O . ALA A 1 787 ? -24.048 50.320 27.903 1.00 31.69 787 ALA A O 1
ATOM 6016 N N . GLY A 1 788 ? -25.299 48.452 27.947 1.00 35.44 788 GLY A N 1
ATOM 6017 C CA . GLY A 1 788 ? -25.139 48.130 26.542 1.00 35.44 788 GLY A CA 1
ATOM 6018 C C . GLY A 1 788 ? -26.142 48.945 25.721 1.00 35.44 788 GLY A C 1
ATOM 6019 O O . GLY A 1 788 ? -27.264 49.186 26.158 1.00 35.44 788 GLY A O 1
ATOM 6020 N N . VAL A 1 789 ? -25.725 49.270 24.498 1.00 32.19 789 VAL A N 1
ATOM 6021 C CA . VAL A 1 789 ? -26.532 49.780 23.379 1.00 32.19 789 VAL A CA 1
ATOM 6022 C C . VAL A 1 789 ? -26.747 51.296 23.358 1.00 32.19 789 VAL A C 1
ATOM 6024 O O . VAL A 1 789 ? -27.713 51.804 23.902 1.00 32.19 789 VAL A O 1
ATOM 6027 N N . LEU A 1 790 ? -25.903 51.995 22.588 1.00 28.64 790 LEU A N 1
ATOM 6028 C CA . LEU A 1 790 ? -26.345 52.773 21.420 1.00 28.64 790 LEU A CA 1
ATOM 6029 C C . LEU A 1 790 ? -25.159 53.023 20.454 1.00 28.64 790 LEU A C 1
ATOM 6031 O O . LEU A 1 790 ? -24.314 53.877 20.672 1.00 28.64 790 LEU A O 1
ATOM 6035 N N . VAL A 1 791 ? -25.155 52.266 19.350 1.00 32.31 791 VAL A N 1
ATOM 6036 C CA . VAL A 1 791 ? -25.091 52.795 17.972 1.00 32.31 791 VAL A CA 1
ATOM 6037 C C . VAL A 1 791 ? -23.857 53.636 17.561 1.00 32.31 791 VAL A C 1
ATOM 6039 O O . VAL A 1 791 ? -23.791 54.838 17.758 1.00 32.31 791 VAL A O 1
ATOM 6042 N N . LYS A 1 792 ? -23.003 52.986 16.751 1.00 29.61 792 LYS A N 1
ATOM 6043 C CA . LYS A 1 792 ? -22.666 53.374 15.359 1.00 29.61 792 LYS A CA 1
ATOM 6044 C C . LYS A 1 792 ? -21.919 54.710 15.120 1.00 29.61 792 LYS A C 1
ATOM 6046 O O . LYS A 1 792 ? -22.474 55.795 15.232 1.00 29.61 792 LYS A O 1
ATOM 6051 N N . LYS A 1 793 ? -20.805 54.536 14.392 1.00 29.30 793 LYS A N 1
ATOM 6052 C CA . LYS A 1 793 ? -20.341 55.315 13.217 1.00 29.30 793 LYS A CA 1
ATOM 6053 C C . LYS A 1 793 ? -19.325 56.453 13.427 1.00 29.30 793 LYS A C 1
ATOM 6055 O O . LYS A 1 793 ? -19.594 57.428 14.110 1.00 29.30 793 LYS A O 1
ATOM 6060 N N . ARG A 1 794 ? -18.318 56.385 12.534 1.00 29.69 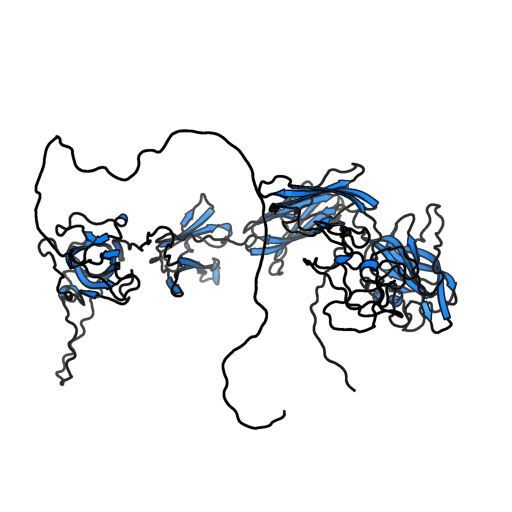794 ARG A N 1
ATOM 6061 C CA . ARG A 1 794 ? -17.354 57.411 12.064 1.00 29.69 794 ARG A CA 1
ATOM 6062 C C . ARG A 1 794 ? -16.204 57.679 13.042 1.00 29.69 794 ARG A C 1
ATOM 6064 O O . ARG A 1 794 ? -16.442 57.878 14.214 1.00 29.69 794 ARG A O 1
ATOM 6071 N N . GLY A 1 795 ? -14.936 57.703 12.642 1.00 26.05 795 GLY A N 1
ATOM 6072 C CA . GLY A 1 795 ? -14.325 57.816 11.318 1.00 26.05 795 GLY A CA 1
ATOM 6073 C C . GLY A 1 795 ? -13.198 58.855 11.397 1.00 26.05 795 GLY A C 1
ATOM 6074 O O . GLY A 1 795 ? -13.438 59.946 11.898 1.00 26.05 795 GLY A O 1
ATOM 6075 N N . GLY A 1 796 ? -12.016 58.523 10.865 1.00 27.88 796 GLY A N 1
ATOM 6076 C CA . GLY A 1 796 ? -10.872 59.435 10.703 1.00 27.88 796 GLY A CA 1
ATOM 6077 C C . GLY A 1 796 ? -9.954 59.570 11.927 1.00 27.88 796 GLY A C 1
ATOM 6078 O O . GLY A 1 796 ? -10.386 59.355 13.047 1.00 27.88 796 GLY A O 1
ATOM 6079 N N . LEU A 1 797 ? -8.686 59.961 11.815 1.00 26.89 797 LEU A N 1
ATOM 6080 C CA . LEU A 1 797 ? -7.741 60.043 10.700 1.00 26.89 797 LEU A CA 1
ATOM 6081 C C . LEU A 1 797 ? -6.376 60.387 11.344 1.00 26.89 797 LEU A C 1
ATOM 6083 O O . LEU A 1 797 ? -6.325 61.326 12.124 1.00 26.89 797 LEU A O 1
ATOM 6087 N N . ALA A 1 798 ? -5.320 59.663 10.960 1.00 29.84 798 ALA A N 1
ATOM 6088 C CA . ALA A 1 798 ? -3.913 60.081 10.813 1.00 29.84 798 ALA A CA 1
ATOM 6089 C C . ALA A 1 798 ? -3.086 60.741 11.956 1.00 29.84 798 ALA A C 1
ATOM 6091 O O . ALA A 1 798 ? -3.577 61.473 12.802 1.00 29.84 798 ALA A O 1
ATOM 6092 N N . LEU A 1 799 ? -1.758 60.582 11.771 1.00 30.84 799 LEU A N 1
ATOM 6093 C CA . LEU A 1 799 ? -0.589 61.253 12.387 1.00 30.84 799 LEU A CA 1
ATOM 6094 C C . LEU A 1 799 ? -0.050 60.586 13.668 1.00 30.84 799 LEU A C 1
ATOM 6096 O O . LEU A 1 799 ? -0.787 60.321 14.598 1.00 30.84 799 LEU A O 1
ATOM 6100 N N . GLY A 1 800 ? 1.246 60.303 13.814 1.00 28.94 800 GLY A N 1
ATOM 6101 C CA . GLY A 1 800 ? 2.401 60.602 12.973 1.00 28.94 800 GLY A CA 1
ATOM 6102 C C . GLY A 1 800 ? 3.697 60.104 13.633 1.00 28.94 800 GLY A C 1
ATOM 6103 O O . GLY A 1 800 ? 3.802 59.997 14.849 1.00 28.94 800 GLY A O 1
ATOM 6104 N N . ARG A 1 801 ? 4.685 59.788 12.789 1.00 29.19 801 ARG A N 1
ATOM 6105 C CA . ARG A 1 801 ? 6.075 59.410 13.109 1.00 29.19 801 ARG A CA 1
ATOM 6106 C C . ARG A 1 801 ? 6.841 60.476 13.916 1.00 29.19 801 ARG A C 1
ATOM 6108 O O . ARG A 1 801 ? 6.849 61.633 13.504 1.00 29.19 801 ARG A O 1
ATOM 6115 N N . LYS A 1 802 ? 7.665 60.030 14.878 1.00 27.05 802 LYS A N 1
ATOM 6116 C CA . LYS A 1 802 ? 9.090 60.400 15.134 1.00 27.05 802 LYS A CA 1
ATOM 6117 C C . LYS A 1 802 ? 9.573 59.561 16.339 1.00 27.05 802 LYS A C 1
ATOM 6119 O O . LYS A 1 802 ? 8.885 59.556 17.344 1.00 27.05 802 LYS A O 1
ATOM 6124 N N . LYS A 1 803 ? 10.560 58.658 16.260 1.00 26.69 803 LYS A N 1
ATOM 6125 C CA . LYS A 1 803 ? 11.992 58.705 15.868 1.00 26.69 803 LYS A CA 1
ATOM 6126 C C . LYS A 1 803 ? 12.917 59.147 17.024 1.00 26.69 803 LYS A C 1
ATOM 6128 O O . LYS A 1 803 ? 12.933 60.336 17.311 1.00 26.69 803 LYS A O 1
ATOM 6133 N N . ARG A 1 804 ? 13.769 58.188 17.454 1.00 27.23 804 ARG A N 1
ATOM 6134 C CA . ARG A 1 804 ? 15.145 58.309 18.016 1.00 27.23 804 ARG A CA 1
ATOM 6135 C C . ARG A 1 804 ? 15.294 58.942 19.410 1.00 27.23 804 ARG A C 1
ATOM 6137 O O . ARG A 1 804 ? 14.520 59.820 19.746 1.00 27.23 804 ARG A O 1
ATOM 6144 N N . ASP A 1 805 ? 16.252 58.572 20.262 1.00 29.52 805 ASP A N 1
ATOM 6145 C CA . ASP A 1 805 ? 17.540 57.866 20.113 1.00 29.52 805 ASP A CA 1
ATOM 6146 C C . ASP A 1 805 ? 17.997 57.328 21.495 1.00 29.52 805 ASP A C 1
ATOM 6148 O O . ASP A 1 805 ? 17.638 57.942 22.496 1.00 29.52 805 ASP A O 1
ATOM 6152 N N . ASN A 1 806 ? 18.819 56.259 21.476 1.00 28.72 806 ASN A N 1
ATOM 6153 C CA . ASN A 1 806 ? 19.975 55.929 22.347 1.00 28.72 806 ASN A CA 1
ATOM 6154 C C . ASN A 1 806 ? 19.829 55.888 23.897 1.00 28.72 806 ASN A C 1
ATOM 6156 O O . ASN A 1 806 ? 19.086 56.647 24.492 1.00 28.72 806 ASN A O 1
ATOM 6160 N N . ASP A 1 807 ? 20.524 55.037 24.662 1.00 28.56 807 ASP A N 1
ATOM 6161 C CA . ASP A 1 807 ? 21.885 54.514 24.497 1.00 28.56 807 ASP A CA 1
ATOM 6162 C C . ASP A 1 807 ? 22.139 53.259 25.374 1.00 28.56 807 ASP A C 1
ATOM 6164 O O . ASP A 1 807 ? 21.710 53.214 26.526 1.00 28.56 807 ASP A O 1
ATOM 6168 N N . THR A 1 808 ? 22.974 52.342 24.849 1.00 29.70 808 THR A N 1
ATOM 6169 C CA . THR A 1 808 ? 23.975 51.469 25.536 1.00 29.70 808 THR A CA 1
ATOM 6170 C C . THR A 1 808 ? 23.495 50.301 26.437 1.00 29.70 808 THR A C 1
ATOM 6172 O O . THR A 1 808 ? 22.511 50.428 27.144 1.00 29.70 808 THR A O 1
ATOM 6175 N N . VAL A 1 809 ? 24.103 49.098 26.489 1.00 29.78 809 VAL A N 1
ATOM 6176 C CA . VAL A 1 809 ? 25.527 48.680 26.468 1.00 29.78 809 VAL A CA 1
ATOM 6177 C C . VAL A 1 809 ? 25.673 47.199 26.011 1.00 29.78 809 VAL A C 1
ATOM 6179 O O . VAL A 1 809 ? 24.963 46.339 26.515 1.00 29.78 809 VAL A O 1
ATOM 6182 N N . GLY A 1 810 ? 26.625 46.922 25.103 1.00 27.56 810 GLY A N 1
ATOM 6183 C CA . GLY A 1 810 ? 27.717 45.920 25.220 1.00 27.56 810 GLY A CA 1
ATOM 6184 C C . GLY A 1 810 ? 27.482 44.402 25.396 1.00 27.56 810 GLY A C 1
ATOM 6185 O O . GLY A 1 810 ? 27.188 43.942 26.489 1.00 27.56 810 GLY A O 1
ATOM 6186 N N . LEU A 1 811 ? 27.798 43.660 24.321 1.00 27.22 811 LEU A N 1
ATOM 6187 C CA . LEU A 1 811 ? 28.866 42.634 24.172 1.00 27.22 811 LEU A CA 1
ATOM 6188 C C . LEU A 1 811 ? 29.037 41.450 25.166 1.00 27.22 811 LEU A C 1
ATOM 6190 O O . LEU A 1 811 ? 29.374 41.624 26.330 1.00 27.22 811 LEU A O 1
ATOM 6194 N N . ASP A 1 812 ? 29.017 40.263 24.539 1.00 28.66 812 ASP A N 1
ATOM 6195 C CA . ASP A 1 812 ? 29.923 39.100 24.651 1.00 28.66 812 ASP A CA 1
ATOM 6196 C C . ASP A 1 812 ? 29.916 38.120 25.850 1.00 28.66 812 ASP A C 1
ATOM 6198 O O . ASP A 1 812 ? 30.479 38.361 26.908 1.00 28.66 812 ASP A O 1
ATOM 6202 N N . ASN A 1 813 ? 29.436 36.910 25.511 1.00 26.80 813 ASN A N 1
ATOM 6203 C CA . ASN A 1 813 ? 30.109 35.595 25.530 1.00 26.80 813 ASN A CA 1
ATOM 6204 C C . ASN A 1 813 ? 30.540 34.862 26.828 1.00 26.80 813 ASN A C 1
ATOM 6206 O O . ASN A 1 813 ? 31.139 35.401 27.747 1.00 26.80 813 ASN A O 1
ATOM 6210 N N . TYR A 1 814 ? 30.403 33.528 26.686 1.00 26.92 814 TYR A N 1
ATOM 6211 C CA . TYR A 1 814 ? 31.017 32.374 27.375 1.00 26.92 814 TYR A CA 1
ATOM 6212 C C . TYR A 1 814 ? 30.302 31.716 28.581 1.00 26.92 814 TYR A C 1
ATOM 6214 O O . TYR A 1 814 ? 30.476 32.098 29.726 1.00 26.92 814 TYR A O 1
ATOM 6222 N N . ALA A 1 815 ? 29.627 30.599 28.256 1.00 26.64 815 ALA A N 1
ATOM 6223 C CA . ALA A 1 815 ? 30.013 29.204 28.559 1.00 26.64 815 ALA A CA 1
ATOM 6224 C C . ALA A 1 815 ? 29.869 28.569 29.963 1.00 26.64 815 ALA A C 1
ATOM 6226 O O . ALA A 1 815 ? 29.985 29.212 30.998 1.00 26.64 815 ALA A O 1
ATOM 6227 N N . PHE A 1 816 ? 29.817 27.220 29.889 1.00 25.78 816 PHE A N 1
ATOM 6228 C CA . PHE A 1 816 ? 30.152 26.194 30.898 1.00 25.78 816 PHE A CA 1
ATOM 6229 C C . PHE A 1 816 ? 29.047 25.880 31.946 1.00 25.78 816 PHE A C 1
ATOM 6231 O O . PHE A 1 816 ? 28.309 26.764 32.341 1.00 25.78 816 PHE A O 1
ATOM 6238 N N . GLN A 1 817 ? 28.813 24.650 32.440 1.00 27.17 817 GLN A N 1
ATOM 6239 C CA . GLN A 1 817 ? 29.660 23.457 32.566 1.00 27.17 817 GLN A CA 1
ATOM 6240 C C . GLN A 1 817 ? 28.840 22.208 32.964 1.00 27.17 817 GLN A C 1
ATOM 6242 O O . GLN A 1 817 ? 27.897 22.288 33.743 1.00 27.17 817 GLN A O 1
ATOM 6247 N N . THR A 1 818 ? 29.294 21.047 32.495 1.00 28.84 818 THR A N 1
ATOM 6248 C CA . THR A 1 818 ? 29.032 19.686 32.996 1.00 28.84 818 THR A CA 1
ATOM 6249 C C . THR A 1 818 ? 29.817 19.366 34.285 1.00 28.84 818 THR A C 1
ATOM 6251 O O . THR A 1 818 ? 30.978 19.763 34.399 1.00 28.84 818 THR A O 1
ATOM 6254 N N . TRP A 1 819 ? 29.261 18.541 35.181 1.00 25.88 819 TRP A N 1
ATOM 6255 C CA . TRP A 1 819 ? 29.942 17.802 36.273 1.00 25.88 819 TRP A CA 1
ATOM 6256 C C . TRP A 1 819 ? 29.690 16.287 36.076 1.00 25.88 819 TRP A C 1
ATOM 6258 O O . TRP A 1 819 ? 28.649 15.930 35.545 1.00 25.88 819 TRP A O 1
ATOM 6268 N N . GLY A 1 820 ? 30.556 15.336 36.447 1.00 26.48 820 GLY A N 1
ATOM 6269 C CA . GLY A 1 820 ? 31.760 15.389 37.277 1.00 26.48 820 GLY A CA 1
ATOM 6270 C C . GLY A 1 820 ? 32.606 14.098 37.190 1.00 26.48 820 GLY A C 1
ATOM 6271 O O . GLY A 1 820 ? 32.213 13.103 36.589 1.00 26.48 820 GLY A O 1
ATOM 6272 N N . LYS A 1 821 ? 33.813 14.177 37.769 1.00 28.22 821 LYS A N 1
ATOM 6273 C CA . LYS A 1 821 ? 34.921 13.198 37.786 1.00 28.22 821 LYS A CA 1
ATOM 6274 C C . LYS A 1 821 ? 34.928 12.314 39.043 1.00 28.22 821 LYS A C 1
ATOM 6276 O O . LYS A 1 821 ? 34.593 12.818 40.106 1.00 28.22 821 LYS A O 1
ATOM 6281 N N . MET A 1 822 ? 35.542 11.125 38.934 1.00 25.86 822 MET A N 1
ATOM 6282 C CA . MET A 1 822 ? 36.684 10.546 39.712 1.00 25.86 822 MET A CA 1
ATOM 6283 C C . MET A 1 822 ? 36.657 9.006 39.524 1.00 25.86 822 MET A C 1
ATOM 6285 O O . MET A 1 822 ? 35.574 8.463 39.403 1.00 25.86 822 MET A O 1
ATOM 6289 N N . SER A 1 823 ? 37.722 8.193 39.445 1.00 26.95 823 SER A N 1
ATOM 6290 C CA . SER A 1 823 ? 39.129 8.240 39.877 1.00 26.95 823 SER A CA 1
ATOM 6291 C C . SER A 1 823 ? 39.960 7.159 39.129 1.00 26.95 823 SER A C 1
ATOM 6293 O O . SER A 1 823 ? 39.419 6.148 38.698 1.00 26.95 823 SER A O 1
ATOM 6295 N N . LYS A 1 824 ? 41.286 7.378 39.048 1.00 30.73 824 LYS A N 1
ATOM 6296 C CA . LYS A 1 824 ? 42.407 6.458 38.697 1.00 30.73 824 LYS A CA 1
ATOM 6297 C C . LYS A 1 824 ? 42.344 5.118 39.478 1.00 30.73 824 LYS A C 1
ATOM 6299 O O . LYS A 1 824 ? 41.763 5.115 40.557 1.00 30.73 824 LYS A O 1
ATOM 6304 N N . THR A 1 825 ? 42.903 3.960 39.083 1.00 30.17 825 THR A N 1
ATOM 6305 C CA . THR A 1 825 ? 44.271 3.581 38.625 1.00 30.17 825 THR A CA 1
ATOM 6306 C C . THR A 1 825 ? 44.275 2.053 38.361 1.00 30.17 825 THR A C 1
ATOM 6308 O O . THR A 1 825 ? 43.586 1.365 39.105 1.00 30.17 825 THR A O 1
ATOM 6311 N N . GLY A 1 826 ? 45.106 1.500 37.454 1.00 26.12 826 GLY A N 1
ATOM 6312 C CA . GLY A 1 826 ? 45.480 0.064 37.515 1.00 26.12 826 GLY A CA 1
ATOM 6313 C C . GLY A 1 826 ? 45.728 -0.688 36.194 1.00 26.12 826 GLY A C 1
ATOM 6314 O O . GLY A 1 826 ? 44.807 -1.243 35.623 1.00 26.12 826 GLY A O 1
ATOM 6315 N N . ILE A 1 827 ? 46.991 -0.675 35.752 1.00 29.62 827 ILE A N 1
ATOM 6316 C CA . ILE A 1 827 ? 47.823 -1.735 35.125 1.00 29.62 827 ILE A CA 1
ATOM 6317 C C . ILE A 1 827 ? 47.142 -3.087 34.752 1.00 29.62 827 ILE A C 1
ATOM 6319 O O . ILE A 1 827 ? 46.567 -3.723 35.626 1.00 29.62 827 ILE A O 1
ATOM 6323 N N . VAL A 1 828 ? 47.343 -3.579 33.512 1.00 29.14 828 VAL A N 1
ATOM 6324 C CA . VAL A 1 828 ? 48.071 -4.828 33.116 1.00 29.14 828 VAL A CA 1
ATOM 6325 C C . VAL A 1 828 ? 47.749 -5.231 31.657 1.00 29.14 828 VAL A C 1
ATOM 6327 O O . VAL A 1 828 ? 46.602 -5.223 31.224 1.00 29.14 828 VAL A O 1
ATOM 6330 N N . ASP A 1 829 ? 48.824 -5.566 30.934 1.00 34.69 829 ASP A N 1
ATOM 6331 C CA . ASP A 1 829 ? 48.947 -6.301 29.665 1.00 34.69 829 ASP A CA 1
ATOM 6332 C C . ASP A 1 829 ? 47.927 -7.431 29.412 1.00 34.69 829 ASP A C 1
ATOM 6334 O O . ASP A 1 829 ? 47.621 -8.214 30.304 1.00 34.69 829 ASP A O 1
ATOM 6338 N N . THR A 1 830 ? 47.571 -7.680 28.147 1.00 34.22 830 THR A N 1
ATOM 6339 C CA . THR A 1 830 ? 48.171 -8.783 27.356 1.00 34.22 830 THR A CA 1
ATOM 6340 C C . THR A 1 830 ? 47.597 -8.860 25.939 1.00 34.22 830 THR A C 1
ATOM 6342 O O . THR A 1 830 ? 46.415 -8.646 25.693 1.00 34.22 830 THR A O 1
ATOM 6345 N N . LYS A 1 831 ? 48.500 -9.180 25.008 1.00 34.62 831 LYS A N 1
ATOM 6346 C CA . LYS A 1 831 ? 48.246 -9.657 23.646 1.00 34.62 831 LYS A CA 1
ATOM 6347 C C . LYS A 1 831 ? 47.518 -11.009 23.651 1.00 34.62 831 LYS A C 1
ATOM 6349 O O . LYS A 1 831 ? 47.943 -11.891 24.396 1.00 34.62 831 LYS A O 1
ATOM 6354 N N . ALA A 1 832 ? 46.602 -11.199 22.705 1.00 40.69 832 ALA A N 1
ATOM 6355 C CA . ALA A 1 832 ? 46.520 -12.357 21.805 1.00 40.69 832 ALA A CA 1
ATOM 6356 C C . ALA A 1 832 ? 45.646 -11.976 20.608 1.00 40.69 832 ALA A C 1
ATOM 6358 O O . ALA A 1 832 ? 44.544 -11.438 20.858 1.00 40.69 832 ALA A O 1
#

Solvent-accessible surface area (backbone atoms only — not comparable to full-atom values): 50181 Å² total; per-residue (Å²): 142,77,86,89,85,88,83,86,88,85,84,80,86,74,84,74,79,88,66,75,61,54,74,52,60,64,76,84,50,64,43,75,62,12,45,56,82,53,69,47,52,57,92,78,44,78,62,99,50,48,60,44,92,54,16,37,45,59,32,26,16,34,89,44,85,43,80,101,34,27,26,18,28,47,54,68,92,77,80,82,89,87,92,84,90,80,87,76,64,94,58,96,80,62,87,71,88,83,83,66,97,64,87,78,93,70,96,77,87,85,89,80,75,86,80,74,73,104,55,58,65,49,57,42,69,52,63,31,76,77,86,87,77,65,82,85,70,62,59,58,35,42,45,42,33,40,26,42,63,86,62,85,46,74,79,40,71,52,80,81,52,51,56,60,85,52,56,60,47,77,48,72,89,72,61,74,77,36,47,30,35,35,39,41,35,35,20,28,80,84,71,44,79,76,44,78,48,78,51,76,47,68,41,72,61,63,42,76,67,17,44,59,80,51,74,44,51,56,92,37,29,43,50,74,54,46,46,62,92,47,16,34,44,54,31,21,18,36,93,35,69,59,75,63,21,17,19,29,48,60,63,89,56,78,84,46,38,44,37,38,49,66,90,47,63,22,33,37,28,28,38,34,34,24,16,27,64,49,81,96,83,45,61,20,13,32,38,22,28,32,47,34,36,14,77,77,76,77,62,76,44,70,45,52,42,98,84,71,45,76,38,73,43,80,49,29,93,48,32,74,59,74,36,78,47,73,46,94,67,64,45,80,26,20,24,44,30,48,33,54,72,41,58,36,96,39,53,26,38,12,30,36,45,19,16,43,73,53,87,80,79,57,44,37,54,40,65,74,35,81,75,46,58,37,39,27,26,42,29,36,28,45,42,82,45,72,89,72,72,58,63,37,45,44,43,33,39,25,45,62,85,61,87,48,75,75,45,68,52,82,80,51,52,56,63,87,55,50,56,53,73,50,74,84,46,62,50,62,37,48,30,36,37,38,42,36,34,20,29,86,85,72,43,79,50,27,68,44,69,44,76,50,60,23,30,63,81,80,63,62,73,47,67,59,98,59,32,40,32,36,51,41,51,43,73,78,46,79,62,54,59,57,94,52,32,18,35,63,24,75,88,41,51,41,43,79,41,84,91,75,50,26,39,38,41,74,38,44,60,84,36,51,64,37,42,78,46,78,62,72,100,50,35,42,34,37,34,44,35,39,36,23,72,59,48,70,45,99,86,72,51,73,44,57,54,72,42,79,49,76,50,73,41,79,45,69,69,70,79,56,92,82,79,80,61,77,81,75,78,64,54,65,47,60,50,79,47,77,51,102,88,50,62,39,38,36,36,49,43,45,28,83,44,95,82,70,75,56,64,62,54,81,84,56,52,62,39,79,41,47,61,88,37,70,49,22,40,36,42,37,53,52,52,96,66,84,60,49,33,60,31,66,32,34,27,35,31,14,62,47,96,45,79,86,47,78,65,64,48,63,41,24,49,52,40,28,79,67,35,88,61,57,44,72,45,76,87,80,31,55,50,46,32,45,37,39,33,30,63,40,71,69,38,88,87,41,100,52,32,33,32,34,21,43,27,37,34,35,33,43,23,48,71,88,44,85,64,21,59,63,72,63,49,55,52,78,81,80,72,91,69,80,88,80,86,84,74,99,64,86,79,66,80,74,68,70,36,91,74,48,47,76,49,77,49,45,42,40,36,32,35,38,51,83,84,75,85,89,80,83,89,82,92,80,88,84,82,81,88,85,82,83,86,84,88,82,90,87,85,76,95,75,90,83,88,84,76,87,86,83,81,85,85,86,81,87,80,89,86,82,92,82,84,90,79,88,82,90,82,85,88,83,89,83,84,88,84,90,86,87,88,88,82,90,87,84,90,82,89,82,91,132

Nearest PDB structures (foldseek):
  2pqs-assembly3_C  TM=9.372E-01  e=6.711E-16  Bos taurus
  1czt-assembly1_A  TM=9.481E-01  e=1.337E-15  Homo sapiens
  1sdd-assembly1_B  TM=4.797E-01  e=2.481E-17  Bos taurus
  8c5g-assembly2_B  TM=5.895E-01  e=5.630E-14  Homo sapiens
  4bxs-assembly1_V  TM=4.776E-01  e=8.675E-15  Pseudonaja textilis